Protein 2A9F (pdb70)

Structure (mmCIF, N/CA/C/O backbone):
data_2A9F
#
_entry.id   2A9F
#
_cell.length_a   68.258
_cell.length_b   79.253
_cell.length_c   145.594
_cell.angle_alpha   90.00
_cell.angle_beta   90.00
_cell.angle_gamma   90.00
#
_symmetry.space_group_name_H-M   'P 21 21 21'
#
loop_
_entity.id
_entity.type
_entity.pdbx_description
1 polymer 'putative malic enzyme ((S)-malate:NAD+ oxidoreductase (decarboxylating))'
2 non-polymer 'MAGNESIUM ION'
3 water water
#
loop_
_atom_site.group_PDB
_atom_site.id
_atom_site.type_symbol
_atom_site.label_atom_id
_atom_site.label_alt_id
_atom_site.label_comp_id
_atom_site.label_asym_id
_atom_site.label_entity_id
_atom_site.label_seq_id
_atom_site.pdbx_PDB_ins_code
_atom_site.Cartn_x
_atom_site.Cartn_y
_atom_site.Cartn_z
_atom_site.occupancy
_atom_site.B_iso_or_equiv
_atom_site.auth_seq_id
_atom_site.auth_comp_id
_atom_site.auth_asym_id
_atom_site.auth_atom_id
_atom_site.pdbx_PDB_model_num
ATOM 1 N N . LEU A 1 3 ? -1.539 25.779 52.569 1.00 69.02 3 LEU A N 1
ATOM 2 C CA . LEU A 1 3 ? -1.945 24.869 51.459 1.00 69.26 3 LEU A CA 1
ATOM 3 C C . LEU A 1 3 ? -0.748 24.481 50.594 1.00 69.61 3 LEU A C 1
ATOM 4 O O . LEU A 1 3 ? -0.499 23.293 50.360 1.00 70.82 3 LEU A O 1
ATOM 6 N N . LYS A 1 4 ? -0.018 25.496 50.135 1.00 68.20 4 LYS A N 1
ATOM 7 C CA . LYS A 1 4 ? 1.165 25.356 49.271 1.00 67.48 4 LYS A CA 1
ATOM 8 C C . LYS A 1 4 ? 1.382 26.750 48.681 1.00 66.91 4 LYS A C 1
ATOM 9 O O . LYS A 1 4 ? 1.248 26.964 47.467 1.00 64.98 4 LYS A O 1
ATOM 11 N N . ASN A 1 5 ? 1.716 27.690 49.562 1.00 65.91 5 ASN A N 1
ATOM 12 C CA . ASN A 1 5 ? 1.901 29.087 49.187 1.00 66.69 5 ASN A CA 1
ATOM 13 C C . ASN A 1 5 ? 3.276 29.483 48.666 1.00 66.75 5 ASN A C 1
ATOM 14 O O . ASN A 1 5 ? 4.273 28.809 48.909 1.00 68.90 5 ASN A O 1
ATOM 19 N N . GLN A 1 6 ? 3.310 30.593 47.940 1.00 66.43 6 GLN A N 1
ATOM 20 C CA . GLN A 1 6 ? 4.539 31.099 47.345 1.00 65.84 6 GLN A CA 1
ATOM 21 C C . GLN A 1 6 ? 4.651 32.620 47.437 1.00 64.49 6 GLN A C 1
ATOM 22 O O . GLN A 1 6 ? 5.520 33.164 48.121 1.00 65.18 6 GLN A O 1
ATOM 28 N N . LEU A 1 7 ? 3.767 33.298 46.731 1.00 62.68 7 LEU A N 1
ATOM 29 C CA . LEU A 1 7 ? 3.755 34.753 46.694 1.00 62.15 7 LEU A CA 1
ATOM 30 C C . LEU A 1 7 ? 2.900 35.136 45.493 1.00 60.53 7 LEU A C 1
ATOM 31 O O . LEU A 1 7 ? 1.985 35.965 45.609 1.00 61.08 7 LEU A O 1
ATOM 36 N N . GLY A 1 8 ? 3.181 34.491 44.359 1.00 58.38 8 GLY A N 1
ATOM 37 C CA . GLY A 1 8 ? 2.449 34.760 43.134 1.00 55.38 8 GLY A CA 1
ATOM 38 C C . GLY A 1 8 ? 3.071 36.003 42.538 1.00 54.58 8 GLY A C 1
ATOM 39 O O . GLY A 1 8 ? 3.565 36.006 41.407 1.00 53.63 8 GLY A O 1
ATOM 40 N N . GLN A 1 9 ? 3.059 37.067 43.328 1.00 53.37 9 GLN A N 1
ATOM 41 C CA . GLN A 1 9 ? 3.642 38.319 42.914 1.00 53.47 9 GLN A CA 1
ATOM 42 C C . GLN A 1 9 ? 5.163 38.142 42.743 1.00 54.75 9 GLN A C 1
ATOM 43 O O . GLN A 1 9 ? 5.933 39.051 43.029 1.00 53.84 9 GLN A O 1
ATOM 49 N N . LEU A 1 10 ? 5.578 36.946 42.301 1.00 55.20 10 LEU A N 1
ATOM 50 C CA . LEU A 1 10 ? 6.987 36.616 42.042 1.00 53.14 10 LEU A CA 1
ATOM 51 C C . LEU A 1 10 ? 7.305 37.043 40.594 1.00 52.96 10 LEU A C 1
ATOM 52 O O . LEU A 1 10 ? 8.196 36.516 39.936 1.00 49.00 10 LEU A O 1
ATOM 57 N N . ALA A 1 11 ? 6.522 37.999 40.100 1.00 53.95 11 ALA A N 1
ATOM 58 C CA . ALA A 1 11 ? 6.741 38.569 38.784 1.00 55.08 11 ALA A CA 1
ATOM 59 C C . ALA A 1 11 ? 7.998 39.429 38.961 1.00 56.48 11 ALA A C 1
ATOM 60 O O . ALA A 1 11 ? 7.958 40.658 39.006 1.00 57.05 11 ALA A O 1
ATOM 62 N N . LEU A 1 12 ? 9.105 38.720 39.151 1.00 56.49 12 LEU A N 1
ATOM 63 C CA . LEU A 1 12 ? 10.435 39.275 39.298 1.00 53.65 12 LEU A CA 1
ATOM 64 C C . LEU A 1 12 ? 10.899 39.085 37.858 1.00 54.75 12 LEU A C 1
ATOM 65 O O . LEU A 1 12 ? 11.884 39.676 37.395 1.00 53.62 12 LEU A O 1
ATOM 70 N N . GLU A 1 13 ? 10.158 38.234 37.146 1.00 54.85 13 GLU A N 1
ATOM 71 C CA . GLU A 1 13 ? 10.458 37.993 35.752 1.00 55.35 13 GLU A CA 1
ATOM 72 C C . GLU A 1 13 ? 10.065 39.254 34.975 1.00 53.82 13 GLU A C 1
ATOM 73 O O . GLU A 1 13 ? 10.543 39.480 33.870 1.00 53.16 13 GLU A O 1
ATOM 79 N N . GLN A 1 14 ? 9.225 40.092 35.581 1.00 52.84 14 GLN A N 1
ATOM 80 C CA . GLN A 1 14 ? 8.805 41.339 34.946 1.00 50.76 14 GLN A CA 1
ATOM 81 C C . GLN A 1 14 ? 9.959 42.332 34.933 1.00 50.61 14 GLN A C 1
ATOM 82 O O . GLN A 1 14 ? 9.945 43.284 34.164 1.00 50.31 14 GLN A O 1
ATOM 88 N N . ALA A 1 15 ? 10.952 42.132 35.791 1.00 48.91 15 ALA A N 1
ATOM 89 C CA . ALA A 1 15 ? 12.081 43.050 35.801 1.00 49.26 15 ALA A CA 1
ATOM 90 C C . ALA A 1 15 ? 13.099 42.567 34.780 1.00 48.95 15 ALA A C 1
ATOM 91 O O . ALA A 1 15 ? 13.595 43.342 33.954 1.00 47.93 15 ALA A O 1
ATOM 93 N N . LYS A 1 16 ? 13.377 41.269 34.852 1.00 48.07 16 LYS A N 1
ATOM 94 C CA . LYS A 1 16 ? 14.316 40.577 33.982 1.00 47.12 16 LYS A CA 1
ATOM 95 C C . LYS A 1 16 ? 13.992 40.803 32.507 1.00 45.79 16 LYS A C 1
ATOM 96 O O . LYS A 1 16 ? 14.867 41.123 31.710 1.00 46.08 16 LYS A O 1
ATOM 102 N N . THR A 1 17 ? 12.719 40.645 32.169 1.00 44.58 17 THR A N 1
ATOM 103 C CA . THR A 1 17 ? 12.228 40.779 30.803 1.00 44.52 17 THR A CA 1
ATOM 104 C C . THR A 1 17 ? 12.309 42.153 30.160 1.00 43.47 17 THR A C 1
ATOM 105 O O . THR A 1 17 ? 12.578 42.265 28.974 1.00 42.29 17 THR A O 1
ATOM 109 N N . PHE A 1 18 ? 12.055 43.197 30.931 1.00 43.82 18 PHE A N 1
ATOM 110 C CA . PHE A 1 18 ? 12.082 44.540 30.385 1.00 44.88 18 PHE A CA 1
ATOM 111 C C . PHE A 1 18 ? 13.272 45.367 30.849 1.00 44.13 18 PHE A C 1
ATOM 112 O O . PHE A 1 18 ? 13.408 46.518 30.437 1.00 41.60 18 PHE A O 1
ATOM 120 N N . GLY A 1 19 ? 14.119 44.794 31.703 1.00 42.46 19 GLY A N 1
ATOM 121 C CA . GLY A 1 19 ? 15.278 45.532 32.190 1.00 44.03 19 GLY A CA 1
ATOM 122 C C . GLY A 1 19 ? 14.844 46.840 32.832 1.00 45.27 19 GLY A C 1
ATOM 123 O O . GLY A 1 19 ? 15.173 47.929 32.348 1.00 47.62 19 GLY A O 1
ATOM 124 N N . GLY A 1 20 ? 14.115 46.723 33.939 1.00 44.50 20 GLY A N 1
ATOM 125 C CA . GLY A 1 20 ? 13.591 47.889 34.615 1.00 42.13 20 GLY A CA 1
ATOM 126 C C . GLY A 1 20 ? 12.157 48.092 34.135 1.00 42.38 20 GLY A C 1
ATOM 127 O O . GLY A 1 20 ? 11.644 47.305 33.321 1.00 41.23 20 GLY A O 1
ATOM 128 N N . LYS A 1 21 ? 11.513 49.154 34.610 1.00 39.98 21 LYS A N 1
ATOM 129 C CA . LYS A 1 21 ? 10.134 49.429 34.242 1.00 37.83 21 LYS A CA 1
ATOM 130 C C . LYS A 1 21 ? 9.901 50.776 33.559 1.00 39.22 21 LYS A C 1
ATOM 131 O O . LYS A 1 21 ? 8.788 51.058 33.111 1.00 37.87 21 LYS A O 1
ATOM 137 N N . LEU A 1 22 ? 10.929 51.615 33.492 1.00 39.42 22 LEU A N 1
ATOM 138 C CA . LEU A 1 22 ? 10.789 52.918 32.851 1.00 40.13 22 LEU A CA 1
ATOM 139 C C . LEU A 1 22 ? 11.526 52.980 31.526 1.00 39.98 22 LEU A C 1
ATOM 140 O O . LEU A 1 22 ? 12.405 52.177 31.261 1.00 39.10 22 LEU A O 1
ATOM 145 N N . GLU A 1 23 ? 11.160 53.958 30.706 1.00 41.84 23 GLU A N 1
ATOM 146 C CA . GLU A 1 23 ? 11.738 54.138 29.380 1.00 43.28 23 GLU A CA 1
ATOM 147 C C . GLU A 1 23 ? 11.657 55.633 29.043 1.00 41.96 23 GLU A C 1
ATOM 148 O O . GLU A 1 23 ? 10.793 56.344 29.559 1.00 42.12 23 GLU A O 1
ATOM 154 N N . VAL A 1 24 ? 12.566 56.118 28.205 1.00 41.47 24 VAL A N 1
ATOM 155 C CA . VAL A 1 24 ? 12.539 57.523 27.806 1.00 41.04 24 VAL A CA 1
ATOM 156 C C . VAL A 1 24 ? 12.144 57.637 26.336 1.00 41.04 24 VAL A C 1
ATOM 157 O O . VAL A 1 24 ? 12.828 57.118 25.456 1.00 41.87 24 VAL A O 1
ATOM 161 N N . GLN A 1 25 ? 11.032 58.313 26.077 1.00 41.40 25 GLN A N 1
ATOM 162 C CA . GLN A 1 25 ? 10.546 58.474 24.721 1.00 43.72 25 GLN A CA 1
ATOM 163 C C . GLN A 1 25 ? 10.558 59.923 24.292 1.00 44.23 25 GLN A C 1
ATOM 164 O O . GLN A 1 25 ? 10.167 60.812 25.039 1.00 41.38 25 GLN A O 1
ATOM 170 N N . PRO A 1 26 ? 11.048 60.189 23.082 1.00 47.55 26 PRO A N 1
ATOM 171 C CA . PRO A 1 26 ? 11.069 61.582 22.620 1.00 48.48 26 PRO A CA 1
ATOM 172 C C . PRO A 1 26 ? 9.638 61.878 22.216 1.00 49.32 26 PRO A C 1
ATOM 173 O O . PRO A 1 26 ? 8.946 60.988 21.741 1.00 50.34 26 PRO A O 1
ATOM 177 N N . LYS A 1 27 ? 9.168 63.097 22.436 1.00 51.69 27 LYS A N 1
ATOM 178 C CA . LYS A 1 27 ? 7.799 63.425 22.065 1.00 52.35 27 LYS A CA 1
ATOM 179 C C . LYS A 1 27 ? 7.806 64.364 20.881 1.00 52.42 27 LYS A C 1
ATOM 180 O O . LYS A 1 27 ? 6.789 64.957 20.525 1.00 52.22 27 LYS A O 1
ATOM 186 N N . VAL A 1 28 ? 8.981 64.447 20.269 1.00 51.74 28 VAL A N 1
ATOM 187 C CA . VAL A 1 28 ? 9.259 65.278 19.109 1.00 52.15 28 VAL A CA 1
ATOM 188 C C . VAL A 1 28 ? 9.767 64.395 17.956 1.00 53.18 28 VAL A C 1
ATOM 189 O O . VAL A 1 28 ? 10.235 63.281 18.174 1.00 52.91 28 VAL A O 1
ATOM 193 N N . ASP A 1 29 ? 9.670 64.886 16.718 1.00 54.80 29 ASP A N 1
ATOM 194 C CA . ASP A 1 29 ? 10.129 64.154 15.582 1.00 56.76 29 ASP A CA 1
ATOM 195 C C . ASP A 1 29 ? 11.641 64.062 15.550 1.00 56.79 29 ASP A C 1
ATOM 196 O O . ASP A 1 29 ? 12.307 65.064 15.805 1.00 57.46 29 ASP A O 1
ATOM 201 N N . ILE A 1 30 ? 12.215 62.895 15.263 1.00 57.30 30 ILE A N 1
ATOM 202 C CA . ILE A 1 30 ? 13.675 62.756 15.246 1.00 58.49 30 ILE A CA 1
ATOM 203 C C . ILE A 1 30 ? 14.252 61.694 14.317 1.00 59.65 30 ILE A C 1
ATOM 204 O O . ILE A 1 30 ? 15.363 61.227 14.550 1.00 60.69 30 ILE A O 1
ATOM 209 N N . LYS A 1 31 ? 13.530 61.316 13.269 1.00 60.94 31 LYS A N 1
ATOM 210 C CA . LYS A 1 31 ? 14.033 60.282 12.360 1.00 62.13 31 LYS A CA 1
ATOM 211 C C . LYS A 1 31 ? 14.871 60.799 11.176 1.00 60.19 31 LYS A C 1
ATOM 212 O O . LYS A 1 31 ? 15.499 60.001 10.478 1.00 59.79 31 LYS A O 1
ATOM 218 N N . THR A 1 32 ? 14.900 62.115 10.958 1.00 57.92 32 THR A N 1
ATOM 219 C CA . THR A 1 32 ? 15.627 62.666 9.815 1.00 54.60 32 THR A CA 1
ATOM 220 C C . THR A 1 32 ? 16.588 63.822 10.047 1.00 55.29 32 THR A C 1
ATOM 221 O O . THR A 1 32 ? 16.515 64.530 11.047 1.00 54.97 32 THR A O 1
ATOM 225 N N . LYS A 1 33 ? 17.470 64.019 9.072 1.00 55.62 33 LYS A N 1
ATOM 226 C CA . LYS A 1 33 ? 18.440 65.102 9.093 1.00 56.64 33 LYS A CA 1
ATOM 227 C C . LYS A 1 33 ? 17.683 66.427 9.309 1.00 56.28 33 LYS A C 1
ATOM 228 O O . LYS A 1 33 ? 18.194 67.359 9.940 1.00 54.02 33 LYS A O 1
ATOM 234 N N . HIS A 1 34 ? 16.466 66.515 8.774 1.00 55.39 34 HIS A N 1
ATOM 235 C CA . HIS A 1 34 ? 15.677 67.731 8.933 1.00 54.13 34 HIS A CA 1
ATOM 236 C C . HIS A 1 34 ? 15.169 67.775 10.367 1.00 52.92 34 HIS A C 1
ATOM 237 O O . HIS A 1 34 ? 15.113 68.833 10.988 1.00 51.09 34 HIS A O 1
ATOM 244 N N . ASP A 1 35 ? 14.805 66.615 10.894 1.00 51.03 35 ASP A N 1
ATOM 245 C CA . ASP A 1 35 ? 14.323 66.565 12.252 1.00 50.55 35 ASP A CA 1
ATOM 246 C C . ASP A 1 35 ? 15.443 66.903 13.245 1.00 50.78 35 ASP A C 1
ATOM 247 O O . ASP A 1 35 ? 15.221 67.635 14.208 1.00 53.60 35 ASP A O 1
ATOM 252 N N . LEU A 1 36 ? 16.651 66.412 13.004 1.00 49.02 36 LEU A N 1
ATOM 253 C CA . LEU A 1 36 ? 17.749 66.661 13.927 1.00 48.60 36 LEU A CA 1
ATOM 254 C C . LEU A 1 36 ? 18.251 68.092 13.890 1.00 50.77 36 LEU A C 1
ATOM 255 O O . LEU A 1 36 ? 18.925 68.544 14.825 1.00 50.12 36 LEU A O 1
ATOM 260 N N . SER A 1 37 ? 17.945 68.808 12.812 1.00 51.14 37 SER A N 1
ATOM 261 C CA . SER A 1 37 ? 18.397 70.190 12.702 1.00 52.45 37 SER A CA 1
ATOM 262 C C . SER A 1 37 ? 17.480 71.094 13.508 1.00 53.94 37 SER A C 1
ATOM 263 O O . SER A 1 37 ? 17.767 72.268 13.724 1.00 54.17 37 SER A O 1
ATOM 266 N N . ILE A 1 38 ? 16.378 70.518 13.959 1.00 55.28 38 ILE A N 1
ATOM 267 C CA . ILE A 1 38 ? 15.395 71.229 14.745 1.00 57.22 38 ILE A CA 1
ATOM 268 C C . ILE A 1 38 ? 15.512 70.803 16.214 1.00 58.17 38 ILE A C 1
ATOM 269 O O . ILE A 1 38 ? 15.561 71.648 17.116 1.00 60.03 38 ILE A O 1
ATOM 274 N N . ALA A 1 39 ? 15.578 69.494 16.450 1.00 57.49 39 ALA A N 1
ATOM 275 C CA . ALA A 1 39 ? 15.690 68.966 17.806 1.00 56.45 39 ALA A CA 1
ATOM 276 C C . ALA A 1 39 ? 17.104 69.048 18.359 1.00 56.46 39 ALA A C 1
ATOM 277 O O . ALA A 1 39 ? 17.288 68.992 19.569 1.00 57.05 39 ALA A O 1
ATOM 279 N N . TYR A 1 40 ? 18.104 69.187 17.492 1.00 57.61 40 TYR A N 1
ATOM 280 C CA . TYR A 1 40 ? 19.480 69.261 17.972 1.00 58.05 40 TYR A CA 1
ATOM 281 C C . TYR A 1 40 ? 20.396 70.261 17.261 1.00 59.43 40 TYR A C 1
ATOM 282 O O . TYR A 1 40 ? 19.951 71.284 16.744 1.00 59.65 40 TYR A O 1
ATOM 291 N N . THR A 1 41 ? 21.684 69.934 17.268 1.00 61.76 41 THR A N 1
ATOM 292 C CA . THR A 1 41 ? 22.785 70.713 16.699 1.00 62.96 41 THR A CA 1
ATOM 293 C C . THR A 1 41 ? 22.547 72.141 16.203 1.00 63.84 41 THR A C 1
ATOM 294 O O . THR A 1 41 ? 22.911 73.095 16.903 1.00 65.80 41 THR A O 1
ATOM 298 N N . PRO A 1 42 ? 21.951 72.330 15.003 1.00 62.50 42 PRO A N 1
ATOM 299 C CA . PRO A 1 42 ? 21.762 73.730 14.582 1.00 60.94 42 PRO A CA 1
ATOM 300 C C . PRO A 1 42 ? 20.696 74.550 15.335 1.00 58.90 42 PRO A C 1
ATOM 301 O O . PRO A 1 42 ? 21.034 75.382 16.181 1.00 57.97 42 PRO A O 1
ATOM 305 N N . GLY A 1 43 ? 19.420 74.313 15.042 1.00 56.79 43 GLY A N 1
ATOM 306 C CA . GLY A 1 43 ? 18.345 75.052 15.700 1.00 56.23 43 GLY A CA 1
ATOM 307 C C . GLY A 1 43 ? 18.334 75.139 17.224 1.00 54.81 43 GLY A C 1
ATOM 308 O O . GLY A 1 43 ? 18.149 76.219 17.796 1.00 55.60 43 GLY A O 1
ATOM 309 N N . VAL A 1 44 ? 18.522 74.003 17.888 1.00 52.61 44 VAL A N 1
ATOM 310 C CA . VAL A 1 44 ? 18.524 73.950 19.346 1.00 52.06 44 VAL A CA 1
ATOM 311 C C . VAL A 1 44 ? 19.339 75.061 20.008 1.00 52.81 44 VAL A C 1
ATOM 312 O O . VAL A 1 44 ? 19.073 75.434 21.149 1.00 51.28 44 VAL A O 1
ATOM 316 N N . ALA A 1 45 ? 20.332 75.587 19.303 1.00 52.84 45 ALA A N 1
ATOM 317 C CA . ALA A 1 45 ? 21.169 76.639 19.874 1.00 54.10 45 ALA A CA 1
ATOM 318 C C . ALA A 1 45 ? 20.371 77.881 20.278 1.00 55.09 45 ALA A C 1
ATOM 319 O O . ALA A 1 45 ? 20.778 78.620 21.184 1.00 52.57 45 ALA A O 1
ATOM 321 N N . SER A 1 46 ? 19.239 78.099 19.608 1.00 55.54 46 SER A N 1
ATOM 322 C CA . SER A 1 46 ? 18.401 79.265 19.881 1.00 58.08 46 SER A CA 1
ATOM 323 C C . SER A 1 46 ? 17.430 79.040 21.032 1.00 55.95 46 SER A C 1
ATOM 324 O O . SER A 1 46 ? 16.871 79.991 21.572 1.00 56.87 46 SER A O 1
ATOM 327 N N . VAL A 1 47 ? 17.217 77.780 21.396 1.00 55.72 47 VAL A N 1
ATOM 328 C CA . VAL A 1 47 ? 16.345 77.458 22.512 1.00 52.70 47 VAL A CA 1
ATOM 329 C C . VAL A 1 47 ? 17.180 77.739 23.748 1.00 52.43 47 VAL A C 1
ATOM 330 O O . VAL A 1 47 ? 16.687 78.253 24.758 1.00 52.31 47 VAL A O 1
ATOM 334 N N . SER A 1 48 ? 18.459 77.389 23.653 1.00 49.46 48 SER A N 1
ATOM 335 C CA . SER A 1 48 ? 19.387 77.631 24.737 1.00 47.51 48 SER A CA 1
ATOM 336 C C . SER A 1 48 ? 19.488 79.131 24.945 1.00 46.65 48 SER A C 1
ATOM 337 O O . SER A 1 48 ? 19.391 79.611 26.072 1.00 46.29 48 SER A O 1
ATOM 340 N N . SER A 1 49 ? 19.670 79.858 23.845 1.00 45.99 49 SER A N 1
ATOM 341 C CA . SER A 1 49 ? 19.812 81.307 23.875 1.00 46.41 49 SER A CA 1
ATOM 342 C C . SER A 1 49 ? 18.675 82.066 24.544 1.00 46.95 49 SER A C 1
ATOM 343 O O . SER A 1 49 ? 18.919 82.967 25.348 1.00 48.90 49 SER A O 1
ATOM 346 N N . ALA A 1 50 ? 17.436 81.724 24.215 1.00 45.88 50 ALA A N 1
ATOM 347 C CA . ALA A 1 50 ? 16.309 82.415 24.827 1.00 46.96 50 ALA A CA 1
ATOM 348 C C . ALA A 1 50 ? 16.375 82.252 26.337 1.00 47.51 50 ALA A C 1
ATOM 349 O O . ALA A 1 50 ? 16.166 83.220 27.073 1.00 48.06 50 ALA A O 1
ATOM 351 N N . ILE A 1 51 ? 16.693 81.038 26.787 1.00 48.65 51 ILE A N 1
ATOM 352 C CA . ILE A 1 51 ? 16.776 80.730 28.213 1.00 48.97 51 ILE A CA 1
ATOM 353 C C . ILE A 1 51 ? 17.952 81.431 28.890 1.00 50.02 51 ILE A C 1
ATOM 354 O O . ILE A 1 51 ? 17.872 81.813 30.053 1.00 50.41 51 ILE A O 1
ATOM 359 N N . ALA A 1 52 ? 19.046 81.610 28.165 1.00 52.37 52 ALA A N 1
ATOM 360 C CA . ALA A 1 52 ? 20.208 82.277 28.746 1.00 55.11 52 ALA A CA 1
ATOM 361 C C . ALA A 1 52 ? 19.891 83.741 29.100 1.00 57.17 52 ALA A C 1
ATOM 362 O O . ALA A 1 52 ? 20.514 84.314 30.004 1.00 57.57 52 ALA A O 1
ATOM 364 N N . LYS A 1 53 ? 18.931 84.335 28.385 1.00 57.94 53 LYS A N 1
ATOM 365 C CA . LYS A 1 53 ? 18.518 85.720 28.634 1.00 60.47 53 LYS A CA 1
ATOM 366 C C . LYS A 1 53 ? 17.400 85.796 29.673 1.00 61.26 53 LYS A C 1
ATOM 367 O O . LYS A 1 53 ? 17.324 86.759 30.440 1.00 62.85 53 LYS A O 1
ATOM 373 N N . ASP A 1 54 ? 16.535 84.783 29.676 1.00 60.43 54 ASP A N 1
ATOM 374 C CA . ASP A 1 54 ? 15.403 84.693 30.600 1.00 60.46 54 ASP A CA 1
ATOM 375 C C . ASP A 1 54 ? 15.315 83.253 31.118 1.00 60.46 54 ASP A C 1
ATOM 376 O O . ASP A 1 54 ? 14.730 82.377 30.469 1.00 58.82 54 ASP A O 1
ATOM 381 N N . LYS A 1 55 ? 15.899 83.020 32.291 1.00 60.10 55 LYS A N 1
ATOM 382 C CA . LYS A 1 55 ? 15.925 81.690 32.889 1.00 59.87 55 LYS A CA 1
ATOM 383 C C . LYS A 1 55 ? 14.564 81.142 33.291 1.00 58.36 55 LYS A C 1
ATOM 384 O O . LYS A 1 55 ? 14.447 79.965 33.626 1.00 58.03 55 LYS A O 1
ATOM 390 N N . THR A 1 56 ? 13.541 81.994 33.255 1.00 56.80 56 THR A N 1
ATOM 391 C CA . THR A 1 56 ? 12.186 81.580 33.602 1.00 55.40 56 THR A CA 1
ATOM 392 C C . THR A 1 56 ? 11.673 80.718 32.461 1.00 53.29 56 THR A C 1
ATOM 393 O O . THR A 1 56 ? 10.832 79.834 32.640 1.00 53.68 56 THR A O 1
ATOM 397 N N . LEU A 1 57 ? 12.182 81.000 31.273 1.00 51.58 57 LEU A N 1
ATOM 398 C CA . LEU A 1 57 ? 11.775 80.267 30.101 1.00 51.49 57 LEU A CA 1
ATOM 399 C C . LEU A 1 57 ? 12.057 78.770 30.255 1.00 51.65 57 LEU A C 1
ATOM 400 O O . LEU A 1 57 ? 11.511 77.951 29.508 1.00 53.08 57 LEU A O 1
ATOM 405 N N . ALA A 1 58 ? 12.891 78.410 31.231 1.00 49.69 58 ALA A N 1
ATOM 406 C CA . ALA A 1 58 ? 13.200 77.006 31.455 1.00 48.61 58 ALA A CA 1
ATOM 407 C C . ALA A 1 58 ? 11.922 76.200 31.632 1.00 48.29 58 ALA A C 1
ATOM 408 O O . ALA A 1 58 ? 11.865 75.048 31.217 1.00 49.08 58 ALA A O 1
ATOM 410 N N . TYR A 1 59 ? 10.894 76.810 32.225 1.00 47.98 59 TYR A N 1
ATOM 411 C CA . TYR A 1 59 ? 9.624 76.121 32.456 1.00 47.58 59 TYR A CA 1
ATOM 412 C C . TYR A 1 59 ? 8.770 75.934 31.218 1.00 48.93 59 TYR A C 1
ATOM 413 O O . TYR A 1 59 ? 7.877 75.102 31.206 1.00 50.37 59 TYR A O 1
ATOM 422 N N . ASP A 1 60 ? 9.035 76.701 30.171 1.00 50.89 60 ASP A N 1
ATOM 423 C CA . ASP A 1 60 ? 8.252 76.593 28.946 1.00 50.35 60 ASP A CA 1
ATOM 424 C C . ASP A 1 60 ? 8.945 75.781 27.863 1.00 48.92 60 ASP A C 1
ATOM 425 O O . ASP A 1 60 ? 8.291 75.094 27.086 1.00 48.63 60 ASP A O 1
ATOM 430 N N . LEU A 1 61 ? 10.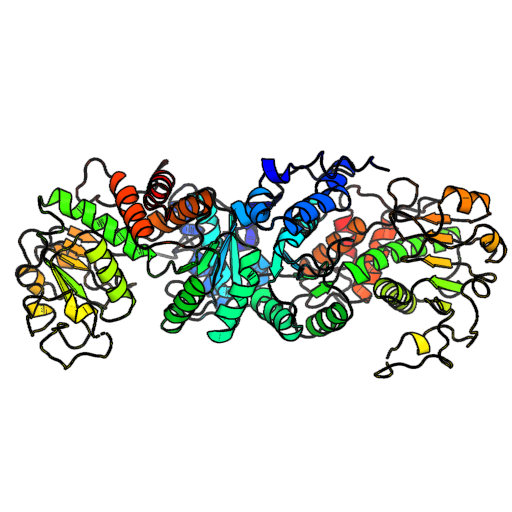269 75.861 27.828 1.00 48.86 61 LEU A N 1
ATOM 431 C CA . LEU A 1 61 ? 11.056 75.202 26.792 1.00 47.67 61 LEU A CA 1
ATOM 432 C C . LEU A 1 61 ? 11.836 73.930 27.147 1.00 47.79 61 LEU A C 1
ATOM 433 O O . LEU A 1 61 ? 12.476 73.346 26.283 1.00 50.15 61 LEU A O 1
ATOM 438 N N . THR A 1 62 ? 11.795 73.488 28.398 1.00 47.35 62 THR A N 1
ATOM 439 C CA . THR A 1 62 ? 12.530 72.275 28.772 1.00 43.99 62 THR A CA 1
ATOM 440 C C . THR A 1 62 ? 11.623 71.329 29.530 1.00 42.65 62 THR A C 1
ATOM 441 O O . THR A 1 62 ? 10.501 71.691 29.877 1.00 42.37 62 THR A O 1
ATOM 445 N N . THR A 1 63 ? 12.099 70.119 29.790 1.00 41.15 63 THR A N 1
ATOM 446 C CA . THR A 1 63 ? 11.275 69.166 30.509 1.00 39.74 63 THR A CA 1
ATOM 447 C C . THR A 1 63 ? 11.160 69.478 31.985 1.00 35.27 63 THR A C 1
ATOM 448 O O . THR A 1 63 ? 10.467 68.787 32.703 1.00 35.95 63 THR A O 1
ATOM 452 N N . LYS A 1 64 ? 11.826 70.526 32.435 1.00 34.20 64 LYS A N 1
ATOM 453 C CA . LYS A 1 64 ? 11.734 70.924 33.834 1.00 37.61 64 LYS A CA 1
ATOM 454 C C . LYS A 1 64 ? 10.254 71.192 34.161 1.00 39.84 64 LYS A C 1
ATOM 455 O O . LYS A 1 64 ? 9.819 71.110 35.314 1.00 40.49 64 LYS A O 1
ATOM 461 N N . LYS A 1 65 ? 9.500 71.512 33.114 1.00 39.48 65 LYS A N 1
ATOM 462 C CA . LYS A 1 65 ? 8.077 71.819 33.185 1.00 39.71 65 LYS A CA 1
ATOM 463 C C . LYS A 1 65 ? 7.187 70.724 33.789 1.00 39.24 65 LYS A C 1
ATOM 464 O O . LYS A 1 65 ? 6.248 71.012 34.548 1.00 38.04 65 LYS A O 1
ATOM 470 N N . ASN A 1 66 ? 7.490 69.472 33.457 1.00 38.64 66 ASN A N 1
ATOM 471 C CA . ASN A 1 66 ? 6.682 68.333 33.907 1.00 37.53 66 ASN A CA 1
ATOM 472 C C . ASN A 1 66 ? 7.477 67.161 34.518 1.00 38.37 66 ASN A C 1
ATOM 473 O O . ASN A 1 66 ? 6.918 66.085 34.775 1.00 35.58 66 ASN A O 1
ATOM 478 N N . THR A 1 67 ? 8.769 67.359 34.769 1.00 39.78 67 THR A N 1
ATOM 479 C CA . THR A 1 67 ? 9.550 66.264 35.332 1.00 40.51 67 THR A CA 1
ATOM 480 C C . THR A 1 67 ? 10.035 66.455 36.758 1.00 38.67 67 THR A C 1
ATOM 481 O O . THR A 1 67 ? 10.641 67.453 37.118 1.00 37.90 67 THR A O 1
ATOM 485 N N . VAL A 1 68 ? 9.757 65.451 37.562 1.00 39.39 68 VAL A N 1
ATOM 486 C CA . VAL A 1 68 ? 10.159 65.450 38.947 1.00 38.11 68 VAL A CA 1
ATOM 487 C C . VAL A 1 68 ? 11.162 64.326 39.149 1.00 37.96 68 VAL A C 1
ATOM 488 O O . VAL A 1 68 ? 11.169 63.329 38.423 1.00 36.90 68 VAL A O 1
ATOM 492 N N . ALA A 1 69 ? 12.036 64.504 40.121 1.00 38.13 69 ALA A N 1
ATOM 493 C CA . ALA A 1 69 ? 13.003 63.477 40.417 1.00 37.03 69 ALA A CA 1
ATOM 494 C C . ALA A 1 69 ? 12.558 62.737 41.681 1.00 37.26 69 ALA A C 1
ATOM 495 O O . ALA A 1 69 ? 12.034 63.335 42.621 1.00 35.39 69 ALA A O 1
ATOM 497 N N . VAL A 1 70 ? 12.731 61.425 41.677 1.00 37.81 70 VAL A N 1
ATOM 498 C CA . VAL A 1 70 ? 12.405 60.627 42.836 1.00 39.07 70 VAL A CA 1
ATOM 499 C C . VAL A 1 70 ? 13.787 60.233 43.349 1.00 41.89 70 VAL A C 1
ATOM 500 O O . VAL A 1 70 ? 14.499 59.458 42.708 1.00 41.26 70 VAL A O 1
ATOM 504 N N . ILE A 1 71 ? 14.171 60.785 44.496 1.00 43.40 71 ILE A N 1
ATOM 505 C CA . ILE A 1 71 ? 15.498 60.538 45.049 1.00 44.22 71 ILE A CA 1
ATOM 506 C C . ILE A 1 71 ? 15.539 59.820 46.393 1.00 45.68 71 ILE A C 1
ATOM 507 O O . ILE A 1 71 ? 14.738 60.091 47.291 1.00 45.96 71 ILE A O 1
ATOM 512 N N . SER A 1 72 ? 16.507 58.911 46.513 1.00 45.60 72 SER A N 1
ATOM 513 C CA . SER A 1 72 ? 16.731 58.112 47.717 1.00 44.10 72 SER A CA 1
ATOM 514 C C . SER A 1 72 ? 18.195 57.699 47.817 1.00 46.13 72 SER A C 1
ATOM 515 O O . SER A 1 72 ? 18.961 57.794 46.845 1.00 46.66 72 SER A O 1
ATOM 518 N N . ASP A 1 73 ? 18.579 57.235 49.001 1.00 46.71 73 ASP A N 1
ATOM 519 C CA . ASP A 1 73 ? 19.940 56.757 49.240 1.00 45.92 73 ASP A CA 1
ATOM 520 C C . ASP A 1 73 ? 19.857 55.275 49.596 1.00 44.90 73 ASP A C 1
ATOM 521 O O . ASP A 1 73 ? 20.844 54.672 50.016 1.00 45.02 73 ASP A O 1
ATOM 526 N N . GLY A 1 74 ? 18.667 54.703 49.434 1.00 44.16 74 GLY A N 1
ATOM 527 C CA . GLY A 1 74 ? 18.470 53.294 49.727 1.00 44.00 74 GLY A CA 1
ATOM 528 C C . GLY A 1 74 ? 18.644 52.899 51.186 1.00 44.32 74 GLY A C 1
ATOM 529 O O . GLY A 1 74 ? 18.813 51.716 51.498 1.00 42.24 74 GLY A O 1
ATOM 530 N N . THR A 1 75 ? 18.592 53.871 52.092 1.00 44.52 75 THR A N 1
ATOM 531 C CA . THR A 1 75 ? 18.752 53.567 53.516 1.00 45.58 75 THR A CA 1
ATOM 532 C C . THR A 1 75 ? 17.465 53.142 54.213 1.00 45.51 75 THR A C 1
ATOM 533 O O . THR A 1 75 ? 17.519 52.528 55.279 1.00 46.57 75 THR A O 1
ATOM 537 N N . ALA A 1 76 ? 16.319 53.464 53.612 1.00 44.10 76 ALA A N 1
ATOM 538 C CA . ALA A 1 76 ? 15.012 53.135 54.185 1.00 44.47 76 ALA A CA 1
ATOM 539 C C . ALA A 1 76 ? 13.990 52.652 53.152 1.00 45.10 76 ALA A C 1
ATOM 540 O O . ALA A 1 76 ? 12.815 53.039 53.175 1.00 43.84 76 ALA A O 1
ATOM 542 N N . VAL A 1 77 ? 14.438 51.790 52.253 1.00 44.89 77 VAL A N 1
ATOM 543 C CA . VAL A 1 77 ? 13.559 51.252 51.231 1.00 45.35 77 VAL A CA 1
ATOM 544 C C . VAL A 1 77 ? 12.442 50.371 51.808 1.00 46.04 77 VAL A C 1
ATOM 545 O O . VAL A 1 77 ? 12.706 49.347 52.435 1.00 43.78 77 VAL A O 1
ATOM 549 N N . LEU A 1 78 ? 11.199 50.788 51.581 1.00 47.71 78 LEU A N 1
ATOM 550 C CA . LEU A 1 78 ? 10.006 50.067 52.033 1.00 49.13 78 LEU A CA 1
ATOM 551 C C . LEU A 1 78 ? 10.036 49.527 53.478 1.00 49.49 78 LEU A C 1
ATOM 552 O O . LEU A 1 78 ? 10.204 50.281 54.436 1.00 50.74 78 LEU A O 1
ATOM 557 N N . GLY A 1 79 ? 9.841 48.218 53.613 1.00 50.17 79 GLY A N 1
ATOM 558 C CA . GLY A 1 79 ? 9.838 47.577 54.913 1.00 51.52 79 GLY A CA 1
ATOM 559 C C . GLY A 1 79 ? 11.084 46.736 55.076 1.00 52.75 79 GLY A C 1
ATOM 560 O O . GLY A 1 79 ? 11.171 45.884 55.957 1.00 52.08 79 GLY A O 1
ATOM 561 N N . LEU A 1 80 ? 12.048 46.970 54.196 1.00 53.72 80 LEU A N 1
ATOM 562 C CA . LEU A 1 80 ? 13.320 46.272 54.236 1.00 55.26 80 LEU A CA 1
ATOM 563 C C . LEU A 1 80 ? 14.228 47.185 55.060 1.00 57.69 80 LEU A C 1
ATOM 564 O O . LEU A 1 80 ? 13.803 47.686 56.104 1.00 60.06 80 LEU A O 1
ATOM 569 N N . GLY A 1 81 ? 15.457 47.423 54.616 1.00 57.68 81 GLY A N 1
ATOM 570 C CA . GLY A 1 81 ? 16.321 48.310 55.384 1.00 58.75 81 GLY A CA 1
ATOM 571 C C . GLY A 1 81 ? 17.348 49.011 54.521 1.00 59.45 81 GLY A C 1
ATOM 572 O O . GLY A 1 81 ? 17.187 49.077 53.309 1.00 60.35 81 GLY A O 1
ATOM 573 N N . ASP A 1 82 ? 18.398 49.553 55.124 1.00 58.86 82 ASP A N 1
ATOM 574 C CA . ASP A 1 82 ? 19.426 50.205 54.326 1.00 59.60 82 ASP A CA 1
ATOM 575 C C . ASP A 1 82 ? 20.040 49.112 53.459 1.00 59.25 82 ASP A C 1
ATOM 576 O O . ASP A 1 82 ? 20.947 48.396 53.893 1.00 59.96 82 ASP A O 1
ATOM 581 N N . ILE A 1 83 ? 19.521 48.988 52.235 1.00 57.72 83 ILE A N 1
ATOM 582 C CA . ILE A 1 83 ? 19.967 47.978 51.292 1.00 55.11 83 ILE A CA 1
ATOM 583 C C . ILE A 1 83 ? 20.815 48.536 50.160 1.00 54.50 83 ILE A C 1
ATOM 584 O O . ILE A 1 83 ? 21.251 47.792 49.279 1.00 55.93 83 ILE A O 1
ATOM 589 N N . GLY A 1 84 ? 21.050 49.842 50.175 1.00 52.19 84 GLY A N 1
ATOM 590 C CA . GLY A 1 84 ? 21.866 50.445 49.135 1.00 52.91 84 GLY A CA 1
ATOM 591 C C . GLY A 1 84 ? 21.064 51.055 48.001 1.00 52.87 84 GLY A C 1
ATOM 592 O O . GLY A 1 84 ? 19.896 50.723 47.813 1.00 51.31 84 GLY A O 1
ATOM 593 N N . PRO A 1 85 ? 21.672 51.961 47.224 1.00 53.11 85 PRO A N 1
ATOM 594 C CA . PRO A 1 85 ? 20.983 52.611 46.105 1.00 52.86 85 PRO A CA 1
ATOM 595 C C . PRO A 1 85 ? 20.495 51.688 44.968 1.00 52.58 85 PRO A C 1
ATOM 596 O O . PRO A 1 85 ? 19.344 51.801 44.542 1.00 52.18 85 PRO A O 1
ATOM 600 N N . GLU A 1 86 ? 21.343 50.784 44.480 1.00 50.93 86 GLU A N 1
ATOM 601 C CA . GLU A 1 86 ? 20.922 49.878 43.400 1.00 49.67 86 GLU A CA 1
ATOM 602 C C . GLU A 1 86 ? 19.677 49.065 43.758 1.00 48.63 86 GLU A C 1
ATOM 603 O O . GLU A 1 86 ? 18.722 49.010 42.979 1.00 47.95 86 GLU A O 1
ATOM 609 N N . ALA A 1 87 ? 19.692 48.439 44.936 1.00 48.26 87 ALA A N 1
ATOM 610 C CA . ALA A 1 87 ? 18.562 47.629 45.401 1.00 45.36 87 ALA A CA 1
ATOM 611 C C . ALA A 1 87 ? 17.290 48.463 45.560 1.00 43.09 87 ALA A C 1
ATOM 612 O O . ALA A 1 87 ? 16.181 47.932 45.513 1.00 40.96 87 ALA A O 1
ATOM 614 N N . ALA A 1 88 ? 17.456 49.768 45.736 1.00 41.21 88 ALA A N 1
ATOM 615 C CA . ALA A 1 88 ? 16.319 50.657 45.899 1.00 41.49 88 ALA A CA 1
ATOM 616 C C . ALA A 1 88 ? 15.647 51.004 44.554 1.00 42.05 88 ALA A C 1
ATOM 617 O O . ALA A 1 88 ? 14.424 51.168 44.485 1.00 41.48 88 ALA A O 1
ATOM 619 N N . MET A 1 89 ? 16.451 51.092 43.497 1.00 40.55 89 MET A N 1
ATOM 620 C CA . MET A 1 89 ? 15.974 51.470 42.175 1.00 40.37 89 MET A CA 1
ATOM 621 C C . MET A 1 89 ? 14.607 50.892 41.762 1.00 39.63 89 MET A C 1
ATOM 622 O O . MET A 1 89 ? 13.737 51.638 41.305 1.00 39.13 89 MET A O 1
ATOM 627 N N . PRO A 1 90 ? 14.389 49.569 41.940 1.00 38.44 90 PRO A N 1
ATOM 628 C CA . PRO A 1 90 ? 13.097 48.974 41.567 1.00 37.33 90 PRO A CA 1
ATOM 629 C C . PRO A 1 90 ? 11.932 49.741 42.188 1.00 37.81 90 PRO A C 1
ATOM 630 O O . PRO A 1 90 ? 10.902 49.941 41.548 1.00 39.99 90 PRO A O 1
ATOM 634 N N . VAL A 1 91 ? 12.105 50.172 43.434 1.00 37.73 91 VAL A N 1
ATOM 635 C CA . VAL A 1 91 ? 11.062 50.909 44.134 1.00 38.44 91 VAL A CA 1
ATOM 636 C C . VAL A 1 91 ? 10.932 52.362 43.652 1.00 40.34 91 VAL A C 1
ATOM 637 O O . VAL A 1 91 ? 9.825 52.879 43.507 1.00 42.84 91 VAL A O 1
ATOM 641 N N . MET A 1 92 ? 12.053 53.018 43.392 1.00 41.12 92 MET A N 1
ATOM 642 C CA . MET A 1 92 ? 12.009 54.399 42.932 1.00 42.14 92 MET A CA 1
ATOM 643 C C . MET A 1 92 ? 11.458 54.477 41.504 1.00 44.17 92 MET A C 1
ATOM 644 O O . MET A 1 92 ? 10.750 55.413 41.144 1.00 43.90 92 MET A O 1
ATOM 649 N N . GLU A 1 93 ? 11.752 53.495 40.674 1.00 46.22 93 GLU A N 1
ATOM 650 C CA . GLU A 1 93 ? 11.205 53.597 39.345 1.00 48.93 93 GLU A CA 1
ATOM 651 C C . GLU A 1 93 ? 9.750 53.129 39.354 1.00 48.84 93 GLU A C 1
ATOM 652 O O . GLU A 1 93 ? 8.958 53.513 38.493 1.00 46.10 93 GLU A O 1
ATOM 658 N N . GLY A 1 94 ? 9.391 52.330 40.353 1.00 49.57 94 GLY A N 1
ATOM 659 C CA . GLY A 1 94 ? 8.012 51.895 40.455 1.00 48.71 94 GLY A CA 1
ATOM 660 C C . GLY A 1 94 ? 7.226 53.128 40.861 1.00 47.50 94 GLY A C 1
ATOM 661 O O . GLY A 1 94 ? 6.151 53.436 40.339 1.00 46.63 94 GLY A O 1
ATOM 662 N N . LYS A 1 95 ? 7.806 53.856 41.802 1.00 46.39 95 LYS A N 1
ATOM 663 C CA . LYS A 1 95 ? 7.208 55.072 42.299 1.00 45.37 95 LYS A CA 1
ATOM 664 C C . LYS A 1 95 ? 7.033 56.061 41.147 1.00 43.39 95 LYS A C 1
ATOM 665 O O . LYS A 1 95 ? 6.013 56.746 41.066 1.00 40.12 95 LYS A O 1
ATOM 671 N N . ALA A 1 96 ? 8.030 56.133 40.267 1.00 40.99 96 ALA A N 1
ATOM 672 C CA . ALA A 1 96 ? 7.975 57.041 39.128 1.00 41.20 96 ALA A CA 1
ATOM 673 C C . ALA A 1 96 ? 6.944 56.601 38.096 1.00 40.65 96 ALA A C 1
ATOM 674 O O . ALA A 1 96 ? 6.372 57.434 37.381 1.00 40.96 96 ALA A O 1
ATOM 676 N N . ALA A 1 97 ? 6.690 55.306 38.004 1.00 39.66 97 ALA A N 1
ATOM 677 C CA . ALA A 1 97 ? 5.698 54.855 37.033 1.00 39.77 97 ALA A CA 1
ATOM 678 C C . ALA A 1 97 ? 4.297 55.279 37.507 1.00 40.94 97 ALA A C 1
ATOM 679 O O . ALA A 1 97 ? 3.378 55.460 36.684 1.00 38.70 97 ALA A O 1
ATOM 681 N N . LEU A 1 98 ? 4.138 55.450 38.822 1.00 37.93 98 LEU A N 1
ATOM 682 C CA . LEU A 1 98 ? 2.863 55.873 39.360 1.00 37.03 98 LEU A CA 1
ATOM 683 C C . LEU A 1 98 ? 2.664 57.337 39.045 1.00 37.75 98 LEU A C 1
ATOM 684 O O . LEU A 1 98 ? 1.569 57.755 38.647 1.00 38.54 98 LEU A O 1
ATOM 689 N N . PHE A 1 99 ? 3.734 58.112 39.211 1.00 38.18 99 PHE A N 1
ATOM 690 C CA . PHE A 1 99 ? 3.710 59.549 38.950 1.00 37.62 99 PHE A CA 1
ATOM 691 C C . PHE A 1 99 ? 3.156 59.814 37.553 1.00 37.93 99 PHE A C 1
ATOM 692 O O . PHE A 1 99 ? 2.423 60.775 37.325 1.00 37.66 99 PHE A O 1
ATOM 700 N N . LYS A 1 100 ? 3.518 58.951 36.615 1.00 37.23 100 LYS A N 1
ATOM 701 C CA . LYS A 1 100 ? 3.065 59.101 35.255 1.00 38.48 100 LYS A CA 1
ATOM 702 C C . LYS A 1 100 ? 1.682 58.508 35.035 1.00 40.21 100 LYS A C 1
ATOM 703 O O . LYS A 1 100 ? 0.859 59.114 34.356 1.00 43.05 100 LYS A O 1
ATOM 709 N N . ALA A 1 101 ? 1.419 57.330 35.593 1.00 40.66 101 ALA A N 1
ATOM 710 C CA . ALA A 1 101 ? 0.121 56.683 35.391 1.00 41.82 101 ALA A CA 1
ATOM 711 C C . ALA A 1 101 ? -1.090 57.388 36.048 1.00 43.60 101 ALA A C 1
ATOM 712 O O . ALA A 1 101 ? -2.139 57.543 35.429 1.00 43.45 101 ALA A O 1
ATOM 714 N N . PHE A 1 102 ? -0.944 57.828 37.291 1.00 44.20 102 PHE A N 1
ATOM 715 C CA . PHE A 1 102 ? -2.038 58.498 37.987 1.00 43.77 102 PHE A CA 1
ATOM 716 C C . PHE A 1 102 ? -2.179 59.987 37.678 1.00 42.52 102 PHE A C 1
ATOM 717 O O . PHE A 1 102 ? -3.273 60.532 37.672 1.00 40.84 102 PHE A O 1
ATOM 725 N N . ALA A 1 103 ? -1.067 60.651 37.422 1.00 43.14 103 ALA A N 1
ATOM 726 C CA . ALA A 1 103 ? -1.096 62.069 37.103 1.00 42.58 103 ALA A CA 1
ATOM 727 C C . ALA A 1 103 ? -0.267 62.108 35.844 1.00 41.87 103 ALA A C 1
ATOM 728 O O . ALA A 1 103 ? 0.247 61.078 35.443 1.00 46.11 103 ALA A O 1
ATOM 730 N N . GLY A 1 104 ? -0.115 63.242 35.191 1.00 41.30 104 GLY A N 1
ATOM 731 C CA . GLY A 1 104 ? 0.698 63.204 33.977 1.00 40.80 104 GLY A CA 1
ATOM 732 C C . GLY A 1 104 ? 2.143 63.599 34.229 1.00 41.29 104 GLY A C 1
ATOM 733 O O . GLY A 1 104 ? 2.799 64.190 33.369 1.00 41.02 104 GLY A O 1
ATOM 734 N N . VAL A 1 105 ? 2.647 63.252 35.409 1.00 40.20 105 VAL A N 1
ATOM 735 C CA . VAL A 1 105 ? 3.991 63.635 35.808 1.00 40.30 105 VAL A CA 1
ATOM 736 C C . VAL A 1 105 ? 5.122 62.742 35.330 1.00 40.11 105 VAL A C 1
ATOM 737 O O . VAL A 1 105 ? 5.076 61.528 35.484 1.00 37.52 105 VAL A O 1
ATOM 741 N N . ASP A 1 106 ? 6.137 63.370 34.749 1.00 40.80 106 ASP A N 1
ATOM 742 C CA . ASP A 1 106 ? 7.325 62.664 34.292 1.00 42.56 106 ASP A CA 1
ATOM 743 C C . ASP A 1 106 ? 8.266 62.626 35.502 1.00 43.18 106 ASP A C 1
ATOM 744 O O . ASP A 1 106 ? 8.714 63.664 35.996 1.00 43.19 106 ASP A O 1
ATOM 749 N N . ALA A 1 107 ? 8.536 61.425 35.998 1.00 42.69 107 ALA A N 1
ATOM 750 C CA . ALA A 1 107 ? 9.405 61.263 37.155 1.00 42.84 107 ALA A CA 1
ATOM 751 C C . ALA A 1 107 ? 10.596 60.371 36.803 1.00 41.42 107 ALA A C 1
ATOM 752 O O . ALA A 1 107 ? 10.430 59.301 36.223 1.00 42.11 107 ALA A O 1
ATOM 754 N N . ILE A 1 108 ? 11.788 60.835 37.165 1.00 40.54 108 ILE A N 1
ATOM 755 C CA . ILE A 1 108 ? 13.046 60.141 36.925 1.00 39.92 108 ILE A CA 1
ATOM 756 C C . ILE A 1 108 ? 13.513 59.524 38.247 1.00 39.09 108 ILE A C 1
ATOM 757 O O . ILE A 1 108 ? 13.716 60.232 39.220 1.00 40.79 108 ILE A O 1
ATOM 762 N N . PRO A 1 109 ? 13.686 58.199 38.309 1.00 40.21 109 PRO A N 1
ATOM 763 C CA . PRO A 1 109 ? 14.147 57.637 39.587 1.00 40.71 109 PRO A CA 1
ATOM 764 C C . PRO A 1 109 ? 15.667 57.829 39.715 1.00 41.05 109 PRO A C 1
ATOM 765 O O . PRO A 1 109 ? 16.403 57.595 38.757 1.00 41.52 109 PRO A O 1
ATOM 769 N N . ILE A 1 110 ? 16.132 58.276 40.880 1.00 41.48 110 ILE A N 1
ATOM 770 C CA . ILE A 1 110 ? 17.560 58.520 41.092 1.00 41.83 110 ILE A CA 1
ATOM 771 C C . ILE A 1 110 ? 18.056 58.109 42.473 1.00 41.12 110 ILE A C 1
ATOM 772 O O . ILE A 1 110 ? 17.584 58.620 43.500 1.00 39.41 110 ILE A O 1
ATOM 777 N N . VAL A 1 111 ? 19.023 57.195 42.491 1.00 39.77 111 VAL A N 1
ATOM 778 C CA . VAL A 1 111 ? 19.579 56.717 43.753 1.00 41.16 111 VAL A CA 1
ATOM 779 C C . VAL A 1 111 ? 21.053 57.064 43.870 1.00 41.19 111 VAL A C 1
ATOM 780 O O . VAL A 1 111 ? 21.832 56.773 42.981 1.00 42.46 111 VAL A O 1
ATOM 784 N N . LEU A 1 112 ? 21.439 57.700 44.965 1.00 43.02 112 LEU A N 1
ATOM 785 C CA . LEU A 1 112 ? 22.846 58.057 45.151 1.00 44.12 112 LEU A CA 1
ATOM 786 C C . LEU A 1 112 ? 23.466 57.273 46.300 1.00 45.42 112 LEU A C 1
ATOM 787 O O . LEU A 1 112 ? 22.802 57.038 47.315 1.00 44.51 112 LEU A O 1
ATOM 792 N N . ASP A 1 113 ? 24.717 56.839 46.150 1.00 47.10 113 ASP A N 1
ATOM 793 C CA . ASP A 1 113 ? 25.358 56.116 47.254 1.00 49.67 113 ASP A CA 1
ATOM 794 C C . ASP A 1 113 ? 26.203 57.075 48.087 1.00 48.72 113 ASP A C 1
ATOM 795 O O . ASP A 1 113 ? 27.379 57.293 47.818 1.00 46.47 113 ASP A O 1
ATOM 800 N N . THR A 1 114 ? 25.558 57.668 49.082 1.00 46.97 114 THR A N 1
ATOM 801 C CA . THR A 1 114 ? 26.191 58.587 50.005 1.00 49.02 114 THR A CA 1
ATOM 802 C C . THR A 1 114 ? 25.162 58.654 51.105 1.00 50.26 114 THR A C 1
ATOM 803 O O . THR A 1 114 ? 23.970 58.807 50.818 1.00 52.15 114 THR A O 1
ATOM 807 N N . LYS A 1 115 ? 25.599 58.518 52.350 1.00 49.06 115 LYS A N 1
ATOM 808 C CA . LYS A 1 115 ? 24.677 58.583 53.475 1.00 51.46 115 LYS A CA 1
ATOM 809 C C . LYS A 1 115 ? 24.992 59.847 54.263 1.00 54.36 115 LYS A C 1
ATOM 810 O O . LYS A 1 115 ? 24.402 60.119 55.317 1.00 55.19 115 LYS A O 1
ATOM 816 N N . ASP A 1 116 ? 25.946 60.608 53.741 1.00 56.47 116 ASP A N 1
ATOM 817 C CA . ASP A 1 116 ? 26.369 61.855 54.355 1.00 58.35 116 ASP A CA 1
ATOM 818 C C . ASP A 1 116 ? 25.291 62.914 54.081 1.00 57.83 116 ASP A C 1
ATOM 819 O O . ASP A 1 116 ? 25.125 63.353 52.946 1.00 58.98 116 ASP A O 1
ATOM 824 N N . THR A 1 117 ? 24.560 63.311 55.116 1.00 57.52 117 THR A N 1
ATOM 825 C CA . THR A 1 117 ? 23.505 64.313 54.985 1.00 58.42 117 THR A CA 1
ATOM 826 C C . THR A 1 117 ? 23.973 65.533 54.212 1.00 58.73 117 THR A C 1
ATOM 827 O O . THR A 1 117 ? 23.366 65.941 53.227 1.00 58.42 117 THR A O 1
ATOM 831 N N . GLU A 1 118 ? 25.068 66.111 54.677 1.00 61.15 118 GLU A N 1
ATOM 832 C CA . GLU A 1 118 ? 25.627 67.304 54.068 1.00 61.15 118 GLU A CA 1
ATOM 833 C C . GLU A 1 118 ? 25.756 67.221 52.552 1.00 60.44 118 GLU A C 1
ATOM 834 O O . GLU A 1 118 ? 25.302 68.115 51.844 1.00 61.41 118 GLU A O 1
ATOM 840 N N . GLU A 1 119 ? 26.367 66.158 52.044 1.00 60.33 119 GLU A N 1
ATOM 841 C CA . GLU A 1 119 ? 26.531 66.056 50.604 1.00 59.55 119 GLU A CA 1
ATOM 842 C C . GLU A 1 119 ? 25.294 65.562 49.846 1.00 57.61 119 GLU A C 1
ATOM 843 O O . GLU A 1 119 ? 25.272 65.595 48.614 1.00 57.79 119 GLU A O 1
ATOM 849 N N . ILE A 1 120 ? 24.272 65.098 50.561 1.00 54.04 120 ILE A N 1
ATOM 850 C CA . ILE A 1 120 ? 23.067 64.663 49.880 1.00 51.86 120 ILE A CA 1
ATOM 851 C C . ILE A 1 120 ? 22.299 65.926 49.518 1.00 52.30 120 ILE A C 1
ATOM 852 O O . ILE A 1 120 ? 21.879 66.093 48.369 1.00 51.21 120 ILE A O 1
ATOM 857 N N . ILE A 1 121 ? 22.136 66.824 50.495 1.00 52.42 121 ILE A N 1
ATOM 858 C CA . ILE A 1 121 ? 21.393 68.058 50.251 1.00 52.64 121 ILE A CA 1
ATOM 859 C C . ILE A 1 121 ? 22.147 68.878 49.229 1.00 51.30 121 ILE A C 1
ATOM 860 O O . ILE A 1 121 ? 21.555 69.596 48.440 1.00 51.67 121 ILE A O 1
ATOM 865 N N . SER A 1 122 ? 23.460 68.723 49.210 1.00 51.56 122 SER A N 1
ATOM 866 C CA . SER A 1 122 ? 24.289 69.459 48.273 1.00 51.06 122 SER A CA 1
ATOM 867 C C . SER A 1 122 ? 24.261 68.880 46.858 1.00 50.49 122 SER A C 1
ATOM 868 O O . SER A 1 122 ? 24.489 69.606 45.879 1.00 48.30 122 SER A O 1
ATOM 871 N N . ILE A 1 123 ? 23.980 67.578 46.760 1.00 50.00 123 ILE A N 1
ATOM 872 C CA . ILE A 1 123 ? 23.892 66.881 45.464 1.00 48.95 123 ILE A CA 1
ATOM 873 C C . ILE A 1 123 ? 22.603 67.293 44.763 1.00 49.34 123 ILE A C 1
ATOM 874 O O . ILE A 1 123 ? 22.603 67.670 43.589 1.00 49.79 123 ILE A O 1
ATOM 879 N N . VAL A 1 124 ? 21.506 67.204 45.505 1.00 47.61 124 VAL A N 1
ATOM 880 C CA . VAL A 1 124 ? 20.190 67.561 45.011 1.00 45.78 124 VAL A CA 1
ATOM 881 C C . VAL A 1 124 ? 20.120 69.037 44.653 1.00 46.84 124 VAL A C 1
ATOM 882 O O . VAL A 1 124 ? 19.571 69.398 43.615 1.00 45.10 124 VAL A O 1
ATOM 886 N N . LYS A 1 125 ? 20.681 69.894 45.500 1.00 46.89 125 LYS A N 1
ATOM 887 C CA . LYS A 1 125 ? 20.646 71.322 45.214 1.00 47.90 125 LYS A CA 1
ATOM 888 C C . LYS A 1 125 ? 21.297 71.553 43.842 1.00 46.12 125 LYS A C 1
ATOM 889 O O . LYS A 1 125 ? 20.871 72.404 43.063 1.00 44.98 125 LYS A O 1
ATOM 895 N N . ALA A 1 126 ? 22.325 70.774 43.542 1.00 45.04 126 ALA A N 1
ATOM 896 C CA . ALA A 1 126 ? 23.004 70.921 42.269 1.00 45.50 126 ALA A CA 1
ATOM 897 C C . ALA A 1 126 ? 22.165 70.358 41.109 1.00 46.38 126 ALA A C 1
ATOM 898 O O . ALA A 1 126 ? 22.338 70.759 39.953 1.00 47.40 126 ALA A O 1
ATOM 900 N N . LEU A 1 127 ? 21.265 69.429 41.424 1.00 45.38 127 LEU A N 1
ATOM 901 C CA . LEU A 1 127 ? 20.399 68.820 40.425 1.00 45.81 127 LEU A CA 1
ATOM 902 C C . LEU A 1 127 ? 19.200 69.704 40.166 1.00 46.15 127 LEU A C 1
ATOM 903 O O . LEU A 1 127 ? 18.691 69.766 39.047 1.00 47.54 127 LEU A O 1
ATOM 908 N N . ALA A 1 128 ? 18.763 70.398 41.210 1.00 44.89 128 ALA A N 1
ATOM 909 C CA . ALA A 1 128 ? 17.578 71.242 41.138 1.00 43.86 128 ALA A CA 1
ATOM 910 C C . ALA A 1 128 ? 17.291 71.902 39.780 1.00 42.84 128 ALA A C 1
ATOM 911 O O . ALA A 1 128 ? 16.168 71.862 39.305 1.00 39.47 128 ALA A O 1
ATOM 913 N N . PRO A 1 129 ? 18.307 72.504 39.139 1.00 44.08 129 PRO A N 1
ATOM 914 C CA . PRO A 1 129 ? 18.113 73.158 37.842 1.00 44.11 129 PRO A CA 1
ATOM 915 C C . PRO A 1 129 ? 17.379 72.289 36.833 1.00 45.29 129 PRO A C 1
ATOM 916 O O . PRO A 1 129 ? 16.517 72.766 36.097 1.00 44.67 129 PRO A O 1
ATOM 920 N N . THR A 1 130 ? 17.747 71.012 36.820 1.00 44.12 130 THR A N 1
ATOM 921 C CA . THR A 1 130 ? 17.201 70.017 35.914 1.00 43.01 130 THR A CA 1
ATOM 922 C C . THR A 1 130 ? 15.714 69.764 36.048 1.00 42.70 130 THR A C 1
ATOM 923 O O . THR A 1 130 ? 14.986 69.648 35.050 1.00 41.30 130 THR A O 1
ATOM 927 N N . PHE A 1 131 ? 15.272 69.672 37.292 1.00 41.25 131 PHE A N 1
ATOM 928 C CA . PHE A 1 131 ? 13.903 69.331 37.570 1.00 41.82 131 PHE A CA 1
ATOM 929 C C . PHE A 1 131 ? 12.943 70.424 37.971 1.00 45.00 131 PHE A C 1
ATOM 930 O O . PHE A 1 131 ? 13.343 71.550 38.278 1.00 44.85 131 PHE A O 1
ATOM 938 N N . GLY A 1 132 ? 11.659 70.073 37.936 1.00 44.89 132 GLY A N 1
ATOM 939 C CA . GLY A 1 132 ? 10.615 70.995 38.319 1.00 45.00 132 GLY A CA 1
ATOM 940 C C . GLY A 1 132 ? 10.107 70.613 39.693 1.00 45.06 132 GLY A C 1
ATOM 941 O O . GLY A 1 132 ? 9.303 71.332 40.288 1.00 45.91 132 GLY A O 1
ATOM 942 N N . GLY A 1 133 ? 10.585 69.475 40.198 1.00 45.99 133 GLY A N 1
ATOM 943 C CA . GLY A 1 133 ? 10.172 69.009 41.508 1.00 44.91 133 GLY A CA 1
ATOM 944 C C . GLY A 1 133 ? 10.997 67.852 42.050 1.00 45.24 133 GLY A C 1
ATOM 945 O O . GLY A 1 133 ? 11.436 66.982 41.297 1.00 44.72 133 GLY A O 1
ATOM 946 N N . ILE A 1 134 ? 11.202 67.836 43.368 1.00 45.05 134 ILE A N 1
ATOM 947 C CA . ILE A 1 134 ? 11.974 66.782 44.010 1.00 43.10 134 ILE A CA 1
ATOM 948 C C . ILE A 1 134 ? 11.145 65.989 45.004 1.00 43.96 134 ILE A C 1
ATOM 949 O O . ILE A 1 134 ? 10.541 66.568 45.899 1.00 43.57 134 ILE A O 1
ATOM 954 N N . ASN A 1 135 ? 11.116 64.669 44.846 1.00 42.43 135 ASN A N 1
ATOM 955 C CA . ASN A 1 135 ? 10.392 63.810 45.769 1.00 43.75 135 ASN A CA 1
ATOM 956 C C . ASN A 1 135 ? 11.377 62.899 46.499 1.00 44.83 135 ASN A C 1
ATOM 957 O O . ASN A 1 135 ? 11.827 61.896 45.939 1.00 45.08 135 ASN A O 1
ATOM 962 N N . LEU A 1 136 ? 11.732 63.264 47.735 1.00 44.81 136 LEU A N 1
ATOM 963 C CA . LEU A 1 136 ? 12.648 62.460 48.539 1.00 45.74 136 LEU A CA 1
ATOM 964 C C . LEU A 1 136 ? 11.904 61.198 48.964 1.00 47.15 136 LEU A C 1
ATOM 965 O O . LEU A 1 136 ? 10.765 61.272 49.421 1.00 49.33 136 LEU A O 1
ATOM 970 N N . GLU A 1 137 ? 12.544 60.042 48.808 1.00 47.38 137 GLU A N 1
ATOM 971 C CA . GLU A 1 137 ? 11.888 58.781 49.137 1.00 48.66 137 GLU A CA 1
ATOM 972 C C . GLU A 1 137 ? 12.741 57.773 49.887 1.00 47.89 137 GLU A C 1
ATOM 973 O O . GLU A 1 137 ? 13.930 57.609 49.628 1.00 48.15 137 GLU A O 1
ATOM 979 N N . ASP A 1 138 ? 12.099 57.093 50.817 1.00 46.63 138 ASP A N 1
ATOM 980 C CA . ASP A 1 138 ? 12.732 56.065 51.607 1.00 49.65 138 ASP A CA 1
ATOM 981 C C . ASP A 1 138 ? 14.102 56.364 52.214 1.00 50.06 138 ASP A C 1
ATOM 982 O O . ASP A 1 138 ? 14.959 55.489 52.248 1.00 49.56 138 ASP A O 1
ATOM 987 N N . ILE A 1 139 ? 14.333 57.586 52.680 1.00 51.48 139 ILE A N 1
ATOM 988 C CA . ILE A 1 139 ? 15.608 57.853 53.328 1.00 53.51 139 ILE A CA 1
ATOM 989 C C . ILE A 1 139 ? 15.329 57.814 54.842 1.00 52.39 139 ILE A C 1
ATOM 990 O O . ILE A 1 139 ? 14.368 58.410 55.327 1.00 51.73 139 ILE A O 1
ATOM 995 N N . SER A 1 140 ? 16.157 57.085 55.580 1.00 52.24 140 SER A N 1
ATOM 996 C CA . SER A 1 140 ? 15.964 56.932 57.020 1.00 54.22 140 SER A CA 1
ATOM 997 C C . SER A 1 140 ? 16.050 58.170 57.922 1.00 55.28 140 SER A C 1
ATOM 998 O O . SER A 1 140 ? 16.773 59.139 57.648 1.00 52.74 140 SER A O 1
ATOM 1001 N N . ALA A 1 141 ? 15.294 58.106 59.015 1.00 57.15 141 ALA A N 1
ATOM 1002 C CA . ALA A 1 141 ? 15.265 59.159 60.021 1.00 58.30 141 ALA A CA 1
ATOM 1003 C C . ALA A 1 141 ? 16.467 58.925 60.927 1.00 58.52 141 ALA A C 1
ATOM 1004 O O . ALA A 1 141 ? 16.918 57.792 61.071 1.00 57.98 141 ALA A O 1
ATOM 1006 N N . PRO A 1 142 ? 17.001 59.986 61.556 1.00 59.25 142 PRO A N 1
ATOM 1007 C CA . PRO A 1 142 ? 16.574 61.390 61.495 1.00 59.02 142 PRO A CA 1
ATOM 1008 C C . PRO A 1 142 ? 17.170 62.187 60.332 1.00 58.18 142 PRO A C 1
ATOM 1009 O O . PRO A 1 142 ? 16.820 63.352 60.138 1.00 58.03 142 PRO A O 1
ATOM 1013 N N . ARG A 1 143 ? 18.078 61.574 59.577 1.00 57.31 143 ARG A N 1
ATOM 1014 C CA . ARG A 1 143 ? 18.687 62.249 58.432 1.00 56.90 143 ARG A CA 1
ATOM 1015 C C . ARG A 1 143 ? 17.618 62.687 57.429 1.00 57.56 143 ARG A C 1
ATOM 1016 O O . ARG A 1 143 ? 17.821 63.623 56.658 1.00 58.71 143 ARG A O 1
ATOM 1024 N N . CYS A 1 144 ? 16.479 62.003 57.447 1.00 58.44 144 CYS A N 1
ATOM 1025 C CA . CYS A 1 144 ? 15.390 62.302 56.530 1.00 59.61 144 CYS A CA 1
ATOM 1026 C C . CYS A 1 144 ? 14.619 63.571 56.869 1.00 60.68 144 CYS A C 1
ATOM 1027 O O . CYS A 1 144 ? 13.801 64.037 56.071 1.00 61.00 144 CYS A O 1
ATOM 1030 N N . PHE A 1 145 ? 14.865 64.130 58.050 1.00 61.59 145 PHE A N 1
ATOM 1031 C CA . PHE A 1 145 ? 14.167 65.347 58.448 1.00 62.66 145 PHE A CA 1
ATOM 1032 C C . PHE A 1 145 ? 14.994 66.601 58.195 1.00 63.11 145 PHE A C 1
ATOM 1033 O O . PHE A 1 145 ? 14.454 67.643 57.822 1.00 63.36 145 PHE A O 1
ATOM 1041 N N . GLU A 1 146 ? 16.303 66.497 58.384 1.00 63.03 146 GLU A N 1
ATOM 1042 C CA . GLU A 1 146 ? 17.180 67.637 58.171 1.00 63.02 146 GLU A CA 1
ATOM 1043 C C . GLU A 1 146 ? 17.395 67.871 56.669 1.00 61.27 146 GLU A C 1
ATOM 1044 O O . GLU A 1 146 ? 17.414 69.011 56.202 1.00 60.39 146 GLU A O 1
ATOM 1050 N N . ILE A 1 147 ? 17.559 66.786 55.916 1.00 60.92 147 ILE A N 1
ATOM 1051 C CA . ILE A 1 147 ? 17.753 66.881 54.469 1.00 59.19 147 ILE A CA 1
ATOM 1052 C C . ILE A 1 147 ? 16.577 67.600 53.809 1.00 58.55 147 ILE A C 1
ATOM 1053 O O . ILE A 1 147 ? 16.767 68.442 52.933 1.00 58.24 147 ILE A O 1
ATOM 1058 N N . GLU A 1 148 ? 15.363 67.269 54.240 1.00 57.02 148 GLU A N 1
ATOM 1059 C CA . GLU A 1 148 ? 14.174 67.878 53.672 1.00 58.32 148 GLU A CA 1
ATOM 1060 C C . GLU A 1 148 ? 14.042 69.351 54.017 1.00 59.28 148 GLU A C 1
ATOM 1061 O O . GLU A 1 148 ? 13.698 70.165 53.158 1.00 59.92 148 GLU A O 1
ATOM 1067 N N . GLN A 1 149 ? 14.307 69.693 55.274 1.00 59.82 149 GLN A N 1
ATOM 1068 C CA . GLN A 1 149 ? 14.193 71.076 55.719 1.00 59.50 149 GLN A CA 1
ATOM 1069 C C . GLN A 1 149 ? 15.229 71.992 55.074 1.00 57.90 149 GLN A C 1
ATOM 1070 O O . GLN A 1 149 ? 14.919 73.116 54.677 1.00 57.17 149 GLN A O 1
ATOM 1076 N N . ARG A 1 150 ? 16.459 71.511 54.972 1.00 54.95 150 ARG A N 1
ATOM 1077 C CA . ARG A 1 150 ? 17.514 72.293 54.354 1.00 54.66 150 ARG A CA 1
ATOM 1078 C C . ARG A 1 150 ? 17.229 72.411 52.851 1.00 54.84 150 ARG A C 1
ATOM 1079 O O . ARG A 1 150 ? 17.598 73.402 52.216 1.00 54.66 150 ARG A O 1
ATOM 1087 N N . LEU A 1 151 ? 16.566 71.396 52.296 1.00 54.21 151 LEU A N 1
ATOM 1088 C CA . LEU A 1 151 ? 16.243 71.343 50.866 1.00 53.23 151 LEU A CA 1
ATOM 1089 C C . LEU A 1 151 ? 15.067 72.241 50.503 1.00 54.16 151 LEU A C 1
ATOM 1090 O O . LEU A 1 151 ? 15.055 72.888 49.451 1.00 52.94 151 LEU A O 1
ATOM 1095 N N . ILE A 1 152 ? 14.077 72.259 51.387 1.00 55.47 152 ILE A N 1
ATOM 1096 C CA . ILE A 1 152 ? 12.890 73.079 51.218 1.00 57.06 152 ILE A CA 1
ATOM 1097 C C . ILE A 1 152 ? 13.282 74.550 51.274 1.00 60.37 152 ILE A C 1
ATOM 1098 O O . ILE A 1 152 ? 12.810 75.366 50.483 1.00 61.89 152 ILE A O 1
ATOM 1103 N N . LYS A 1 153 ? 14.143 74.871 52.234 1.00 62.97 153 LYS A N 1
ATOM 1104 C CA . LYS A 1 153 ? 14.609 76.231 52.454 1.00 64.02 153 LYS A CA 1
ATOM 1105 C C . LYS A 1 153 ? 15.563 76.703 51.367 1.00 63.51 153 LYS A C 1
ATOM 1106 O O . LYS A 1 153 ? 15.363 77.765 50.783 1.00 64.33 153 LYS A O 1
ATOM 1112 N N . GLU A 1 154 ? 16.584 75.906 51.078 1.00 63.53 154 GLU A N 1
ATOM 1113 C CA . GLU A 1 154 ? 17.572 76.272 50.071 1.00 63.68 154 GLU A CA 1
ATOM 1114 C C . GLU A 1 154 ? 17.212 76.077 48.591 1.00 63.55 154 GLU A C 1
ATOM 1115 O O . GLU A 1 154 ? 17.901 76.612 47.726 1.00 63.57 154 GLU A O 1
ATOM 1121 N N . CYS A 1 155 ? 16.148 75.335 48.285 1.00 63.98 155 CYS A N 1
ATOM 1122 C CA . CYS A 1 155 ? 15.766 75.106 46.886 1.00 63.66 155 CYS A CA 1
ATOM 1123 C C . CYS A 1 155 ? 14.744 76.068 46.295 1.00 64.89 155 CYS A C 1
ATOM 1124 O O . CYS A 1 155 ? 13.889 76.613 47.002 1.00 63.53 155 CYS A O 1
ATOM 1127 N N . HIS A 1 156 ? 14.831 76.242 44.978 1.00 66.07 156 HIS A N 1
ATOM 1128 C CA . HIS A 1 156 ? 13.930 77.128 44.239 1.00 66.91 156 HIS A CA 1
ATOM 1129 C C . HIS A 1 156 ? 12.756 76.349 43.640 1.00 64.98 156 HIS A C 1
ATOM 1130 O O . HIS A 1 156 ? 11.892 76.914 42.963 1.00 65.10 156 HIS A O 1
ATOM 1137 N N . ILE A 1 157 ? 12.740 75.046 43.893 1.00 62.41 157 ILE A N 1
ATOM 1138 C CA . ILE A 1 157 ? 11.678 74.185 43.407 1.00 59.96 157 ILE A CA 1
ATOM 1139 C C . ILE A 1 157 ? 11.133 73.425 44.595 1.00 58.60 157 ILE A C 1
ATOM 1140 O O . ILE A 1 157 ? 11.819 73.252 45.590 1.00 60.06 157 ILE A O 1
ATOM 1145 N N . PRO A 1 158 ? 9.890 72.953 44.502 1.00 56.35 158 PRO A N 1
ATOM 1146 C CA . PRO A 1 158 ? 9.262 72.215 45.594 1.00 55.67 158 PRO A CA 1
ATOM 1147 C C . PRO A 1 158 ? 9.891 70.868 45.924 1.00 55.34 158 PRO A C 1
ATOM 1148 O O . PRO A 1 158 ? 10.125 70.048 45.041 1.00 56.10 158 PRO A O 1
ATOM 1152 N N . VAL A 1 159 ? 10.165 70.646 47.207 1.00 55.44 159 VAL A N 1
ATOM 1153 C CA . VAL A 1 159 ? 10.729 69.383 47.658 1.00 53.29 159 VAL A CA 1
ATOM 1154 C C . VAL A 1 159 ? 9.713 68.778 48.623 1.00 53.66 159 VAL A C 1
ATOM 1155 O O . VAL A 1 159 ? 9.216 69.451 49.511 1.00 53.16 159 VAL A O 1
ATOM 1159 N N . PHE A 1 160 ? 9.409 67.503 48.446 1.00 53.93 160 PHE A N 1
ATOM 1160 C CA . PHE A 1 160 ? 8.414 66.834 49.270 1.00 55.18 160 PHE A CA 1
ATOM 1161 C C . PHE A 1 160 ? 8.908 65.456 49.705 1.00 56.75 160 PHE A C 1
ATOM 1162 O O . PHE A 1 160 ? 9.167 64.597 48.859 1.00 55.29 160 PHE A O 1
ATOM 1170 N N . HIS A 1 161 ? 9.072 65.246 51.011 1.00 58.69 161 HIS A N 1
ATOM 1171 C CA . HIS A 1 161 ? 9.504 63.932 51.486 1.00 59.45 161 HIS A CA 1
ATOM 1172 C C . HIS A 1 161 ? 8.197 63.207 51.617 1.00 59.70 161 HIS A C 1
ATOM 1173 O O . HIS A 1 161 ? 7.405 63.502 52.516 1.00 59.20 161 HIS A O 1
ATOM 1180 N N . ASP A 1 162 ? 7.977 62.249 50.727 1.00 59.86 162 ASP A N 1
ATOM 1181 C CA . ASP A 1 162 ? 6.714 61.537 50.694 1.00 59.30 162 ASP A CA 1
ATOM 1182 C C . ASP A 1 162 ? 6.407 60.577 51.828 1.00 59.42 162 ASP A C 1
ATOM 1183 O O . ASP A 1 162 ? 5.286 60.558 52.325 1.00 59.18 162 ASP A O 1
ATOM 1188 N N . ASP A 1 163 ? 7.394 59.797 52.250 1.00 62.06 163 ASP A N 1
ATOM 1189 C CA . ASP A 1 163 ? 7.192 58.828 53.323 1.00 64.28 163 ASP A CA 1
ATOM 1190 C C . ASP A 1 163 ? 6.785 59.453 54.660 1.00 65.47 163 ASP A C 1
ATOM 1191 O O . ASP A 1 163 ? 6.661 58.752 55.660 1.00 67.94 163 ASP A O 1
ATOM 1196 N N . GLN A 1 164 ? 6.564 60.763 54.676 1.00 67.13 164 GLN A N 1
ATOM 1197 C CA . GLN A 1 164 ? 6.186 61.463 55.903 1.00 67.99 164 GLN A CA 1
ATOM 1198 C C . GLN A 1 164 ? 4.869 62.222 55.765 1.00 67.39 164 GLN A C 1
ATOM 1199 O O . GLN A 1 164 ? 3.844 61.820 56.312 1.00 66.64 164 GLN A O 1
ATOM 1205 N N . HIS A 1 165 ? 4.907 63.326 55.031 1.00 67.15 165 HIS A N 1
ATOM 1206 C CA . HIS A 1 165 ? 3.720 64.144 54.819 1.00 67.54 165 HIS A CA 1
ATOM 1207 C C . HIS A 1 165 ? 2.679 63.434 53.968 1.00 66.28 165 HIS A C 1
ATOM 1208 O O . HIS A 1 165 ? 1.516 63.826 53.960 1.00 66.07 165 HIS A O 1
ATOM 1215 N N . GLY A 1 166 ? 3.107 62.395 53.257 1.00 64.59 166 GLY A N 1
ATOM 1216 C CA . GLY A 1 166 ? 2.208 61.646 52.395 1.00 62.88 166 GLY A CA 1
ATOM 1217 C C . GLY A 1 166 ? 0.998 61.044 53.088 1.00 61.72 166 GLY A C 1
ATOM 1218 O O . GLY A 1 166 ? -0.135 61.442 52.825 1.00 62.12 166 GLY A O 1
ATOM 1219 N N . THR A 1 167 ? 1.227 60.074 53.965 1.00 60.15 167 THR A N 1
ATOM 1220 C CA . THR A 1 167 ? 0.124 59.444 54.666 1.00 59.29 167 THR A CA 1
ATOM 1221 C C . THR A 1 167 ? -0.561 60.462 55.554 1.00 58.16 167 THR A C 1
ATOM 1222 O O . THR A 1 167 ? -1.751 60.354 55.827 1.00 56.81 167 THR A O 1
ATOM 1226 N N . ALA A 1 168 ? 0.205 61.451 56.002 1.00 58.58 168 ALA A N 1
ATOM 1227 C CA . ALA A 1 168 ? -0.320 62.505 56.854 1.00 58.62 168 ALA A CA 1
ATOM 1228 C C . ALA A 1 168 ? -1.487 63.171 56.144 1.00 57.99 168 ALA A C 1
ATOM 1229 O O . ALA A 1 168 ? -2.561 63.353 56.724 1.00 58.74 168 ALA A O 1
ATOM 1231 N N . ILE A 1 169 ? -1.266 63.520 54.882 1.00 56.50 169 ILE A N 1
ATOM 1232 C CA . ILE A 1 169 ? -2.283 64.173 54.061 1.00 54.85 169 ILE A CA 1
ATOM 1233 C C . ILE A 1 169 ? -3.475 63.263 53.814 1.00 54.33 169 ILE A C 1
ATOM 1234 O O . ILE A 1 169 ? -4.590 63.737 53.615 1.00 54.80 169 ILE A O 1
ATOM 1239 N N . VAL A 1 170 ? -3.244 61.957 53.810 1.00 52.26 170 VAL A N 1
ATOM 1240 C CA . VAL A 1 170 ? -4.338 61.035 53.579 1.00 52.83 170 VAL A CA 1
ATOM 1241 C C . VAL A 1 170 ? -5.068 60.782 54.884 1.00 52.43 170 VAL A C 1
ATOM 1242 O O . VAL A 1 170 ? -6.263 60.479 54.898 1.00 52.05 170 VAL A O 1
ATOM 1246 N N . VAL A 1 171 ? -4.344 60.911 55.990 1.00 51.83 171 VAL A N 1
ATOM 1247 C CA . VAL A 1 171 ? -4.952 60.723 57.294 1.00 49.37 171 VAL A CA 1
ATOM 1248 C C . VAL A 1 171 ? -5.825 61.941 57.559 1.00 47.98 171 VAL A C 1
ATOM 1249 O O . VAL A 1 171 ? -6.922 61.831 58.106 1.00 46.32 171 VAL A O 1
ATOM 1253 N N . LEU A 1 172 ? -5.339 63.096 57.126 1.00 46.37 172 LEU A N 1
ATOM 1254 C CA . LEU A 1 172 ? -6.068 64.327 57.303 1.00 46.15 172 LEU A CA 1
ATOM 1255 C C . LEU A 1 172 ? -7.344 64.285 56.480 1.00 47.58 172 LEU A C 1
ATOM 1256 O O . LEU A 1 172 ? -8.377 64.832 56.885 1.00 48.71 172 LEU A O 1
ATOM 1261 N N . ALA A 1 173 ? -7.287 63.628 55.328 1.00 47.66 173 ALA A N 1
ATOM 1262 C CA . ALA A 1 173 ? -8.464 63.552 54.474 1.00 47.92 173 ALA A CA 1
ATOM 1263 C C . ALA A 1 173 ? -9.411 62.529 55.062 1.00 48.11 173 ALA A C 1
ATOM 1264 O O . ALA A 1 173 ? -10.640 62.680 54.980 1.00 46.79 173 ALA A O 1
ATOM 1266 N N . ALA A 1 174 ? -8.824 61.496 55.665 1.00 46.29 174 ALA A N 1
ATOM 1267 C CA . ALA A 1 174 ? -9.597 60.425 56.269 1.00 45.71 174 ALA A CA 1
ATOM 1268 C C . ALA A 1 174 ? -10.400 60.904 57.478 1.00 46.13 174 ALA A C 1
ATOM 1269 O O . ALA A 1 174 ? -11.376 60.269 57.869 1.00 44.59 174 ALA A O 1
ATOM 1271 N N . ILE A 1 175 ? -10.001 62.012 58.092 1.00 46.39 175 ILE A N 1
ATOM 1272 C CA . ILE A 1 175 ? -10.780 62.471 59.227 1.00 46.00 175 ILE A CA 1
ATOM 1273 C C . ILE A 1 175 ? -11.859 63.424 58.716 1.00 46.84 175 ILE A C 1
ATOM 1274 O O . ILE A 1 175 ? -12.983 63.378 59.192 1.00 48.17 175 ILE A O 1
ATOM 1279 N N . PHE A 1 176 ? -11.530 64.275 57.750 1.00 46.43 176 PHE A N 1
ATOM 1280 C CA . PHE A 1 176 ? -12.534 65.185 57.205 1.00 47.76 176 PHE A CA 1
ATOM 1281 C C . PHE A 1 176 ? -13.785 64.346 56.922 1.00 48.34 176 PHE A C 1
ATOM 1282 O O . PHE A 1 176 ? -14.921 64.745 57.224 1.00 46.67 176 PHE A O 1
ATOM 1290 N N . ASN A 1 177 ? -13.560 63.170 56.351 1.00 49.26 177 ASN A N 1
ATOM 1291 C CA . ASN A 1 177 ? -14.657 62.278 56.048 1.00 51.36 177 ASN A CA 1
ATOM 1292 C C . ASN A 1 177 ? -15.161 61.600 57.305 1.00 51.60 177 ASN A C 1
ATOM 1293 O O . ASN A 1 177 ? -16.319 61.203 57.386 1.00 50.09 177 ASN A O 1
ATOM 1298 N N . SER A 1 178 ? -14.287 61.461 58.291 1.00 53.06 178 SER A N 1
ATOM 1299 C CA . SER A 1 178 ? -14.698 60.855 59.541 1.00 55.37 178 SER A CA 1
ATOM 1300 C C . SER A 1 178 ? -15.571 61.824 60.324 1.00 56.93 178 SER A C 1
ATOM 1301 O O . SER A 1 178 ? -16.520 61.410 60.974 1.00 57.50 178 SER A O 1
ATOM 1304 N N . LEU A 1 179 ? -15.251 63.111 60.248 1.00 59.65 179 LEU A N 1
ATOM 1305 C CA . LEU A 1 179 ? -16.018 64.145 60.928 1.00 63.01 179 LEU A CA 1
ATOM 1306 C C . LEU A 1 179 ? -17.471 64.013 60.489 1.00 65.90 179 LEU A C 1
ATOM 1307 O O . LEU A 1 179 ? -18.379 63.854 61.312 1.00 64.80 179 LEU A O 1
ATOM 1312 N N . LYS A 1 180 ? -17.668 64.064 59.172 1.00 68.72 180 LYS A N 1
ATOM 1313 C CA . LYS A 1 180 ? -18.984 63.959 58.547 1.00 70.09 180 LYS A CA 1
ATOM 1314 C C . LYS A 1 180 ? -19.932 62.907 59.124 1.00 71.16 180 LYS A C 1
ATOM 1315 O O . LYS A 1 180 ? -21.037 63.247 59.564 1.00 71.05 180 LYS A O 1
ATOM 1321 N N . LEU A 1 181 ? -19.515 61.640 59.115 1.00 70.59 181 LEU A N 1
ATOM 1322 C CA . LEU A 1 181 ? -20.376 60.569 59.609 1.00 71.63 181 LEU A CA 1
ATOM 1323 C C . LEU A 1 181 ? -20.424 60.420 61.118 1.00 73.30 181 LEU A C 1
ATOM 1324 O O . LEU A 1 181 ? -20.732 59.347 61.636 1.00 74.16 181 LEU A O 1
ATOM 1329 N N . LEU A 1 182 ? -20.123 61.504 61.822 1.00 73.54 182 LEU A N 1
ATOM 1330 C CA . LEU A 1 182 ? -20.169 61.511 63.277 1.00 74.17 182 LEU A CA 1
ATOM 1331 C C . LEU A 1 182 ? -21.049 62.681 63.708 1.00 74.78 182 LEU A C 1
ATOM 1332 O O . LEU A 1 182 ? -21.627 62.679 64.797 1.00 74.35 182 LEU A O 1
ATOM 1337 N N . LYS A 1 183 ? -21.152 63.666 62.818 1.00 75.08 183 LYS A N 1
ATOM 1338 C CA . LYS A 1 183 ? -21.939 64.871 63.039 1.00 76.02 183 LYS A CA 1
ATOM 1339 C C . LYS A 1 183 ? -21.231 65.823 63.979 1.00 75.25 183 LYS A C 1
ATOM 1340 O O . LYS A 1 183 ? -21.873 66.536 64.746 1.00 75.89 183 LYS A O 1
ATOM 1346 N N . LYS A 1 184 ? -19.907 65.837 63.915 1.00 74.21 184 LYS A N 1
ATOM 1347 C CA . LYS A 1 184 ? -19.118 66.715 64.768 1.00 72.53 184 LYS A CA 1
ATOM 1348 C C . LYS A 1 184 ? -18.257 67.620 63.891 1.00 71.34 184 LYS A C 1
ATOM 1349 O O . LYS A 1 184 ? -18.105 67.365 62.707 1.00 71.18 184 LYS A O 1
ATOM 1355 N N . SER A 1 185 ? -17.709 68.685 64.461 1.00 71.45 185 SER A N 1
ATOM 1356 C CA . SER A 1 185 ? -16.844 69.572 63.691 1.00 70.94 185 SER A CA 1
ATOM 1357 C C . SER A 1 185 ? -15.393 69.291 64.075 1.00 71.65 185 SER A C 1
ATOM 1358 O O . SER A 1 185 ? -15.117 68.480 64.965 1.00 70.89 185 SER A O 1
ATOM 1361 N N . LEU A 1 186 ? -14.469 69.963 63.400 1.00 71.31 186 LEU A N 1
ATOM 1362 C CA . LEU A 1 186 ? -13.053 69.779 63.676 1.00 70.29 186 LEU A CA 1
ATOM 1363 C C . LEU A 1 18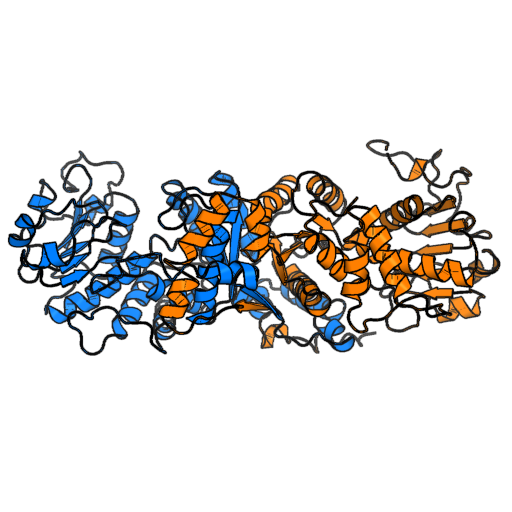6 ? -12.638 70.683 64.843 1.00 70.88 186 LEU A C 1
ATOM 1364 O O . LEU A 1 186 ? -11.519 70.587 65.352 1.00 70.27 186 LEU A O 1
ATOM 1369 N N . ASP A 1 187 ? -13.556 71.553 65.264 1.00 71.64 187 ASP A N 1
ATOM 1370 C CA . ASP A 1 187 ? -13.301 72.478 66.365 1.00 71.53 187 ASP A CA 1
ATOM 1371 C C . ASP A 1 187 ? -14.035 72.004 67.600 1.00 70.05 187 ASP A C 1
ATOM 1372 O O . ASP A 1 187 ? -14.044 72.688 68.615 1.00 70.93 187 ASP A O 1
ATOM 1377 N N . GLU A 1 188 ? -14.670 70.844 67.500 1.00 68.30 188 GLU A N 1
ATOM 1378 C CA . GLU A 1 188 ? -15.407 70.278 68.617 1.00 67.42 188 GLU A CA 1
ATOM 1379 C C . GLU A 1 188 ? -14.743 68.955 68.960 1.00 66.74 188 GLU A C 1
ATOM 1380 O O . GLU A 1 188 ? -15.086 68.303 69.947 1.00 66.83 188 GLU A O 1
ATOM 1386 N N . VAL A 1 189 ? -13.787 68.549 68.137 1.00 64.56 189 VAL A N 1
ATOM 1387 C CA . VAL A 1 189 ? -13.121 67.282 68.370 1.00 61.85 189 VAL A CA 1
ATOM 1388 C C . VAL A 1 189 ? -11.906 67.326 69.285 1.00 60.02 189 VAL A C 1
ATOM 1389 O O . VAL A 1 189 ? -11.106 68.261 69.247 1.00 59.23 189 VAL A O 1
ATOM 1393 N N . SER A 1 190 ? -11.800 66.299 70.121 1.00 58.08 190 SER A N 1
ATOM 1394 C CA . SER A 1 190 ? -10.683 66.139 71.036 1.00 57.49 190 SER A CA 1
ATOM 1395 C C . SER A 1 190 ? -9.798 65.107 70.342 1.00 56.38 190 SER A C 1
ATOM 1396 O O . SER A 1 190 ? -10.120 63.916 70.302 1.00 56.82 190 SER A O 1
ATOM 1399 N N . ILE A 1 191 ? -8.686 65.588 69.795 1.00 54.09 191 ILE A N 1
ATOM 1400 C CA . ILE A 1 191 ? -7.742 64.776 69.036 1.00 50.52 191 ILE A CA 1
ATOM 1401 C C . ILE A 1 191 ? -6.437 64.473 69.783 1.00 51.35 191 ILE A C 1
ATOM 1402 O O . ILE A 1 191 ? -5.698 65.391 70.159 1.00 50.01 191 ILE A O 1
ATOM 1407 N N . VAL A 1 192 ? -6.160 63.182 69.978 1.00 49.99 192 VAL A N 1
ATOM 1408 C CA . VAL A 1 192 ? -4.940 62.731 70.656 1.00 49.45 192 VAL A CA 1
ATOM 1409 C C . VAL A 1 192 ? -3.917 62.174 69.658 1.00 49.34 192 VAL A C 1
ATOM 1410 O O . VAL A 1 192 ? -4.198 61.192 68.982 1.00 50.34 192 VAL A O 1
ATOM 1414 N N . VAL A 1 193 ? -2.737 62.784 69.578 1.00 48.34 193 VAL A N 1
ATOM 1415 C CA . VAL A 1 193 ? -1.688 62.315 68.666 1.00 48.30 193 VAL A CA 1
ATOM 1416 C C . VAL A 1 193 ? -0.516 61.646 69.404 1.00 48.71 193 VAL A C 1
ATOM 1417 O O . VAL A 1 193 ? 0.161 62.269 70.215 1.00 48.68 193 VAL A O 1
ATOM 1421 N N . ASN A 1 194 ? -0.270 60.375 69.117 1.00 49.64 194 ASN A N 1
ATOM 1422 C CA . ASN A 1 194 ? 0.830 59.672 69.766 1.00 48.59 194 ASN A CA 1
ATOM 1423 C C . ASN A 1 194 ? 2.087 59.753 68.910 1.00 47.38 194 ASN A C 1
ATOM 1424 O O . ASN A 1 194 ? 2.195 59.090 67.890 1.00 45.34 194 ASN A O 1
ATOM 1429 N N . GLY A 1 195 ? 3.028 60.588 69.330 1.00 49.17 195 GLY A N 1
ATOM 1430 C CA . GLY A 1 195 ? 4.270 60.733 68.594 1.00 51.11 195 GLY A CA 1
ATOM 1431 C C . GLY A 1 195 ? 4.909 62.089 68.821 1.00 51.75 195 GLY A C 1
ATOM 1432 O O . GLY A 1 195 ? 4.440 63.101 68.301 1.00 50.44 195 GLY A O 1
ATOM 1433 N N . GLY A 1 196 ? 5.985 62.114 69.600 1.00 53.66 196 GLY A N 1
ATOM 1434 C CA . GLY A 1 196 ? 6.662 63.371 69.884 1.00 52.21 196 GLY A CA 1
ATOM 1435 C C . GLY A 1 196 ? 7.614 63.738 68.771 1.00 52.58 196 GLY A C 1
ATOM 1436 O O . GLY A 1 196 ? 7.996 64.896 68.631 1.00 53.59 196 GLY A O 1
ATOM 1437 N N . GLY A 1 197 ? 7.991 62.738 67.976 1.00 53.66 197 GLY A N 1
ATOM 1438 C CA . GLY A 1 197 ? 8.895 62.958 66.867 1.00 53.80 197 GLY A CA 1
ATOM 1439 C C . GLY A 1 197 ? 8.409 64.072 65.956 1.00 55.87 197 GLY A C 1
ATOM 1440 O O . GLY A 1 197 ? 7.327 64.635 66.167 1.00 55.73 197 GLY A O 1
ATOM 1441 N N . SER A 1 198 ? 9.209 64.392 64.940 1.00 55.22 198 SER A N 1
ATOM 1442 C CA . SER A 1 198 ? 8.863 65.447 63.999 1.00 56.21 198 SER A CA 1
ATOM 1443 C C . SER A 1 198 ? 7.612 65.117 63.185 1.00 55.39 198 SER A C 1
ATOM 1444 O O . SER A 1 198 ? 6.851 66.013 62.823 1.00 55.37 198 SER A O 1
ATOM 1447 N N . ALA A 1 199 ? 7.414 63.833 62.900 1.00 53.72 199 ALA A N 1
ATOM 1448 C CA . ALA A 1 199 ? 6.258 63.367 62.143 1.00 51.65 199 ALA A CA 1
ATOM 1449 C C . ALA A 1 199 ? 4.981 63.678 62.911 1.00 50.55 199 ALA A C 1
ATOM 1450 O O . ALA A 1 199 ? 4.082 64.334 62.400 1.00 50.25 199 ALA A O 1
ATOM 1452 N N . GLY A 1 200 ? 4.901 63.187 64.140 1.00 50.89 200 GLY A N 1
ATOM 1453 C CA . GLY A 1 200 ? 3.727 63.447 64.951 1.00 51.77 200 GLY A CA 1
ATOM 1454 C C . GLY A 1 200 ? 3.518 64.944 65.085 1.00 51.74 200 GLY A C 1
ATOM 1455 O O . GLY A 1 200 ? 2.389 65.422 65.090 1.00 52.33 200 GLY A O 1
ATOM 1456 N N . LEU A 1 201 ? 4.609 65.690 65.195 1.00 52.05 201 LEU A N 1
ATOM 1457 C CA . LEU A 1 201 ? 4.513 67.129 65.320 1.00 53.92 201 LEU A CA 1
ATOM 1458 C C . LEU A 1 201 ? 3.948 67.762 64.053 1.00 56.16 201 LEU A C 1
ATOM 1459 O O . LEU A 1 201 ? 3.103 68.663 64.126 1.00 57.73 201 LEU A O 1
ATOM 1464 N N . SER A 1 202 ? 4.401 67.299 62.889 1.00 56.54 202 SER A N 1
ATOM 1465 C CA . SER A 1 202 ? 3.905 67.857 61.639 1.00 56.63 202 SER A CA 1
ATOM 1466 C C . SER A 1 202 ? 2.401 67.656 61.577 1.00 55.97 202 SER A C 1
ATOM 1467 O O . SER A 1 202 ? 1.656 68.632 61.473 1.00 55.41 202 SER A O 1
ATOM 1470 N N . ILE A 1 203 ? 1.954 66.402 61.663 1.00 54.33 203 ILE A N 1
ATOM 1471 C CA . ILE A 1 203 ? 0.521 66.116 61.628 1.00 54.87 203 ILE A CA 1
ATOM 1472 C C . ILE A 1 203 ? -0.215 67.108 62.530 1.00 53.18 203 ILE A C 1
ATOM 1473 O O . ILE A 1 203 ? -1.248 67.671 62.153 1.00 52.33 203 ILE A O 1
ATOM 1478 N N . THR A 1 204 ? 0.339 67.321 63.718 1.00 51.27 204 THR A N 1
ATOM 1479 C CA . THR A 1 204 ? -0.254 68.226 64.686 1.00 51.55 204 THR A CA 1
ATOM 1480 C C . THR A 1 204 ? -0.339 69.646 64.126 1.00 50.45 204 THR A C 1
ATOM 1481 O O . THR A 1 204 ? -1.396 70.280 64.218 1.00 48.15 204 THR A O 1
ATOM 1485 N N . ARG A 1 205 ? 0.749 70.148 63.544 1.00 49.88 205 ARG A N 1
ATOM 1486 C CA . ARG A 1 205 ? 0.703 71.495 62.973 1.00 50.82 205 ARG A CA 1
ATOM 1487 C C . ARG A 1 205 ? -0.380 71.528 61.907 1.00 50.76 205 ARG A C 1
ATOM 1488 O O . ARG A 1 205 ? -1.188 72.460 61.847 1.00 49.95 205 ARG A O 1
ATOM 1496 N N . LYS A 1 206 ? -0.395 70.500 61.067 1.00 50.52 206 LYS A N 1
ATOM 1497 C CA . LYS A 1 206 ? -1.390 70.412 60.013 1.00 51.05 206 LYS A CA 1
ATOM 1498 C C . LYS A 1 206 ? -2.791 70.453 60.597 1.00 49.00 206 LYS A C 1
ATOM 1499 O O . LYS A 1 206 ? -3.624 71.239 60.144 1.00 48.45 206 LYS A O 1
ATOM 1505 N N . LEU A 1 207 ? -3.055 69.619 61.599 1.00 46.83 207 LEU A N 1
ATOM 1506 C CA . LEU A 1 207 ? -4.373 69.611 62.237 1.00 46.34 207 LEU A CA 1
ATOM 1507 C C . LEU A 1 207 ? -4.817 70.999 62.726 1.00 46.39 207 LEU A C 1
ATOM 1508 O O . LEU A 1 207 ? -5.937 71.431 62.478 1.00 45.13 207 LEU A O 1
ATOM 1513 N N . LEU A 1 208 ? -3.940 71.703 63.421 1.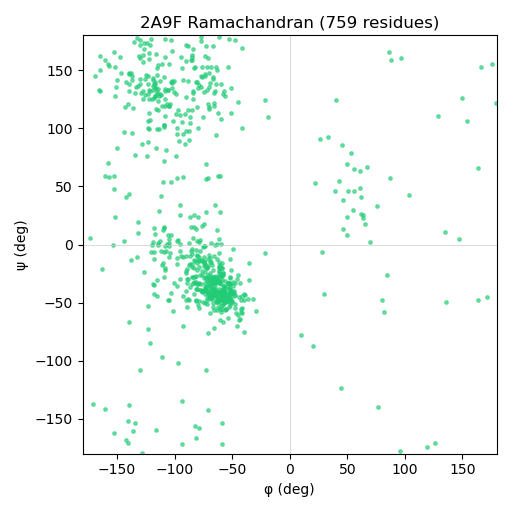00 47.23 208 LEU A N 1
ATOM 1514 C CA . LEU A 1 208 ? -4.311 73.016 63.922 1.00 48.90 208 LEU A CA 1
ATOM 1515 C C . LEU A 1 208 ? -4.611 73.944 62.757 1.00 50.01 208 LEU A C 1
ATOM 1516 O O . LEU A 1 208 ? -5.580 74.706 62.796 1.00 52.07 208 LEU A O 1
ATOM 1521 N N . ALA A 1 209 ? -3.789 73.850 61.714 1.00 51.83 209 ALA A N 1
ATOM 1522 C CA . ALA A 1 209 ? -3.948 74.656 60.508 1.00 52.65 209 ALA A CA 1
ATOM 1523 C C . ALA A 1 209 ? -5.227 74.267 59.770 1.00 53.04 209 ALA A C 1
ATOM 1524 O O . ALA A 1 209 ? -5.829 75.080 59.074 1.00 53.84 209 ALA A O 1
ATOM 1526 N N . ALA A 1 210 ? -5.642 73.017 59.937 1.00 52.93 210 ALA A N 1
ATOM 1527 C CA . ALA A 1 210 ? -6.835 72.518 59.276 1.00 53.67 210 ALA A CA 1
ATOM 1528 C C . ALA A 1 210 ? -8.100 72.935 59.992 1.00 54.67 210 ALA A C 1
ATOM 1529 O O . ALA A 1 210 ? -9.191 72.809 59.445 1.00 54.54 210 ALA A O 1
ATOM 1531 N N . GLY A 1 211 ? -7.956 73.433 61.213 1.00 57.09 211 GLY A N 1
ATOM 1532 C CA . GLY A 1 211 ? -9.119 73.845 61.983 1.00 58.84 211 GLY A CA 1
ATOM 1533 C C . GLY A 1 211 ? -9.067 73.383 63.432 1.00 59.83 211 GLY A C 1
ATOM 1534 O O . GLY A 1 211 ? -9.268 74.185 64.346 1.00 59.25 211 GLY A O 1
ATOM 1535 N N . ALA A 1 212 ? -8.787 72.092 63.631 1.00 60.93 212 ALA A N 1
ATOM 1536 C CA . ALA A 1 212 ? -8.697 71.474 64.955 1.00 59.89 212 ALA A CA 1
ATOM 1537 C C . ALA A 1 212 ? -8.426 72.454 66.097 1.00 59.73 212 ALA A C 1
ATOM 1538 O O . ALA A 1 212 ? -7.437 73.186 66.086 1.00 58.42 212 ALA A O 1
ATOM 1540 N N . THR A 1 213 ? -9.315 72.436 67.087 1.00 60.63 213 THR A N 1
ATOM 1541 C CA . THR A 1 213 ? -9.233 73.303 68.261 1.00 61.57 213 THR A CA 1
ATOM 1542 C C . THR A 1 213 ? -8.443 72.686 69.419 1.00 61.43 213 THR A C 1
ATOM 1543 O O . THR A 1 213 ? -7.578 73.336 70.009 1.00 61.54 213 THR A O 1
ATOM 1547 N N . LYS A 1 214 ? -8.747 71.435 69.746 1.00 59.16 214 LYS A N 1
ATOM 1548 C CA . LYS A 1 214 ? -8.070 70.778 70.845 1.00 56.93 214 LYS A CA 1
ATOM 1549 C C . LYS A 1 214 ? -7.311 69.494 70.511 1.00 54.72 214 LYS A C 1
ATOM 1550 O O . LYS A 1 214 ? -7.907 68.443 70.282 1.00 54.73 214 LYS A O 1
ATOM 1556 N N . VAL A 1 215 ? -5.984 69.596 70.502 1.00 51.46 215 VAL A N 1
ATOM 1557 C CA . VAL A 1 215 ? -5.102 68.467 70.207 1.00 48.47 215 VAL A CA 1
ATOM 1558 C C . VAL A 1 215 ? -4.128 68.255 71.375 1.00 48.96 215 VAL A C 1
ATOM 1559 O O . VAL A 1 215 ? -3.492 69.199 71.833 1.00 46.29 215 VAL A O 1
ATOM 1563 N N . THR A 1 216 ? -4.024 67.021 71.864 1.00 48.20 216 THR A N 1
ATOM 1564 C CA . THR A 1 216 ? -3.090 66.706 72.932 1.00 49.81 216 THR A CA 1
ATOM 1565 C C . THR A 1 216 ? -2.056 65.756 72.360 1.00 49.13 216 THR A C 1
ATOM 1566 O O . THR A 1 216 ? -2.396 64.695 71.851 1.00 47.33 216 THR A O 1
ATOM 1570 N N . VAL A 1 217 ? -0.791 66.152 72.453 1.00 48.75 217 VAL A N 1
ATOM 1571 C CA . VAL A 1 217 ? 0.315 65.358 71.930 1.00 47.62 217 VAL A CA 1
ATOM 1572 C C . VAL A 1 217 ? 0.911 64.442 72.993 1.00 48.03 217 VAL A C 1
ATOM 1573 O O . VAL A 1 217 ? 1.043 64.818 74.154 1.00 48.71 217 VAL A O 1
ATOM 1577 N N . VAL A 1 218 ? 1.282 63.235 72.605 1.00 47.97 218 VAL A N 1
ATOM 1578 C CA . VAL A 1 218 ? 1.836 62.313 73.574 1.00 48.83 218 VAL A CA 1
ATOM 1579 C C . VAL A 1 218 ? 3.103 61.684 73.079 1.00 50.54 218 VAL A C 1
ATOM 1580 O O . VAL A 1 218 ? 3.179 61.285 71.925 1.00 51.95 218 VAL A O 1
ATOM 1584 N N . ASP A 1 219 ? 4.112 61.595 73.934 1.00 51.68 219 ASP A N 1
ATOM 1585 C CA . ASP A 1 219 ? 5.318 60.925 73.501 1.00 54.64 219 ASP A CA 1
ATOM 1586 C C . ASP A 1 219 ? 5.546 59.686 74.350 1.00 55.48 219 ASP A C 1
ATOM 1587 O O . ASP A 1 219 ? 4.608 59.165 74.965 1.00 54.66 219 ASP A O 1
ATOM 1592 N N . LYS A 1 220 ? 6.786 59.210 74.367 1.00 56.51 220 LYS A N 1
ATOM 1593 C CA . LYS A 1 220 ? 7.148 58.009 75.112 1.00 59.44 220 LYS A CA 1
ATOM 1594 C C . LYS A 1 220 ? 7.084 58.135 76.640 1.00 59.41 220 LYS A C 1
ATOM 1595 O O . LYS A 1 220 ? 7.081 57.125 77.338 1.00 58.54 220 LYS A O 1
ATOM 1601 N N . PHE A 1 221 ? 7.006 59.361 77.153 1.00 58.97 221 PHE A N 1
ATOM 1602 C CA . PHE A 1 221 ? 6.980 59.579 78.599 1.00 57.83 221 PHE A CA 1
ATOM 1603 C C . PHE A 1 221 ? 5.724 60.244 79.143 1.00 55.79 221 PHE A C 1
ATOM 1604 O O . PHE A 1 221 ? 5.722 60.714 80.282 1.00 54.03 221 PHE A O 1
ATOM 1612 N N . GLY A 1 222 ? 4.670 60.296 78.331 1.00 53.55 222 GLY A N 1
ATOM 1613 C CA . GLY A 1 222 ? 3.431 60.906 78.770 1.00 50.65 222 GLY A CA 1
ATOM 1614 C C . GLY A 1 222 ? 2.966 62.108 77.968 1.00 49.32 222 GLY A C 1
ATOM 1615 O O . GLY A 1 222 ? 3.555 62.473 76.950 1.00 48.91 222 GLY A O 1
ATOM 1616 N N . ILE A 1 223 ? 1.895 62.731 78.445 1.00 47.27 223 ILE A N 1
ATOM 1617 C CA . ILE A 1 223 ? 1.309 63.889 77.790 1.00 46.67 223 ILE A CA 1
ATOM 1618 C C . ILE A 1 223 ? 2.219 65.116 77.751 1.00 45.47 223 ILE A C 1
ATOM 1619 O O . ILE A 1 223 ? 2.896 65.428 78.731 1.00 44.13 223 ILE A O 1
ATOM 1624 N N . ILE A 1 224 ? 2.238 65.804 76.614 1.00 44.62 224 ILE A N 1
ATOM 1625 C CA . ILE A 1 224 ? 3.034 67.015 76.491 1.00 45.71 224 ILE A CA 1
ATOM 1626 C C . ILE A 1 224 ? 2.218 68.108 77.168 1.00 46.53 224 ILE A C 1
ATOM 1627 O O . ILE A 1 224 ? 1.260 68.618 76.599 1.00 46.90 224 ILE A O 1
ATOM 1632 N N . ASN A 1 225 ? 2.560 68.441 78.404 1.00 48.65 225 ASN A N 1
ATOM 1633 C CA . ASN A 1 225 ? 1.812 69.475 79.103 1.00 52.09 225 ASN A CA 1
ATOM 1634 C C . ASN A 1 225 ? 2.661 70.719 79.210 1.00 52.30 225 ASN A C 1
ATOM 1635 O O . ASN A 1 225 ? 3.832 70.653 79.563 1.00 53.90 225 ASN A O 1
ATOM 1640 N N . GLU A 1 226 ? 2.068 71.860 78.910 1.00 53.65 226 GLU A N 1
ATOM 1641 C CA . GLU A 1 226 ? 2.813 73.106 78.943 1.00 55.57 226 GLU A CA 1
ATOM 1642 C C . GLU A 1 226 ? 3.262 73.505 80.342 1.00 56.52 226 GLU A C 1
ATOM 1643 O O . GLU A 1 226 ? 4.369 74.014 80.519 1.00 55.52 226 GLU A O 1
ATOM 1649 N N . GLN A 1 227 ? 2.404 73.268 81.331 1.00 58.42 227 GLN A N 1
ATOM 1650 C CA . GLN A 1 227 ? 2.719 73.629 82.704 1.00 60.74 227 GLN A CA 1
ATOM 1651 C C . GLN A 1 227 ? 3.568 72.593 83.428 1.00 63.10 227 GLN A C 1
ATOM 1652 O O . GLN A 1 227 ? 3.532 72.495 84.652 1.00 63.62 227 GLN A O 1
ATOM 1658 N N . GLU A 1 228 ? 4.325 71.817 82.663 1.00 65.46 228 GLU A N 1
ATOM 1659 C CA . GLU A 1 228 ? 5.219 70.815 83.229 1.00 66.34 228 GLU A CA 1
ATOM 1660 C C . GLU A 1 228 ? 6.550 70.954 82.510 1.00 67.10 228 GLU A C 1
ATOM 1661 O O . GLU A 1 228 ? 6.855 70.160 81.619 1.00 67.80 228 GLU A O 1
ATOM 1667 N N . ALA A 1 229 ? 7.326 71.977 82.872 1.00 68.66 229 ALA A N 1
ATOM 1668 C CA . ALA A 1 229 ? 8.635 72.204 82.257 1.00 69.74 229 ALA A CA 1
ATOM 1669 C C . ALA A 1 229 ? 9.520 70.981 82.513 1.00 70.90 229 ALA A C 1
ATOM 1670 O O . ALA A 1 229 ? 10.589 71.072 83.120 1.00 70.72 229 ALA A O 1
ATOM 1672 N N . ALA A 1 230 ? 9.033 69.836 82.047 1.00 71.65 230 ALA A N 1
ATOM 1673 C CA . ALA A 1 230 ? 9.696 68.552 82.177 1.00 72.66 230 ALA A CA 1
ATOM 1674 C C . ALA A 1 230 ? 9.666 67.900 80.799 1.00 73.52 230 ALA A C 1
ATOM 1675 O O . ALA A 1 230 ? 9.819 66.685 80.673 1.00 73.88 230 ALA A O 1
ATOM 1677 N N . GLN A 1 231 ? 9.452 68.714 79.769 1.00 73.70 231 GLN A N 1
ATOM 1678 C CA . GLN A 1 231 ? 9.395 68.210 78.404 1.00 73.91 231 GLN A CA 1
ATOM 1679 C C . GLN A 1 231 ? 10.489 68.843 77.546 1.00 74.07 231 GLN A C 1
ATOM 1680 O O . GLN A 1 231 ? 10.815 70.023 77.709 1.00 72.89 231 GLN A O 1
ATOM 1682 N N . LEU A 1 232 ? 11.039 68.035 76.637 1.00 73.67 232 LEU A N 1
ATOM 1683 C CA . LEU A 1 232 ? 12.118 68.426 75.731 1.00 73.58 232 LEU A CA 1
ATOM 1684 C C . LEU A 1 232 ? 12.013 69.814 75.108 1.00 73.58 232 LEU A C 1
ATOM 1685 O O . LEU A 1 232 ? 10.977 70.474 75.185 1.00 74.09 232 LEU A O 1
ATOM 1687 N N . ALA A 1 233 ? 13.108 70.238 74.478 1.00 72.74 233 ALA A N 1
ATOM 1688 C CA . ALA A 1 233 ? 13.188 71.541 73.829 1.00 73.37 233 ALA A CA 1
ATOM 1689 C C . ALA A 1 233 ? 12.362 71.587 72.540 1.00 73.60 233 ALA A C 1
ATOM 1690 O O . ALA A 1 233 ? 12.667 72.352 71.624 1.00 72.98 233 ALA A O 1
ATOM 1692 N N . PRO A 1 234 ? 11.314 70.769 72.485 1.00 73.92 234 PRO A N 1
ATOM 1693 C CA . PRO A 1 234 ? 10.425 70.709 71.327 1.00 73.22 234 PRO A CA 1
ATOM 1694 C C . PRO A 1 234 ? 9.057 70.135 71.719 1.00 72.95 234 PRO A C 1
ATOM 1695 O O . PRO A 1 234 ? 8.608 70.276 72.861 1.00 71.63 234 PRO A O 1
ATOM 1697 N N . ASP A 1 238 ? 8.677 72.846 73.244 1.00 66.45 238 ASP A N 1
ATOM 1698 C CA . ASP A 1 238 ? 8.419 74.189 73.759 1.00 66.86 238 ASP A CA 1
ATOM 1699 C C . ASP A 1 238 ? 7.243 74.847 73.047 1.00 66.90 238 ASP A C 1
ATOM 1700 O O . ASP A 1 238 ? 6.394 75.483 73.680 1.00 67.12 238 ASP A O 1
ATOM 1705 N N . ILE A 1 239 ? 7.195 74.686 71.729 1.00 65.86 239 ILE A N 1
ATOM 1706 C CA . ILE A 1 239 ? 6.158 75.314 70.924 1.00 65.27 239 ILE A CA 1
ATOM 1707 C C . ILE A 1 239 ? 4.813 74.597 70.882 1.00 64.36 239 ILE A C 1
ATOM 1708 O O . ILE A 1 239 ? 3.770 75.231 71.055 1.00 63.98 239 ILE A O 1
ATOM 1713 N N . ALA A 1 240 ? 4.830 73.289 70.632 1.00 62.46 240 ALA A N 1
ATOM 1714 C CA . ALA A 1 240 ? 3.594 72.519 70.578 1.00 60.27 240 ALA A CA 1
ATOM 1715 C C . ALA A 1 240 ? 2.888 72.631 71.931 1.00 58.65 240 ALA A C 1
ATOM 1716 O O . ALA A 1 240 ? 1.659 72.669 71.987 1.00 58.00 240 ALA A O 1
ATOM 1718 N N . LYS A 1 241 ? 3.667 72.712 73.012 1.00 58.03 241 LYS A N 1
ATOM 1719 C CA . LYS A 1 241 ? 3.119 72.840 74.375 1.00 56.99 241 LYS A CA 1
ATOM 1720 C C . LYS A 1 241 ? 2.128 74.002 74.417 1.00 56.00 241 LYS A C 1
ATOM 1721 O O . LYS A 1 241 ? 1.031 73.899 74.972 1.00 53.27 241 LYS A O 1
ATOM 1727 N N . VAL A 1 242 ? 2.561 75.110 73.823 1.00 55.40 242 VAL A N 1
ATOM 1728 C CA . VAL A 1 242 ? 1.811 76.355 73.747 1.00 56.89 242 VAL A CA 1
ATOM 1729 C C . VAL A 1 242 ? 0.462 76.298 73.018 1.00 57.16 242 VAL A C 1
ATOM 1730 O O . VAL A 1 242 ? -0.460 77.033 73.376 1.00 57.52 242 VAL A O 1
ATOM 1734 N N . THR A 1 243 ? 0.333 75.439 72.009 1.00 55.53 243 THR A N 1
ATOM 1735 C CA . THR A 1 243 ? -0.912 75.383 71.248 1.00 52.97 243 THR A CA 1
ATOM 1736 C C . THR A 1 243 ? -1.731 74.101 71.331 1.00 51.69 243 THR A C 1
ATOM 1737 O O . THR A 1 243 ? -2.775 73.994 70.699 1.00 49.93 243 THR A O 1
ATOM 1741 N N . ASN A 1 244 ? -1.266 73.132 72.107 1.00 52.07 244 ASN A N 1
ATOM 1742 C CA . ASN A 1 244 ? -2.004 71.892 72.267 1.00 52.16 244 ASN A CA 1
ATOM 1743 C C . ASN A 1 244 ? -2.192 71.673 73.762 1.00 52.54 244 ASN A C 1
ATOM 1744 O O . ASN A 1 244 ? -1.650 72.427 74.561 1.00 51.72 244 ASN A O 1
ATOM 1749 N N . ARG A 1 245 ? -2.961 70.653 74.138 1.00 54.07 245 ARG A N 1
ATOM 1750 C CA . ARG A 1 245 ? -3.174 70.333 75.548 1.00 55.88 245 ARG A CA 1
ATOM 1751 C C . ARG A 1 245 ? -3.403 71.595 76.380 1.00 56.46 245 ARG A C 1
ATOM 1752 O O . ARG A 1 245 ? -2.704 71.822 77.368 1.00 56.13 245 ARG A O 1
ATOM 1760 N N . GLU A 1 246 ? -4.378 72.413 75.998 1.00 56.42 246 GLU A N 1
ATOM 1761 C CA . GLU A 1 246 ? -4.614 73.646 76.732 1.00 57.89 246 GLU A CA 1
ATOM 1762 C C . GLU A 1 246 ? -5.481 73.534 78.000 1.00 58.11 246 GLU A C 1
ATOM 1763 O O . GLU A 1 246 ? -5.957 74.533 78.538 1.00 58.39 246 GLU A O 1
ATOM 1769 N N . PHE A 1 247 ? -5.662 72.307 78.477 1.00 59.25 247 PHE A N 1
ATOM 1770 C CA . PHE A 1 247 ? -6.394 72.037 79.709 1.00 60.19 247 PHE A CA 1
ATOM 1771 C C . PHE A 1 247 ? -5.313 71.565 80.660 1.00 60.41 247 PHE A C 1
ATOM 1772 O O . PHE A 1 247 ? -5.478 71.534 81.882 1.00 58.12 247 PHE A O 1
ATOM 1780 N N . LYS A 1 248 ? -4.194 71.189 80.059 1.00 62.02 248 LYS A N 1
ATOM 1781 C CA . LYS A 1 248 ? -3.038 70.724 80.791 1.00 62.95 248 LYS A CA 1
ATOM 1782 C C . LYS A 1 248 ? -3.296 69.476 81.613 1.00 63.87 248 LYS A C 1
ATOM 1783 O O . LYS A 1 248 ? -3.207 69.498 82.834 1.00 64.32 248 LYS A O 1
ATOM 1789 N N . SER A 1 249 ? -3.627 68.388 80.927 1.00 64.82 249 SER A N 1
ATOM 1790 C CA . SER A 1 249 ? -3.851 67.114 81.591 1.00 66.87 249 SER A CA 1
ATOM 1791 C C . SER A 1 249 ? -2.471 66.483 81.741 1.00 68.15 249 SER A C 1
ATOM 1792 O O . SER A 1 249 ? -1.817 66.180 80.751 1.00 68.12 249 SER A O 1
ATOM 1795 N N . GLY A 1 250 ? -2.027 66.303 82.979 1.00 69.77 250 GLY A N 1
ATOM 1796 C CA . GLY A 1 250 ? -0.722 65.723 83.216 1.00 70.71 250 GLY A CA 1
ATOM 1797 C C . GLY A 1 250 ? -0.802 64.249 83.539 1.00 72.80 250 GLY A C 1
ATOM 1798 O O . GLY A 1 250 ? -0.661 63.851 84.698 1.00 73.74 250 GLY A O 1
ATOM 1799 N N . THR A 1 251 ? -1.018 63.427 82.520 1.00 73.11 251 THR A N 1
ATOM 1800 C CA . THR A 1 251 ? -1.109 61.993 82.742 1.00 73.81 251 THR A CA 1
ATOM 1801 C C . THR A 1 251 ? -0.412 61.135 81.676 1.00 73.79 251 THR A C 1
ATOM 1802 O O . THR A 1 251 ? 0.694 61.452 81.229 1.00 73.36 251 THR A O 1
ATOM 1804 N N . LEU A 1 252 ? -1.064 60.046 81.276 1.00 73.45 252 LEU A N 1
ATOM 1805 C CA . LEU A 1 252 ? -0.499 59.135 80.290 1.00 73.10 252 LEU A CA 1
ATOM 1806 C C . LEU A 1 252 ? -1.431 58.867 79.110 1.00 72.32 252 LEU A C 1
ATOM 1807 O O . LEU A 1 252 ? -2.609 59.220 79.143 1.00 72.79 252 LEU A O 1
ATOM 1812 N N . GLU A 1 253 ? -0.890 58.237 78.070 1.00 71.13 253 GLU A N 1
ATOM 1813 C CA . GLU A 1 253 ? -1.662 57.891 76.881 1.00 70.24 253 GLU A CA 1
ATOM 1814 C C . GLU A 1 253 ? -3.042 57.375 77.303 1.00 70.58 253 GLU A C 1
ATOM 1815 O O . GLU A 1 253 ? -4.073 57.886 76.864 1.00 69.52 253 GLU A O 1
ATOM 1821 N N . ASP A 1 254 ? -3.046 56.364 78.165 1.00 70.65 254 ASP A N 1
ATOM 1822 C CA . ASP A 1 254 ? -4.286 55.784 78.671 1.00 70.68 254 ASP A CA 1
ATOM 1823 C C . ASP A 1 254 ? -5.182 56.913 79.171 1.00 69.82 254 ASP A C 1
ATOM 1824 O O . ASP A 1 254 ? -6.364 56.990 78.837 1.00 69.26 254 ASP A O 1
ATOM 1829 N N . ALA A 1 255 ? -4.599 57.795 79.972 1.00 68.93 255 ALA A N 1
ATOM 1830 C CA . ALA A 1 255 ? -5.343 58.902 80.538 1.00 67.85 255 ALA A CA 1
ATOM 1831 C C . ALA A 1 255 ? -5.631 59.988 79.499 1.00 67.70 255 ALA A C 1
ATOM 1832 O O . ALA A 1 255 ? -5.957 61.124 79.842 1.00 68.83 255 ALA A O 1
ATOM 1834 N N . LEU A 1 256 ? -5.517 59.643 78.221 1.00 67.88 256 LEU A N 1
ATOM 1835 C CA . LEU A 1 256 ? -5.792 60.621 77.171 1.00 66.29 256 LEU A CA 1
ATOM 1836 C C . LEU A 1 256 ? -6.988 60.262 76.312 1.00 65.59 256 LEU A C 1
ATOM 1837 O O . LEU A 1 256 ? -7.671 61.145 75.794 1.00 63.19 256 LEU A O 1
ATOM 1842 N N . GLU A 1 257 ? -7.229 58.966 76.161 1.00 65.26 257 GLU A N 1
ATOM 1843 C CA . GLU A 1 257 ? -8.365 58.491 75.390 1.00 66.52 257 GLU A CA 1
ATOM 1844 C C . GLU A 1 257 ? -9.632 59.014 76.052 1.00 65.91 257 GLU A C 1
ATOM 1845 O O . GLU A 1 257 ? -10.665 59.146 75.397 1.00 66.26 257 GLU A O 1
ATOM 1851 N N . GLY A 1 258 ? -9.536 59.289 77.356 1.00 64.86 258 GLY A N 1
ATOM 1852 C CA . GLY A 1 258 ? -10.661 59.788 78.128 1.00 61.77 258 GLY A CA 1
ATOM 1853 C C . GLY A 1 258 ? -11.456 60.819 77.366 1.00 60.90 258 GLY A C 1
ATOM 1854 O O . GLY A 1 258 ? -11.065 61.980 77.293 1.00 58.71 258 GLY A O 1
ATOM 1855 N N . ALA A 1 259 ? -12.573 60.374 76.797 1.00 61.30 259 ALA A N 1
ATOM 1856 C CA . ALA A 1 259 ? -13.473 61.210 75.997 1.00 62.09 259 ALA A CA 1
ATOM 1857 C C . ALA A 1 259 ? -12.786 61.904 74.813 1.00 62.57 259 ALA A C 1
ATOM 1858 O O . ALA A 1 259 ? -12.978 63.098 74.573 1.00 62.50 259 ALA A O 1
ATOM 1860 N N . ASP A 1 260 ? -11.987 61.144 74.073 1.00 62.21 260 ASP A N 1
ATOM 1861 C CA . ASP A 1 260 ? -11.295 61.669 72.903 1.00 60.70 260 ASP A CA 1
ATOM 1862 C C . ASP A 1 260 ? -12.081 61.160 71.710 1.00 59.48 260 ASP A C 1
ATOM 1863 O O . ASP A 1 260 ? -12.499 60.004 71.693 1.00 55.97 260 ASP A O 1
ATOM 1865 N N . ILE A 1 261 ? -12.277 62.016 70.713 1.00 59.73 261 ILE A N 1
ATOM 1866 C CA . ILE A 1 261 ? -13.042 61.629 69.530 1.00 61.60 261 ILE A CA 1
ATOM 1867 C C . ILE A 1 261 ? -12.251 60.774 68.521 1.00 61.79 261 ILE A C 1
ATOM 1868 O O . ILE A 1 261 ? -12.831 60.225 67.591 1.00 61.12 261 ILE A O 1
ATOM 1873 N N . PHE A 1 262 ? -10.935 60.667 68.722 1.00 62.99 262 PHE A N 1
ATOM 1874 C CA . PHE A 1 262 ? -10.051 59.836 67.895 1.00 63.41 262 PHE A CA 1
ATOM 1875 C C . PHE A 1 262 ? -8.559 60.083 68.061 1.00 62.54 262 PHE A C 1
ATOM 1876 O O . PHE A 1 262 ? -8.124 61.181 68.409 1.00 62.15 262 PHE A O 1
ATOM 1884 N N . ILE A 1 263 ? -7.792 59.027 67.795 1.00 61.96 263 ILE A N 1
ATOM 1885 C CA . ILE A 1 263 ? -6.340 59.019 67.920 1.00 60.34 263 ILE A CA 1
ATOM 1886 C C . ILE A 1 263 ? -5.603 58.742 66.607 1.00 60.92 263 ILE A C 1
ATOM 1887 O O . ILE A 1 263 ? -5.996 57.865 65.834 1.00 59.98 263 ILE A O 1
ATOM 1892 N N . GLY A 1 264 ? -4.541 59.513 66.374 1.00 62.20 264 GLY A N 1
ATOM 1893 C CA . GLY A 1 264 ? -3.682 59.351 65.214 1.00 62.16 264 GLY A CA 1
ATOM 1894 C C . GLY A 1 264 ? -2.385 58.879 65.852 1.00 63.85 264 GLY A C 1
ATOM 1895 O O . GLY A 1 264 ? -1.895 59.515 66.784 1.00 61.65 264 GLY A O 1
ATOM 1896 N N . VAL A 1 265 ? -1.803 57.787 65.371 1.00 66.70 265 VAL A N 1
ATOM 1897 C CA . VAL A 1 265 ? -0.586 57.268 66.007 1.00 70.17 265 VAL A CA 1
ATOM 1898 C C . VAL A 1 265 ? 0.692 56.957 65.200 1.00 72.13 265 VAL A C 1
ATOM 1899 O O . VAL A 1 265 ? 0.748 57.142 63.981 1.00 71.91 265 VAL A O 1
ATOM 1903 N N . SER A 1 266 ? 1.718 56.476 65.912 1.00 74.40 266 SER A N 1
ATOM 1904 C CA . SER A 1 266 ? 3.013 56.133 65.311 1.00 75.08 266 SER A CA 1
ATOM 1905 C C . SER A 1 266 ? 3.843 55.049 66.041 1.00 76.15 266 SER A C 1
ATOM 1906 O O . SER A 1 266 ? 4.935 54.706 65.582 1.00 76.51 266 SER A O 1
ATOM 1909 N N . ALA A 1 267 ? 3.342 54.505 67.155 1.00 76.92 267 ALA A N 1
ATOM 1910 C CA . ALA A 1 267 ? 4.088 53.474 67.905 1.00 77.26 267 ALA A CA 1
ATOM 1911 C C . ALA A 1 267 ? 3.386 52.102 67.985 1.00 77.33 267 ALA A C 1
ATOM 1912 O O . ALA A 1 267 ? 2.181 52.014 68.218 1.00 77.08 267 ALA A O 1
ATOM 1914 N N . PRO A 1 268 ? 4.154 51.010 67.816 1.00 77.58 268 PRO A N 1
ATOM 1915 C CA . PRO A 1 268 ? 3.728 49.601 67.836 1.00 77.27 268 PRO A CA 1
ATOM 1916 C C . PRO A 1 268 ? 2.896 49.087 69.013 1.00 76.76 268 PRO A C 1
ATOM 1917 O O . PRO A 1 268 ? 3.386 48.999 70.135 1.00 76.76 268 PRO A O 1
ATOM 1921 N N . GLY A 1 269 ? 1.643 48.728 68.729 1.00 75.81 269 GLY A N 1
ATOM 1922 C CA . GLY A 1 269 ? 0.736 48.183 69.735 1.00 74.01 269 GLY A CA 1
ATOM 1923 C C . GLY A 1 269 ? 0.581 48.926 71.053 1.00 72.79 269 GLY A C 1
ATOM 1924 O O . GLY A 1 269 ? 0.192 48.332 72.061 1.00 72.11 269 GLY A O 1
ATOM 1925 N N . VAL A 1 270 ? 0.864 50.225 71.040 1.00 71.11 270 VAL A N 1
ATOM 1926 C CA . VAL A 1 270 ? 0.776 51.063 72.225 1.00 69.18 270 VAL A CA 1
ATOM 1927 C C . VAL A 1 270 ? -0.650 51.295 72.722 1.00 69.37 270 VAL A C 1
ATOM 1928 O O . VAL A 1 270 ? -0.847 51.783 73.837 1.00 69.13 270 VAL A O 1
ATOM 1932 N N . LEU A 1 271 ? -1.643 50.929 71.914 1.00 68.82 271 LEU A N 1
ATOM 1933 C CA . LEU A 1 271 ? -3.040 51.135 72.291 1.00 68.94 271 LEU A CA 1
ATOM 1934 C C . LEU A 1 271 ? -3.771 49.837 72.608 1.00 69.70 271 LEU A C 1
ATOM 1935 O O . LEU A 1 271 ? -4.194 49.113 71.709 1.00 68.27 271 LEU A O 1
ATOM 1940 N N . LYS A 1 272 ? -3.928 49.560 73.899 1.00 71.88 272 LYS A N 1
ATOM 1941 C CA . LYS A 1 272 ? -4.604 48.350 74.361 1.00 73.66 272 LYS A CA 1
ATOM 1942 C C . LYS A 1 272 ? -6.128 48.535 74.387 1.00 73.69 272 LYS A C 1
ATOM 1943 O O . LYS A 1 272 ? -6.651 49.459 75.016 1.00 73.30 272 LYS A O 1
ATOM 1949 N N . ALA A 1 273 ? -6.823 47.636 73.695 1.00 73.31 273 ALA A N 1
ATOM 1950 C CA . ALA A 1 273 ? -8.280 47.651 73.574 1.00 72.89 273 ALA A CA 1
ATOM 1951 C C . ALA A 1 273 ? -9.086 48.256 74.728 1.00 72.37 273 ALA A C 1
ATOM 1952 O O . ALA A 1 273 ? -9.866 49.178 74.515 1.00 70.39 273 ALA A O 1
ATOM 1954 N N . GLU A 1 274 ? -8.902 47.736 75.941 1.00 72.98 274 GLU A N 1
ATOM 1955 C CA . GLU A 1 274 ? -9.644 48.211 77.116 1.00 73.24 274 GLU A CA 1
ATOM 1956 C C . GLU A 1 274 ? -9.899 49.713 77.114 1.00 72.46 274 GLU A C 1
ATOM 1957 O O . GLU A 1 274 ? -11.014 50.165 77.373 1.00 72.55 274 GLU A O 1
ATOM 1963 N N . TRP A 1 275 ? -8.856 50.482 76.824 1.00 71.10 275 TRP A N 1
ATOM 1964 C CA . TRP A 1 275 ? -8.948 51.933 76.815 1.00 70.17 275 TRP A CA 1
ATOM 1965 C C . TRP A 1 275 ? -10.040 52.451 75.892 1.00 69.24 275 TRP A C 1
ATOM 1966 O O . TRP A 1 275 ? -10.837 53.296 76.288 1.00 68.45 275 TRP A O 1
ATOM 1977 N N . ILE A 1 276 ? -10.077 51.934 74.666 1.00 69.01 276 ILE A N 1
ATOM 1978 C CA . ILE A 1 276 ? -11.067 52.357 73.677 1.00 68.23 276 ILE A CA 1
ATOM 1979 C C . ILE A 1 276 ? -12.413 52.591 74.340 1.00 68.72 276 ILE A C 1
ATOM 1980 O O . ILE A 1 276 ? -13.098 53.580 74.069 1.00 68.37 276 ILE A O 1
ATOM 1985 N N . SER A 1 277 ? -12.770 51.675 75.230 1.00 68.59 277 SER A N 1
ATOM 1986 C CA . SER A 1 277 ? -14.022 51.751 75.961 1.00 68.52 277 SER A CA 1
ATOM 1987 C C . SER A 1 277 ? -14.209 53.145 76.556 1.00 66.71 277 SER A C 1
ATOM 1988 O O . SER A 1 277 ? -15.288 53.720 76.462 1.00 67.56 277 SER A O 1
ATOM 1991 N N . LYS A 1 278 ? -13.150 53.686 77.153 1.00 65.13 278 LYS A N 1
ATOM 1992 C CA . LYS A 1 278 ? -13.197 55.009 77.783 1.00 63.34 278 LYS A CA 1
ATOM 1993 C C . LYS A 1 278 ? -13.058 56.219 76.855 1.00 60.70 278 LYS A C 1
ATOM 1994 O O . LYS A 1 278 ? -13.017 57.355 77.327 1.00 56.75 278 LYS A O 1
ATOM 2000 N N . MET A 1 279 ? -12.966 55.986 75.546 1.00 58.95 279 MET A N 1
ATOM 2001 C CA . MET A 1 279 ? -12.858 57.094 74.589 1.00 56.76 279 MET A CA 1
ATOM 2002 C C . MET A 1 279 ? -14.234 57.731 74.406 1.00 56.42 279 MET A C 1
ATOM 2003 O O . MET A 1 279 ? -15.209 57.281 74.999 1.00 56.26 279 MET A O 1
ATOM 2008 N N . ALA A 1 280 ? -14.315 58.775 73.587 1.00 57.01 280 ALA A N 1
ATOM 2009 C CA . ALA A 1 280 ? -15.588 59.439 73.344 1.00 55.97 280 ALA A CA 1
ATOM 2010 C C . ALA A 1 280 ? -16.612 58.451 72.763 1.00 56.35 280 ALA A C 1
ATOM 2011 O O . ALA A 1 280 ? -16.354 57.242 72.709 1.00 55.73 280 ALA A O 1
ATOM 2013 N N . ALA A 1 281 ? -17.763 58.969 72.328 1.00 57.33 281 ALA A N 1
ATOM 2014 C CA . ALA A 1 281 ? -18.860 58.148 71.804 1.00 57.83 281 ALA A CA 1
ATOM 2015 C C . ALA A 1 281 ? -18.544 57.302 70.579 1.00 59.13 281 ALA A C 1
ATOM 2016 O O . ALA A 1 281 ? -18.607 56.071 70.647 1.00 58.79 281 ALA A O 1
ATOM 2018 N N . ARG A 1 282 ? -18.242 57.959 69.456 1.00 60.02 282 ARG A N 1
ATOM 2019 C CA . ARG A 1 282 ? -17.895 57.266 68.202 1.00 61.57 282 ARG A CA 1
ATOM 2020 C C . ARG A 1 282 ? -16.385 57.455 68.006 1.00 60.08 282 ARG A C 1
ATOM 2021 O O . ARG A 1 282 ? -15.932 58.337 67.267 1.00 58.57 282 ARG A O 1
ATOM 2029 N N . PRO A 1 283 ? -15.586 56.624 68.681 1.00 60.14 283 PRO A N 1
ATOM 2030 C CA . PRO A 1 283 ? -14.128 56.695 68.603 1.00 61.14 283 PRO A CA 1
ATOM 2031 C C . PRO A 1 283 ? -13.486 56.260 67.286 1.00 61.71 283 PRO A C 1
ATOM 2032 O O . PRO A 1 283 ? -13.587 55.103 66.881 1.00 62.15 283 PRO A O 1
ATOM 2036 N N . VAL A 1 284 ? -12.831 57.203 66.621 1.00 61.80 284 VAL A N 1
ATOM 2037 C CA . VAL A 1 284 ? -12.130 56.914 65.379 1.00 62.34 284 VAL A CA 1
ATOM 2038 C C . VAL A 1 284 ? -10.721 56.528 65.829 1.00 61.19 284 VAL A C 1
ATOM 2039 O O . VAL A 1 284 ? -10.311 56.885 66.932 1.00 61.35 284 VAL A O 1
ATOM 2043 N N . ILE A 1 285 ? -9.993 55.801 64.987 1.00 59.22 285 ILE A N 1
ATOM 2044 C CA . ILE A 1 285 ? -8.644 55.353 65.315 1.00 57.00 285 ILE A CA 1
ATOM 2045 C C . ILE A 1 285 ? -7.782 55.172 64.068 1.00 56.62 285 ILE A C 1
ATOM 2046 O O . ILE A 1 285 ? -8.171 54.476 63.133 1.00 55.48 285 ILE A O 1
ATOM 2051 N N . PHE A 1 286 ? -6.608 55.791 64.056 1.00 56.73 286 PHE A N 1
ATOM 2052 C CA . PHE A 1 286 ? -5.707 55.663 62.913 1.00 57.15 286 PHE A CA 1
ATOM 2053 C C . PHE A 1 286 ? -4.357 55.127 63.341 1.00 57.19 286 PHE A C 1
ATOM 2054 O O . PHE A 1 286 ? -3.454 55.881 63.663 1.00 56.95 286 PHE A O 1
ATOM 2062 N N . ALA A 1 287 ? -4.236 53.808 63.361 1.00 57.71 287 ALA A N 1
ATOM 2063 C CA . ALA A 1 287 ? -2.993 53.175 63.757 1.00 57.61 287 ALA A CA 1
ATOM 2064 C C . ALA A 1 287 ? -2.123 53.058 62.520 1.00 57.76 287 ALA A C 1
ATOM 2065 O O . ALA A 1 287 ? -2.179 52.058 61.805 1.00 59.76 287 ALA A O 1
ATOM 2067 N N . MET A 1 288 ? -1.324 54.095 62.275 1.00 56.98 288 MET A N 1
ATOM 2068 C CA . MET A 1 288 ? -0.449 54.164 61.113 1.00 56.13 288 MET A CA 1
ATOM 2069 C C . MET A 1 288 ? 0.869 53.427 61.232 1.00 56.45 288 MET A C 1
ATOM 2070 O O . MET A 1 288 ? 1.634 53.375 60.272 1.00 56.10 288 MET A O 1
ATOM 2075 N N . ALA A 1 289 ? 1.149 52.870 62.404 1.00 57.90 289 ALA A N 1
ATOM 2076 C CA . ALA A 1 289 ? 2.400 52.155 62.586 1.00 61.11 289 ALA A CA 1
ATOM 2077 C C . ALA A 1 289 ? 2.543 51.039 61.549 1.00 62.72 289 ALA A C 1
ATOM 2078 O O . ALA A 1 289 ? 1.645 50.206 61.369 1.00 60.74 289 ALA A O 1
ATOM 2080 N N . ASN A 1 290 ? 3.686 51.073 60.868 1.00 66.18 290 ASN A N 1
ATOM 2081 C CA . ASN A 1 290 ? 4.095 50.131 59.823 1.00 69.60 290 ASN A CA 1
ATOM 2082 C C . ASN A 1 290 ? 3.865 48.687 60.292 1.00 70.85 290 ASN A C 1
ATOM 2083 O O . ASN A 1 290 ? 3.535 48.469 61.457 1.00 72.48 290 ASN A O 1
ATOM 2088 N N . PRO A 1 291 ? 4.119 47.685 59.422 1.00 71.34 291 PRO A N 1
ATOM 2089 C CA . PRO A 1 291 ? 3.905 46.292 59.813 1.00 71.01 291 PRO A CA 1
ATOM 2090 C C . PRO A 1 291 ? 2.969 46.091 60.999 1.00 69.94 291 PRO A C 1
ATOM 2091 O O . PRO A 1 291 ? 1.766 45.907 60.810 1.00 69.31 291 PRO A O 1
ATOM 2095 N N . ILE A 1 292 ? 3.523 46.127 62.213 1.00 69.43 292 ILE A N 1
ATOM 2096 C CA . ILE A 1 292 ? 2.731 45.954 63.422 1.00 69.50 292 ILE A CA 1
ATOM 2097 C C . ILE A 1 292 ? 2.166 47.307 63.880 1.00 68.38 292 ILE A C 1
ATOM 2098 O O . ILE A 1 292 ? 2.849 48.087 64.547 1.00 65.83 292 ILE A O 1
ATOM 2103 N N . PRO A 1 293 ? 0.896 47.591 63.525 1.00 68.38 293 PRO A N 1
ATOM 2104 C CA . PRO A 1 293 ? 0.181 48.823 63.874 1.00 68.17 293 PRO A CA 1
ATOM 2105 C C . PRO A 1 293 ? 0.035 49.012 65.385 1.00 68.01 293 PRO A C 1
ATOM 2106 O O . PRO A 1 293 ? 0.454 48.172 66.188 1.00 66.98 293 PRO A O 1
ATOM 2110 N N . GLU A 1 294 ? -0.584 50.124 65.757 1.00 67.32 294 GLU A N 1
ATOM 2111 C CA . GLU A 1 294 ? -0.796 50.446 67.152 1.00 66.72 294 GLU A CA 1
ATOM 2112 C C . GLU A 1 294 ? -1.886 49.546 67.726 1.00 65.71 294 GLU A C 1
ATOM 2113 O O . GLU A 1 294 ? -1.971 49.360 68.940 1.00 65.80 294 GLU A O 1
ATOM 2119 N N . ILE A 1 295 ? -2.702 48.976 66.841 1.00 63.62 295 ILE A N 1
ATOM 2120 C CA . ILE A 1 295 ? -3.759 48.045 67.229 1.00 62.83 295 ILE A CA 1
ATOM 2121 C C . ILE A 1 295 ? -4.526 47.583 65.997 1.00 64.45 295 ILE A C 1
ATOM 2122 O O . ILE A 1 295 ? -5.073 48.399 65.256 1.00 64.23 295 ILE A O 1
ATOM 2127 N N . TYR A 1 296 ? -4.556 46.272 65.772 1.00 65.76 296 TYR A N 1
ATOM 2128 C CA . TYR A 1 296 ? -5.255 45.730 64.614 1.00 68.66 296 TYR A CA 1
ATOM 2129 C C . TYR A 1 296 ? -6.722 46.152 64.611 1.00 70.89 296 TYR A C 1
ATOM 2130 O O . TYR A 1 296 ? -7.409 46.052 65.625 1.00 71.20 296 TYR A O 1
ATOM 2139 N N . PRO A 1 297 ? -7.216 46.635 63.458 1.00 72.67 297 PRO A N 1
ATOM 2140 C CA . PRO A 1 297 ? -8.586 47.107 63.218 1.00 73.36 297 PRO A CA 1
ATOM 2141 C C . PRO A 1 297 ? -9.720 46.279 63.815 1.00 74.48 297 PRO A C 1
ATOM 2142 O O . PRO A 1 297 ? -10.640 46.829 64.427 1.00 74.70 297 PRO A O 1
ATOM 2146 N N . ASP A 1 298 ? -9.665 44.965 63.621 1.00 75.60 298 ASP A N 1
ATOM 2147 C CA . ASP A 1 298 ? -10.690 44.071 64.146 1.00 76.08 298 ASP A CA 1
ATOM 2148 C C . ASP A 1 298 ? -10.570 44.046 65.666 1.00 75.78 298 ASP A C 1
ATOM 2149 O O . ASP A 1 298 ? -11.563 44.148 66.387 1.00 74.41 298 ASP A O 1
ATOM 2154 N N . GLU A 1 299 ? -9.334 43.926 66.137 1.00 76.05 299 GLU A N 1
ATOM 2155 C CA . GLU A 1 299 ? -9.040 43.891 67.561 1.00 76.72 299 GLU A CA 1
ATOM 2156 C C . GLU A 1 299 ? -9.466 45.177 68.272 1.00 75.70 299 GLU A C 1
ATOM 2157 O O . GLU A 1 299 ? -9.566 45.214 69.495 1.00 75.70 299 GLU A O 1
ATOM 2163 N N . ALA A 1 300 ? -9.729 46.228 67.503 1.00 74.92 300 ALA A N 1
ATOM 2164 C CA . ALA A 1 300 ? -10.128 47.509 68.077 1.00 74.16 300 ALA A CA 1
ATOM 2165 C C . ALA A 1 300 ? -11.593 47.843 67.809 1.00 73.96 300 ALA A C 1
ATOM 2166 O O . ALA A 1 300 ? -12.119 48.839 68.313 1.00 73.13 300 ALA A O 1
ATOM 2168 N N . LEU A 1 301 ? -12.254 47.016 67.009 1.00 74.08 301 LEU A N 1
ATOM 2169 C CA . LEU A 1 301 ? -13.664 47.240 66.713 1.00 74.88 301 LEU A CA 1
ATOM 2170 C C . LEU A 1 301 ? -14.539 46.598 67.786 1.00 75.49 301 LEU A C 1
ATOM 2171 O O . LEU A 1 301 ? -15.587 47.144 68.157 1.00 76.39 301 LEU A O 1
ATOM 2176 N N . GLU A 1 302 ? -14.099 45.440 68.277 1.00 75.06 302 GLU A N 1
ATOM 2177 C CA . GLU A 1 302 ? -14.825 44.720 69.310 1.00 75.91 302 GLU A CA 1
ATOM 2178 C C . GLU A 1 302 ? -14.717 45.456 70.633 1.00 76.01 302 GLU A C 1
ATOM 2179 O O . GLU A 1 302 ? -15.439 45.147 71.584 1.00 77.59 302 GLU A O 1
ATOM 2185 N N . ALA A 1 303 ? -13.809 46.425 70.689 1.00 75.58 303 ALA A N 1
ATOM 2186 C CA . ALA A 1 303 ? -13.603 47.222 71.893 1.00 74.05 303 ALA A CA 1
ATOM 2187 C C . ALA A 1 303 ? -14.650 48.326 71.954 1.00 73.35 303 ALA A C 1
ATOM 2188 O O . ALA A 1 303 ? -15.082 48.725 73.032 1.00 73.78 303 ALA A O 1
ATOM 2190 N N . GLY A 1 304 ? -15.064 48.818 70.793 1.00 72.37 304 GLY A N 1
ATOM 2191 C CA . GLY A 1 304 ? -16.070 49.863 70.775 1.00 72.19 304 GLY A CA 1
ATOM 2192 C C . GLY A 1 304 ? -15.780 51.011 69.829 1.00 71.82 304 GLY A C 1
ATOM 2193 O O . GLY A 1 304 ? -16.457 52.040 69.872 1.00 71.19 304 GLY A O 1
ATOM 2194 N N . ALA A 1 305 ? -14.783 50.838 68.968 1.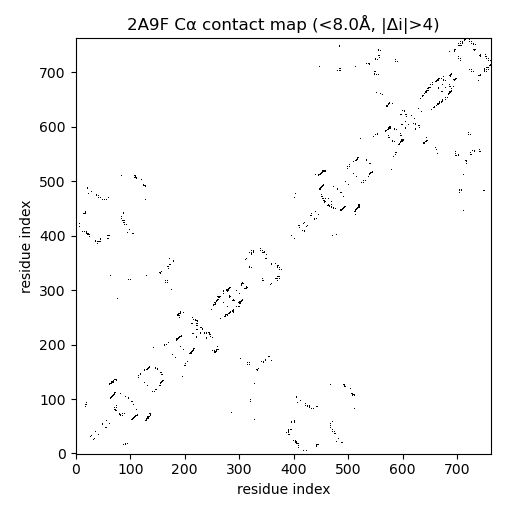00 71.86 305 ALA A N 1
ATOM 2195 C CA . ALA A 1 305 ? -14.417 51.878 68.014 1.00 70.76 305 ALA A CA 1
ATOM 2196 C C . ALA A 1 305 ? -15.451 51.976 66.903 1.00 70.35 305 ALA A C 1
ATOM 2197 O O . ALA A 1 305 ? -16.048 50.972 66.517 1.00 70.46 305 ALA A O 1
ATOM 2199 N N . TYR A 1 306 ? -15.661 53.187 66.395 1.00 70.18 306 TYR A N 1
ATOM 2200 C CA . TYR A 1 306 ? -16.620 53.406 65.317 1.00 69.85 306 TYR A CA 1
ATOM 2201 C C . TYR A 1 306 ? -15.936 53.393 63.947 1.00 68.44 306 TYR A C 1
ATOM 2202 O O . TYR A 1 306 ? -16.544 53.036 62.932 1.00 67.36 306 TYR A O 1
ATOM 2211 N N . ILE A 1 307 ? -14.671 53.802 63.927 1.00 67.88 307 ILE A N 1
ATOM 2212 C CA . ILE A 1 307 ? -13.894 53.835 62.695 1.00 66.25 307 ILE A CA 1
ATOM 2213 C C . ILE A 1 307 ? -12.458 53.415 62.972 1.00 64.64 307 ILE A C 1
ATOM 2214 O O . ILE A 1 307 ? -11.879 53.773 63.998 1.00 63.32 307 ILE A O 1
ATOM 2219 N N . VAL A 1 308 ? -11.898 52.633 62.056 1.00 64.72 308 VAL A N 1
ATOM 2220 C CA . VAL A 1 308 ? -10.526 52.168 62.183 1.00 64.35 308 VAL A CA 1
ATOM 2221 C C . VAL A 1 308 ? -9.816 52.202 60.842 1.00 63.55 308 VAL A C 1
ATOM 2222 O O . VAL A 1 308 ? -10.332 51.729 59.835 1.00 63.19 308 VAL A O 1
ATOM 2226 N N . GLY A 1 309 ? -8.621 52.769 60.842 1.00 62.82 309 GLY A N 1
ATOM 2227 C CA . GLY A 1 309 ? -7.854 52.850 59.623 1.00 62.42 309 GLY A CA 1
ATOM 2228 C C . GLY A 1 309 ? -6.418 52.526 59.928 1.00 61.81 309 GLY A C 1
ATOM 2229 O O . GLY A 1 309 ? -5.935 52.808 61.016 1.00 62.51 309 GLY A O 1
ATOM 2230 N N . THR A 1 310 ? -5.739 51.916 58.970 1.00 61.48 310 THR A N 1
ATOM 2231 C CA . THR A 1 310 ? -4.343 51.570 59.130 1.00 62.01 310 THR A CA 1
ATOM 2232 C C . THR A 1 310 ? -3.649 51.796 57.806 1.00 62.36 310 THR A C 1
ATOM 2233 O O . THR A 1 310 ? -4.206 52.412 56.902 1.00 61.97 310 THR A O 1
ATOM 2237 N N . GLY A 1 311 ? -2.425 51.300 57.706 1.00 63.21 311 GLY A N 1
ATOM 2238 C CA . GLY A 1 311 ? -1.677 51.417 56.472 1.00 65.70 311 GLY A CA 1
ATOM 2239 C C . GLY A 1 311 ? -1.495 50.013 55.925 1.00 67.23 311 GLY A C 1
ATOM 2240 O O . GLY A 1 311 ? -0.513 49.714 55.249 1.00 67.58 311 GLY A O 1
ATOM 2241 N N . ARG A 1 312 ? -2.450 49.141 56.231 1.00 67.71 312 ARG A N 1
ATOM 2242 C CA . ARG A 1 312 ? -2.386 47.758 55.778 1.00 68.47 312 ARG A CA 1
ATOM 2243 C C . ARG A 1 312 ? -3.508 47.413 54.801 1.00 68.18 312 ARG A C 1
ATOM 2244 O O . ARG A 1 312 ? -4.669 47.738 55.028 1.00 69.08 312 ARG A O 1
ATOM 2252 N N . SER A 1 313 ? -3.138 46.753 53.711 1.00 68.32 313 SER A N 1
ATOM 2253 C CA . SER A 1 313 ? -4.072 46.375 52.657 1.00 68.17 313 SER A CA 1
ATOM 2254 C C . SER A 1 313 ? -5.144 45.356 53.023 1.00 68.01 313 SER A C 1
ATOM 2255 O O . SER A 1 313 ? -6.221 45.349 52.431 1.00 68.54 313 SER A O 1
ATOM 2258 N N . ASP A 1 314 ? -4.859 44.490 53.985 1.00 67.86 314 ASP A N 1
ATOM 2259 C CA . ASP A 1 314 ? -5.835 43.476 54.374 1.00 69.08 314 ASP A CA 1
ATOM 2260 C C . ASP A 1 314 ? -7.068 44.008 55.115 1.00 68.86 314 ASP A C 1
ATOM 2261 O O . ASP A 1 314 ? -8.155 43.461 54.971 1.00 68.81 314 ASP A O 1
ATOM 2266 N N . PHE A 1 315 ? -6.908 45.065 55.905 1.00 68.07 315 PHE A N 1
ATOM 2267 C CA . PHE A 1 315 ? -8.042 45.623 56.642 1.00 66.57 315 PHE A CA 1
ATOM 2268 C C . PHE A 1 315 ? -8.669 46.768 55.861 1.00 64.18 315 PHE A C 1
ATOM 2269 O O . PHE A 1 315 ? -8.057 47.322 54.954 1.00 63.38 315 PHE A O 1
ATOM 2277 N N . PRO A 1 316 ? -9.914 47.124 56.197 1.00 63.33 316 PRO A N 1
ATOM 2278 C CA . PRO A 1 316 ? -10.643 48.208 55.533 1.00 61.89 316 PRO A CA 1
ATOM 2279 C C . PRO A 1 316 ? -10.088 49.573 55.905 1.00 60.16 316 PRO A C 1
ATOM 2280 O O . PRO A 1 316 ? -9.540 49.749 56.992 1.00 59.94 316 PRO A O 1
ATOM 2284 N N . ASN A 1 317 ? -10.243 50.536 55.006 1.00 57.80 317 ASN A N 1
ATOM 2285 C CA . ASN A 1 317 ? -9.767 51.886 55.251 1.00 57.74 317 ASN A CA 1
ATOM 2286 C C . ASN A 1 317 ? -8.251 51.970 55.306 1.00 59.23 317 ASN A C 1
ATOM 2287 O O . ASN A 1 317 ? -7.672 52.239 56.362 1.00 59.22 317 ASN A O 1
ATOM 2292 N N . GLN A 1 318 ? -7.606 51.728 54.172 1.00 60.34 318 GLN A N 1
ATOM 2293 C CA . GLN A 1 318 ? -6.160 51.818 54.106 1.00 60.96 318 GLN A CA 1
ATOM 2294 C C . GLN A 1 318 ? -5.783 53.246 53.733 1.00 61.12 318 GLN A C 1
ATOM 2295 O O . GLN A 1 318 ? -6.280 53.805 52.745 1.00 62.60 318 GLN A O 1
ATOM 2301 N N . ILE A 1 319 ? -4.920 53.833 54.555 1.00 59.31 319 ILE A N 1
ATOM 2302 C CA . ILE A 1 319 ? -4.439 55.188 54.351 1.00 57.66 319 ILE A CA 1
ATOM 2303 C C . ILE A 1 319 ? -3.165 55.044 53.549 1.00 56.81 319 ILE A C 1
ATOM 2304 O O . ILE A 1 319 ? -2.096 54.818 54.115 1.00 56.27 319 ILE A O 1
ATOM 2309 N N . ASN A 1 320 ? -3.265 55.160 52.232 1.00 57.58 320 ASN A N 1
ATOM 2310 C CA . ASN A 1 320 ? -2.064 55.008 51.417 1.00 57.00 320 ASN A CA 1
ATOM 2311 C C . ASN A 1 320 ? -1.643 56.231 50.624 1.00 54.35 320 ASN A C 1
ATOM 2312 O O . ASN A 1 320 ? -2.465 56.949 50.043 1.00 53.15 320 ASN A O 1
ATOM 2317 N N . ASN A 1 321 ? -0.328 56.433 50.639 1.00 53.01 321 ASN A N 1
ATOM 2318 C CA . ASN A 1 321 ? 0.384 57.517 49.975 1.00 50.18 321 ASN A CA 1
ATOM 2319 C C . ASN A 1 321 ? -0.138 57.858 48.592 1.00 46.42 321 ASN A C 1
ATOM 2320 O O . ASN A 1 321 ? -0.263 59.026 48.226 1.00 45.81 321 ASN A O 1
ATOM 2325 N N . VAL A 1 322 ? -0.426 56.819 47.833 1.00 41.96 322 VAL A N 1
ATOM 2326 C CA . VAL A 1 322 ? -0.873 56.952 46.464 1.00 42.96 322 VAL A CA 1
ATOM 2327 C C . VAL A 1 322 ? -1.883 58.058 46.150 1.00 42.53 322 VAL A C 1
ATOM 2328 O O . VAL A 1 322 ? -1.722 58.775 45.170 1.00 43.08 322 VAL A O 1
ATOM 2332 N N . LEU A 1 323 ? -2.905 58.213 46.983 1.00 43.01 323 LEU A N 1
ATOM 2333 C CA . LEU A 1 323 ? -3.923 59.250 46.774 1.00 41.10 323 LEU A CA 1
ATOM 2334 C C . LEU A 1 323 ? -3.406 60.672 46.968 1.00 41.20 323 LEU A C 1
ATOM 2335 O O . LEU A 1 323 ? -4.177 61.620 46.859 1.00 40.04 323 LEU A O 1
ATOM 2340 N N . ALA A 1 324 ? -2.118 60.833 47.264 1.00 39.99 324 ALA A N 1
ATOM 2341 C CA . ALA A 1 324 ? -1.600 62.169 47.498 1.00 39.38 324 ALA A CA 1
ATOM 2342 C C . ALA A 1 324 ? -0.438 62.664 46.651 1.00 39.47 324 ALA A C 1
ATOM 2343 O O . ALA A 1 324 ? -0.527 63.740 46.068 1.00 39.69 324 ALA A O 1
ATOM 2345 N N . PHE A 1 325 ? 0.654 61.911 46.570 1.00 39.60 325 PHE A N 1
ATOM 2346 C CA . PHE A 1 325 ? 1.794 62.423 45.811 1.00 38.80 325 PHE A CA 1
ATOM 2347 C C . PHE A 1 325 ? 1.578 62.726 44.338 1.00 36.46 325 PHE A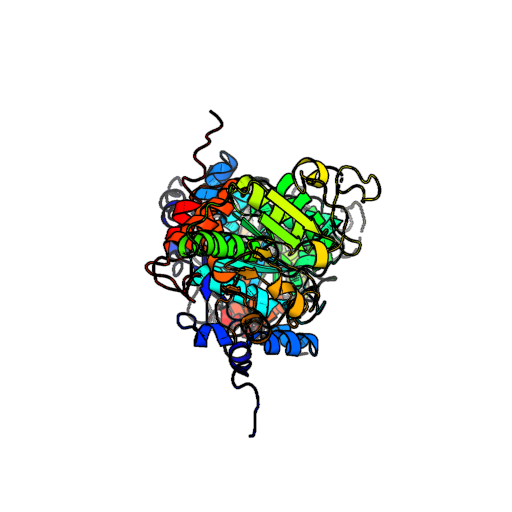 C 1
ATOM 2348 O O . PHE A 1 325 ? 2.255 63.582 43.776 1.00 38.01 325 PHE A O 1
ATOM 2356 N N . PRO A 1 326 ? 0.637 62.040 43.687 1.00 36.84 326 PRO A N 1
ATOM 2357 C CA . PRO A 1 326 ? 0.463 62.377 42.277 1.00 37.96 326 PRO A CA 1
ATOM 2358 C C . PRO A 1 326 ? -0.148 63.768 42.110 1.00 38.69 326 PRO A C 1
ATOM 2359 O O . PRO A 1 326 ? 0.452 64.655 41.503 1.00 38.64 326 PRO A O 1
ATOM 2363 N N . GLY A 1 327 ? -1.335 63.952 42.671 1.00 39.40 327 GLY A N 1
ATOM 2364 C CA . GLY A 1 327 ? -2.030 65.229 42.560 1.00 40.46 327 GLY A CA 1
ATOM 2365 C C . GLY A 1 327 ? -1.292 66.460 43.053 1.00 41.24 327 GLY A C 1
ATOM 2366 O O . GLY A 1 327 ? -1.353 67.521 42.416 1.00 39.12 327 GLY A O 1
ATOM 2367 N N . ILE A 1 328 ? -0.586 66.319 44.175 1.00 41.97 328 ILE A N 1
ATOM 2368 C CA . ILE A 1 328 ? 0.149 67.426 44.768 1.00 44.29 328 ILE A CA 1
ATOM 2369 C C . ILE A 1 328 ? 1.236 67.991 43.868 1.00 45.06 328 ILE A C 1
ATOM 2370 O O . ILE A 1 328 ? 1.409 69.212 43.792 1.00 45.27 328 ILE A O 1
ATOM 2375 N N . PHE A 1 329 ? 1.987 67.120 43.198 1.00 45.51 329 PHE A N 1
ATOM 2376 C CA . PHE A 1 329 ? 3.024 67.617 42.301 1.00 46.23 329 PHE A CA 1
ATOM 2377 C C . PHE A 1 329 ? 2.408 68.077 40.992 1.00 44.94 329 PHE A C 1
ATOM 2378 O O . PHE A 1 329 ? 2.903 69.023 40.372 1.00 43.61 329 PHE A O 1
ATOM 2386 N N . ARG A 1 330 ? 1.338 67.411 40.561 1.00 44.89 330 ARG A N 1
ATOM 2387 C CA . ARG A 1 330 ? 0.698 67.813 39.312 1.00 46.00 330 ARG A CA 1
ATOM 2388 C C . ARG A 1 330 ? 0.191 69.238 39.526 1.00 47.72 330 ARG A C 1
ATOM 2389 O O . ARG A 1 330 ? 0.398 70.107 38.676 1.00 49.50 330 ARG A O 1
ATOM 2397 N N . GLY A 1 331 ? -0.440 69.470 40.681 1.00 47.50 331 GLY A N 1
ATOM 2398 C CA . GLY A 1 331 ? -0.946 70.791 41.011 1.00 46.34 331 GLY A CA 1
ATOM 2399 C C . GLY A 1 331 ? 0.173 71.802 41.184 1.00 46.15 331 GLY A C 1
ATOM 2400 O O . GLY A 1 331 ? 0.075 72.940 40.726 1.00 46.56 331 GLY A O 1
ATOM 2401 N N . ALA A 1 332 ? 1.247 71.383 41.844 1.00 44.76 332 ALA A N 1
ATOM 2402 C CA . ALA A 1 332 ? 2.402 72.239 42.092 1.00 43.46 332 ALA A CA 1
ATOM 2403 C C . ALA A 1 332 ? 3.132 72.595 40.792 1.00 44.04 332 ALA A C 1
ATOM 2404 O O . ALA A 1 332 ? 3.550 73.742 40.601 1.00 43.27 332 ALA A O 1
ATOM 2406 N N . LEU A 1 333 ? 3.305 71.595 39.922 1.00 42.70 333 LEU A N 1
ATOM 2407 C CA . LEU A 1 333 ? 3.961 71.765 38.626 1.00 42.23 333 LEU A CA 1
ATOM 2408 C C . LEU A 1 333 ? 3.155 72.741 37.774 1.00 43.89 333 LEU A C 1
ATOM 2409 O O . LEU A 1 333 ? 3.703 73.679 37.197 1.00 42.04 333 LEU A O 1
ATOM 2414 N N . ASP A 1 334 ? 1.848 72.495 37.699 1.00 44.78 334 ASP A N 1
ATOM 2415 C CA . ASP A 1 334 ? 0.929 73.336 36.940 1.00 48.01 334 ASP A CA 1
ATOM 2416 C C . ASP A 1 334 ? 1.029 74.792 37.360 1.00 48.95 334 ASP A C 1
ATOM 2417 O O . ASP A 1 334 ? 0.893 75.676 36.526 1.00 49.53 334 ASP A O 1
ATOM 2422 N N . ALA A 1 335 ? 1.260 75.040 38.650 1.00 49.72 335 ALA A N 1
ATOM 2423 C CA . ALA A 1 335 ? 1.346 76.413 39.147 1.00 50.06 335 ALA A CA 1
ATOM 2424 C C . ALA A 1 335 ? 2.762 76.960 39.165 1.00 50.56 335 ALA A C 1
ATOM 2425 O O . ALA A 1 335 ? 2.963 78.160 39.358 1.00 50.07 335 ALA A O 1
ATOM 2427 N N . ARG A 1 336 ? 3.743 76.092 38.948 1.00 51.79 336 ARG A N 1
ATOM 2428 C CA . ARG A 1 336 ? 5.136 76.520 38.972 1.00 53.12 336 ARG A CA 1
ATOM 2429 C C . ARG A 1 336 ? 5.393 77.051 40.375 1.00 54.67 336 ARG A C 1
ATOM 2430 O O . ARG A 1 336 ? 5.922 78.147 40.556 1.00 54.46 336 ARG A O 1
ATOM 2438 N N . ALA A 1 337 ? 4.992 76.268 41.371 1.00 56.50 337 ALA A N 1
ATOM 2439 C CA . ALA A 1 337 ? 5.176 76.667 42.754 1.00 59.59 337 ALA A CA 1
ATOM 2440 C C . ALA A 1 337 ? 6.635 76.506 43.134 1.00 60.82 337 ALA A C 1
ATOM 2441 O O . ALA A 1 337 ? 7.236 75.465 42.860 1.00 59.31 337 ALA A O 1
ATOM 2443 N N . LYS A 1 338 ? 7.204 77.543 43.747 1.00 62.17 338 LYS A N 1
ATOM 2444 C CA . LYS A 1 338 ? 8.599 77.503 44.170 1.00 63.73 338 LYS A CA 1
ATOM 2445 C C . LYS A 1 338 ? 8.748 76.690 45.459 1.00 63.75 338 LYS A C 1
ATOM 2446 O O . LYS A 1 338 ? 9.843 76.589 46.024 1.00 65.52 338 LYS A O 1
ATOM 2452 N N . THR A 1 339 ? 7.639 76.108 45.907 1.00 62.56 339 THR A N 1
ATOM 2453 C CA . THR A 1 339 ? 7.617 75.299 47.122 1.00 61.66 339 THR A CA 1
ATOM 2454 C C . THR A 1 339 ? 6.193 74.837 47.453 1.00 62.12 339 THR A C 1
ATOM 2455 O O . THR A 1 339 ? 5.213 75.469 47.055 1.00 62.86 339 THR A O 1
ATOM 2459 N N . ILE A 1 340 ? 6.084 73.733 48.184 1.00 60.91 340 ILE A N 1
ATOM 2460 C CA . ILE A 1 340 ? 4.780 73.226 48.577 1.00 60.90 340 ILE A CA 1
ATOM 2461 C C . ILE A 1 340 ? 4.449 73.706 49.991 1.00 61.50 340 ILE A C 1
ATOM 2462 O O . ILE A 1 340 ? 5.116 73.348 50.958 1.00 62.18 340 ILE A O 1
ATOM 2467 N N . THR A 1 341 ? 3.407 74.522 50.091 1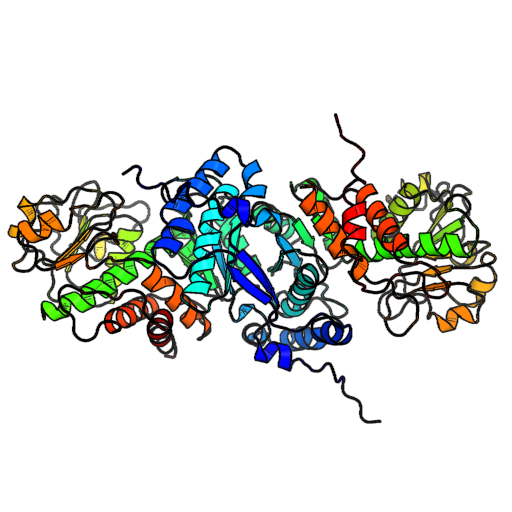.00 61.34 341 THR A N 1
ATOM 2468 C CA . THR A 1 341 ? 2.966 75.088 51.360 1.00 59.39 341 THR A CA 1
ATOM 2469 C C . THR A 1 341 ? 2.194 74.080 52.191 1.00 59.79 341 THR A C 1
ATOM 2470 O O . THR A 1 341 ? 1.900 72.971 51.741 1.00 59.03 341 THR A O 1
ATOM 2474 N N . VAL A 1 342 ? 1.851 74.501 53.404 1.00 59.75 342 VAL A N 1
ATOM 2475 C CA . VAL A 1 342 ? 1.095 73.681 54.335 1.00 59.44 342 VAL A CA 1
ATOM 2476 C C . VAL A 1 342 ? -0.377 73.761 53.961 1.00 59.23 342 VAL A C 1
ATOM 2477 O O . VAL A 1 342 ? -1.119 72.789 54.119 1.00 57.40 342 VAL A O 1
ATOM 2481 N N . GLU A 1 343 ? -0.808 74.924 53.476 1.00 60.33 343 GLU A N 1
ATOM 2482 C CA . GLU A 1 343 ? -2.203 75.074 53.063 1.00 61.86 343 GLU A CA 1
ATOM 2483 C C . GLU A 1 343 ? -2.443 74.223 51.815 1.00 60.32 343 GLU A C 1
ATOM 2484 O O . GLU A 1 343 ? -3.526 73.657 51.638 1.00 59.14 343 GLU A O 1
ATOM 2490 N N . MET A 1 344 ? -1.419 74.134 50.962 1.00 58.27 344 MET A N 1
ATOM 2491 C CA . MET A 1 344 ? -1.475 73.326 49.740 1.00 56.74 344 MET A CA 1
ATOM 2492 C C . MET A 1 344 ? -1.701 71.854 50.094 1.00 56.57 344 MET A C 1
ATOM 2493 O O . MET A 1 344 ? -2.434 71.142 49.401 1.00 57.62 344 MET A O 1
ATOM 2498 N N . GLN A 1 345 ? -1.072 71.398 51.175 1.00 55.54 345 GLN A N 1
ATOM 2499 C CA . GLN A 1 345 ? -1.221 70.016 51.614 1.00 54.64 345 GLN A CA 1
ATOM 2500 C C . GLN A 1 345 ? -2.617 69.733 52.160 1.00 55.65 345 GLN A C 1
ATOM 2501 O O . GLN A 1 345 ? -3.144 68.629 51.962 1.00 55.94 345 GLN A O 1
ATOM 2507 N N . ILE A 1 346 ? -3.224 70.712 52.840 1.00 55.03 346 ILE A N 1
ATOM 2508 C CA . ILE A 1 346 ? -4.575 70.522 53.379 1.00 54.80 346 ILE A CA 1
ATOM 2509 C C . ILE A 1 346 ? -5.518 70.551 52.185 1.00 54.73 346 ILE A C 1
ATOM 2510 O O . ILE A 1 346 ? -6.517 69.815 52.129 1.00 54.28 346 ILE A O 1
ATOM 2515 N N . ALA A 1 347 ? -5.176 71.402 51.222 1.00 54.44 347 ALA A N 1
ATOM 2516 C CA . ALA A 1 347 ? -5.955 71.529 49.997 1.00 53.96 347 ALA A CA 1
ATOM 2517 C C . ALA A 1 347 ? -6.075 70.126 49.418 1.00 53.76 347 ALA A C 1
ATOM 2518 O O . ALA A 1 347 ? -7.171 69.670 49.083 1.00 54.59 347 ALA A O 1
ATOM 2520 N N . ALA A 1 348 ? -4.942 69.435 49.335 1.00 52.91 348 ALA A N 1
ATOM 2521 C CA . ALA A 1 348 ? -4.912 68.076 48.812 1.00 52.40 348 ALA A CA 1
ATOM 2522 C C . ALA A 1 348 ? -5.833 67.167 49.613 1.00 52.62 348 ALA A C 1
ATOM 2523 O O . ALA A 1 348 ? -6.523 66.320 49.050 1.00 52.90 348 ALA A O 1
ATOM 2525 N N . ALA A 1 349 ? -5.852 67.352 50.928 1.00 52.83 349 ALA A N 1
ATOM 2526 C CA . ALA A 1 349 ? -6.687 66.530 51.798 1.00 52.36 349 ALA A CA 1
ATOM 2527 C C . ALA A 1 349 ? -8.175 66.703 51.541 1.00 52.10 349 ALA A C 1
ATOM 2528 O O . ALA A 1 349 ? -8.931 65.735 51.591 1.00 51.87 349 ALA A O 1
ATOM 2530 N N . LYS A 1 350 ? -8.606 67.930 51.282 1.00 52.38 350 LYS A N 1
ATOM 2531 C CA . LYS A 1 350 ? -10.024 68.161 51.010 1.00 53.90 350 LYS A CA 1
ATOM 2532 C C . LYS A 1 350 ? -10.388 67.535 49.671 1.00 53.28 350 LYS A C 1
ATOM 2533 O O . LYS A 1 350 ? -11.400 66.843 49.560 1.00 52.33 350 LYS A O 1
ATOM 2539 N N . GLY A 1 351 ? -9.542 67.776 48.668 1.00 52.84 351 GLY A N 1
ATOM 2540 C CA . GLY A 1 351 ? -9.754 67.219 47.341 1.00 51.19 351 GLY A CA 1
ATOM 2541 C C . GLY A 1 351 ? -9.940 65.725 47.471 1.00 51.00 351 GLY A C 1
ATOM 2542 O O . GLY A 1 351 ? -10.936 65.159 47.011 1.00 53.52 351 GLY A O 1
ATOM 2543 N N . ILE A 1 352 ? -8.984 65.076 48.118 1.00 48.89 352 ILE A N 1
ATOM 2544 C CA . ILE A 1 352 ? -9.082 63.644 48.327 1.00 46.12 352 ILE A CA 1
ATOM 2545 C C . ILE A 1 352 ? -10.431 63.355 48.989 1.00 46.45 352 ILE A C 1
ATOM 2546 O O . ILE A 1 352 ? -11.140 62.419 48.605 1.00 45.14 352 ILE A O 1
ATOM 2551 N N . ALA A 1 353 ? -10.781 64.167 49.982 1.00 46.36 353 ALA A N 1
ATOM 2552 C CA . ALA A 1 353 ? -12.043 63.993 50.701 1.00 49.06 353 ALA A CA 1
ATOM 2553 C C . ALA A 1 353 ? -13.251 64.056 49.773 1.00 48.12 353 ALA A C 1
ATOM 2554 O O . ALA A 1 353 ? -14.146 63.235 49.876 1.00 44.42 353 ALA A O 1
ATOM 2556 N N . SER A 1 354 ? -13.258 65.036 48.875 1.00 50.77 354 SER A N 1
ATOM 2557 C CA . SER A 1 354 ? -14.338 65.218 47.904 1.00 54.32 354 SER A CA 1
ATOM 2558 C C . SER A 1 354 ? -14.711 63.971 47.088 1.00 57.67 354 SER A C 1
ATOM 2559 O O . SER A 1 354 ? -15.806 63.896 46.555 1.00 59.54 354 SER A O 1
ATOM 2562 N N . LEU A 1 355 ? -13.806 63.003 46.982 1.00 61.04 355 LEU A N 1
ATOM 2563 C CA . LEU A 1 355 ? -14.071 61.808 46.187 1.00 64.31 355 LEU A CA 1
ATOM 2564 C C . LEU A 1 355 ? -14.895 60.707 46.839 1.00 66.35 355 LEU A C 1
ATOM 2565 O O . LEU A 1 355 ? -14.949 59.582 46.336 1.00 66.26 355 LEU A O 1
ATOM 2570 N N . VAL A 1 356 ? -15.540 61.012 47.952 1.00 68.06 356 VAL A N 1
ATOM 2571 C CA . VAL A 1 356 ? -16.353 60.003 48.602 1.00 70.07 356 VAL A CA 1
ATOM 2572 C C . VAL A 1 356 ? -17.766 60.541 48.737 1.00 72.32 356 VAL A C 1
ATOM 2573 O O . VAL A 1 356 ? -18.035 61.425 49.550 1.00 72.59 356 VAL A O 1
ATOM 2577 N N . PRO A 1 357 ? -18.686 60.014 47.916 1.00 74.23 357 PRO A N 1
ATOM 2578 C CA . PRO A 1 357 ? -20.106 60.375 47.860 1.00 74.96 357 PRO A CA 1
ATOM 2579 C C . PRO A 1 357 ? -20.869 59.999 49.122 1.00 75.30 357 PRO A C 1
ATOM 2580 O O . PRO A 1 357 ? -21.269 60.863 49.901 1.00 75.02 357 PRO A O 1
ATOM 2584 N N . ASP A 1 358 ? -21.081 58.701 49.300 1.00 75.45 358 ASP A N 1
ATOM 2585 C CA . ASP A 1 358 ? -21.775 58.197 50.469 1.00 76.33 358 ASP A CA 1
ATOM 2586 C C . ASP A 1 358 ? -20.888 57.216 51.223 1.00 76.78 358 ASP A C 1
ATOM 2587 O O . ASP A 1 358 ? -20.847 56.013 50.933 1.00 75.00 358 ASP A O 1
ATOM 2592 N N . ASP A 1 359 ? -20.329 57.774 52.229 1.00 77.12 359 ASP A N 1
ATOM 2593 C CA . ASP A 1 359 ? -19.460 57.036 53.066 1.00 77.79 359 ASP A CA 1
ATOM 2594 C C . ASP A 1 359 ? -20.149 56.238 54.156 1.00 77.40 359 ASP A C 1
ATOM 2595 O O . ASP A 1 359 ? -21.323 56.384 54.464 1.00 76.30 359 ASP A O 1
ATOM 2600 N N . ALA A 1 360 ? -19.273 55.413 54.679 1.00 76.97 360 ALA A N 1
ATOM 2601 C CA . ALA A 1 360 ? -19.350 54.413 55.695 1.00 76.25 360 ALA A CA 1
ATOM 2602 C C . ALA A 1 360 ? -18.305 53.310 55.332 1.00 75.39 360 ALA A C 1
ATOM 2603 O O . ALA A 1 360 ? -18.285 52.799 54.213 1.00 75.43 360 ALA A O 1
ATOM 2605 N N . LEU A 1 361 ? -17.414 52.998 56.304 1.00 72.08 361 LEU A N 1
ATOM 2606 C CA . LEU A 1 361 ? -16.466 51.952 56.090 1.00 69.79 361 LEU A CA 1
ATOM 2607 C C . LEU A 1 361 ? -15.761 52.148 54.759 1.00 69.43 361 LEU A C 1
ATOM 2608 O O . LEU A 1 361 ? -14.997 51.319 54.283 1.00 68.45 361 LEU A O 1
ATOM 2613 N N . SER A 1 362 ? -16.050 53.302 54.207 1.00 67.54 362 SER A N 1
ATOM 2614 C CA . SER A 1 362 ? -15.507 53.705 52.929 1.00 66.68 362 SER A CA 1
ATOM 2615 C C . SER A 1 362 ? -15.429 55.225 53.050 1.00 66.46 362 SER A C 1
ATOM 2616 O O . SER A 1 362 ? -16.335 55.935 52.620 1.00 68.07 362 SER A O 1
ATOM 2619 N N . THR A 1 363 ? -14.357 55.712 53.668 1.00 64.88 363 THR A N 1
ATOM 2620 C CA . THR A 1 363 ? -14.162 57.145 53.860 1.00 63.99 363 THR A CA 1
ATOM 2621 C C . THR A 1 363 ? -13.024 57.677 53.005 1.00 63.69 363 THR A C 1
ATOM 2622 O O . THR A 1 363 ? -12.884 58.879 52.824 1.00 62.50 363 THR A O 1
ATOM 2626 N N . THR A 1 364 ? -12.197 56.775 52.493 1.00 64.36 364 THR A N 1
ATOM 2627 C CA . THR A 1 364 ? -11.091 57.172 51.634 1.00 64.13 364 THR A CA 1
ATOM 2628 C C . THR A 1 364 ? -11.366 56.629 50.232 1.00 63.72 364 THR A C 1
ATOM 2629 O O . THR A 1 364 ? -11.642 55.443 50.047 1.00 62.82 364 THR A O 1
ATOM 2633 N N . ASN A 1 365 ? -11.304 57.511 49.247 1.00 63.43 365 ASN A N 1
ATOM 2634 C CA . ASN A 1 365 ? -11.562 57.132 47.870 1.00 64.20 365 ASN A CA 1
ATOM 2635 C C . ASN A 1 365 ? -10.570 56.136 47.291 1.00 64.14 365 ASN A C 1
ATOM 2636 O O . ASN A 1 365 ? -9.404 56.083 47.692 1.00 63.14 365 ASN A O 1
ATOM 2641 N N . ILE A 1 366 ? -11.061 55.364 46.325 1.00 64.64 366 ILE A N 1
ATOM 2642 C CA . ILE A 1 366 ? -10.299 54.338 45.624 1.00 65.36 366 ILE A CA 1
ATOM 2643 C C . ILE A 1 366 ? -9.478 55.020 44.522 1.00 64.97 366 ILE A C 1
ATOM 2644 O O . ILE A 1 366 ? -9.181 56.203 44.623 1.00 63.18 366 ILE A O 1
ATOM 2649 N N . ILE A 1 367 ? -9.104 54.293 43.474 1.00 66.94 367 ILE A N 1
ATOM 2650 C CA . ILE A 1 367 ? -8.329 54.904 42.392 1.00 68.61 367 ILE A CA 1
ATOM 2651 C C . ILE A 1 367 ? -9.142 55.058 41.101 1.00 70.13 367 ILE A C 1
ATOM 2652 O O . ILE A 1 367 ? -8.913 54.356 40.114 1.00 69.27 367 ILE A O 1
ATOM 2657 N N . PRO A 1 368 ? -10.102 56.000 41.099 1.00 71.66 368 PRO A N 1
ATOM 2658 C CA . PRO A 1 368 ? -10.963 56.267 39.948 1.00 72.09 368 PRO A CA 1
ATOM 2659 C C . PRO A 1 368 ? -10.286 57.106 38.873 1.00 72.41 368 PRO A C 1
ATOM 2660 O O . PRO A 1 368 ? -9.052 57.179 38.797 1.00 72.11 368 PRO A O 1
ATOM 2664 N N . ASP A 1 369 ? -11.112 57.754 38.056 1.00 71.96 369 ASP A N 1
ATOM 2665 C CA . ASP A 1 369 ? -10.620 58.571 36.960 1.00 72.02 369 ASP A CA 1
ATOM 2666 C C . ASP A 1 369 ? -10.152 59.949 37.412 1.00 71.58 369 ASP A C 1
ATOM 2667 O O . ASP A 1 369 ? -9.024 60.359 37.133 1.00 71.63 369 ASP A O 1
ATOM 2672 N N . ALA A 1 370 ? -10.997 60.635 38.135 1.00 71.46 370 ALA A N 1
ATOM 2673 C CA . ALA A 1 370 ? -10.694 61.996 38.567 1.00 70.33 370 ALA A CA 1
ATOM 2674 C C . ALA A 1 370 ? -9.475 62.180 39.553 1.00 68.67 370 ALA A C 1
ATOM 2675 O O . ALA A 1 370 ? -8.606 63.049 39.371 1.00 69.71 370 ALA A O 1
ATOM 2677 N N . PHE A 1 371 ? -9.528 61.347 40.599 1.00 65.10 371 PHE A N 1
ATOM 2678 C CA . PHE A 1 371 ? -8.726 61.241 41.792 1.00 62.25 371 PHE A CA 1
ATOM 2679 C C . PHE A 1 371 ? -7.294 61.825 41.860 1.00 59.74 371 PHE A C 1
ATOM 2680 O O . PHE A 1 371 ? -6.715 61.820 42.946 1.00 59.76 371 PHE A O 1
ATOM 2682 N N . LYS A 1 372 ? -6.733 62.313 40.771 1.00 57.96 372 LYS A N 1
ATOM 2683 C CA . LYS A 1 372 ? -5.439 63.005 40.839 1.00 56.80 372 LYS A CA 1
ATOM 2684 C C . LYS A 1 372 ? -5.770 64.408 40.359 1.00 57.19 372 LYS A C 1
ATOM 2685 O O . LYS A 1 372 ? -5.201 65.380 40.840 1.00 55.94 372 LYS A O 1
ATOM 2687 N N . GLU A 1 373 ? -6.705 64.478 39.414 1.00 59.30 373 GLU A N 1
ATOM 2688 C CA . GLU A 1 373 ? -7.153 65.765 38.885 1.00 60.72 373 GLU A CA 1
ATOM 2689 C C . GLU A 1 373 ? -7.787 66.597 39.993 1.00 58.76 373 GLU A C 1
ATOM 2690 O O . GLU A 1 373 ? -7.456 67.772 40.145 1.00 57.97 373 GLU A O 1
ATOM 2696 N N . GLY A 1 374 ? -8.696 65.981 40.755 1.00 56.44 374 GLY A N 1
ATOM 2697 C CA . GLY A 1 374 ? -9.362 66.670 41.848 1.00 53.42 374 GLY A CA 1
ATOM 2698 C C . GLY A 1 374 ? -8.305 67.225 42.777 1.00 52.91 374 GLY A C 1
ATOM 2699 O O . GLY A 1 374 ? -8.257 68.435 43.043 1.00 52.69 374 GLY A O 1
ATOM 2700 N N . VAL A 1 375 ? -7.432 66.334 43.248 1.00 51.27 375 VAL A N 1
ATOM 2701 C CA . VAL A 1 375 ? -6.353 66.704 44.147 1.00 49.53 375 VAL A CA 1
ATOM 2702 C C . VAL A 1 375 ? -5.539 67.855 43.598 1.00 50.52 375 VAL A C 1
ATOM 2703 O O . VAL A 1 375 ? -5.314 68.832 44.294 1.00 50.59 375 VAL A O 1
ATOM 2707 N N . ALA A 1 376 ? -5.100 67.743 42.349 1.00 52.03 376 ALA A N 1
ATOM 2708 C CA . ALA A 1 376 ? -4.319 68.812 41.726 1.00 52.36 376 ALA A CA 1
ATOM 2709 C C . ALA A 1 376 ? -5.154 70.087 41.589 1.00 53.30 376 ALA A C 1
ATOM 2710 O O . ALA A 1 376 ? -4.620 71.203 41.624 1.00 51.30 376 ALA A O 1
ATOM 2712 N N . GLU A 1 377 ? -6.465 69.915 41.422 1.00 54.89 377 GLU A N 1
ATOM 2713 C CA . GLU A 1 377 ? -7.358 71.059 41.284 1.00 56.65 377 GLU A CA 1
ATOM 2714 C C . GLU A 1 377 ? -7.303 71.860 42.570 1.00 56.66 377 GLU A C 1
ATOM 2715 O O . GLU A 1 377 ? -7.115 73.071 42.547 1.00 55.04 377 GLU A O 1
ATOM 2721 N N . ILE A 1 378 ? -7.449 71.168 43.695 1.00 56.89 378 ILE A N 1
ATOM 2722 C CA . ILE A 1 378 ? -7.429 71.829 44.991 1.00 56.78 378 ILE A CA 1
ATOM 2723 C C . ILE A 1 378 ? -6.074 72.435 45.306 1.00 56.02 378 ILE A C 1
ATOM 2724 O O . ILE A 1 378 ? -6.010 73.550 45.802 1.00 55.88 378 ILE A O 1
ATOM 2729 N N . VAL A 1 379 ? -4.994 71.709 45.028 1.00 56.74 379 VAL A N 1
ATOM 2730 C CA . VAL A 1 379 ? -3.652 72.225 45.312 1.00 57.95 379 VAL A CA 1
ATOM 2731 C C . VAL A 1 379 ? -3.477 73.572 44.626 1.00 58.57 379 VAL A C 1
ATOM 2732 O O . VAL A 1 379 ? -2.941 74.517 45.202 1.00 58.01 379 VAL A O 1
ATOM 2736 N N . ALA A 1 380 ? -3.922 73.654 43.383 1.00 62.10 380 ALA A N 1
ATOM 2737 C CA . ALA A 1 380 ? -3.868 74.914 42.659 1.00 65.10 380 ALA A CA 1
ATOM 2738 C C . ALA A 1 380 ? -5.143 75.579 43.182 1.00 67.31 380 ALA A C 1
ATOM 2739 O O . ALA A 1 380 ? -6.081 74.880 43.559 1.00 68.43 380 ALA A O 1
ATOM 2741 N N . LYS A 1 381 ? -5.186 76.903 43.232 1.00 69.35 381 LYS A N 1
ATOM 2742 C CA . LYS A 1 381 ? -6.369 77.601 43.747 1.00 71.78 381 LYS A CA 1
ATOM 2743 C C . LYS A 1 381 ? -6.323 77.706 45.269 1.00 73.14 381 LYS A C 1
ATOM 2744 O O . LYS A 1 381 ? -6.906 78.617 45.856 1.00 73.26 381 LYS A O 1
ATOM 2750 N N . SER A 1 382 ? -5.633 76.771 45.910 1.00 75.44 382 SER A N 1
ATOM 2751 C CA . SER A 1 382 ? -5.479 76.826 47.358 1.00 78.44 382 SER A CA 1
ATOM 2752 C C . SER A 1 382 ? -4.427 77.905 47.592 1.00 80.54 382 SER A C 1
ATOM 2753 O O . SER A 1 382 ? -4.231 78.382 48.714 1.00 80.54 382 SER A O 1
ATOM 2756 N N . VAL A 1 383 ? -3.751 78.268 46.503 1.00 82.51 383 VAL A N 1
ATOM 2757 C CA . VAL A 1 383 ? -2.717 79.298 46.499 1.00 84.55 383 VAL A CA 1
ATOM 2758 C C . VAL A 1 383 ? -3.406 80.667 46.555 1.00 86.96 383 VAL A C 1
ATOM 2759 O O . VAL A 1 383 ? -2.793 81.696 46.258 1.00 86.86 383 VAL A O 1
ATOM 2763 N N . ARG A 1 384 ? -4.690 80.660 46.924 1.00 88.99 384 ARG A N 1
ATOM 2764 C CA . ARG A 1 384 ? -5.493 81.878 47.035 1.00 90.01 384 ARG A CA 1
ATOM 2765 C C . ARG A 1 384 ? -4.917 82.802 48.111 1.00 91.43 384 ARG A C 1
ATOM 2766 O O . ARG A 1 384 ? -5.599 83.142 49.082 1.00 91.55 384 ARG A O 1
ATOM 2768 N N . SER A 1 385 ? -3.656 83.195 47.924 1.00 93.23 385 SER A N 1
ATOM 2769 C CA . SER A 1 385 ? -2.940 84.072 48.855 1.00 94.07 385 SER A CA 1
ATOM 2770 C C . SER A 1 385 ? -1.778 84.791 48.149 1.00 94.55 385 SER A C 1
ATOM 2771 O O . SER A 1 385 ? -0.626 84.662 48.569 1.00 94.17 385 SER A O 1
ATOM 2774 N N . VAL A 1 386 ? -2.083 85.541 47.087 1.00 95.03 386 VAL A N 1
ATOM 2775 C CA . VAL A 1 386 ? -1.063 86.274 46.324 1.00 94.54 386 VAL A CA 1
ATOM 2776 C C . VAL A 1 386 ? -0.405 87.390 47.147 1.00 94.27 386 VAL A C 1
ATOM 2777 O O . VAL A 1 386 ? -1.078 88.302 47.633 1.00 93.91 386 VAL A O 1
ATOM 2779 N N . VAL A 1 387 ? 0.917 87.311 47.278 1.00 94.02 387 VAL A N 1
ATOM 2780 C CA . VAL A 1 387 ? 1.703 88.272 48.054 1.00 94.24 387 VAL A CA 1
ATOM 2781 C C . VAL A 1 387 ? 1.594 89.716 47.560 1.00 94.68 387 VAL A C 1
ATOM 2782 O O . VAL A 1 387 ? 2.209 90.624 48.129 1.00 94.93 387 VAL A O 1
ATOM 2786 N N . LEU A 1 388 ? 0.809 89.936 46.510 1.00 94.44 388 LEU A N 1
ATOM 2787 C CA . LEU A 1 388 ? 0.647 91.281 45.967 1.00 94.48 388 LEU A CA 1
ATOM 2788 C C . LEU A 1 388 ? -0.598 91.985 46.517 1.00 94.65 388 LEU A C 1
ATOM 2789 O O . LEU A 1 388 ? -0.424 92.955 47.291 1.00 93.78 388 LEU A O 1
ATOM 2794 N N . LEU B 1 3 ? 24.321 82.579 6.662 1.00 79.45 3 LEU B N 1
ATOM 2795 C CA . LEU B 1 3 ? 23.010 82.048 6.187 1.00 80.27 3 LEU B CA 1
ATOM 2796 C C . LEU B 1 3 ? 21.929 82.143 7.267 1.00 80.70 3 LEU B C 1
ATOM 2797 O O . LEU B 1 3 ? 21.860 81.299 8.170 1.00 81.98 3 LEU B O 1
ATOM 2799 N N . LYS B 1 4 ? 21.084 83.168 7.177 1.00 80.67 4 LYS B N 1
ATOM 2800 C CA . LYS B 1 4 ? 20.004 83.339 8.143 1.00 80.25 4 LYS B CA 1
ATOM 2801 C C . LYS B 1 4 ? 19.038 82.163 8.006 1.00 79.95 4 LYS B C 1
ATOM 2802 O O . LYS B 1 4 ? 18.043 82.071 8.728 1.00 81.43 4 LYS B O 1
ATOM 2804 N N . ASN B 1 5 ? 19.350 81.266 7.072 1.00 79.69 5 ASN B N 1
ATOM 2805 C CA . ASN B 1 5 ? 18.542 80.083 6.796 1.00 78.07 5 ASN B CA 1
ATOM 2806 C C . ASN B 1 5 ? 18.274 79.321 8.082 1.00 77.45 5 ASN B C 1
ATOM 2807 O O . ASN B 1 5 ? 17.449 78.403 8.105 1.00 78.26 5 ASN B O 1
ATOM 2812 N N . GLN B 1 6 ? 18.994 79.676 9.144 1.00 74.08 6 GLN B N 1
ATOM 2813 C CA . GLN B 1 6 ? 18.795 79.013 10.424 1.00 71.85 6 GLN B CA 1
ATOM 2814 C C . GLN B 1 6 ? 17.449 79.455 11.002 1.00 72.12 6 GLN B C 1
ATOM 2815 O O . GLN B 1 6 ? 17.361 80.063 12.077 1.00 73.70 6 GLN B O 1
ATOM 2821 N N . LEU B 1 7 ? 16.440 79.200 10.200 1.00 71.13 7 LEU B N 1
ATOM 2822 C CA . LEU B 1 7 ? 15.062 79.429 10.641 1.00 72.29 7 LEU B CA 1
ATOM 2823 C C . LEU B 1 7 ? 14.566 78.273 11.507 1.00 70.76 7 LEU B C 1
ATOM 2824 O O . LEU B 1 7 ? 13.650 78.350 12.202 1.00 72.08 7 LEU B O 1
ATOM 2829 N N . GLY B 1 8 ? 15.368 77.183 11.368 1.00 72.06 8 GLY B N 1
ATOM 2830 C CA . GLY B 1 8 ? 15.040 76.011 12.155 1.00 72.87 8 GLY B CA 1
ATOM 2831 C C . GLY B 1 8 ? 15.029 76.424 13.611 1.00 73.54 8 GLY B C 1
ATOM 2832 O O . GLY B 1 8 ? 14.092 76.122 14.356 1.00 72.94 8 GLY B O 1
ATOM 2833 N N . GLN B 1 9 ? 16.076 77.147 13.999 1.00 73.28 9 GLN B N 1
ATOM 2834 C CA . GLN B 1 9 ? 16.235 77.635 15.360 1.00 72.91 9 GLN B CA 1
ATOM 2835 C C . GLN B 1 9 ? 14.936 78.243 15.883 1.00 71.49 9 GLN B C 1
ATOM 2836 O O . GLN B 1 9 ? 14.656 78.214 17.082 1.00 70.52 9 GLN B O 1
ATOM 2842 N N . LEU B 1 10 ? 14.137 78.785 14.975 1.00 69.87 10 LEU B N 1
ATOM 2843 C CA . LEU B 1 10 ? 12.854 79.355 15.344 1.00 67.38 10 LEU B CA 1
ATOM 2844 C C . LEU B 1 10 ? 11.799 78.380 14.862 1.00 67.80 10 LEU B C 1
ATOM 2845 O O . LEU B 1 10 ? 10.889 78.017 15.603 1.00 67.21 10 LEU B O 1
ATOM 2850 N N . ALA B 1 11 ? 11.944 77.957 13.607 1.00 68.44 11 ALA B N 1
ATOM 2851 C CA . ALA B 1 11 ? 11.021 77.028 12.960 1.00 69.38 11 ALA B CA 1
ATOM 2852 C C . ALA B 1 11 ? 10.995 75.719 13.712 1.00 69.25 11 ALA B C 1
ATOM 2853 O O . ALA B 1 11 ? 10.759 74.656 13.129 1.00 71.06 11 ALA B O 1
ATOM 2855 N N . LEU B 1 12 ? 11.267 75.808 15.011 1.00 66.72 12 LEU B N 1
ATOM 2856 C CA . LEU B 1 12 ? 11.237 74.656 15.880 1.00 63.84 12 LEU B CA 1
ATOM 2857 C C . LEU B 1 12 ? 10.231 74.931 16.977 1.00 64.39 12 LEU B C 1
ATOM 2858 O O . LEU B 1 12 ? 9.050 74.587 16.839 1.00 65.31 12 LEU B O 1
ATOM 2863 N N . GLU B 1 13 ? 10.687 75.613 18.028 1.00 63.61 13 GLU B N 1
ATOM 2864 C CA . GLU B 1 13 ? 9.865 75.902 19.194 1.00 60.75 13 GLU B CA 1
ATOM 2865 C C . GLU B 1 13 ? 8.711 74.943 19.321 1.00 59.71 13 GLU B C 1
ATOM 2866 O O . GLU B 1 13 ? 7.534 75.307 19.404 1.00 58.76 13 GLU B O 1
ATOM 2872 N N . GLN B 1 14 ? 9.123 73.682 19.288 1.00 56.36 14 GLN B N 1
ATOM 2873 C CA . GLN B 1 14 ? 8.275 72.531 19.474 1.00 54.17 14 GLN B CA 1
ATOM 2874 C C . GLN B 1 14 ? 8.450 72.449 20.988 1.00 51.90 14 GLN B C 1
ATOM 2875 O O . GLN B 1 14 ? 7.613 71.931 21.713 1.00 52.34 14 GLN B O 1
ATOM 2881 N N . ALA B 1 15 ? 9.573 73.002 21.435 1.00 48.04 15 ALA B N 1
ATOM 2882 C CA . ALA B 1 15 ? 9.930 73.046 22.834 1.00 46.13 15 ALA B CA 1
ATOM 2883 C C . ALA B 1 15 ? 8.784 73.645 23.647 1.00 45.49 15 ALA B C 1
ATOM 2884 O O . ALA B 1 15 ? 8.504 73.213 24.755 1.00 41.09 15 ALA B O 1
ATOM 2886 N N . LYS B 1 16 ? 8.120 74.639 23.070 1.00 46.69 16 LYS B N 1
ATOM 2887 C CA . LYS B 1 16 ? 7.009 75.317 23.732 1.00 48.41 16 LYS B CA 1
ATOM 2888 C C . LYS B 1 16 ? 5.743 74.488 23.585 1.00 47.57 16 LYS B C 1
ATOM 2889 O O . LYS B 1 16 ? 4.934 74.391 24.503 1.00 49.49 16 LYS B O 1
ATOM 2895 N N . THR B 1 17 ? 5.586 73.883 22.420 1.00 44.63 17 THR B N 1
ATOM 2896 C CA . THR B 1 17 ? 4.425 73.058 22.135 1.00 43.52 17 THR B CA 1
ATOM 2897 C C . THR B 1 17 ? 4.479 71.798 22.987 1.00 43.38 17 THR B C 1
ATOM 2898 O O . THR B 1 17 ? 3.507 71.420 23.644 1.00 44.44 17 THR B O 1
ATOM 2902 N N . PHE B 1 18 ? 5.649 71.176 22.994 1.00 42.37 18 PHE B N 1
ATOM 2903 C CA . PHE B 1 18 ? 5.867 69.946 23.732 1.00 41.49 18 PHE B CA 1
ATOM 2904 C C . PHE B 1 18 ? 6.450 70.138 25.129 1.00 39.04 18 PHE B C 1
ATOM 2905 O O . PHE B 1 18 ? 6.471 69.187 25.921 1.00 34.24 18 PHE B O 1
ATOM 2913 N N . GLY B 1 19 ? 6.883 71.360 25.443 1.00 37.13 19 GLY B N 1
ATOM 2914 C CA . GLY B 1 19 ? 7.479 71.591 26.745 1.00 38.12 19 GLY B CA 1
ATOM 2915 C C . GLY B 1 19 ? 8.593 70.565 26.902 1.00 38.81 19 GLY B C 1
ATOM 2916 O O . GLY B 1 19 ? 8.421 69.536 27.562 1.00 38.92 19 GLY B O 1
ATOM 2917 N N . GLY B 1 20 ? 9.735 70.827 26.278 1.00 40.42 20 GLY B N 1
ATOM 2918 C CA . GLY B 1 20 ? 10.830 69.882 26.362 1.00 44.20 20 GLY B CA 1
ATOM 2919 C C . GLY B 1 20 ? 10.641 68.850 25.271 1.00 43.73 20 GLY B C 1
ATOM 2920 O O . GLY B 1 20 ? 9.553 68.747 24.715 1.00 43.17 20 GLY B O 1
ATOM 2921 N N . LYS B 1 21 ? 11.677 68.068 24.983 1.00 44.25 21 LYS B N 1
ATOM 2922 C CA . LYS B 1 21 ? 11.604 67.079 23.908 1.00 45.02 21 LYS B CA 1
ATOM 2923 C C . LYS B 1 21 ? 11.460 65.635 24.386 1.00 45.93 21 LYS B C 1
ATOM 2924 O O . LYS B 1 21 ? 11.169 64.742 23.590 1.00 44.80 21 LYS B O 1
ATOM 2930 N N . LEU B 1 22 ? 11.633 65.415 25.687 1.00 45.84 22 LEU B N 1
ATOM 2931 C CA . LEU B 1 22 ? 11.552 64.064 26.257 1.00 46.91 22 LEU B CA 1
ATOM 2932 C C . LEU B 1 22 ? 10.418 63.855 27.244 1.00 46.61 22 LEU B C 1
ATOM 2933 O O . LEU B 1 22 ? 9.853 64.801 27.777 1.00 45.69 22 LEU B O 1
ATOM 2938 N N . GLU B 1 23 ? 10.127 62.587 27.498 1.00 45.49 23 GLU B N 1
ATOM 2939 C CA . GLU B 1 23 ? 9.104 62.197 28.447 1.00 46.61 23 GLU B CA 1
ATOM 2940 C C . GLU B 1 23 ? 9.417 60.777 28.926 1.00 46.75 23 GLU B C 1
ATOM 2941 O O . GLU B 1 23 ? 10.080 60.012 28.225 1.00 47.39 23 GLU B O 1
ATOM 2947 N N . VAL B 1 24 ? 8.960 60.444 30.131 1.00 46.35 24 VAL B N 1
ATOM 2948 C CA . VAL B 1 24 ? 9.180 59.127 30.732 1.00 43.09 24 VAL B CA 1
ATOM 2949 C C . VAL B 1 24 ? 7.951 58.237 30.537 1.00 43.21 24 VAL B C 1
ATOM 2950 O O . VAL B 1 24 ? 6.837 58.646 30.837 1.00 44.11 24 VAL B O 1
ATOM 2954 N N . GLN B 1 25 ? 8.161 57.024 30.038 1.00 42.05 25 GLN B N 1
ATOM 2955 C CA . GLN B 1 25 ? 7.061 56.097 29.800 1.00 45.11 25 GLN B CA 1
ATOM 2956 C C . GLN B 1 25 ? 7.340 54.732 30.400 1.00 46.09 25 GLN B C 1
ATOM 2957 O O . GLN B 1 25 ? 8.445 54.214 30.304 1.00 48.66 25 GLN B O 1
ATOM 2963 N N . PRO B 1 26 ? 6.334 54.127 31.031 1.00 45.97 26 PRO B N 1
ATOM 2964 C CA . PRO B 1 26 ? 6.532 52.811 31.635 1.00 46.37 26 PRO B CA 1
ATOM 2965 C C . PRO B 1 26 ? 6.550 51.699 30.595 1.00 46.00 26 PRO B C 1
ATOM 2966 O O . PRO B 1 26 ? 5.829 51.757 29.609 1.00 46.72 26 PRO B O 1
ATOM 2970 N N . LYS B 1 27 ? 7.386 50.690 30.820 1.00 46.26 27 LYS B N 1
ATOM 2971 C CA . LYS B 1 27 ? 7.516 49.561 29.899 1.00 47.21 27 LYS B CA 1
ATOM 2972 C C . LYS B 1 27 ? 6.660 48.398 30.373 1.00 48.71 27 LYS B C 1
ATOM 2973 O O . LYS B 1 27 ? 6.704 47.323 29.780 1.00 50.25 27 LYS B O 1
ATOM 2979 N N . VAL B 1 28 ? 5.906 48.608 31.449 1.00 48.96 28 VAL B N 1
ATOM 2980 C CA . VAL B 1 28 ? 5.047 47.566 32.012 1.00 51.29 28 VAL B CA 1
ATOM 2981 C C . VAL B 1 28 ? 3.651 48.052 32.379 1.00 53.62 28 VAL B C 1
ATOM 2982 O O . VAL B 1 28 ? 3.361 49.250 32.380 1.00 53.27 28 VAL B O 1
ATOM 2986 N N . ASP B 1 29 ? 2.775 47.126 32.782 1.00 55.36 29 ASP B N 1
ATOM 2987 C CA . ASP B 1 29 ? 1.386 47.334 33.039 1.00 58.21 29 ASP B CA 1
ATOM 2988 C C . ASP B 1 29 ? 1.165 48.097 34.328 1.00 59.51 29 ASP B C 1
ATOM 2989 O O . ASP B 1 29 ? 1.726 47.900 35.397 1.00 60.72 29 ASP B O 1
ATOM 2994 N N . ILE B 1 30 ? 0.097 48.946 34.255 1.00 61.45 30 ILE B N 1
ATOM 2995 C CA . ILE B 1 30 ? -0.357 49.648 35.427 1.00 61.03 30 ILE B CA 1
ATOM 2996 C C . ILE B 1 30 ? -1.850 49.430 35.520 1.00 61.72 30 ILE B C 1
ATOM 2997 O O . ILE B 1 30 ? -2.319 48.346 35.840 1.00 63.06 30 ILE B O 1
ATOM 3002 N N . LYS B 1 31 ? -2.608 50.492 35.235 1.00 61.00 31 LYS B N 1
ATOM 3003 C CA . LYS B 1 31 ? -4.072 50.535 35.129 1.00 59.95 31 LYS B CA 1
ATOM 3004 C C . LYS B 1 31 ? -4.991 49.576 35.912 1.00 57.44 31 LYS B C 1
ATOM 3005 O O . LYS B 1 31 ? -6.214 49.728 35.847 1.00 57.77 31 LYS B O 1
ATOM 3007 N N . THR B 1 32 ? -4.495 48.579 36.630 1.00 55.73 32 THR B N 1
ATOM 3008 C CA . THR B 1 32 ? -5.413 47.798 37.503 1.00 54.25 32 THR B CA 1
ATOM 3009 C C . THR B 1 32 ? -4.646 47.550 38.803 1.00 52.38 32 THR B C 1
ATOM 3010 O O . THR B 1 32 ? -3.423 47.412 38.815 1.00 51.29 32 THR B O 1
ATOM 3014 N N . LYS B 1 33 ? -5.382 47.491 39.907 1.00 52.57 33 LYS B N 1
ATOM 3015 C CA . LYS B 1 33 ? -4.774 47.271 41.220 1.00 52.52 33 LYS B CA 1
ATOM 3016 C C . LYS B 1 33 ? -3.794 46.110 41.194 1.00 52.06 33 LYS B C 1
ATOM 3017 O O . LYS B 1 33 ? -2.730 46.161 41.812 1.00 51.95 33 LYS B O 1
ATOM 3023 N N . HIS B 1 34 ? -4.165 45.054 40.485 1.00 51.36 34 HIS B N 1
ATOM 3024 C CA . HIS B 1 34 ? -3.308 43.889 40.403 1.00 50.73 34 HIS B CA 1
ATOM 3025 C C . HIS B 1 34 ? -2.006 44.225 39.684 1.00 50.75 34 HIS B C 1
ATOM 3026 O O . HIS B 1 34 ? -0.936 43.770 40.089 1.00 52.89 34 HIS B O 1
ATOM 3033 N N . ASP B 1 35 ? -2.090 45.017 38.620 1.00 48.44 35 ASP B N 1
ATOM 3034 C CA . ASP B 1 35 ? -0.892 45.399 37.890 1.00 49.91 35 ASP B CA 1
ATOM 3035 C C . ASP B 1 35 ? 0.048 46.178 38.824 1.00 51.48 35 ASP B C 1
ATOM 3036 O O . ASP B 1 35 ? 1.269 45.989 38.811 1.00 51.59 35 ASP B O 1
ATOM 3041 N N . LEU B 1 36 ? -0.549 47.046 39.633 1.00 52.25 36 LEU B N 1
ATOM 3042 C CA . LEU B 1 36 ? 0.167 47.895 40.576 1.00 50.50 36 LEU B CA 1
ATOM 3043 C C . LEU B 1 36 ? 0.794 47.051 41.673 1.00 49.05 36 LEU B C 1
ATOM 3044 O O . LEU B 1 36 ? 1.853 47.390 42.220 1.00 47.60 36 LEU B O 1
ATOM 3049 N N . SER B 1 37 ? 0.115 45.946 41.972 1.00 46.10 37 SER B N 1
ATOM 3050 C CA . SER B 1 37 ? 0.523 44.997 42.991 1.00 45.57 37 SER B CA 1
ATOM 3051 C C . SER B 1 37 ? 1.880 44.371 42.641 1.00 45.28 37 SER B C 1
ATOM 3052 O O . SER B 1 37 ? 2.658 43.998 43.532 1.00 43.11 37 SER B O 1
ATOM 3055 N N . ILE B 1 38 ? 2.153 44.251 41.342 1.00 45.20 38 ILE B N 1
ATOM 3056 C CA . ILE B 1 38 ? 3.407 43.662 40.870 1.00 44.70 38 ILE B CA 1
ATOM 3057 C C . ILE B 1 38 ? 4.507 44.688 40.609 1.00 44.47 38 ILE B C 1
ATOM 3058 O O . ILE B 1 38 ? 5.658 44.475 40.993 1.00 45.25 38 ILE B O 1
ATOM 3063 N N . ALA B 1 39 ? 4.155 45.790 39.954 1.00 43.29 39 ALA B N 1
ATOM 3064 C CA . ALA B 1 39 ? 5.123 46.829 39.636 1.00 43.07 39 ALA B CA 1
ATOM 3065 C C . ALA B 1 39 ? 5.488 47.640 40.877 1.00 44.05 39 ALA B C 1
ATOM 3066 O O . ALA B 1 39 ? 6.477 48.364 40.894 1.00 41.69 39 ALA B O 1
ATOM 3068 N N . TYR B 1 40 ? 4.675 47.522 41.915 1.00 45.85 40 TYR B N 1
ATOM 3069 C CA . TYR B 1 40 ? 4.943 48.229 43.150 1.00 46.54 40 TYR B CA 1
ATOM 3070 C C . TYR B 1 40 ? 4.748 47.283 44.327 1.00 46.67 40 TYR B C 1
ATOM 3071 O O . TYR B 1 40 ? 4.920 46.066 44.197 1.00 47.30 40 TYR B O 1
ATOM 3080 N N . THR B 1 41 ? 4.416 47.848 45.477 1.00 44.89 41 THR B N 1
ATOM 3081 C CA . THR B 1 41 ? 4.193 47.076 46.699 1.00 44.53 41 THR B CA 1
ATOM 3082 C C . THR B 1 41 ? 3.065 46.070 46.545 1.00 42.29 41 THR B C 1
ATOM 3083 O O . THR B 1 41 ? 2.015 46.386 45.985 1.00 43.79 41 THR B O 1
ATOM 3087 N N . PRO B 1 42 ? 3.252 44.850 47.066 1.00 40.82 42 PRO B N 1
ATOM 3088 C CA . PRO B 1 42 ? 4.421 44.344 47.786 1.00 40.25 42 PRO B CA 1
ATOM 3089 C C . PRO B 1 42 ? 5.292 43.436 46.913 1.00 38.83 42 PRO B C 1
ATOM 3090 O O . PRO B 1 42 ? 6.217 42.788 47.404 1.00 36.95 42 PRO B O 1
ATOM 3094 N N . GLY B 1 43 ? 4.982 43.380 45.626 1.00 38.46 43 GLY B N 1
ATOM 3095 C CA . GLY B 1 43 ? 5.733 42.529 44.722 1.00 39.74 43 GLY B CA 1
ATOM 3096 C C . GLY B 1 43 ? 7.117 43.059 44.432 1.00 39.91 43 GLY B C 1
ATOM 3097 O O . GLY B 1 43 ? 8.078 42.287 44.353 1.00 38.98 43 GLY B O 1
ATOM 3098 N N . VAL B 1 44 ? 7.220 44.377 44.265 1.00 39.30 44 VAL B N 1
ATOM 3099 C CA . VAL B 1 44 ? 8.501 44.986 43.981 1.00 37.27 44 VAL B CA 1
ATOM 3100 C C . VAL B 1 44 ? 9.499 44.709 45.122 1.00 37.96 44 VAL B C 1
ATOM 3101 O O . VAL B 1 44 ? 10.715 44.781 44.923 1.00 39.13 44 VAL B O 1
ATOM 3105 N N . ALA B 1 45 ? 8.995 44.369 46.307 1.00 37.43 45 ALA B N 1
ATOM 3106 C CA . ALA B 1 45 ? 9.874 44.087 47.439 1.00 37.30 45 ALA B CA 1
ATOM 3107 C C . ALA B 1 45 ? 10.791 42.885 47.175 1.00 37.68 45 ALA B C 1
ATOM 3108 O O . ALA B 1 45 ? 11.895 42.810 47.731 1.00 35.05 45 ALA B O 1
ATOM 3110 N N . SER B 1 46 ? 10.345 41.948 46.337 1.00 37.31 46 SER B N 1
ATOM 3111 C CA . SER B 1 46 ? 11.177 40.792 46.009 1.00 39.85 46 SER B CA 1
ATOM 3112 C C . SER B 1 46 ? 12.310 41.194 45.059 1.00 40.90 46 SER B C 1
ATOM 3113 O O . SER B 1 46 ? 13.378 40.578 45.052 1.00 40.71 46 SER B O 1
ATOM 3116 N N . VAL B 1 47 ? 12.059 42.218 44.246 1.00 41.70 47 VAL B N 1
ATOM 3117 C CA . VAL B 1 47 ? 13.057 42.699 43.298 1.00 42.68 47 VAL B CA 1
ATOM 3118 C C . VAL B 1 47 ? 14.163 43.426 44.047 1.00 44.06 47 VAL B C 1
ATOM 3119 O O . VAL B 1 47 ? 15.349 43.211 43.776 1.00 44.16 47 VAL B O 1
ATOM 3123 N N . SER B 1 48 ? 13.770 44.293 44.977 1.00 43.86 48 SER B N 1
ATOM 3124 C CA . SER B 1 48 ? 14.739 45.032 45.777 1.00 45.89 48 SER B CA 1
ATOM 3125 C C . SER B 1 48 ? 15.636 44.068 46.558 1.00 46.12 48 SER B C 1
ATOM 3126 O O . SER B 1 48 ? 16.867 44.159 46.503 1.00 43.42 48 SER B O 1
ATOM 3129 N N . SER B 1 49 ? 14.999 43.133 47.257 1.00 46.78 49 SER B N 1
ATOM 3130 C CA . SER B 1 49 ? 15.701 42.147 48.061 1.00 47.81 49 SER B CA 1
ATOM 3131 C C . SER B 1 49 ? 16.663 41.297 47.253 1.00 47.00 49 SER B C 1
ATOM 3132 O O . SER B 1 49 ? 17.808 41.057 47.670 1.00 45.18 49 SER B O 1
ATOM 3135 N N . ALA B 1 50 ? 16.202 40.842 46.097 1.00 45.61 50 ALA B N 1
ATOM 3136 C CA . ALA B 1 50 ? 17.041 40.024 45.248 1.00 48.08 50 ALA B CA 1
ATOM 3137 C C . ALA B 1 50 ? 18.298 40.811 44.890 1.00 50.39 50 ALA B C 1
ATOM 3138 O O . ALA B 1 50 ? 19.417 40.297 44.982 1.00 52.50 50 ALA B O 1
ATOM 3140 N N . ILE B 1 51 ? 18.116 42.065 44.499 1.00 50.05 51 ILE B N 1
ATOM 3141 C CA . ILE B 1 51 ? 19.241 42.906 44.125 1.00 49.84 51 ILE B CA 1
ATOM 3142 C C . ILE B 1 51 ? 20.119 43.186 45.333 1.00 50.48 51 ILE B C 1
ATOM 3143 O O . ILE B 1 51 ? 21.333 43.326 45.195 1.00 50.31 51 ILE B O 1
ATOM 3148 N N . ALA B 1 52 ? 19.504 43.270 46.511 1.00 50.58 52 ALA B N 1
ATOM 3149 C CA . ALA B 1 52 ? 20.247 43.536 47.741 1.00 51.70 52 ALA B CA 1
ATOM 3150 C C . ALA B 1 52 ? 21.246 42.418 48.033 1.00 53.36 52 ALA B C 1
ATOM 3151 O O . ALA B 1 52 ? 22.314 42.659 48.599 1.00 53.81 52 ALA B O 1
ATOM 3153 N N . LYS B 1 53 ? 20.897 41.201 47.625 1.00 54.29 53 LYS B N 1
ATOM 3154 C CA . LYS B 1 53 ? 21.741 40.030 47.841 1.00 55.52 53 LYS B CA 1
ATOM 3155 C C . LYS B 1 53 ? 22.742 39.796 46.705 1.00 55.84 53 LYS B C 1
ATOM 3156 O O . LYS B 1 53 ? 23.740 39.106 46.885 1.00 56.42 53 LYS B O 1
ATOM 3162 N N . ASP B 1 54 ? 22.466 40.355 45.534 1.00 55.63 54 ASP B N 1
ATOM 3163 C CA . ASP B 1 54 ? 23.349 40.193 44.376 1.00 54.77 54 ASP B CA 1
ATOM 3164 C C . ASP B 1 54 ? 23.362 41.479 43.555 1.00 54.75 54 ASP B C 1
ATOM 3165 O O . ASP B 1 54 ? 22.485 41.699 42.710 1.00 52.99 54 ASP B O 1
ATOM 3170 N N . LYS B 1 55 ? 24.364 42.320 43.784 1.00 54.42 55 LYS B N 1
ATOM 3171 C CA . LYS B 1 55 ? 24.437 43.581 43.074 1.00 53.32 55 LYS B CA 1
ATOM 3172 C C . LYS B 1 55 ? 24.533 43.512 41.554 1.00 51.39 55 LYS B C 1
ATOM 3173 O O . LYS B 1 55 ? 23.990 44.378 40.879 1.00 49.09 55 LYS B O 1
ATOM 3179 N N . THR B 1 56 ? 25.194 42.490 41.009 1.00 51.65 56 THR B N 1
ATOM 3180 C CA . THR B 1 56 ? 25.312 42.384 39.554 1.00 52.05 56 THR B CA 1
ATOM 3181 C C . THR B 1 56 ? 23.938 42.202 38.906 1.00 52.28 56 THR B C 1
ATOM 3182 O O . THR B 1 56 ? 23.837 42.077 37.685 1.00 52.29 56 THR B O 1
ATOM 3186 N N . LEU B 1 57 ? 22.888 42.179 39.727 1.00 51.72 57 LEU B N 1
ATOM 3187 C CA . LEU B 1 57 ? 21.523 42.037 39.225 1.00 51.39 57 LEU B CA 1
ATOM 3188 C C . LEU B 1 57 ? 20.978 43.409 38.878 1.00 50.77 57 LEU B C 1
ATOM 3189 O O . LEU B 1 57 ? 19.978 43.531 38.175 1.00 51.04 57 LEU B O 1
ATOM 3194 N N . ALA B 1 58 ? 21.636 44.442 39.388 1.00 49.44 58 ALA B N 1
ATOM 3195 C CA . ALA B 1 58 ? 21.214 45.810 39.118 1.00 48.32 58 ALA B CA 1
ATOM 3196 C C . ALA B 1 58 ? 21.247 46.018 37.617 1.00 47.96 58 ALA B C 1
ATOM 3197 O O . ALA B 1 58 ? 20.459 46.792 37.072 1.00 45.16 58 ALA B O 1
ATOM 3199 N N . TYR B 1 59 ? 22.164 45.317 36.955 1.00 49.48 59 TYR B N 1
ATOM 3200 C CA . TYR B 1 59 ? 22.300 45.419 35.510 1.00 51.72 59 TYR B CA 1
ATOM 3201 C C . TYR B 1 59 ? 21.206 44.622 34.815 1.00 51.39 59 TYR B C 1
ATOM 3202 O O . TYR B 1 59 ? 20.979 44.768 33.622 1.00 52.43 59 TYR B O 1
ATOM 3211 N N . ASP B 1 60 ? 20.528 43.778 35.575 1.00 50.78 60 ASP B N 1
ATOM 3212 C CA . ASP B 1 60 ? 19.474 42.933 35.033 1.00 49.30 60 ASP B CA 1
ATOM 3213 C C . ASP B 1 60 ? 18.029 43.356 35.312 1.00 48.35 60 ASP B C 1
ATOM 3214 O O . ASP B 1 60 ? 17.185 43.292 34.425 1.00 48.46 60 ASP B O 1
ATOM 3219 N N . LEU B 1 61 ? 17.742 43.796 36.531 1.00 47.32 61 LEU B N 1
ATOM 3220 C CA . LEU B 1 61 ? 16.364 44.137 36.909 1.00 47.03 61 LEU B CA 1
ATOM 3221 C C . LEU B 1 61 ? 15.960 45.613 37.023 1.00 46.40 61 LEU B C 1
ATOM 3222 O O . LEU B 1 61 ? 14.810 45.925 37.375 1.00 45.03 61 LEU B O 1
ATOM 3227 N N . THR B 1 62 ? 16.883 46.524 36.736 1.00 43.76 62 THR B N 1
ATOM 3228 C CA . THR B 1 62 ? 16.561 47.940 36.841 1.00 40.79 62 THR B CA 1
ATOM 3229 C C . THR B 1 62 ? 16.935 48.611 35.538 1.00 40.32 62 THR B C 1
ATOM 3230 O O . THR B 1 62 ? 17.691 48.040 34.745 1.00 38.63 62 THR B O 1
ATOM 3234 N N . THR B 1 63 ? 16.409 49.817 35.314 1.00 39.21 63 THR B N 1
ATOM 3235 C CA . THR B 1 63 ? 16.688 50.543 34.074 1.00 37.49 63 THR B CA 1
ATOM 3236 C C . THR B 1 63 ? 18.168 50.853 33.886 1.00 38.22 63 THR B C 1
ATOM 3237 O O . THR B 1 63 ? 18.566 51.336 32.827 1.00 36.29 63 THR B O 1
ATOM 3241 N N . LYS B 1 64 ? 18.975 50.575 34.910 1.00 37.23 64 LYS B N 1
ATOM 3242 C CA . LYS B 1 64 ? 20.415 50.807 34.828 1.00 39.41 64 LYS B CA 1
ATOM 3243 C C . LYS B 1 64 ? 20.966 50.013 33.651 1.00 40.68 64 LYS B C 1
ATOM 3244 O O . LYS B 1 64 ? 21.988 50.363 33.072 1.00 40.79 64 LYS B O 1
ATOM 3250 N N . LYS B 1 65 ? 20.274 48.933 33.316 1.00 41.38 65 LYS B N 1
ATOM 3251 C CA . LYS B 1 65 ? 20.658 48.083 32.211 1.00 43.49 65 LYS B CA 1
ATOM 3252 C C . LYS B 1 65 ? 20.644 48.831 30.887 1.00 43.67 65 LYS B C 1
ATOM 3253 O O . LYS B 1 65 ? 21.293 48.401 29.929 1.00 44.35 65 LYS B O 1
ATOM 3259 N N . ASN B 1 66 ? 19.930 49.951 30.814 1.00 43.82 66 ASN B N 1
ATOM 3260 C CA . ASN B 1 66 ? 19.877 50.663 29.543 1.00 45.12 66 ASN B CA 1
ATOM 3261 C C . ASN B 1 66 ? 19.849 52.197 29.585 1.00 44.88 66 ASN B C 1
ATOM 3262 O O . ASN B 1 66 ? 19.765 52.841 28.536 1.00 43.58 66 ASN B O 1
ATOM 3267 N N . THR B 1 67 ? 19.930 52.789 30.772 1.00 43.29 67 THR B N 1
ATOM 3268 C CA . THR B 1 67 ? 19.881 54.242 30.858 1.00 42.09 67 THR B CA 1
ATOM 3269 C C . THR B 1 67 ? 21.206 54.947 31.129 1.00 40.97 67 THR B C 1
ATOM 3270 O O . THR B 1 67 ? 21.854 54.732 32.151 1.00 41.94 67 THR B O 1
ATOM 3274 N N . VAL B 1 68 ? 21.600 55.799 30.192 1.00 39.22 68 VAL B N 1
ATOM 3275 C CA . VAL B 1 68 ? 22.813 56.579 30.326 1.00 36.41 68 VAL B CA 1
ATOM 3276 C C . VAL B 1 68 ? 22.415 58.035 30.547 1.00 35.66 68 VAL B C 1
ATOM 3277 O O . VAL B 1 68 ? 21.437 58.504 29.989 1.00 34.66 68 VAL B O 1
ATOM 3281 N N . ALA B 1 69 ? 23.172 58.749 31.367 1.00 37.85 69 ALA B N 1
ATOM 3282 C CA . ALA B 1 69 ? 22.856 60.141 31.648 1.00 39.61 69 ALA B CA 1
ATOM 3283 C C . ALA B 1 69 ? 23.753 61.103 30.888 1.00 40.86 69 ALA B C 1
ATOM 3284 O O . ALA B 1 69 ? 24.969 60.917 30.820 1.00 41.26 69 ALA B O 1
ATOM 3286 N N . VAL B 1 70 ? 23.140 62.127 30.306 1.00 39.94 70 VAL B N 1
ATOM 3287 C CA . VAL B 1 70 ? 23.876 63.133 29.571 1.00 40.04 70 VAL B CA 1
ATOM 3288 C C . VAL B 1 70 ? 24.055 64.288 30.532 1.00 41.35 70 VAL B C 1
ATOM 3289 O O . VAL B 1 70 ? 23.142 65.081 30.735 1.00 40.16 70 VAL B O 1
ATOM 3293 N N . ILE B 1 71 ? 25.240 64.375 31.123 1.00 44.26 71 ILE B N 1
ATOM 3294 C CA . ILE B 1 71 ? 25.547 65.399 32.118 1.00 45.56 71 ILE B CA 1
ATOM 3295 C C . ILE B 1 71 ? 26.456 66.569 31.689 1.00 47.88 71 ILE B C 1
ATOM 3296 O O . ILE B 1 71 ? 27.519 66.382 31.079 1.00 48.35 71 ILE B O 1
ATOM 3301 N N . SER B 1 72 ? 26.022 67.778 32.033 1.00 50.29 72 SER B N 1
ATOM 3302 C CA . SER B 1 72 ? 26.757 68.999 31.718 1.00 52.55 72 SER B CA 1
ATOM 3303 C C . SER B 1 72 ? 26.550 70.038 32.808 1.00 54.18 72 SER B C 1
ATOM 3304 O O . SER B 1 72 ? 25.607 69.956 33.592 1.00 54.56 72 SER B O 1
ATOM 3307 N N . ASP B 1 73 ? 27.443 71.017 32.854 1.00 54.44 73 ASP B N 1
ATOM 3308 C CA . ASP B 1 73 ? 27.359 72.076 33.845 1.00 54.43 73 ASP B CA 1
ATOM 3309 C C . ASP B 1 73 ? 26.991 73.360 33.132 1.00 54.56 73 ASP B C 1
ATOM 3310 O O . ASP B 1 73 ? 27.070 74.434 33.712 1.00 56.27 73 ASP B O 1
ATOM 3315 N N . GLY B 1 74 ? 26.581 73.239 31.872 1.00 54.49 74 GLY B N 1
ATOM 3316 C CA . GLY B 1 74 ? 26.219 74.411 31.091 1.00 53.90 74 GLY B CA 1
ATOM 3317 C C . GLY B 1 74 ? 27.344 75.413 31.238 1.00 53.13 74 GLY B C 1
ATOM 3318 O O . GLY B 1 74 ? 27.194 76.457 31.872 1.00 55.57 74 GLY B O 1
ATOM 3319 N N . THR B 1 75 ? 28.485 75.095 30.648 1.00 50.79 75 THR B N 1
ATOM 3320 C CA . THR B 1 75 ? 29.645 75.945 30.776 1.00 49.09 75 THR B CA 1
ATOM 3321 C C . THR B 1 75 ? 30.350 76.071 29.430 1.00 48.13 75 THR B C 1
ATOM 3322 O O . THR B 1 75 ? 31.204 76.942 29.220 1.00 48.34 75 THR B O 1
ATOM 3326 N N . ALA B 1 76 ? 29.956 75.202 28.512 1.00 45.43 76 ALA B N 1
ATOM 3327 C CA . ALA B 1 76 ? 30.503 75.191 27.179 1.00 45.03 76 ALA B CA 1
ATOM 3328 C C . ALA B 1 76 ? 29.431 74.620 26.270 1.00 45.78 76 ALA B C 1
ATOM 3329 O O . ALA B 1 76 ? 29.706 73.747 25.441 1.00 46.33 76 ALA B O 1
ATOM 3331 N N . VAL B 1 77 ? 28.233 75.103 26.402 1.00 45.57 77 VAL B N 1
ATOM 3332 C CA . VAL B 1 77 ? 27.169 74.621 25.542 1.00 46.14 77 VAL B CA 1
ATOM 3333 C C . VAL B 1 77 ? 27.387 74.984 24.021 1.00 47.26 77 VAL B C 1
ATOM 3334 O O . VAL B 1 77 ? 27.677 76.144 23.744 1.00 46.61 77 VAL B O 1
ATOM 3338 N N . LEU B 1 78 ? 27.248 74.038 23.022 1.00 48.74 78 LEU B N 1
ATOM 3339 C CA . LEU B 1 78 ? 27.410 74.312 21.593 1.00 51.50 78 LEU B CA 1
ATOM 3340 C C . LEU B 1 78 ? 27.286 75.807 21.305 1.00 52.65 78 LEU B C 1
ATOM 3341 O O . LEU B 1 78 ? 26.248 76.465 21.351 1.00 53.30 78 LEU B O 1
ATOM 3346 N N . GLY B 1 79 ? 28.528 76.201 20.978 1.00 54.00 79 GLY B N 1
ATOM 3347 C CA . GLY B 1 79 ? 29.059 77.469 20.553 1.00 55.50 79 GLY B CA 1
ATOM 3348 C C . GLY B 1 79 ? 28.628 78.702 21.335 1.00 56.57 79 GLY B C 1
ATOM 3349 O O . GLY B 1 79 ? 28.858 79.815 20.851 1.00 57.78 79 GLY B O 1
ATOM 3350 N N . LEU B 1 80 ? 28.023 78.586 22.517 1.00 55.25 80 LEU B N 1
ATOM 3351 C CA . LEU B 1 80 ? 27.524 79.737 23.262 1.00 53.25 80 LEU B CA 1
ATOM 3352 C C . LEU B 1 80 ? 28.262 79.977 24.581 1.00 54.62 80 LEU B C 1
ATOM 3353 O O . LEU B 1 80 ? 27.934 80.910 25.318 1.00 55.48 80 LEU B O 1
ATOM 3358 N N . GLY B 1 81 ? 29.244 79.130 24.884 1.00 53.49 81 GLY B N 1
ATOM 3359 C CA . GLY B 1 81 ? 30.015 79.297 26.107 1.00 53.63 81 GLY B CA 1
ATOM 3360 C C . GLY B 1 81 ? 29.383 78.879 27.429 1.00 53.44 81 GLY B C 1
ATOM 3361 O O . GLY B 1 81 ? 28.713 77.850 27.521 1.00 52.73 81 GLY B O 1
ATOM 3362 N N . ASP B 1 82 ? 29.615 79.692 28.458 1.00 53.91 82 ASP B N 1
ATOM 3363 C CA . ASP B 1 82 ? 29.106 79.442 29.807 1.00 54.49 82 ASP B CA 1
ATOM 3364 C C . ASP B 1 82 ? 27.748 80.098 30.023 1.00 54.83 82 ASP B C 1
ATOM 3365 O O . ASP B 1 82 ? 27.684 81.211 30.537 1.00 55.14 82 ASP B O 1
ATOM 3370 N N . ILE B 1 83 ? 26.665 79.412 29.669 1.00 54.28 83 ILE B N 1
ATOM 3371 C CA . ILE B 1 83 ? 25.337 79.986 29.841 1.00 52.64 83 ILE B CA 1
ATOM 3372 C C . ILE B 1 83 ? 24.499 79.433 30.992 1.00 51.80 83 ILE B C 1
ATOM 3373 O O . ILE B 1 83 ? 23.323 79.761 31.115 1.00 54.24 83 ILE B O 1
ATOM 3378 N N . GLY B 1 84 ? 25.089 78.599 31.836 1.00 50.64 84 GLY B N 1
ATOM 3379 C CA . GLY B 1 84 ? 24.341 78.048 32.956 1.00 50.72 84 GLY B CA 1
ATOM 3380 C C . GLY B 1 84 ? 23.595 76.763 32.633 1.00 50.11 84 GLY B C 1
ATOM 3381 O O . GLY B 1 84 ? 23.309 76.487 31.465 1.00 49.57 84 GLY B O 1
ATOM 3382 N N . PRO B 1 85 ? 23.247 75.962 33.652 1.00 49.50 85 PRO B N 1
ATOM 3383 C CA . PRO B 1 85 ? 22.525 74.689 33.484 1.00 48.63 85 PRO B CA 1
ATOM 3384 C C . PRO B 1 85 ? 21.145 74.743 32.806 1.00 46.52 85 PRO B C 1
ATOM 3385 O O . PRO B 1 85 ? 20.872 73.951 31.905 1.00 47.09 85 PRO B O 1
ATOM 3389 N N . GLU B 1 86 ? 20.269 75.655 33.221 1.00 45.11 86 GLU B N 1
ATOM 3390 C CA . GLU B 1 86 ? 18.941 75.709 32.600 1.00 43.37 86 GLU B CA 1
ATOM 3391 C C . GLU B 1 86 ? 19.011 75.863 31.081 1.00 40.88 86 GLU B C 1
ATOM 3392 O O . GLU B 1 86 ? 18.317 75.164 30.348 1.00 35.32 86 GLU B O 1
ATOM 3398 N N . ALA B 1 87 ? 19.856 76.773 30.610 1.00 42.83 87 ALA B N 1
ATOM 3399 C CA . ALA B 1 87 ? 19.971 77.006 29.173 1.00 44.44 87 ALA B CA 1
ATOM 3400 C C . ALA B 1 87 ? 20.706 75.868 28.472 1.00 44.75 87 ALA B C 1
ATOM 3401 O O . ALA B 1 87 ? 20.628 75.723 27.254 1.00 46.78 87 ALA B O 1
ATOM 3403 N N . ALA B 1 88 ? 21.410 75.054 29.244 1.00 44.65 88 ALA B N 1
ATOM 3404 C CA . ALA B 1 88 ? 22.119 73.914 28.679 1.00 46.40 88 ALA B CA 1
ATOM 3405 C C . ALA B 1 88 ? 21.149 72.747 28.483 1.00 47.13 88 ALA B C 1
ATOM 3406 O O . ALA B 1 88 ? 21.343 71.907 27.605 1.00 50.53 88 ALA B O 1
ATOM 3408 N N . MET B 1 89 ? 20.097 72.719 29.297 1.00 46.27 89 MET B N 1
ATOM 3409 C CA . MET B 1 89 ? 19.097 71.653 29.281 1.00 45.91 89 MET B CA 1
ATOM 3410 C C . MET B 1 89 ? 18.518 71.326 27.899 1.00 46.13 89 MET B C 1
ATOM 3411 O O . MET B 1 89 ? 18.303 70.154 27.570 1.00 43.53 89 MET B O 1
ATOM 3416 N N . PRO B 1 90 ? 18.252 72.352 27.067 1.00 47.76 90 PRO B N 1
ATOM 3417 C CA . PRO B 1 90 ? 17.706 72.040 25.739 1.00 47.15 90 PRO B CA 1
ATOM 3418 C C . PRO B 1 90 ? 18.685 71.174 24.928 1.00 47.40 90 PRO B C 1
ATOM 3419 O O . PRO B 1 90 ? 18.274 70.241 24.237 1.00 46.54 90 PRO B O 1
ATOM 3423 N N . VAL B 1 91 ? 19.977 71.485 25.020 1.00 47.02 91 VAL B N 1
ATOM 3424 C CA . VAL B 1 91 ? 20.993 70.726 24.296 1.00 46.21 91 VAL B CA 1
ATOM 3425 C C . VAL B 1 91 ? 21.124 69.313 24.836 1.00 44.43 91 VAL B C 1
ATOM 3426 O O . VAL B 1 91 ? 21.302 68.374 24.070 1.00 42.06 91 VAL B O 1
ATOM 3430 N N . MET B 1 92 ? 21.035 69.153 26.148 1.00 42.98 92 MET B N 1
ATOM 3431 C CA . MET B 1 92 ? 21.129 67.811 26.715 1.00 42.92 92 MET B CA 1
ATOM 3432 C C . MET B 1 92 ? 19.863 66.995 26.381 1.00 42.66 92 MET B C 1
ATOM 3433 O O . MET B 1 92 ? 19.925 65.779 26.211 1.00 41.55 92 MET B O 1
ATOM 3438 N N . GLU B 1 93 ? 18.719 67.661 26.254 1.00 42.96 93 GLU B N 1
ATOM 3439 C CA . GLU B 1 93 ? 17.507 66.935 25.920 1.00 43.41 93 GLU B CA 1
ATOM 3440 C C . GLU B 1 93 ? 17.629 66.390 24.502 1.00 44.18 93 GLU B C 1
ATOM 3441 O O . GLU B 1 93 ? 17.192 65.276 24.224 1.00 45.97 93 GLU B O 1
ATOM 3447 N N . GLY B 1 94 ? 18.246 67.169 23.614 1.00 43.80 94 GLY B N 1
ATOM 3448 C CA . GLY B 1 94 ? 18.407 66.747 22.227 1.00 41.95 94 GLY B CA 1
ATOM 3449 C C . GLY B 1 94 ? 19.408 65.615 22.067 1.00 40.26 94 GLY B C 1
ATOM 3450 O O . GLY B 1 94 ? 19.213 64.691 21.272 1.00 38.82 94 GLY B O 1
ATOM 3451 N N . LYS B 1 95 ? 20.489 65.713 22.831 1.00 38.08 95 LYS B N 1
ATOM 3452 C CA . LYS B 1 95 ? 21.547 64.723 22.846 1.00 37.23 95 LYS B CA 1
ATOM 3453 C C . LYS B 1 95 ? 20.975 63.391 23.366 1.00 38.31 95 LYS B C 1
ATOM 3454 O O . LYS B 1 95 ? 21.286 62.317 22.829 1.00 36.12 95 LYS B O 1
ATOM 3460 N N . ALA B 1 96 ? 20.129 63.472 24.399 1.00 39.45 96 ALA B N 1
ATOM 3461 C CA . ALA B 1 96 ? 19.501 62.287 24.989 1.00 40.57 96 ALA B CA 1
ATOM 3462 C C . ALA B 1 96 ? 18.538 61.632 23.994 1.00 42.61 96 ALA B C 1
ATOM 3463 O O . ALA B 1 96 ? 18.488 60.400 23.871 1.00 40.71 96 ALA B O 1
ATOM 3465 N N . ALA B 1 97 ? 17.772 62.460 23.287 1.00 43.07 97 ALA B N 1
ATOM 3466 C CA . ALA B 1 97 ? 16.834 61.961 22.291 1.00 42.97 97 ALA B CA 1
ATOM 3467 C C . ALA B 1 97 ? 17.591 61.123 21.252 1.00 44.20 97 ALA B C 1
ATOM 3468 O O . ALA B 1 97 ? 17.146 60.025 20.890 1.00 44.66 97 ALA B O 1
ATOM 3470 N N . LEU B 1 98 ? 18.738 61.637 20.796 1.00 42.49 98 LEU B N 1
ATOM 3471 C CA . LEU B 1 98 ? 19.552 60.952 19.792 1.00 41.76 98 LEU B CA 1
ATOM 3472 C C . LEU B 1 98 ? 19.974 59.548 20.209 1.00 42.36 98 LEU B C 1
ATOM 3473 O O . LEU B 1 98 ? 20.019 58.632 19.370 1.00 42.33 98 LEU B O 1
ATOM 3478 N N . PHE B 1 99 ? 20.272 59.374 21.497 1.00 41.50 99 PHE B N 1
ATOM 3479 C CA . PHE B 1 99 ? 20.668 58.062 21.998 1.00 39.96 99 PHE B CA 1
ATOM 3480 C C . PHE B 1 99 ? 19.555 57.051 21.744 1.00 40.66 99 PHE B C 1
ATOM 3481 O O . PHE B 1 99 ? 19.802 55.931 21.303 1.00 37.09 99 PHE B O 1
ATOM 3489 N N . LYS B 1 100 ? 18.327 57.469 22.033 1.00 42.70 100 LYS B N 1
ATOM 3490 C CA . LYS B 1 100 ? 17.174 56.610 21.858 1.00 45.11 100 LYS B CA 1
ATOM 3491 C C . LYS B 1 100 ? 16.849 56.416 20.394 1.00 47.84 100 LYS B C 1
ATOM 3492 O O . LYS B 1 100 ? 16.480 55.322 19.970 1.00 47.82 100 LYS B O 1
ATOM 3498 N N . ALA B 1 101 ? 17.001 57.477 19.610 1.00 49.93 101 ALA B N 1
ATOM 3499 C CA . ALA B 1 101 ? 16.668 57.408 18.194 1.00 50.23 101 ALA B CA 1
ATOM 3500 C C . ALA B 1 101 ? 17.601 56.531 17.361 1.00 50.97 101 ALA B C 1
ATOM 3501 O O . ALA B 1 101 ? 17.140 55.728 16.539 1.00 50.38 101 ALA B O 1
ATOM 3503 N N . PHE B 1 102 ? 18.906 56.663 17.567 1.00 50.38 102 PHE B N 1
ATOM 3504 C CA . PHE B 1 102 ? 19.824 55.869 16.769 1.00 51.25 102 PHE B CA 1
ATOM 3505 C C . PHE B 1 102 ? 20.145 54.504 17.334 1.00 50.16 102 PHE B C 1
ATOM 3506 O O . PHE B 1 102 ? 20.111 53.505 16.611 1.00 49.83 102 PHE B O 1
ATOM 3514 N N . ALA B 1 103 ? 20.460 54.471 18.622 1.00 49.84 103 ALA B N 1
ATOM 3515 C CA . ALA B 1 103 ? 20.774 53.239 19.328 1.00 49.35 103 ALA B CA 1
ATOM 3516 C C . ALA B 1 103 ? 19.572 52.997 20.220 1.00 48.94 103 ALA B C 1
ATOM 3517 O O . ALA B 1 103 ? 18.660 53.810 20.265 1.00 50.63 103 ALA B O 1
ATOM 3519 N N . GLY B 1 104 ? 19.547 51.897 20.941 1.00 49.22 104 GLY B N 1
ATOM 3520 C CA . GLY B 1 104 ? 18.386 51.673 21.784 1.00 49.68 104 GLY B CA 1
ATOM 3521 C C . GLY B 1 104 ? 18.461 52.396 23.114 1.00 50.64 104 GLY B C 1
ATOM 3522 O O . GLY B 1 104 ? 17.463 52.520 23.818 1.00 54.16 104 GLY B O 1
ATOM 3523 N N . VAL B 1 105 ? 19.650 52.892 23.432 1.00 48.61 105 VAL B N 1
ATOM 3524 C CA . VAL B 1 105 ? 19.948 53.577 24.679 1.00 45.44 105 VAL B CA 1
ATOM 3525 C C . VAL B 1 105 ? 18.971 54.629 25.212 1.00 46.94 105 VAL B C 1
ATOM 3526 O O . VAL B 1 105 ? 18.665 55.622 24.539 1.00 46.81 105 VAL B O 1
ATOM 3530 N N . ASP B 1 106 ? 18.489 54.400 26.436 1.00 45.85 106 ASP B N 1
ATOM 3531 C CA . ASP B 1 106 ? 17.588 55.330 27.105 1.00 44.62 106 ASP B CA 1
ATOM 3532 C C . ASP B 1 106 ? 18.531 56.351 27.738 1.00 44.62 106 ASP B C 1
ATOM 3533 O O . ASP B 1 106 ? 19.505 55.972 28.381 1.00 42.80 106 ASP B O 1
ATOM 3538 N N . ALA B 1 107 ? 18.257 57.638 27.566 1.00 43.44 107 ALA B N 1
ATOM 3539 C CA . ALA B 1 107 ? 19.132 58.645 28.145 1.00 42.46 107 ALA B CA 1
ATOM 3540 C C . ALA B 1 107 ? 18.381 59.705 28.933 1.00 43.01 107 ALA B C 1
ATOM 3541 O O . ALA B 1 107 ? 17.283 60.112 28.547 1.00 40.90 107 ALA B O 1
ATOM 3543 N N . ILE B 1 108 ? 18.967 60.154 30.038 1.00 42.41 108 ILE B N 1
ATOM 3544 C CA . ILE B 1 108 ? 18.330 61.192 30.829 1.00 43.39 108 ILE B CA 1
ATOM 3545 C C . ILE B 1 108 ? 19.208 62.424 30.909 1.00 43.54 108 ILE B C 1
ATOM 3546 O O . ILE B 1 108 ? 20.361 62.337 31.300 1.00 41.99 108 ILE B O 1
ATOM 3551 N N . PRO B 1 109 ? 18.668 63.593 30.534 1.00 44.94 109 PRO B N 1
ATOM 3552 C CA . PRO B 1 109 ? 19.433 64.839 30.583 1.00 44.85 109 PRO B CA 1
ATOM 3553 C C . PRO B 1 109 ? 19.498 65.322 32.026 1.00 45.03 109 PRO B C 1
ATOM 3554 O O . PRO B 1 109 ? 18.492 65.304 32.732 1.00 45.23 109 PRO B O 1
ATOM 3558 N N . ILE B 1 110 ? 20.678 65.753 32.460 1.00 44.99 110 ILE B N 1
ATOM 3559 C CA . ILE B 1 110 ? 20.856 66.254 33.817 1.00 43.99 110 ILE B CA 1
ATOM 3560 C C . ILE B 1 110 ? 21.823 67.428 33.859 1.00 44.96 110 ILE B C 1
ATOM 3561 O O . ILE B 1 110 ? 22.991 67.294 33.503 1.00 46.29 110 ILE B O 1
ATOM 3566 N N . VAL B 1 111 ? 21.349 68.586 34.289 1.00 44.64 111 VAL B N 1
ATOM 3567 C CA . VAL B 1 111 ? 22.238 69.735 34.374 1.00 45.00 111 VAL B CA 1
ATOM 3568 C C . VAL B 1 111 ? 22.617 70.004 35.833 1.00 46.14 111 VAL B C 1
ATOM 3569 O O . VAL B 1 111 ? 21.879 69.623 36.747 1.00 45.22 111 VAL B O 1
ATOM 3573 N N . LEU B 1 112 ? 23.768 70.644 36.050 1.00 47.95 112 LEU B N 1
ATOM 3574 C CA . LEU B 1 112 ? 24.254 70.927 37.411 1.00 50.27 112 LEU B CA 1
ATOM 3575 C C . LEU B 1 112 ? 24.541 72.395 37.751 1.00 52.52 112 LEU B C 1
ATOM 3576 O O . LEU B 1 112 ? 25.143 73.136 36.970 1.00 54.24 112 LEU B O 1
ATOM 3581 N N . ASP B 1 113 ? 24.136 72.800 38.947 1.00 54.25 113 ASP B N 1
ATOM 3582 C CA . ASP B 1 113 ? 24.359 74.164 39.411 1.00 54.64 113 ASP B CA 1
ATOM 3583 C C . ASP B 1 113 ? 25.668 74.303 40.204 1.00 55.39 113 ASP B C 1
ATOM 3584 O O . ASP B 1 113 ? 25.642 74.675 41.370 1.00 55.58 113 ASP B O 1
ATOM 3589 N N . THR B 1 114 ? 26.801 73.967 39.591 1.00 55.38 114 THR B N 1
ATOM 3590 C CA . THR B 1 114 ? 28.118 74.121 40.228 1.00 55.74 114 THR B CA 1
ATOM 3591 C C . THR B 1 114 ? 29.167 74.003 39.147 1.00 56.63 114 THR B C 1
ATOM 3592 O O . THR B 1 114 ? 28.890 73.490 38.066 1.00 55.10 114 THR B O 1
ATOM 3596 N N . LYS B 1 115 ? 30.374 74.467 39.445 1.00 57.94 115 LYS B N 1
ATOM 3597 C CA . LYS B 1 115 ? 31.460 74.405 38.487 1.00 59.70 115 LYS B CA 1
ATOM 3598 C C . LYS B 1 115 ? 32.728 73.871 39.134 1.00 60.80 115 LYS B C 1
ATOM 3599 O O . LYS B 1 115 ? 33.700 73.559 38.448 1.00 61.30 115 LYS B O 1
ATOM 3605 N N . ASP B 1 116 ? 32.708 73.771 40.460 1.00 62.05 116 ASP B N 1
ATOM 3606 C CA . ASP B 1 116 ? 33.850 73.278 41.227 1.00 63.54 116 ASP B CA 1
ATOM 3607 C C . ASP B 1 116 ? 34.127 71.838 40.808 1.00 63.95 116 ASP B C 1
ATOM 3608 O O . ASP B 1 116 ? 33.313 70.946 41.063 1.00 63.90 116 ASP B O 1
ATOM 3613 N N . THR B 1 117 ? 35.274 71.608 40.173 1.00 62.87 117 THR B N 1
ATOM 3614 C CA . THR B 1 117 ? 35.621 70.275 39.692 1.00 61.39 117 THR B CA 1
ATOM 3615 C C . THR B 1 117 ? 35.301 69.159 40.674 1.00 62.50 117 THR B C 1
ATOM 3616 O O . THR B 1 117 ? 34.530 68.265 40.346 1.00 64.29 117 THR B O 1
ATOM 3620 N N . GLU B 1 118 ? 35.869 69.217 41.874 1.00 63.46 118 GLU B N 1
ATOM 3621 C CA . GLU B 1 118 ? 35.638 68.189 42.894 1.00 63.18 118 GLU B CA 1
ATOM 3622 C C . GLU B 1 118 ? 34.163 67.930 43.177 1.00 62.46 118 GLU B C 1
ATOM 3623 O O . GLU B 1 118 ? 33.766 66.810 43.508 1.00 62.22 118 GLU B O 1
ATOM 3629 N N . GLU B 1 119 ? 33.358 68.975 43.064 1.00 62.01 119 GLU B N 1
ATOM 3630 C CA . GLU B 1 119 ? 31.920 68.868 43.286 1.00 61.29 119 GLU B CA 1
ATOM 3631 C C . GLU B 1 119 ? 31.286 68.034 42.173 1.00 59.87 119 GLU B C 1
ATOM 3632 O O . GLU B 1 119 ? 30.490 67.148 42.430 1.00 58.90 119 GLU B O 1
ATOM 3638 N N . ILE B 1 120 ? 31.659 68.328 40.935 1.00 58.50 120 ILE B N 1
ATOM 3639 C CA . ILE B 1 120 ? 31.135 67.626 39.787 1.00 58.59 120 ILE B CA 1
ATOM 3640 C C . ILE B 1 120 ? 31.493 66.141 39.826 1.00 61.72 120 ILE B C 1
ATOM 3641 O O . ILE B 1 120 ? 30.607 65.283 39.745 1.00 62.63 120 ILE B O 1
ATOM 3646 N N . ILE B 1 121 ? 32.780 65.829 39.969 1.00 63.05 121 ILE B N 1
ATOM 3647 C CA . ILE B 1 121 ? 33.208 64.433 40.007 1.00 63.71 121 ILE B CA 1
ATOM 3648 C C . ILE B 1 121 ? 32.448 63.663 41.080 1.00 62.41 121 ILE B C 1
ATOM 3649 O O . ILE B 1 121 ? 32.003 62.544 40.842 1.00 63.77 121 ILE B O 1
ATOM 3654 N N . SER B 1 122 ? 32.278 64.265 42.250 1.00 60.66 122 SER B N 1
ATOM 3655 C CA . SER B 1 122 ? 31.570 63.584 43.317 1.00 60.03 122 SER B CA 1
ATOM 3656 C C . SER B 1 122 ? 30.070 63.509 43.111 1.00 58.77 122 SER B C 1
ATOM 3657 O O . SER B 1 122 ? 29.403 62.709 43.765 1.00 60.03 122 SER B O 1
ATOM 3660 N N . ILE B 1 123 ? 29.533 64.341 42.219 1.00 55.28 123 ILE B N 1
ATOM 3661 C CA . ILE B 1 123 ? 28.102 64.294 41.939 1.00 52.02 123 ILE B CA 1
ATOM 3662 C C . ILE B 1 123 ? 27.876 63.057 41.078 1.00 49.80 123 ILE B C 1
ATOM 3663 O O . ILE B 1 123 ? 27.015 62.228 41.372 1.00 47.86 123 ILE B O 1
ATOM 3668 N N . VAL B 1 124 ? 28.679 62.923 40.028 1.00 47.34 124 VAL B N 1
ATOM 3669 C CA . VAL B 1 124 ? 28.552 61.783 39.147 1.00 47.32 124 VAL B CA 1
ATOM 3670 C C . VAL B 1 124 ? 28.741 60.482 39.944 1.00 48.70 124 VAL B C 1
ATOM 3671 O O . VAL B 1 124 ? 27.970 59.539 39.771 1.00 49.07 124 VAL B O 1
ATOM 3675 N N . LYS B 1 125 ? 29.731 60.438 40.835 1.00 48.41 125 LYS B N 1
ATOM 3676 C CA . LYS B 1 125 ? 29.960 59.251 41.653 1.00 49.03 125 LYS B CA 1
ATOM 3677 C C . LYS B 1 125 ? 28.708 58.914 42.462 1.00 49.54 125 LYS B C 1
ATOM 3678 O O . LYS B 1 125 ? 28.329 57.752 42.568 1.00 49.94 125 LYS B O 1
ATOM 3684 N N . ALA B 1 126 ? 28.018 59.928 42.988 1.00 49.05 126 ALA B N 1
ATOM 3685 C CA . ALA B 1 126 ? 26.816 59.712 43.757 1.00 47.73 126 ALA B CA 1
ATOM 3686 C C . ALA B 1 126 ? 25.639 59.109 42.937 1.00 47.34 126 ALA B C 1
ATOM 3687 O O . ALA B 1 126 ? 24.850 58.333 43.470 1.00 46.93 126 ALA B O 1
ATOM 3689 N N . LEU B 1 127 ? 25.486 59.479 41.640 1.00 45.46 127 LEU B N 1
ATOM 3690 C CA . LEU B 1 127 ? 24.361 59.018 40.794 1.00 46.12 127 LEU B CA 1
ATOM 3691 C C . LEU B 1 127 ? 24.655 57.821 39.865 1.00 46.90 127 LEU B C 1
ATOM 3692 O O . LEU B 1 127 ? 23.726 57.241 39.293 1.00 49.95 127 LEU B O 1
ATOM 3697 N N . ALA B 1 128 ? 25.926 57.428 39.687 1.00 45.48 128 ALA B N 1
ATOM 3698 C CA . ALA B 1 128 ? 26.214 56.324 38.790 1.00 43.79 128 ALA B CA 1
ATOM 3699 C C . ALA B 1 128 ? 25.397 55.049 38.975 1.00 41.36 128 ALA B C 1
ATOM 3700 O O . ALA B 1 128 ? 25.131 54.309 38.032 1.00 40.20 128 ALA B O 1
ATOM 3702 N N . PRO B 1 129 ? 25.068 54.862 40.207 1.00 39.86 129 PRO B N 1
ATOM 3703 C CA . PRO B 1 129 ? 24.392 53.670 40.662 1.00 39.95 129 PRO B CA 1
ATOM 3704 C C . PRO B 1 129 ? 23.192 53.403 39.841 1.00 39.98 129 PRO B C 1
ATOM 3705 O O . PRO B 1 129 ? 22.859 52.292 39.454 1.00 39.61 129 PRO B O 1
ATOM 3709 N N . THR B 1 130 ? 22.563 54.542 39.555 1.00 39.99 130 THR B N 1
ATOM 3710 C CA . THR B 1 130 ? 21.357 54.738 38.797 1.00 40.13 130 THR B CA 1
ATOM 3711 C C . THR B 1 130 ? 21.537 54.522 37.298 1.00 37.36 130 THR B C 1
ATOM 3712 O O . THR B 1 130 ? 20.558 54.157 36.630 1.00 39.17 130 THR B O 1
ATOM 3716 N N . PHE B 1 131 ? 22.727 54.734 36.744 1.00 37.27 131 PHE B N 1
ATOM 3717 C CA . PHE B 1 131 ? 22.865 54.580 35.305 1.00 37.60 131 PHE B CA 1
ATOM 3718 C C . PHE B 1 131 ? 23.917 53.527 34.998 1.00 37.67 131 PHE B C 1
ATOM 3719 O O . PHE B 1 131 ? 24.653 53.077 35.891 1.00 36.66 131 PHE B O 1
ATOM 3727 N N . GLY B 1 132 ? 24.013 53.162 33.714 1.00 38.01 132 GLY B N 1
ATOM 3728 C CA . GLY B 1 132 ? 24.972 52.194 33.253 1.00 37.92 132 GLY B CA 1
ATOM 3729 C C . GLY B 1 132 ? 26.076 52.880 32.468 1.00 38.80 132 GLY B C 1
ATOM 3730 O O . GLY B 1 132 ? 27.048 52.250 32.081 1.00 37.08 132 GLY B O 1
ATOM 3731 N N . GLY B 1 133 ? 25.917 54.183 32.237 1.00 40.24 133 GLY B N 1
ATOM 3732 C CA . GLY B 1 133 ? 26.900 54.938 31.484 1.00 40.46 133 GLY B CA 1
ATOM 3733 C C . GLY B 1 133 ? 26.699 56.428 31.670 1.00 43.02 133 GLY B C 1
ATOM 3734 O O . GLY B 1 133 ? 25.588 56.889 31.896 1.00 43.62 133 GLY B O 1
ATOM 3735 N N . ILE B 1 134 ? 27.781 57.187 31.579 1.00 43.49 134 ILE B N 1
ATOM 3736 C CA . ILE B 1 134 ? 27.725 58.629 31.751 1.00 44.37 134 ILE B CA 1
ATOM 3737 C C . ILE B 1 134 ? 28.375 59.343 30.565 1.00 44.49 134 ILE B C 1
ATOM 3738 O O . ILE B 1 134 ? 29.529 59.072 30.217 1.00 42.00 134 ILE B O 1
ATOM 3743 N N . ASN B 1 135 ? 27.627 60.246 29.943 1.00 44.68 135 ASN B N 1
ATOM 3744 C CA . ASN B 1 135 ? 28.137 61.005 28.813 1.00 44.51 135 ASN B CA 1
ATOM 3745 C C . ASN B 1 135 ? 28.266 62.491 29.158 1.00 44.38 135 ASN B C 1
ATOM 3746 O O . ASN B 1 135 ? 27.276 63.226 29.167 1.00 43.48 135 ASN B O 1
ATOM 3751 N N . LEU B 1 136 ? 29.486 62.917 29.483 1.00 44.76 136 LEU B N 1
ATOM 3752 C CA . LEU B 1 136 ? 29.753 64.326 29.804 1.00 45.18 136 LEU B CA 1
ATOM 3753 C C . LEU B 1 136 ? 29.601 65.098 28.506 1.00 45.47 136 LEU B C 1
ATOM 3754 O O . LEU B 1 136 ? 30.014 64.637 27.442 1.00 44.71 136 LEU B O 1
ATOM 3759 N N . GLU B 1 137 ? 28.989 66.268 28.588 1.00 45.94 137 GLU B N 1
ATOM 3760 C CA . GLU B 1 137 ? 28.769 67.060 27.391 1.00 45.53 137 GLU B CA 1
ATOM 3761 C C . GLU B 1 137 ? 28.770 68.536 27.724 1.00 45.88 137 GLU B C 1
ATOM 3762 O O . GLU B 1 137 ? 28.287 68.947 28.780 1.00 42.67 137 GLU B O 1
ATOM 3768 N N . ASP B 1 138 ? 29.348 69.321 26.825 1.00 46.79 138 ASP B N 1
ATOM 3769 C CA . ASP B 1 138 ? 29.393 70.773 26.961 1.00 46.94 138 ASP B CA 1
ATOM 3770 C C . ASP B 1 138 ? 29.897 71.349 28.280 1.00 48.04 138 ASP B C 1
ATOM 3771 O O . ASP B 1 138 ? 29.289 72.249 28.858 1.00 46.88 138 ASP B O 1
ATOM 3776 N N . ILE B 1 139 ? 31.002 70.806 28.761 1.00 48.46 139 ILE B N 1
ATOM 3777 C CA . ILE B 1 139 ? 31.638 71.310 29.954 1.00 52.60 139 ILE B CA 1
ATOM 3778 C C . ILE B 1 139 ? 32.970 71.749 29.347 1.00 54.75 139 ILE B C 1
ATOM 3779 O O . ILE B 1 139 ? 33.556 71.019 28.549 1.00 56.78 139 ILE B O 1
ATOM 3784 N N . SER B 1 140 ? 33.445 72.938 29.701 1.00 56.44 140 SER B N 1
ATOM 3785 C CA . SER B 1 140 ? 34.674 73.463 29.102 1.00 57.67 140 SER B CA 1
ATOM 3786 C C . SER B 1 140 ? 36.018 73.057 29.699 1.00 58.62 140 SER B C 1
ATOM 3787 O O . SER B 1 140 ? 36.114 72.600 30.841 1.00 58.44 140 SER B O 1
ATOM 3790 N N . ALA B 1 141 ? 37.055 73.248 28.889 1.00 59.97 141 ALA B N 1
ATOM 3791 C CA . ALA B 1 141 ? 38.428 72.961 29.276 1.00 61.99 141 ALA B CA 1
ATOM 3792 C C . ALA B 1 141 ? 38.965 74.200 30.010 1.00 63.20 141 ALA B C 1
ATOM 3793 O O . ALA B 1 141 ? 38.450 75.305 29.844 1.00 61.96 141 ALA B O 1
ATOM 3795 N N . PRO B 1 142 ? 40.016 74.035 30.819 1.00 65.26 142 PRO B N 1
ATOM 3796 C CA . PRO B 1 142 ? 40.713 72.771 31.072 1.00 66.48 142 PRO B CA 1
ATOM 3797 C C . PRO B 1 142 ? 40.086 71.890 32.154 1.00 67.32 142 PRO B C 1
ATOM 3798 O O . PRO B 1 142 ? 40.662 70.858 32.512 1.00 68.83 142 PRO B O 1
ATOM 3802 N N . ARG B 1 143 ? 38.926 72.278 32.681 1.00 66.72 143 ARG B N 1
ATOM 3803 C CA . ARG B 1 143 ? 38.310 71.470 33.731 1.00 66.91 143 ARG B CA 1
ATOM 3804 C C . ARG B 1 143 ? 37.761 70.139 33.208 1.00 66.82 143 ARG B C 1
ATOM 3805 O O . ARG B 1 143 ? 37.934 69.101 33.849 1.00 66.12 143 ARG B O 1
ATOM 3813 N N . CYS B 1 144 ? 37.114 70.153 32.046 1.00 65.84 144 CYS B N 1
ATOM 3814 C CA . CYS B 1 144 ? 36.569 68.912 31.515 1.00 65.50 144 CYS B CA 1
ATOM 3815 C C . CYS B 1 144 ? 37.652 67.838 31.488 1.00 66.28 144 CYS B C 1
ATOM 3816 O O . CYS B 1 144 ? 37.370 66.660 31.717 1.00 67.01 144 CYS B O 1
ATOM 3819 N N . PHE B 1 145 ? 38.891 68.252 31.235 1.00 66.89 145 PHE B N 1
ATOM 3820 C CA . PHE B 1 145 ? 40.023 67.326 31.193 1.00 68.03 145 PHE B CA 1
ATOM 3821 C C . PHE B 1 145 ? 40.143 66.538 32.503 1.00 67.12 145 PHE B C 1
ATOM 3822 O O . PHE B 1 145 ? 40.150 65.308 32.502 1.00 67.94 145 PHE B O 1
ATOM 3830 N N . GLU B 1 146 ? 40.249 67.252 33.616 1.00 65.94 146 GLU B N 1
ATOM 3831 C CA . GLU B 1 146 ? 40.370 66.629 34.933 1.00 64.21 146 GLU B CA 1
ATOM 3832 C C . GLU B 1 146 ? 39.098 65.886 35.315 1.00 63.02 146 GLU B C 1
ATOM 3833 O O . GLU B 1 146 ? 39.136 64.902 36.055 1.00 63.31 146 GLU B O 1
ATOM 3839 N N . ILE B 1 147 ? 37.972 66.380 34.812 1.00 61.29 147 ILE B N 1
ATOM 3840 C CA . ILE B 1 147 ? 36.663 65.812 35.093 1.00 60.25 147 ILE B CA 1
ATOM 3841 C C . ILE B 1 147 ? 36.525 64.417 34.505 1.00 59.61 147 ILE B C 1
ATOM 3842 O O . ILE B 1 147 ? 36.230 63.453 35.221 1.00 56.45 147 ILE B O 1
ATOM 3847 N N . GLU B 1 148 ? 36.738 64.312 33.195 1.00 58.44 148 GLU B N 1
ATOM 3848 C CA . GLU B 1 148 ? 36.631 63.024 32.528 1.00 58.80 148 GLU B CA 1
ATOM 3849 C C . GLU B 1 148 ? 37.704 62.039 32.969 1.00 60.01 148 GLU B C 1
ATOM 3850 O O . GLU B 1 148 ? 37.391 60.906 33.332 1.00 60.84 148 GLU B O 1
ATOM 3856 N N . GLN B 1 149 ? 38.965 62.469 32.942 1.00 61.42 149 GLN B N 1
ATOM 3857 C CA . GLN B 1 149 ? 40.078 61.590 33.308 1.00 61.65 149 GLN B CA 1
ATOM 3858 C C . GLN B 1 149 ? 39.923 61.000 34.708 1.00 60.37 149 GLN B C 1
ATOM 3859 O O . GLN B 1 149 ? 40.184 59.820 34.916 1.00 60.32 149 GLN B O 1
ATOM 3865 N N . ARG B 1 150 ? 39.469 61.796 35.664 1.00 60.35 150 ARG B N 1
ATOM 3866 C CA . ARG B 1 150 ? 39.275 61.270 37.011 1.00 60.88 150 ARG B CA 1
ATOM 3867 C C . ARG B 1 150 ? 38.107 60.276 37.022 1.00 60.30 150 ARG B C 1
ATOM 3868 O O . ARG B 1 150 ? 38.188 59.215 37.633 1.00 59.51 150 ARG B O 1
ATOM 3876 N N . LEU B 1 151 ? 37.021 60.620 36.339 1.00 60.82 151 LEU B N 1
ATOM 3877 C CA . LEU B 1 151 ? 35.855 59.741 36.291 1.00 61.58 151 LEU B CA 1
ATOM 3878 C C . LEU B 1 151 ? 36.169 58.390 35.665 1.00 62.47 151 LEU B C 1
ATOM 3879 O O . LEU B 1 151 ? 35.784 57.349 36.194 1.00 61.66 151 LEU B O 1
ATOM 3884 N N . ILE B 1 152 ? 36.870 58.409 34.539 1.00 63.50 152 ILE B N 1
ATOM 3885 C CA . ILE B 1 152 ? 37.225 57.177 33.854 1.00 64.31 152 ILE B CA 1
ATOM 3886 C C . ILE B 1 152 ? 37.877 56.192 34.819 1.00 64.48 152 ILE B C 1
ATOM 3887 O O . ILE B 1 152 ? 37.576 54.997 34.799 1.00 65.98 152 ILE B O 1
ATOM 3892 N N . LYS B 1 153 ? 38.757 56.693 35.675 1.00 65.06 153 LYS B N 1
ATOM 3893 C CA . LYS B 1 153 ? 39.450 55.830 36.625 1.00 67.27 153 LYS B CA 1
ATOM 3894 C C . LYS B 1 153 ? 39.012 56.048 38.067 1.00 66.55 153 LYS B C 1
ATOM 3895 O O . LYS B 1 153 ? 39.844 56.278 38.944 1.00 67.04 153 LYS B O 1
ATOM 3901 N N . GLU B 1 154 ? 37.706 55.960 38.305 1.00 65.84 154 GLU B N 1
ATOM 3902 C CA . GLU B 1 154 ? 37.123 56.151 39.636 1.00 65.66 154 GLU B CA 1
ATOM 3903 C C . GLU B 1 154 ? 35.639 55.824 39.597 1.00 65.48 154 GLU B C 1
ATOM 3904 O O . GLU B 1 154 ? 34.926 56.026 40.581 1.00 65.30 154 GLU B O 1
ATOM 3910 N N . CYS B 1 155 ? 35.179 55.331 38.450 1.00 64.52 155 CYS B N 1
ATOM 3911 C CA . CYS B 1 155 ? 33.777 54.969 38.273 1.00 63.91 155 CYS B CA 1
ATOM 3912 C C . CYS B 1 155 ? 33.633 53.543 37.804 1.00 62.84 155 CYS B C 1
ATOM 3913 O O . CYS B 1 155 ? 34.419 53.073 36.984 1.00 63.13 155 CYS B O 1
ATOM 3916 N N . HIS B 1 156 ? 32.611 52.861 38.302 1.00 62.49 156 HIS B N 1
ATOM 3917 C CA . HIS B 1 156 ? 32.393 51.476 37.922 1.00 62.94 156 HIS B CA 1
ATOM 3918 C C . HIS B 1 156 ? 31.654 51.372 36.604 1.00 61.48 156 HIS B C 1
ATOM 3919 O O . HIS B 1 156 ? 31.608 50.302 35.995 1.00 62.47 156 HIS B O 1
ATOM 3926 N N . ILE B 1 157 ? 31.071 52.485 36.170 1.00 58.68 157 ILE B N 1
ATOM 3927 C CA . ILE B 1 157 ? 30.376 52.518 34.897 1.00 54.30 157 ILE B CA 1
ATOM 3928 C C . ILE B 1 157 ? 31.172 53.476 34.035 1.00 54.23 157 ILE B C 1
ATOM 3929 O O . ILE B 1 157 ? 31.727 54.458 34.529 1.00 51.07 157 ILE B O 1
ATOM 3934 N N . PRO B 1 158 ? 31.241 53.200 32.728 1.00 54.05 158 PRO B N 1
ATOM 3935 C CA . PRO B 1 158 ? 31.971 54.003 31.744 1.00 54.51 158 PRO B CA 1
ATOM 3936 C C . PRO B 1 158 ? 31.514 55.455 31.674 1.00 55.42 158 PRO B C 1
ATOM 3937 O O . PRO B 1 158 ? 30.318 55.722 31.560 1.00 55.15 158 PRO B O 1
ATOM 3941 N N . VAL B 1 159 ? 32.485 56.370 31.748 1.00 55.86 159 VAL B N 1
ATOM 3942 C CA . VAL B 1 159 ? 32.272 57.820 31.684 1.00 55.64 159 VAL B CA 1
ATOM 3943 C C . VAL B 1 159 ? 32.954 58.298 30.411 1.00 56.66 159 VAL B C 1
ATOM 3944 O O . VAL B 1 159 ? 34.115 57.981 30.166 1.00 58.68 159 VAL B O 1
ATOM 3948 N N . PHE B 1 160 ? 32.250 59.088 29.617 1.00 56.21 160 PHE B N 1
ATOM 3949 C CA . PHE B 1 160 ? 32.779 59.537 28.338 1.00 54.98 160 PHE B CA 1
ATOM 3950 C C . PHE B 1 160 ? 32.420 61.004 28.103 1.00 55.67 160 PHE B C 1
ATOM 3951 O O . PHE B 1 160 ? 31.369 61.464 28.537 1.00 55.02 160 PHE B O 1
ATOM 3959 N N . HIS B 1 161 ? 33.303 61.734 27.430 1.00 56.04 161 HIS B N 1
ATOM 3960 C CA . HIS B 1 161 ? 33.055 63.135 27.103 1.00 54.47 161 HIS B CA 1
ATOM 3961 C C . HIS B 1 161 ? 32.985 63.236 25.578 1.00 54.57 161 HIS B C 1
ATOM 3962 O O . HIS B 1 161 ? 33.957 63.572 24.920 1.00 52.53 161 HIS B O 1
ATOM 3969 N N . ASP B 1 162 ? 31.816 62.935 25.029 1.00 56.81 162 ASP B N 1
ATOM 3970 C CA . ASP B 1 162 ? 31.602 62.953 23.592 1.00 58.47 162 ASP B CA 1
ATOM 3971 C C . ASP B 1 162 ? 32.192 64.147 22.832 1.00 60.05 162 ASP B C 1
ATOM 3972 O O . ASP B 1 162 ? 32.618 64.002 21.688 1.00 62.47 162 ASP B O 1
ATOM 3977 N N . ASP B 1 163 ? 32.231 65.322 23.449 1.00 61.30 163 ASP B N 1
ATOM 3978 C CA . ASP B 1 163 ? 32.763 66.489 22.747 1.00 61.66 163 ASP B CA 1
ATOM 3979 C C . ASP B 1 163 ? 34.234 66.380 22.315 1.00 62.02 163 ASP B C 1
ATOM 3980 O O . ASP B 1 163 ? 34.585 66.765 21.195 1.00 61.04 163 ASP B O 1
ATOM 3985 N N . GLN B 1 164 ? 35.097 65.840 23.171 1.00 61.79 164 GLN B N 1
ATOM 3986 C CA . GLN B 1 164 ? 36.506 65.735 22.799 1.00 61.61 164 GLN B CA 1
ATOM 3987 C C . GLN B 1 164 ? 36.950 64.493 22.030 1.00 60.73 164 GLN B C 1
ATOM 3988 O O . GLN B 1 164 ? 38.012 64.518 21.410 1.00 61.36 164 GLN B O 1
ATOM 3994 N N . HIS B 1 165 ? 36.148 63.429 22.045 1.00 58.68 165 HIS B N 1
ATOM 3995 C CA . HIS B 1 165 ? 36.510 62.190 21.356 1.00 55.82 165 HIS B CA 1
ATOM 3996 C C . HIS B 1 165 ? 35.553 61.771 20.254 1.00 55.27 165 HIS B C 1
ATOM 3997 O O . HIS B 1 165 ? 35.971 61.187 19.260 1.00 56.18 165 HIS B O 1
ATOM 4004 N N . GLY B 1 166 ? 34.266 62.050 20.428 1.00 54.78 166 GLY B N 1
ATOM 4005 C CA . GLY B 1 166 ? 33.289 61.668 19.422 1.00 54.59 166 GLY B CA 1
ATOM 4006 C C . GLY B 1 166 ? 33.712 61.991 18.001 1.00 55.63 166 GLY B C 1
ATOM 4007 O O . GLY B 1 166 ? 33.996 61.099 17.194 1.00 55.16 166 GLY B O 1
ATOM 4008 N N . THR B 1 167 ? 33.737 63.281 17.689 1.00 54.90 167 THR B N 1
ATOM 4009 C CA . THR B 1 167 ? 34.130 63.741 16.365 1.00 53.52 167 THR B CA 1
ATOM 4010 C C . THR B 1 167 ? 35.479 63.133 15.990 1.00 53.87 167 THR B C 1
ATOM 4011 O O . THR B 1 167 ? 35.727 62.834 14.819 1.00 54.21 167 THR B O 1
ATOM 4015 N N . ALA B 1 168 ? 36.347 62.942 16.979 1.00 51.80 168 ALA B N 1
ATOM 4016 C CA . ALA B 1 168 ? 37.653 62.368 16.697 1.00 52.64 168 ALA B CA 1
ATOM 4017 C C . ALA B 1 168 ? 37.482 60.974 16.125 1.00 53.65 168 ALA B C 1
ATOM 4018 O O . ALA B 1 168 ? 38.104 60.626 15.122 1.00 55.40 168 ALA B O 1
ATOM 4020 N N . ILE B 1 169 ? 36.628 60.181 16.760 1.00 52.66 169 ILE B N 1
ATOM 4021 C CA . ILE B 1 169 ? 36.383 58.817 16.315 1.00 50.56 169 ILE B CA 1
ATOM 4022 C C . ILE B 1 169 ? 35.930 58.698 14.853 1.00 49.13 169 ILE B C 1
ATOM 4023 O O . ILE B 1 169 ? 36.435 57.848 14.128 1.00 48.37 169 ILE B O 1
ATOM 4028 N N . VAL B 1 170 ? 34.984 59.540 14.425 1.00 47.61 170 VAL B N 1
ATOM 4029 C CA . VAL B 1 170 ? 34.481 59.485 13.049 1.00 45.79 170 VAL B CA 1
ATOM 4030 C C . VAL B 1 170 ? 35.542 59.869 12.010 1.00 47.15 170 VAL B C 1
ATOM 4031 O O . VAL B 1 170 ? 35.603 59.281 10.924 1.00 46.80 170 VAL B O 1
ATOM 4035 N N . VAL B 1 171 ? 36.375 60.856 12.324 1.00 48.30 171 VAL B N 1
ATOM 4036 C CA . VAL B 1 171 ? 37.404 61.243 11.373 1.00 48.82 171 VAL B CA 1
ATOM 4037 C C . VAL B 1 171 ? 38.272 60.016 11.156 1.00 49.46 171 VAL B C 1
ATOM 4038 O O . VAL B 1 171 ? 38.648 59.692 10.029 1.00 47.55 171 VAL B O 1
ATOM 4042 N N . LEU B 1 172 ? 38.574 59.321 12.249 1.00 50.58 172 LEU B N 1
ATOM 4043 C CA . LEU B 1 172 ? 39.377 58.111 12.164 1.00 51.34 172 LEU B CA 1
ATOM 4044 C C . LEU B 1 172 ? 38.666 57.117 11.240 1.00 51.63 172 LEU B C 1
ATOM 4045 O O . LEU B 1 172 ? 39.288 56.523 10.353 1.00 51.67 172 LEU B O 1
ATOM 4050 N N . ALA B 1 173 ? 37.364 56.951 11.444 1.00 51.03 173 ALA B N 1
ATOM 4051 C CA . ALA B 1 173 ? 36.586 56.053 10.610 1.00 52.39 173 ALA B CA 1
ATOM 4052 C C . ALA B 1 173 ? 36.835 56.444 9.156 1.00 54.27 173 ALA B C 1
ATOM 4053 O O . ALA B 1 173 ? 37.081 55.597 8.298 1.00 53.30 173 ALA B O 1
ATOM 4055 N N . ALA B 1 174 ? 36.794 57.744 8.892 1.00 56.03 174 ALA B N 1
ATOM 4056 C CA . ALA B 1 174 ? 36.993 58.248 7.546 1.00 56.88 174 ALA B CA 1
ATOM 4057 C C . ALA B 1 174 ? 38.378 57.954 6.955 1.00 56.90 174 ALA B C 1
ATOM 4058 O O . ALA B 1 174 ? 38.473 57.570 5.788 1.00 56.89 174 ALA B O 1
ATOM 4060 N N . ILE B 1 175 ? 39.446 58.104 7.735 1.00 57.03 175 ILE B N 1
ATOM 4061 C CA . ILE B 1 175 ? 40.765 57.848 7.173 1.00 58.78 175 ILE B CA 1
ATOM 4062 C C . ILE B 1 175 ? 41.115 56.356 7.018 1.00 62.14 175 ILE B C 1
ATOM 4063 O O . ILE B 1 175 ? 41.981 56.003 6.210 1.00 61.81 175 ILE B O 1
ATOM 4068 N N . PHE B 1 176 ? 40.458 55.482 7.787 1.00 64.56 176 PHE B N 1
ATOM 4069 C CA . PHE B 1 176 ? 40.710 54.043 7.667 1.00 65.97 176 PHE B CA 1
ATOM 4070 C C . PHE B 1 176 ? 40.258 53.687 6.262 1.00 67.14 176 PHE B C 1
ATOM 4071 O O . PHE B 1 176 ? 40.936 52.943 5.554 1.00 68.47 176 PHE B O 1
ATOM 4079 N N . ASN B 1 177 ? 39.109 54.230 5.867 1.00 66.54 177 ASN B N 1
ATOM 4080 C CA . ASN B 1 177 ? 38.571 53.968 4.547 1.00 68.09 177 ASN B CA 1
ATOM 4081 C C . ASN B 1 177 ? 39.326 54.685 3.438 1.00 68.62 177 ASN B C 1
ATOM 4082 O O . ASN B 1 177 ? 39.533 54.121 2.358 1.00 69.59 177 ASN B O 1
ATOM 4087 N N . SER B 1 178 ? 39.742 55.922 3.687 1.00 68.57 178 SER B N 1
ATOM 4088 C CA . SER B 1 178 ? 40.493 56.653 2.674 1.00 66.80 178 SER B CA 1
ATOM 4089 C C . SER B 1 178 ? 41.814 55.936 2.437 1.00 66.40 178 SER B C 1
ATOM 4090 O O . SER B 1 178 ? 42.336 55.928 1.327 1.00 65.52 178 SER B O 1
ATOM 4093 N N . LEU B 1 179 ? 42.348 55.322 3.485 1.00 66.56 179 LEU B N 1
ATOM 4094 C CA . LEU B 1 179 ? 43.605 54.597 3.360 1.00 66.93 179 LEU B CA 1
ATOM 4095 C C . LEU B 1 179 ? 43.494 53.442 2.367 1.00 67.07 179 LEU B C 1
ATOM 4096 O O . LEU B 1 179 ? 44.506 52.953 1.867 1.00 66.66 179 LEU B O 1
ATOM 4101 N N . LYS B 1 180 ? 42.265 53.025 2.072 1.00 67.73 180 LYS B N 1
ATOM 4102 C CA . LYS B 1 180 ? 42.031 51.941 1.126 1.00 68.20 180 LYS B CA 1
ATOM 4103 C C . LYS B 1 180 ? 42.154 52.460 -0.306 1.00 69.08 180 LYS B C 1
ATOM 4104 O O . LYS B 1 180 ? 42.930 51.923 -1.100 1.00 68.91 180 LYS B O 1
ATOM 4110 N N . LEU B 1 181 ? 41.400 53.506 -0.641 1.00 69.88 181 LEU B N 1
ATOM 4111 C CA . LEU B 1 181 ? 41.467 54.073 -1.986 1.00 68.73 181 LEU B CA 1
ATOM 4112 C C . LEU B 1 181 ? 42.908 54.458 -2.277 1.00 69.47 181 LEU B C 1
ATOM 4113 O O . LEU B 1 181 ? 43.350 54.412 -3.419 1.00 69.88 181 LEU B O 1
ATOM 4118 N N . LEU B 1 182 ? 43.634 54.838 -1.229 1.00 69.35 182 LEU B N 1
ATOM 4119 C CA . LEU B 1 182 ? 45.036 55.222 -1.351 1.00 69.96 182 LEU B CA 1
ATOM 4120 C C . LEU B 1 182 ? 45.929 53.991 -1.365 1.00 70.65 182 LEU B C 1
ATOM 4121 O O . LEU B 1 182 ? 47.026 54.019 -1.919 1.00 71.06 182 LEU B O 1
ATOM 4126 N N . LYS B 1 183 ? 45.459 52.923 -0.728 1.00 71.64 183 LYS B N 1
ATOM 4127 C CA . LYS B 1 183 ? 46.193 51.667 -0.661 1.00 71.55 183 LYS B CA 1
ATOM 4128 C C . LYS B 1 183 ? 47.518 51.795 0.092 1.00 71.63 183 LYS B C 1
ATOM 4129 O O . LYS B 1 183 ? 48.449 51.022 -0.134 1.00 71.19 183 LYS B O 1
ATOM 4135 N N . LYS B 1 184 ? 47.601 52.767 0.992 1.00 71.81 184 LYS B N 1
ATOM 4136 C CA . LYS B 1 184 ? 48.818 52.953 1.773 1.00 72.74 184 LYS B CA 1
ATOM 4137 C C . LYS B 1 184 ? 48.569 52.585 3.238 1.00 73.19 184 LYS B C 1
ATOM 4138 O O . LYS B 1 184 ? 47.434 52.635 3.724 1.00 72.18 184 LYS B O 1
ATOM 4144 N N . SER B 1 185 ? 49.643 52.210 3.929 1.00 73.08 185 SER B N 1
ATOM 4145 C CA . SER B 1 185 ? 49.588 51.829 5.339 1.00 71.87 185 SER B CA 1
ATOM 4146 C C . SER B 1 185 ? 49.515 53.057 6.250 1.00 71.80 185 SER B C 1
ATOM 4147 O O . SER B 1 185 ? 50.215 54.051 6.028 1.00 69.63 185 SER B O 1
ATOM 4150 N N . LEU B 1 186 ? 48.658 52.980 7.270 1.00 72.78 186 LEU B N 1
ATOM 4151 C CA . LEU B 1 186 ? 48.494 54.065 8.237 1.00 73.42 186 LEU B CA 1
ATOM 4152 C C . LEU B 1 186 ? 49.820 54.243 8.962 1.00 72.58 186 LEU B C 1
ATOM 4153 O O . LEU B 1 186 ? 49.911 54.929 9.980 1.00 73.88 186 LEU B O 1
ATOM 4158 N N . ASP B 1 187 ? 50.849 53.610 8.419 1.00 71.36 187 ASP B N 1
ATOM 4159 C CA . ASP B 1 187 ? 52.184 53.660 8.980 1.00 70.93 187 ASP B CA 1
ATOM 4160 C C . ASP B 1 187 ? 53.068 54.489 8.053 1.00 69.98 187 ASP B C 1
ATOM 4161 O O . ASP B 1 187 ? 54.042 55.113 8.487 1.00 68.68 187 ASP B O 1
ATOM 4166 N N . GLU B 1 188 ? 52.701 54.483 6.771 1.00 70.06 188 GLU B N 1
ATOM 4167 C CA . GLU B 1 188 ? 53.436 55.178 5.714 1.00 69.07 188 GLU B CA 1
ATOM 4168 C C . GLU B 1 188 ? 52.975 56.622 5.518 1.00 67.31 188 GLU B C 1
ATOM 4169 O O . GLU B 1 188 ? 53.761 57.486 5.125 1.00 67.39 188 GLU B O 1
ATOM 4175 N N . VAL B 1 189 ? 51.702 56.881 5.793 1.00 63.99 189 VAL B N 1
ATOM 4176 C CA . VAL B 1 189 ? 51.163 58.215 5.635 1.00 60.69 189 VAL B CA 1
ATOM 4177 C C . VAL B 1 189 ? 51.749 59.228 6.598 1.00 60.59 189 VAL B C 1
ATOM 4178 O O . VAL B 1 189 ? 52.030 58.930 7.761 1.00 59.33 189 VAL B O 1
ATOM 4182 N N . SER B 1 190 ? 51.936 60.432 6.074 1.00 59.50 190 SER B N 1
ATOM 4183 C CA . SER B 1 190 ? 52.442 61.573 6.817 1.00 58.12 190 SER B CA 1
ATOM 4184 C C . SER B 1 190 ? 51.196 62.396 7.192 1.00 57.54 190 SER B C 1
ATOM 4185 O O . SER B 1 190 ? 50.534 62.977 6.319 1.00 58.56 190 SER B O 1
ATOM 4188 N N . ILE B 1 191 ? 50.877 62.445 8.484 1.00 54.98 191 ILE B N 1
ATOM 4189 C CA . ILE B 1 191 ? 49.691 63.163 8.943 1.00 51.57 191 ILE B CA 1
ATOM 4190 C C . ILE B 1 191 ? 49.926 64.475 9.704 1.00 49.29 191 ILE B C 1
ATOM 4191 O O . ILE B 1 191 ? 50.736 64.556 10.632 1.00 48.53 191 ILE B O 1
ATOM 4196 N N . VAL B 1 192 ? 49.191 65.500 9.288 1.00 47.35 192 VAL B N 1
ATOM 4197 C CA . VAL B 1 192 ? 49.263 66.825 9.893 1.00 45.58 192 VAL B CA 1
ATOM 4198 C C . VAL B 1 192 ? 47.931 67.146 10.549 1.00 43.65 192 VAL B C 1
ATOM 4199 O O . VAL B 1 192 ? 46.889 67.005 9.933 1.00 42.92 192 VAL B O 1
ATOM 4203 N N . VAL B 1 193 ? 47.970 67.576 11.800 1.00 45.14 193 VAL B N 1
ATOM 4204 C CA . VAL B 1 193 ? 46.747 67.910 12.534 1.00 45.24 193 VAL B CA 1
ATOM 4205 C C . VAL B 1 193 ? 46.784 69.344 13.025 1.00 44.82 193 VAL B C 1
ATOM 4206 O O . VAL B 1 193 ? 47.596 69.682 13.896 1.00 43.45 193 VAL B O 1
ATOM 4210 N N . ASN B 1 194 ? 45.904 70.178 12.473 1.00 45.18 194 ASN B N 1
ATOM 4211 C CA . ASN B 1 194 ? 45.848 71.583 12.864 1.00 46.53 194 ASN B CA 1
ATOM 4212 C C . ASN B 1 194 ? 44.886 71.819 14.011 1.00 46.52 194 ASN B C 1
ATOM 4213 O O . ASN B 1 194 ? 43.679 71.675 13.863 1.00 44.75 194 ASN B O 1
ATOM 4218 N N . GLY B 1 195 ? 45.446 72.187 15.158 1.00 48.99 195 GLY B N 1
ATOM 4219 C CA . GLY B 1 195 ? 44.646 72.433 16.345 1.00 49.89 195 GLY B CA 1
ATOM 4220 C C . GLY B 1 195 ? 45.212 71.657 17.508 1.00 49.43 195 GLY B C 1
ATOM 4221 O O . GLY B 1 195 ? 45.128 70.438 17.535 1.00 49.51 195 GLY B O 1
ATOM 4222 N N . GLY B 1 196 ? 45.788 72.365 18.472 1.00 52.40 196 GLY B N 1
ATOM 4223 C CA . GLY B 1 196 ? 46.384 71.706 19.622 1.00 53.73 196 GLY B CA 1
ATOM 4224 C C . GLY B 1 196 ? 45.445 71.643 20.800 1.00 54.76 196 GLY B C 1
ATOM 4225 O O . GLY B 1 196 ? 45.885 71.549 21.945 1.00 56.00 196 GLY B O 1
ATOM 4226 N N . GLY B 1 197 ? 44.147 71.685 20.511 1.00 54.74 197 GLY B N 1
ATOM 4227 C CA . GLY B 1 197 ? 43.141 71.643 21.562 1.00 55.53 197 GLY B CA 1
ATOM 4228 C C . GLY B 1 197 ? 42.588 70.269 21.914 1.00 55.09 197 GLY B C 1
ATOM 4229 O O . GLY B 1 197 ? 43.074 69.242 21.464 1.00 54.48 197 GLY B O 1
ATOM 4230 N N . SER B 1 198 ? 41.554 70.263 22.738 1.00 56.80 198 SER B N 1
ATOM 4231 C CA . SER B 1 198 ? 40.920 69.032 23.175 1.00 57.96 198 SER B CA 1
ATOM 4232 C C . SER B 1 198 ? 40.726 68.043 22.015 1.00 58.51 198 SER B C 1
ATOM 4233 O O . SER B 1 198 ? 41.326 66.965 21.995 1.00 57.38 198 SER B O 1
ATOM 4236 N N . ALA B 1 199 ? 39.892 68.418 21.048 1.00 58.50 199 ALA B N 1
ATOM 4237 C CA . ALA B 1 199 ? 39.622 67.560 19.898 1.00 57.66 199 ALA B CA 1
ATOM 4238 C C . ALA B 1 199 ? 40.900 67.234 19.126 1.00 55.54 199 ALA B C 1
ATOM 4239 O O . ALA B 1 199 ? 41.127 66.080 18.732 1.00 52.92 199 ALA B O 1
ATOM 4241 N N . GLY B 1 200 ? 41.723 68.258 18.905 1.00 55.50 200 GLY B N 1
ATOM 4242 C CA . GLY B 1 200 ? 42.974 68.056 18.199 1.00 55.18 200 GLY B CA 1
ATOM 4243 C C . GLY B 1 200 ? 43.710 66.847 18.754 1.00 55.32 200 GLY B C 1
ATOM 4244 O O . GLY B 1 200 ? 43.971 65.885 18.024 1.00 54.34 200 GLY B O 1
ATOM 4245 N N . LEU B 1 201 ? 44.024 66.891 20.052 1.00 54.43 201 LEU B N 1
ATOM 4246 C CA . LEU B 1 201 ? 44.731 65.808 20.733 1.00 53.52 201 LEU B CA 1
ATOM 4247 C C . LEU B 1 201 ? 44.058 64.447 20.618 1.00 51.67 201 LEU B C 1
ATOM 4248 O O . LEU B 1 201 ? 44.702 63.450 20.284 1.00 51.76 201 LEU B O 1
ATOM 4253 N N . SER B 1 202 ? 42.769 64.405 20.904 1.00 49.97 202 SER B N 1
ATOM 4254 C CA . SER B 1 202 ? 42.030 63.160 20.823 1.00 50.58 202 SER B CA 1
ATOM 4255 C C . SER B 1 202 ? 42.230 62.518 19.446 1.00 50.54 202 SER B C 1
ATOM 4256 O O . SER B 1 202 ? 42.258 61.286 19.313 1.00 48.46 202 SER B O 1
ATOM 4259 N N . ILE B 1 203 ? 42.372 63.355 18.423 1.00 50.24 203 ILE B N 1
ATOM 4260 C CA . ILE B 1 203 ? 42.586 62.845 17.074 1.00 51.00 203 ILE B CA 1
ATOM 4261 C C . ILE B 1 203 ? 43.952 62.155 16.997 1.00 49.96 203 ILE B C 1
ATOM 4262 O O . ILE B 1 203 ? 44.061 60.997 16.595 1.00 48.71 203 ILE B O 1
ATOM 4267 N N . THR B 1 204 ? 44.987 62.883 17.397 1.00 49.87 204 THR B N 1
ATOM 4268 C CA . THR B 1 204 ? 46.339 62.362 17.364 1.00 51.50 204 THR B CA 1
ATOM 4269 C C . THR B 1 204 ? 46.452 61.103 18.203 1.00 51.14 204 THR B C 1
ATOM 4270 O O . THR B 1 204 ? 46.874 60.060 17.708 1.00 49.85 204 THR B O 1
ATOM 4274 N N . ARG B 1 205 ? 46.070 61.209 19.470 1.00 52.94 205 ARG B N 1
ATOM 4275 C CA . ARG B 1 205 ? 46.127 60.086 20.395 1.00 53.91 205 ARG B CA 1
ATOM 4276 C C . ARG B 1 205 ? 45.489 58.815 19.816 1.00 54.64 205 ARG B C 1
ATOM 4277 O O . ARG B 1 205 ? 45.974 57.707 20.060 1.00 55.28 205 ARG B O 1
ATOM 4285 N N . LYS B 1 206 ? 44.417 58.964 19.041 1.00 55.19 206 LYS B N 1
ATOM 4286 C CA . LYS B 1 206 ? 43.775 57.805 18.426 1.00 55.72 206 LYS B CA 1
ATOM 4287 C C . LYS B 1 206 ? 44.566 57.295 17.234 1.00 56.69 206 LYS B C 1
ATOM 4288 O O . LYS B 1 206 ? 44.679 56.086 17.033 1.00 57.96 206 LYS B O 1
ATOM 4294 N N . LEU B 1 207 ? 45.103 58.209 16.436 1.00 56.90 207 LEU B N 1
ATOM 4295 C CA . LEU B 1 207 ? 45.884 57.812 15.266 1.00 58.58 207 LEU B CA 1
ATOM 4296 C C . LEU B 1 207 ? 47.131 57.051 15.706 1.00 59.10 207 LEU B C 1
ATOM 4297 O O . LEU B 1 207 ? 47.489 56.037 15.111 1.00 58.64 207 LEU B O 1
ATOM 4302 N N . LEU B 1 208 ? 47.769 57.539 16.768 1.00 60.48 208 LEU B N 1
ATOM 4303 C CA . LEU B 1 208 ? 48.979 56.922 17.312 1.00 62.12 208 LEU B CA 1
ATOM 4304 C C . LEU B 1 208 ? 48.727 55.570 18.001 1.00 62.51 208 LEU B C 1
ATOM 4305 O O . LEU B 1 208 ? 49.674 54.868 18.381 1.00 62.80 208 LEU B O 1
ATOM 4310 N N . ALA B 1 209 ? 47.457 55.220 18.177 1.00 61.03 209 ALA B N 1
ATOM 4311 C CA . ALA B 1 209 ? 47.099 53.954 18.795 1.00 60.42 209 ALA B CA 1
ATOM 4312 C C . ALA B 1 209 ? 46.532 53.067 17.693 1.00 60.68 209 ALA B C 1
ATOM 4313 O O . ALA B 1 209 ? 46.520 51.836 17.805 1.00 60.26 209 ALA B O 1
ATOM 4315 N N . ALA B 1 210 ? 46.074 53.704 16.618 1.00 59.65 210 ALA B N 1
ATOM 4316 C CA . ALA B 1 210 ? 45.526 52.978 15.482 1.00 58.99 210 ALA B CA 1
ATOM 4317 C C . ALA B 1 210 ? 46.662 52.554 14.548 1.00 59.12 210 ALA B C 1
ATOM 4318 O O . ALA B 1 210 ? 46.439 51.870 13.547 1.00 58.70 210 ALA B O 1
ATOM 4320 N N . GLY B 1 211 ? 47.884 52.965 14.878 1.00 58.80 211 GLY B N 1
ATOM 4321 C CA . GLY B 1 211 ? 49.023 52.605 14.050 1.00 58.91 211 GLY B CA 1
ATOM 4322 C C . GLY B 1 211 ? 49.571 53.705 13.147 1.00 58.91 211 GLY B C 1
ATOM 4323 O O . GLY B 1 211 ? 49.881 53.461 11.983 1.00 58.14 211 GLY B O 1
ATOM 4324 N N . ALA B 1 212 ? 49.675 54.916 13.680 1.00 58.64 212 ALA B N 1
ATOM 4325 C CA . ALA B 1 212 ? 50.211 56.045 12.936 1.00 58.03 212 ALA B CA 1
ATOM 4326 C C . ALA B 1 212 ? 51.602 56.306 13.493 1.00 57.40 212 ALA B C 1
ATOM 4327 O O . ALA B 1 212 ? 51.791 56.355 14.710 1.00 54.96 212 ALA B O 1
ATOM 4329 N N . THR B 1 213 ? 52.568 56.468 12.594 1.00 56.99 213 THR B N 1
ATOM 4330 C CA . THR B 1 213 ? 53.961 56.701 12.970 1.00 55.99 213 THR B CA 1
ATOM 4331 C C . THR B 1 213 ? 54.395 58.133 12.687 1.00 56.22 213 THR B C 1
ATOM 4332 O O . THR B 1 213 ? 55.382 58.623 13.260 1.00 56.22 213 THR B O 1
ATOM 4336 N N . LYS B 1 214 ? 53.661 58.799 11.798 1.00 55.08 214 LYS B N 1
ATOM 4337 C CA . LYS B 1 214 ? 54.019 60.156 11.407 1.00 54.32 214 LYS B CA 1
ATOM 4338 C C . LYS B 1 214 ? 52.879 61.162 11.510 1.00 52.40 214 LYS B C 1
ATOM 4339 O O . LYS B 1 214 ? 52.159 61.425 10.550 1.00 50.37 214 LYS B O 1
ATOM 4345 N N . VAL B 1 215 ? 52.735 61.725 12.701 1.00 52.87 215 VAL B N 1
ATOM 4346 C CA . VAL B 1 215 ? 51.709 62.715 12.963 1.00 51.38 215 VAL B CA 1
ATOM 4347 C C . VAL B 1 215 ? 52.414 63.910 13.564 1.00 50.88 215 VAL B C 1
ATOM 4348 O O . VAL B 1 215 ? 53.258 63.756 14.462 1.00 49.77 215 VAL B O 1
ATOM 4352 N N . THR B 1 216 ? 52.095 65.094 13.044 1.00 50.08 216 THR B N 1
ATOM 4353 C CA . THR B 1 216 ? 52.668 66.343 13.551 1.00 48.62 216 THR B CA 1
ATOM 4354 C C . THR B 1 216 ? 51.512 67.305 13.813 1.00 47.28 216 THR B C 1
ATOM 4355 O O . THR B 1 216 ? 50.646 67.497 12.945 1.00 45.80 216 THR B O 1
ATOM 4359 N N . VAL B 1 217 ? 51.503 67.895 15.008 1.00 45.43 217 VAL B N 1
ATOM 4360 C CA . VAL B 1 217 ? 50.453 68.822 15.408 1.00 44.70 217 VAL B CA 1
ATOM 4361 C C . VAL B 1 217 ? 50.909 70.270 15.327 1.00 46.90 217 VAL B C 1
ATOM 4362 O O . VAL B 1 217 ? 52.042 70.595 15.675 1.00 47.32 217 VAL B O 1
ATOM 4366 N N . VAL B 1 218 ? 50.011 71.134 14.865 1.00 49.31 218 VAL B N 1
ATOM 4367 C CA . VAL B 1 218 ? 50.297 72.558 14.726 1.00 50.38 218 VAL B CA 1
ATOM 4368 C C . VAL B 1 218 ? 49.250 73.324 15.537 1.00 51.74 218 VAL B C 1
ATOM 4369 O O . VAL B 1 218 ? 48.088 72.903 15.625 1.00 50.17 218 VAL B O 1
ATOM 4373 N N . ASP B 1 219 ? 49.661 74.443 16.132 1.00 51.59 219 ASP B N 1
ATOM 4374 C CA . ASP B 1 219 ? 48.735 75.253 16.912 1.00 53.21 219 ASP B CA 1
ATOM 4375 C C . ASP B 1 219 ? 48.966 76.733 16.685 1.00 53.66 219 ASP B C 1
ATOM 4376 O O . ASP B 1 219 ? 49.726 77.130 15.810 1.00 53.22 219 ASP B O 1
ATOM 4381 N N . LYS B 1 220 ? 48.299 77.544 17.491 1.00 55.23 220 LYS B N 1
ATOM 4382 C CA . LYS B 1 220 ? 48.388 78.994 17.392 1.00 56.69 220 LYS B CA 1
ATOM 4383 C C . LYS B 1 220 ? 49.755 79.561 16.993 1.00 57.24 220 LYS B C 1
ATOM 4384 O O . LYS B 1 220 ? 49.815 80.605 16.352 1.00 57.77 220 LYS B O 1
ATOM 4390 N N . PHE B 1 221 ? 50.847 78.887 17.355 1.00 58.28 221 PHE B N 1
ATOM 4391 C CA . PHE B 1 221 ? 52.178 79.406 17.033 1.00 59.29 221 PHE B CA 1
ATOM 4392 C C . PHE B 1 221 ? 52.985 78.619 16.011 1.00 60.96 221 PHE B C 1
ATOM 4393 O O . PHE B 1 221 ? 54.078 79.039 15.608 1.00 61.85 221 PHE B O 1
ATOM 4401 N N . GLY B 1 222 ? 52.456 77.480 15.589 1.00 60.75 222 GLY B N 1
ATOM 4402 C CA . GLY B 1 222 ? 53.168 76.678 14.613 1.00 60.01 222 GLY B CA 1
ATOM 4403 C C . GLY B 1 222 ? 53.352 75.254 15.078 1.00 59.94 222 GLY B C 1
ATOM 4404 O O . GLY B 1 222 ? 52.778 74.851 16.089 1.00 61.07 222 GLY B O 1
ATOM 4405 N N . ILE B 1 223 ? 54.158 74.500 14.334 1.00 59.96 223 ILE B N 1
ATOM 4406 C CA . ILE B 1 223 ? 54.432 73.098 14.636 1.00 57.79 223 ILE B CA 1
ATOM 4407 C C . ILE B 1 223 ? 54.848 72.897 16.075 1.00 57.42 223 ILE B C 1
ATOM 4408 O O . ILE B 1 223 ? 55.670 73.655 16.609 1.00 56.39 223 ILE B O 1
ATOM 4413 N N . ILE B 1 224 ? 54.277 71.881 16.710 1.00 56.45 224 ILE B N 1
ATOM 4414 C CA . ILE B 1 224 ? 54.644 71.599 18.082 1.00 56.07 224 ILE B CA 1
ATOM 4415 C C . ILE B 1 224 ? 55.943 70.837 17.958 1.00 54.74 224 ILE B C 1
ATOM 4416 O O . ILE B 1 224 ? 55.991 69.781 17.335 1.00 51.40 224 ILE B O 1
ATOM 4421 N N . ASN B 1 225 ? 57.008 71.401 18.520 1.00 56.51 225 ASN B N 1
ATOM 4422 C CA . ASN B 1 225 ? 58.322 70.766 18.456 1.00 57.38 225 ASN B CA 1
ATOM 4423 C C . ASN B 1 225 ? 58.785 70.358 19.837 1.00 57.18 225 ASN B C 1
ATOM 4424 O O . ASN B 1 225 ? 59.022 71.203 20.690 1.00 58.29 225 ASN B O 1
ATOM 4429 N N . GLU B 1 226 ? 58.927 69.053 20.034 1.00 57.49 226 GLU B N 1
ATOM 4430 C CA . GLU B 1 226 ? 59.349 68.486 21.302 1.00 56.87 226 GLU B CA 1
ATOM 4431 C C . GLU B 1 226 ? 60.573 69.169 21.904 1.00 58.13 226 GLU B C 1
ATOM 4432 O O . GLU B 1 226 ? 60.705 69.262 23.125 1.00 59.09 226 GLU B O 1
ATOM 4438 N N . GLN B 1 227 ? 61.476 69.636 21.052 1.00 59.25 227 GLN B N 1
ATOM 4439 C CA . GLN B 1 227 ? 62.682 70.290 21.537 1.00 60.25 227 GLN B CA 1
ATOM 4440 C C . GLN B 1 227 ? 62.457 71.786 21.750 1.00 60.90 227 GLN B C 1
ATOM 4441 O O . GLN B 1 227 ? 63.372 72.504 22.131 1.00 60.28 227 GLN B O 1
ATOM 4447 N N . GLU B 1 228 ? 61.240 72.255 21.496 1.00 63.16 228 GLU B N 1
ATOM 4448 C CA . GLU B 1 228 ? 60.911 73.672 21.687 1.00 66.58 228 GLU B CA 1
ATOM 4449 C C . GLU B 1 228 ? 59.855 73.857 22.791 1.00 66.95 228 GLU B C 1
ATOM 4450 O O . GLU B 1 228 ? 59.975 74.734 23.654 1.00 65.66 228 GLU B O 1
ATOM 4456 N N . ALA B 1 229 ? 58.830 73.010 22.760 1.00 67.92 229 ALA B N 1
ATOM 4457 C CA . ALA B 1 229 ? 57.740 73.061 23.728 1.00 68.78 229 ALA B CA 1
ATOM 4458 C C . ALA B 1 229 ? 58.177 73.025 25.194 1.00 69.25 229 ALA B C 1
ATOM 4459 O O . ALA B 1 229 ? 59.236 72.483 25.549 1.00 69.05 229 ALA B O 1
ATOM 4461 N N . ALA B 1 230 ? 57.336 73.623 26.032 1.00 70.48 230 ALA B N 1
ATOM 4462 C CA . ALA B 1 230 ? 57.546 73.695 27.476 1.00 71.94 230 ALA B CA 1
ATOM 4463 C C . ALA B 1 230 ? 56.155 73.749 28.098 1.00 72.04 230 ALA B C 1
ATOM 4464 O O . ALA B 1 230 ? 55.284 74.485 27.617 1.00 71.89 230 ALA B O 1
ATOM 4466 N N . GLN B 1 231 ? 55.939 72.972 29.153 1.00 72.84 231 GLN B N 1
ATOM 4467 C CA . GLN B 1 231 ? 54.627 72.943 29.794 1.00 74.14 231 GLN B CA 1
ATOM 4468 C C . GLN B 1 231 ? 54.666 73.262 31.284 1.00 74.95 231 GLN B C 1
ATOM 4469 O O . GLN B 1 231 ? 55.738 73.387 31.891 1.00 75.08 231 GLN B O 1
ATOM 4471 N N . LEU B 1 232 ? 53.476 73.380 31.865 1.00 75.92 232 LEU B N 1
ATOM 4472 C CA . LEU B 1 232 ? 53.329 73.694 33.278 1.00 76.43 232 LEU B CA 1
ATOM 4473 C C . LEU B 1 232 ? 52.958 72.441 34.077 1.00 76.69 232 LEU B C 1
ATOM 4474 O O . LEU B 1 232 ? 51.988 72.434 34.826 1.00 77.62 232 LEU B O 1
ATOM 4479 N N . ALA B 1 233 ? 53.756 71.401 33.929 1.00 76.82 233 ALA B N 1
ATOM 4480 C CA . ALA B 1 233 ? 53.588 70.103 34.611 1.00 76.86 233 ALA B CA 1
ATOM 4481 C C . ALA B 1 233 ? 54.592 69.110 33.990 1.00 76.95 233 ALA B C 1
ATOM 4482 O O . ALA B 1 233 ? 55.240 68.373 34.720 1.00 76.74 233 ALA B O 1
ATOM 4484 N N . PRO B 1 234 ? 54.716 69.070 32.692 1.00 77.25 234 PRO B N 1
ATOM 4485 C CA . PRO B 1 234 ? 55.632 68.127 32.061 1.00 77.41 234 PRO B CA 1
ATOM 4486 C C . PRO B 1 234 ? 55.571 66.776 32.777 1.00 77.03 234 PRO B C 1
ATOM 4487 O O . PRO B 1 234 ? 54.769 65.912 32.432 1.00 76.36 234 PRO B O 1
ATOM 4489 N N . ASP B 1 238 ? 53.933 61.107 27.754 1.00 75.20 238 ASP B N 1
ATOM 4490 C CA . ASP B 1 238 ? 52.537 61.448 28.018 1.00 74.86 238 ASP B CA 1
ATOM 4491 C C . ASP B 1 238 ? 52.095 62.676 27.222 1.00 74.18 238 ASP B C 1
ATOM 4492 O O . ASP B 1 238 ? 51.030 62.663 26.593 1.00 73.53 238 ASP B O 1
ATOM 4497 N N . ILE B 1 239 ? 52.909 63.734 27.253 1.00 73.89 239 ILE B N 1
ATOM 4498 C CA . ILE B 1 239 ? 52.585 64.956 26.522 1.00 72.62 239 ILE B CA 1
ATOM 4499 C C . ILE B 1 239 ? 52.705 64.745 25.009 1.00 72.70 239 ILE B C 1
ATOM 4500 O O . ILE B 1 239 ? 53.527 63.949 24.537 1.00 73.37 239 ILE B O 1
ATOM 4505 N N . ALA B 1 240 ? 51.855 65.451 24.265 1.00 71.76 240 ALA B N 1
ATOM 4506 C CA . ALA B 1 240 ? 51.801 65.364 22.806 1.00 70.14 240 ALA B CA 1
ATOM 4507 C C . ALA B 1 240 ? 53.157 65.574 22.147 1.00 68.94 240 ALA B C 1
ATOM 4508 O O . ALA B 1 240 ? 53.494 64.913 21.163 1.00 67.34 240 ALA B O 1
ATOM 4510 N N . LYS B 1 241 ? 53.927 66.497 22.705 1.00 68.25 241 LYS B N 1
ATOM 4511 C CA . LYS B 1 241 ? 55.239 66.843 22.186 1.00 67.59 241 LYS B CA 1
ATOM 4512 C C . LYS B 1 241 ? 56.159 65.648 21.936 1.00 66.63 241 LYS B C 1
ATOM 4513 O O . LYS B 1 241 ? 56.735 65.524 20.864 1.00 65.08 241 LYS B O 1
ATOM 4519 N N . VAL B 1 242 ? 56.284 64.770 22.927 1.00 66.13 242 VAL B N 1
ATOM 4520 C CA . VAL B 1 242 ? 57.166 63.608 22.839 1.00 64.25 242 VAL B CA 1
ATOM 4521 C C . VAL B 1 242 ? 56.664 62.453 21.962 1.00 62.54 242 VAL B C 1
ATOM 4522 O O . VAL B 1 242 ? 57.362 61.457 21.794 1.00 61.68 242 VAL B O 1
ATOM 4526 N N . THR B 1 243 ? 55.467 62.575 21.397 1.00 60.65 243 THR B N 1
ATOM 4527 C CA . THR B 1 243 ? 54.938 61.503 20.552 1.00 59.20 243 THR B CA 1
ATOM 4528 C C . THR B 1 243 ? 54.673 61.944 19.121 1.00 57.73 243 THR B C 1
ATOM 4529 O O . THR B 1 243 ? 54.197 61.162 18.306 1.00 56.64 243 THR B O 1
ATOM 4533 N N . ASN B 1 244 ? 54.999 63.197 18.822 1.00 58.39 244 ASN B N 1
ATOM 4534 C CA . ASN B 1 244 ? 54.804 63.759 17.491 1.00 58.99 244 ASN B CA 1
ATOM 4535 C C . ASN B 1 244 ? 56.045 64.492 17.008 1.00 58.80 244 ASN B C 1
ATOM 4536 O O . ASN B 1 244 ? 57.028 64.618 17.730 1.00 57.79 244 ASN B O 1
ATOM 4541 N N . ARG B 1 245 ? 55.965 64.994 15.780 1.00 60.56 245 ARG B N 1
ATOM 4542 C CA . ARG B 1 245 ? 57.045 65.746 15.149 1.00 61.06 245 ARG B CA 1
ATOM 4543 C C . ARG B 1 245 ? 58.423 65.164 15.454 1.00 61.48 245 ARG B C 1
ATOM 4544 O O . ARG B 1 245 ? 59.360 65.897 15.781 1.00 60.08 245 ARG B O 1
ATOM 4552 N N . GLU B 1 246 ? 58.551 63.847 15.329 1.00 62.44 246 GLU B N 1
ATOM 4553 C CA . GLU B 1 246 ? 59.820 63.187 15.624 1.00 65.68 246 GLU B CA 1
ATOM 4554 C C . GLU B 1 246 ? 61.006 63.675 14.772 1.00 66.20 246 GLU B C 1
ATOM 4555 O O . GLU B 1 246 ? 62.166 63.488 15.142 1.00 64.41 246 GLU B O 1
ATOM 4561 N N . PHE B 1 247 ? 60.707 64.298 13.635 1.00 67.53 247 PHE B N 1
ATOM 4562 C CA . PHE B 1 247 ? 61.740 64.862 12.767 1.00 68.65 247 PHE B CA 1
ATOM 4563 C C . PHE B 1 247 ? 62.332 66.056 13.519 1.00 67.87 247 PHE B C 1
ATOM 4564 O O . PHE B 1 247 ? 63.394 66.559 13.162 1.00 69.18 247 PHE B O 1
ATOM 4572 N N . LYS B 1 248 ? 61.628 66.508 14.558 1.00 66.87 248 LYS B N 1
ATOM 4573 C CA . LYS B 1 248 ? 62.047 67.666 15.350 1.00 65.84 248 LYS B CA 1
ATOM 4574 C C . LYS B 1 248 ? 62.039 68.885 14.447 1.00 64.33 248 LYS B C 1
ATOM 4575 O O . LYS B 1 248 ? 62.727 69.865 14.707 1.00 64.44 248 LYS B O 1
ATOM 4581 N N . SER B 1 249 ? 61.261 68.810 13.376 1.00 64.33 249 SER B N 1
ATOM 4582 C CA . SER B 1 249 ? 61.169 69.909 12.423 1.00 66.26 249 SER B CA 1
ATOM 4583 C C . SER B 1 249 ? 60.121 70.907 12.863 1.00 65.63 249 SER B C 1
ATOM 4584 O O . SER B 1 249 ? 58.932 70.658 12.732 1.00 65.67 249 SER B O 1
ATOM 4587 N N . GLY B 1 250 ? 60.565 72.041 13.383 1.00 66.21 250 GLY B N 1
ATOM 4588 C CA . GLY B 1 250 ? 59.625 73.047 13.836 1.00 67.76 250 GLY B CA 1
ATOM 4589 C C . GLY B 1 250 ? 59.601 74.248 12.922 1.00 68.99 250 GLY B C 1
ATOM 4590 O O . GLY B 1 250 ? 60.640 74.856 12.658 1.00 69.20 250 GLY B O 1
ATOM 4591 N N . THR B 1 251 ? 58.412 74.597 12.439 1.00 70.56 251 THR B N 1
ATOM 4592 C CA . THR B 1 251 ? 58.267 75.736 11.539 1.00 70.67 251 THR B CA 1
ATOM 4593 C C . THR B 1 251 ? 56.811 76.236 11.507 1.00 70.72 251 THR B C 1
ATOM 4594 O O . THR B 1 251 ? 56.137 76.259 12.542 1.00 70.24 251 THR B O 1
ATOM 4598 N N . LEU B 1 252 ? 56.327 76.634 10.331 1.00 70.89 252 LEU B N 1
ATOM 4599 C CA . LEU B 1 252 ? 54.957 77.136 10.203 1.00 71.66 252 LEU B CA 1
ATOM 4600 C C . LEU B 1 252 ? 53.931 76.045 9.933 1.00 71.38 252 LEU B C 1
ATOM 4601 O O . LEU B 1 252 ? 54.279 74.894 9.678 1.00 72.01 252 LEU B O 1
ATOM 4606 N N . GLU B 1 253 ? 52.657 76.403 9.990 1.00 72.27 253 GLU B N 1
ATOM 4607 C CA . GLU B 1 253 ? 51.626 75.420 9.715 1.00 73.60 253 GLU B CA 1
ATOM 4608 C C . GLU B 1 253 ? 51.610 75.184 8.212 1.00 74.82 253 GLU B C 1
ATOM 4609 O O . GLU B 1 253 ? 51.041 74.209 7.725 1.00 75.37 253 GLU B O 1
ATOM 4615 N N . ASP B 1 254 ? 52.248 76.091 7.481 1.00 75.59 254 ASP B N 1
ATOM 4616 C CA . ASP B 1 254 ? 52.333 75.988 6.031 1.00 74.64 254 ASP B CA 1
ATOM 4617 C C . ASP B 1 254 ? 53.577 75.189 5.678 1.00 73.39 254 ASP B C 1
ATOM 4618 O O . ASP B 1 254 ? 53.506 74.199 4.958 1.00 73.43 254 ASP B O 1
ATOM 4623 N N . ALA B 1 255 ? 54.717 75.628 6.199 1.00 72.65 255 ALA B N 1
ATOM 4624 C CA . ALA B 1 255 ? 55.990 74.957 5.964 1.00 71.69 255 ALA B CA 1
ATOM 4625 C C . ALA B 1 255 ? 55.988 73.665 6.761 1.00 71.48 255 ALA B C 1
ATOM 4626 O O . ALA B 1 255 ? 56.871 73.432 7.585 1.00 72.61 255 ALA B O 1
ATOM 4628 N N . LEU B 1 256 ? 54.982 72.833 6.511 1.00 71.04 256 LEU B N 1
ATOM 4629 C CA . LEU B 1 256 ? 54.828 71.559 7.201 1.00 70.20 256 LEU B CA 1
ATOM 4630 C C . LEU B 1 256 ? 53.863 70.617 6.465 1.00 70.81 256 LEU B C 1
ATOM 4631 O O . LEU B 1 256 ? 53.882 69.403 6.680 1.00 72.41 256 LEU B O 1
ATOM 4636 N N . GLU B 1 257 ? 53.006 71.166 5.612 1.00 69.28 257 GLU B N 1
ATOM 4637 C CA . GLU B 1 257 ? 52.096 70.318 4.863 1.00 68.53 257 GLU B CA 1
ATOM 4638 C C . GLU B 1 257 ? 52.860 69.863 3.633 1.00 68.82 257 GLU B C 1
ATOM 4639 O O . GLU B 1 257 ? 52.273 69.370 2.664 1.00 69.31 257 GLU B O 1
ATOM 4645 N N . GLY B 1 258 ? 54.180 70.045 3.687 1.00 67.91 258 GLY B N 1
ATOM 4646 C CA . GLY B 1 258 ? 55.045 69.658 2.591 1.00 66.78 258 GLY B CA 1
ATOM 4647 C C . GLY B 1 258 ? 54.940 68.176 2.299 1.00 66.10 258 GLY B C 1
ATOM 4648 O O . GLY B 1 258 ? 55.411 67.341 3.074 1.00 67.24 258 GLY B O 1
ATOM 4649 N N . ALA B 1 259 ? 54.309 67.848 1.178 1.00 64.58 259 ALA B N 1
ATOM 4650 C CA . ALA B 1 259 ? 54.136 66.459 0.772 1.00 63.62 259 ALA B CA 1
ATOM 4651 C C . ALA B 1 259 ? 53.459 65.599 1.849 1.00 61.52 259 ALA B C 1
ATOM 4652 O O . ALA B 1 259 ? 53.698 64.396 1.944 1.00 60.19 259 ALA B O 1
ATOM 4654 N N . ASP B 1 260 ? 52.608 66.228 2.654 1.00 60.20 260 ASP B N 1
ATOM 4655 C CA . ASP B 1 260 ? 51.865 65.523 3.695 1.00 58.12 260 ASP B CA 1
ATOM 4656 C C . ASP B 1 260 ? 50.688 64.864 2.996 1.00 56.18 260 ASP B C 1
ATOM 4657 O O . ASP B 1 260 ? 50.075 65.467 2.112 1.00 52.83 260 ASP B O 1
ATOM 4659 N N . ILE B 1 261 ? 50.365 63.634 3.377 1.00 55.71 261 ILE B N 1
ATOM 4660 C CA . ILE B 1 261 ? 49.248 62.966 2.725 1.00 55.56 261 ILE B CA 1
ATOM 4661 C C . ILE B 1 261 ? 47.912 63.213 3.431 1.00 53.38 261 ILE B C 1
ATOM 4662 O O . ILE B 1 261 ? 46.850 63.118 2.804 1.00 51.28 261 ILE B O 1
ATOM 4667 N N . PHE B 1 262 ? 47.962 63.565 4.716 1.00 53.19 262 PHE B N 1
ATOM 4668 C CA . PHE B 1 262 ? 46.736 63.784 5.491 1.00 54.07 262 PHE B CA 1
ATOM 4669 C C . PHE B 1 262 ? 46.679 65.037 6.351 1.00 51.93 262 PHE B C 1
ATOM 4670 O O . PHE B 1 262 ? 47.638 65.366 7.050 1.00 48.76 262 PHE B O 1
ATOM 4678 N N . ILE B 1 263 ? 45.540 65.723 6.299 1.00 50.44 263 ILE B N 1
ATOM 4679 C CA . ILE B 1 263 ? 45.317 66.880 7.151 1.00 49.86 263 ILE B CA 1
ATOM 4680 C C . ILE B 1 263 ? 43.930 66.837 7.781 1.00 50.62 263 ILE B C 1
ATOM 4681 O O . ILE B 1 263 ? 42.912 66.612 7.116 1.00 47.57 263 ILE B O 1
ATOM 4686 N N . GLY B 1 264 ? 43.920 67.037 9.091 1.00 53.04 264 GLY B N 1
ATOM 4687 C CA . GLY B 1 264 ? 42.690 67.070 9.845 1.00 54.42 264 GLY B CA 1
ATOM 4688 C C . GLY B 1 264 ? 42.749 68.439 10.479 1.00 54.73 264 GLY B C 1
ATOM 4689 O O . GLY B 1 264 ? 43.744 68.778 11.116 1.00 54.25 264 GLY B O 1
ATOM 4690 N N . VAL B 1 265 ? 41.724 69.252 10.271 1.00 55.63 265 VAL B N 1
ATOM 4691 C CA . VAL B 1 265 ? 41.712 70.576 10.871 1.00 58.10 265 VAL B CA 1
ATOM 4692 C C . VAL B 1 265 ? 40.501 70.627 11.796 1.00 59.37 265 VAL B C 1
ATOM 4693 O O . VAL B 1 265 ? 39.439 70.099 11.459 1.00 59.31 265 VAL B O 1
ATOM 4697 N N . SER B 1 266 ? 40.668 71.271 12.952 1.00 60.54 266 SER B N 1
ATOM 4698 C CA . SER B 1 266 ? 39.619 71.347 13.962 1.00 61.57 266 SER B CA 1
ATOM 4699 C C . SER B 1 266 ? 38.780 72.620 14.115 1.00 63.32 266 SER B C 1
ATOM 4700 O O . SER B 1 266 ? 37.558 72.550 14.026 1.00 64.31 266 SER B O 1
ATOM 4703 N N . ALA B 1 267 ? 39.397 73.777 14.352 1.00 63.97 267 ALA B N 1
ATOM 4704 C CA . ALA B 1 267 ? 38.582 74.979 14.544 1.00 64.04 267 ALA B CA 1
ATOM 4705 C C . ALA B 1 267 ? 39.035 76.340 13.991 1.00 64.54 267 ALA B C 1
ATOM 4706 O O . ALA B 1 267 ? 38.918 77.358 14.672 1.00 65.14 267 ALA B O 1
ATOM 4708 N N . PRO B 1 268 ? 39.594 76.378 12.776 1.00 65.37 268 PRO B N 1
ATOM 4709 C CA . PRO B 1 268 ? 39.996 77.701 12.273 1.00 64.84 268 PRO B CA 1
ATOM 4710 C C . PRO B 1 268 ? 39.158 78.242 11.080 1.00 63.83 268 PRO B C 1
ATOM 4711 O O . PRO B 1 268 ? 38.079 78.816 11.270 1.00 61.94 268 PRO B O 1
ATOM 4715 N N . GLY B 1 269 ? 39.666 78.056 9.862 1.00 62.83 269 GLY B N 1
ATOM 4716 C CA . GLY B 1 269 ? 38.989 78.553 8.664 1.00 63.99 269 GLY B CA 1
ATOM 4717 C C . GLY B 1 269 ? 40.005 78.972 7.600 1.00 64.68 269 GLY B C 1
ATOM 4718 O O . GLY B 1 269 ? 39.643 79.470 6.527 1.00 62.93 269 GLY B O 1
ATOM 4719 N N . VAL B 1 270 ? 41.279 78.718 7.926 1.00 65.41 270 VAL B N 1
ATOM 4720 C CA . VAL B 1 270 ? 42.467 79.021 7.126 1.00 65.50 270 VAL B CA 1
ATOM 4721 C C . VAL B 1 270 ? 42.676 78.134 5.888 1.00 67.12 270 VAL B C 1
ATOM 4722 O O . VAL B 1 270 ? 41.955 78.283 4.903 1.00 68.91 270 VAL B O 1
ATOM 4726 N N . LEU B 1 271 ? 43.671 77.240 5.945 1.00 67.10 271 LEU B N 1
ATOM 4727 C CA . LEU B 1 271 ? 44.028 76.294 4.874 1.00 67.59 271 LEU B CA 1
ATOM 4728 C C . LEU B 1 271 ? 43.794 76.813 3.458 1.00 67.73 271 LEU B C 1
ATOM 4729 O O . LEU B 1 271 ? 42.706 76.664 2.901 1.00 67.66 271 LEU B O 1
ATOM 4734 N N . LYS B 1 272 ? 44.835 77.402 2.876 1.00 68.50 272 LYS B N 1
ATOM 4735 C CA . LYS B 1 272 ? 44.772 77.987 1.536 1.00 68.96 272 LYS B CA 1
ATOM 4736 C C . LYS B 1 272 ? 44.929 77.010 0.363 1.00 68.64 272 LYS B C 1
ATOM 4737 O O . LYS B 1 272 ? 45.762 76.093 0.392 1.00 66.36 272 LYS B O 1
ATOM 4743 N N . ALA B 1 273 ? 44.126 77.248 -0.674 1.00 67.39 273 ALA B N 1
ATOM 4744 C CA . ALA B 1 273 ? 44.112 76.442 -1.889 1.00 66.62 273 ALA B CA 1
ATOM 4745 C C . ALA B 1 273 ? 45.478 76.239 -2.545 1.00 66.18 273 ALA B C 1
ATOM 4746 O O . ALA B 1 273 ? 45.700 75.227 -3.203 1.00 64.23 273 ALA B O 1
ATOM 4748 N N . GLU B 1 274 ? 46.383 77.198 -2.374 1.00 67.00 274 GLU B N 1
ATOM 4749 C CA . GLU B 1 274 ? 47.727 77.114 -2.956 1.00 67.05 274 GLU B CA 1
ATOM 4750 C C . GLU B 1 274 ? 48.565 76.032 -2.286 1.00 66.97 274 GLU B C 1
ATOM 4751 O O . GLU B 1 274 ? 49.502 75.505 -2.886 1.00 67.74 274 GLU B O 1
ATOM 4757 N N . TRP B 1 275 ? 48.232 75.703 -1.044 1.00 65.79 275 TRP B N 1
ATOM 4758 C CA . TRP B 1 275 ? 48.991 74.705 -0.307 1.00 65.74 275 TRP B CA 1
ATOM 4759 C C . TRP B 1 275 ? 48.824 73.249 -0.751 1.00 65.19 275 TRP B C 1
ATOM 4760 O O . TRP B 1 275 ? 49.761 72.459 -0.626 1.00 64.29 275 TRP B O 1
ATOM 4771 N N . ILE B 1 276 ? 47.646 72.891 -1.259 1.00 64.74 276 ILE B N 1
ATOM 4772 C CA . ILE B 1 276 ? 47.378 71.510 -1.679 1.00 65.36 276 ILE B CA 1
ATOM 4773 C C . ILE B 1 276 ? 48.531 70.864 -2.456 1.00 66.25 276 ILE B C 1
ATOM 4774 O O . ILE B 1 276 ? 49.133 69.880 -2.001 1.00 64.33 276 ILE B O 1
ATOM 4779 N N . SER B 1 277 ? 48.827 71.419 -3.630 1.00 67.03 277 SER B N 1
ATOM 4780 C CA . SER B 1 277 ? 49.899 70.901 -4.480 1.00 67.80 277 SER B CA 1
ATOM 4781 C C . SER B 1 277 ? 51.222 70.736 -3.744 1.00 67.51 277 SER B C 1
ATOM 4782 O O . SER B 1 277 ? 52.031 69.898 -4.118 1.00 67.87 277 SER B O 1
ATOM 4785 N N . LYS B 1 278 ? 51.445 71.537 -2.707 1.00 66.84 278 LYS B N 1
ATOM 4786 C CA . LYS B 1 278 ? 52.677 71.434 -1.929 1.00 66.00 278 LYS B CA 1
ATOM 4787 C C . LYS B 1 278 ? 52.628 70.189 -1.039 1.00 65.08 278 LYS B C 1
ATOM 4788 O O . LYS B 1 278 ? 53.649 69.771 -0.495 1.00 63.74 278 LYS B O 1
ATOM 4790 N N . MET B 1 279 ? 51.434 69.611 -0.885 1.00 64.71 279 MET B N 1
ATOM 4791 C CA . MET B 1 279 ? 51.251 68.392 -0.084 1.00 65.01 279 MET B CA 1
ATOM 4792 C C . MET B 1 279 ? 51.645 67.172 -0.947 1.00 64.78 279 MET B C 1
ATOM 4793 O O . MET B 1 279 ? 52.262 67.315 -2.009 1.00 63.82 279 MET B O 1
ATOM 4798 N N . ALA B 1 280 ? 51.298 65.973 -0.497 1.00 64.17 280 ALA B N 1
ATOM 4799 C CA . ALA B 1 280 ? 51.634 64.786 -1.269 1.00 64.41 280 ALA B CA 1
ATOM 4800 C C . ALA B 1 280 ? 50.748 64.693 -2.523 1.00 65.09 280 ALA B C 1
ATOM 4801 O O . ALA B 1 280 ? 49.793 65.461 -2.690 1.00 64.08 280 ALA B O 1
ATOM 4803 N N . ALA B 1 281 ? 51.086 63.751 -3.400 1.00 66.16 281 ALA B N 1
ATOM 4804 C CA . ALA B 1 281 ? 50.367 63.534 -4.651 1.00 67.18 281 ALA B CA 1
ATOM 4805 C C . ALA B 1 281 ? 48.853 63.359 -4.518 1.00 66.28 281 ALA B C 1
ATOM 4806 O O . ALA B 1 281 ? 48.093 63.942 -5.289 1.00 65.52 281 ALA B O 1
ATOM 4808 N N . ARG B 1 282 ? 48.417 62.548 -3.560 1.00 65.89 282 ARG B N 1
ATOM 4809 C CA . ARG B 1 282 ? 46.984 62.315 -3.364 1.00 65.80 282 ARG B CA 1
ATOM 4810 C C . ARG B 1 282 ? 46.580 62.661 -1.923 1.00 65.22 282 ARG B C 1
ATOM 4811 O O . ARG B 1 282 ? 46.359 61.775 -1.087 1.00 67.08 282 ARG B O 1
ATOM 4813 N N . PRO B 1 283 ? 46.467 63.966 -1.622 1.00 63.62 283 PRO B N 1
ATOM 4814 C CA . PRO B 1 283 ? 46.101 64.449 -0.289 1.00 62.44 283 PRO B CA 1
ATOM 4815 C C . PRO B 1 283 ? 44.629 64.311 0.061 1.00 60.83 283 PRO B C 1
ATOM 4816 O O . PRO B 1 283 ? 43.772 64.312 -0.822 1.00 60.20 283 PRO B O 1
ATOM 4820 N N . VAL B 1 284 ? 44.344 64.184 1.355 1.00 58.61 284 VAL B N 1
ATOM 4821 C CA . VAL B 1 284 ? 42.960 64.094 1.822 1.00 57.43 284 VAL B CA 1
ATOM 4822 C C . VAL B 1 284 ? 42.753 65.239 2.813 1.00 54.96 284 VAL B C 1
ATOM 4823 O O . VAL B 1 284 ? 43.583 65.478 3.686 1.00 53.11 284 VAL B O 1
ATOM 4827 N N . ILE B 1 285 ? 41.650 65.956 2.657 1.00 53.74 285 ILE B N 1
ATOM 4828 C CA . ILE B 1 285 ? 41.354 67.085 3.520 1.00 52.52 285 ILE B CA 1
ATOM 4829 C C . ILE B 1 285 ? 40.095 66.885 4.355 1.00 51.64 285 ILE B C 1
ATOM 4830 O O . ILE B 1 285 ? 38.996 66.757 3.820 1.00 52.14 285 ILE B O 1
ATOM 4835 N N . PHE B 1 286 ? 40.245 66.840 5.668 1.00 50.48 286 PHE B N 1
ATOM 4836 C CA . PHE B 1 286 ? 39.066 66.757 6.516 1.00 48.15 286 PHE B CA 1
ATOM 4837 C C . PHE B 1 286 ? 39.004 68.128 7.184 1.00 47.52 286 PHE B C 1
ATOM 4838 O O . PHE B 1 286 ? 39.788 68.416 8.077 1.00 47.75 286 PHE B O 1
ATOM 4846 N N . ALA B 1 287 ? 38.115 68.991 6.704 1.00 47.89 287 ALA B N 1
ATOM 4847 C CA . ALA B 1 287 ? 37.959 70.339 7.263 1.00 48.86 287 ALA B CA 1
ATOM 4848 C C . ALA B 1 287 ? 36.775 70.310 8.230 1.00 48.83 287 ALA B C 1
ATOM 4849 O O . ALA B 1 287 ? 35.625 70.477 7.813 1.00 48.64 287 ALA B O 1
ATOM 4851 N N . MET B 1 288 ? 37.070 70.122 9.518 1.00 47.94 288 MET B N 1
ATOM 4852 C CA . MET B 1 288 ? 36.035 69.986 10.551 1.00 48.38 288 MET B CA 1
ATOM 4853 C C . MET B 1 288 ? 35.428 71.222 11.242 1.00 45.91 288 MET B C 1
ATOM 4854 O O . MET B 1 288 ? 34.432 71.104 11.963 1.00 45.77 288 MET B O 1
ATOM 4859 N N . ALA B 1 289 ? 35.995 72.401 11.027 1.00 44.32 289 ALA B N 1
ATOM 4860 C CA . ALA B 1 289 ? 35.448 73.601 11.650 1.00 42.95 289 ALA B CA 1
ATOM 4861 C C . ALA B 1 289 ? 34.088 73.951 11.080 1.00 43.14 289 ALA B C 1
ATOM 4862 O O . ALA B 1 289 ? 33.761 73.610 9.952 1.00 39.67 289 ALA B O 1
ATOM 4864 N N . ASN B 1 290 ? 33.286 74.622 11.885 1.00 46.46 290 ASN B N 1
ATOM 4865 C CA . ASN B 1 290 ? 31.978 75.041 11.433 1.00 52.21 290 ASN B CA 1
ATOM 4866 C C . ASN B 1 290 ? 31.462 76.165 12.321 1.00 52.07 290 ASN B C 1
ATOM 4867 O O . ASN B 1 290 ? 31.911 76.342 13.452 1.00 51.64 290 ASN B O 1
ATOM 4872 N N . PRO B 1 291 ? 30.510 76.947 11.811 1.00 51.81 291 PRO B N 1
ATOM 4873 C CA . PRO B 1 291 ? 29.952 76.769 10.471 1.00 51.40 291 PRO B CA 1
ATOM 4874 C C . PRO B 1 291 ? 30.942 76.884 9.294 1.00 50.65 291 PRO B C 1
ATOM 4875 O O . PRO B 1 291 ? 30.737 76.259 8.255 1.00 52.49 291 PRO B O 1
ATOM 4879 N N . ILE B 1 292 ? 32.043 77.637 9.457 1.00 48.21 292 ILE B N 1
ATOM 4880 C CA . ILE B 1 292 ? 32.980 77.875 8.368 1.00 45.22 292 ILE B CA 1
ATOM 4881 C C . ILE B 1 292 ? 34.134 76.865 8.436 1.00 44.61 292 ILE B C 1
ATOM 4882 O O . ILE B 1 292 ? 35.034 76.941 9.277 1.00 43.04 292 ILE B O 1
ATOM 4887 N N . PRO B 1 293 ? 34.202 75.942 7.446 1.00 45.31 293 PRO B N 1
ATOM 4888 C CA . PRO B 1 293 ? 35.299 74.967 7.416 1.00 45.19 293 PRO B CA 1
ATOM 4889 C C . PRO B 1 293 ? 36.639 75.638 7.163 1.00 46.25 293 PRO B C 1
ATOM 4890 O O . PRO B 1 293 ? 36.700 76.831 6.850 1.00 47.88 293 PRO B O 1
ATOM 4894 N N . GLU B 1 294 ? 37.717 74.880 7.304 1.00 45.88 294 GLU B N 1
ATOM 4895 C CA . GLU B 1 294 ? 39.045 75.429 7.064 1.00 45.63 294 GLU B CA 1
ATOM 4896 C C . GLU B 1 294 ? 39.150 75.745 5.575 1.00 45.74 294 GLU B C 1
ATOM 4897 O O . GLU B 1 294 ? 39.891 76.632 5.166 1.00 43.48 294 GLU B O 1
ATOM 4903 N N . ILE B 1 295 ? 38.390 74.999 4.778 1.00 47.04 295 ILE B N 1
ATOM 4904 C CA . ILE B 1 295 ? 38.344 75.180 3.332 1.00 47.91 295 ILE B CA 1
ATOM 4905 C C . ILE B 1 295 ? 37.152 74.436 2.754 1.00 49.31 295 ILE B C 1
ATOM 4906 O O . ILE B 1 295 ? 36.912 73.283 3.086 1.00 50.60 295 ILE B O 1
ATOM 4911 N N . TYR B 1 296 ? 36.400 75.100 1.888 1.00 50.80 296 TYR B N 1
ATOM 4912 C CA . TYR B 1 296 ? 35.247 74.468 1.277 1.00 53.63 296 TYR B CA 1
ATOM 4913 C C . TYR B 1 296 ? 35.651 73.320 0.341 1.00 56.51 296 TYR B C 1
ATOM 4914 O O . TYR B 1 296 ? 36.676 73.393 -0.352 1.00 57.91 296 TYR B O 1
ATOM 4923 N N . PRO B 1 297 ? 34.843 72.244 0.305 1.00 57.97 297 PRO B N 1
ATOM 4924 C CA . PRO B 1 297 ? 35.138 71.091 -0.549 1.00 59.22 297 PRO B CA 1
ATOM 4925 C C . PRO B 1 297 ? 35.415 71.545 -1.977 1.00 61.49 297 PRO B C 1
ATOM 4926 O O . PRO B 1 297 ? 36.349 71.064 -2.628 1.00 61.23 297 PRO B O 1
ATOM 4930 N N . ASP B 1 298 ? 34.593 72.493 -2.458 1.00 63.74 298 ASP B N 1
ATOM 4931 C CA . ASP B 1 298 ? 34.699 73.050 -3.768 1.00 65.92 298 ASP B CA 1
ATOM 4932 C C . ASP B 1 298 ? 36.143 73.276 -4.164 1.00 67.17 298 ASP B C 1
ATOM 4933 O O . ASP B 1 298 ? 36.724 72.525 -4.960 1.00 68.16 298 ASP B O 1
ATOM 4938 N N . GLU B 1 299 ? 36.743 74.325 -3.591 1.00 67.35 299 GLU B N 1
ATOM 4939 C CA . GLU B 1 299 ? 38.127 74.694 -3.859 1.00 67.37 299 GLU B CA 1
ATOM 4940 C C . GLU B 1 299 ? 39.098 73.551 -3.668 1.00 65.24 299 GLU B C 1
ATOM 4941 O O . GLU B 1 299 ? 40.002 73.374 -4.471 1.00 65.66 299 GLU B O 1
ATOM 4947 N N . ALA B 1 300 ? 38.918 72.786 -2.598 1.00 64.58 300 ALA B N 1
ATOM 4948 C CA . ALA B 1 300 ? 39.810 71.667 -2.303 1.00 63.58 300 ALA B CA 1
ATOM 4949 C C . ALA B 1 300 ? 39.966 70.732 -3.504 1.00 62.51 300 ALA B C 1
ATOM 4950 O O . ALA B 1 300 ? 41.084 70.407 -3.910 1.00 58.65 300 ALA B O 1
ATOM 4952 N N . LEU B 1 301 ? 38.841 70.297 -4.061 1.00 62.12 301 LEU B N 1
ATOM 4953 C CA . LEU B 1 301 ? 38.866 69.416 -5.214 1.00 63.94 301 LEU B CA 1
ATOM 4954 C C . LEU B 1 301 ? 39.494 70.135 -6.415 1.00 64.68 301 LEU B C 1
ATOM 4955 O O . LEU B 1 301 ? 40.317 69.554 -7.125 1.00 64.21 301 LEU B O 1
ATOM 4960 N N . GLU B 1 302 ? 39.125 71.398 -6.630 1.00 65.74 302 GLU B N 1
ATOM 4961 C CA . GLU B 1 302 ? 39.703 72.175 -7.730 1.00 66.60 302 GLU B CA 1
ATOM 4962 C C . GLU B 1 302 ? 41.213 72.105 -7.567 1.00 64.88 302 GLU B C 1
ATOM 4963 O O . GLU B 1 302 ? 41.921 71.564 -8.410 1.00 65.26 302 GLU B O 1
ATOM 4969 N N . ALA B 1 303 ? 41.681 72.660 -6.454 1.00 62.70 303 ALA B N 1
ATOM 4970 C CA . ALA B 1 303 ? 43.097 72.719 -6.102 1.00 61.47 303 ALA B CA 1
ATOM 4971 C C . ALA B 1 303 ? 43.881 71.412 -6.205 1.00 60.85 303 ALA B C 1
ATOM 4972 O O . ALA B 1 303 ? 45.094 71.397 -5.966 1.00 61.68 303 ALA B O 1
ATOM 4974 N N . GLY B 1 304 ? 43.203 70.317 -6.530 1.00 59.94 304 GLY B N 1
ATOM 4975 C CA . GLY B 1 304 ? 43.894 69.047 -6.659 1.00 59.72 304 GLY B CA 1
ATOM 4976 C C . GLY B 1 304 ? 44.051 68.236 -5.385 1.00 59.22 304 GLY B C 1
ATOM 4977 O O . GLY B 1 304 ? 45.166 67.896 -4.987 1.00 59.98 304 GLY B O 1
ATOM 4978 N N . ALA B 1 305 ? 42.928 67.922 -4.751 1.00 59.19 305 ALA B N 1
ATOM 4979 C CA . ALA B 1 305 ? 42.908 67.132 -3.529 1.00 59.12 305 ALA B CA 1
ATOM 4980 C C . ALA B 1 305 ? 42.147 65.830 -3.818 1.00 58.24 305 ALA B C 1
ATOM 4981 O O . ALA B 1 305 ? 41.019 65.859 -4.322 1.00 57.33 305 ALA B O 1
ATOM 4983 N N . TYR B 1 306 ? 42.770 64.698 -3.497 1.00 57.14 306 TYR B N 1
ATOM 4984 C CA . TYR B 1 306 ? 42.181 63.386 -3.745 1.00 56.99 306 TYR B CA 1
ATOM 4985 C C . TYR B 1 306 ? 40.818 63.156 -3.087 1.00 57.04 306 TYR B C 1
ATOM 4986 O O . TYR B 1 306 ? 39.861 62.750 -3.753 1.00 55.85 306 TYR B O 1
ATOM 4995 N N . ILE B 1 307 ? 40.736 63.398 -1.780 1.00 58.74 307 ILE B N 1
ATOM 4996 C CA . ILE B 1 307 ? 39.481 63.212 -1.040 1.00 58.94 307 ILE B CA 1
ATOM 4997 C C . ILE B 1 307 ? 39.227 64.359 -0.059 1.00 58.74 307 ILE B C 1
ATOM 4998 O O . ILE B 1 307 ? 40.163 64.904 0.532 1.00 57.97 307 ILE B O 1
ATOM 5003 N N . VAL B 1 308 ? 37.957 64.719 0.109 1.00 58.71 308 VAL B N 1
ATOM 5004 C CA . VAL B 1 308 ? 37.581 65.796 1.022 1.00 57.82 308 VAL B CA 1
ATOM 5005 C C . VAL B 1 308 ? 36.315 65.470 1.795 1.00 58.37 308 VAL B C 1
ATOM 5006 O O . VAL B 1 308 ? 35.363 64.927 1.249 1.00 58.58 308 VAL B O 1
ATOM 5010 N N . GLY B 1 309 ? 36.328 65.802 3.079 1.00 60.18 309 GLY B N 1
ATOM 5011 C CA . GLY B 1 309 ? 35.184 65.573 3.943 1.00 60.96 309 GLY B CA 1
ATOM 5012 C C . GLY B 1 309 ? 35.118 66.682 4.984 1.00 61.32 309 GLY B C 1
ATOM 5013 O O . GLY B 1 309 ? 36.148 67.196 5.416 1.00 62.04 309 GLY B O 1
ATOM 5014 N N . THR B 1 310 ? 33.918 67.060 5.400 1.00 60.68 310 THR B N 1
ATOM 5015 C CA . THR B 1 310 ? 33.790 68.122 6.380 1.00 59.16 310 THR B CA 1
ATOM 5016 C C . THR B 1 310 ? 32.764 67.769 7.441 1.00 59.97 310 THR B C 1
ATOM 5017 O O . THR B 1 310 ? 32.434 66.605 7.640 1.00 60.49 310 THR B O 1
ATOM 5021 N N . GLY B 1 311 ? 32.279 68.795 8.130 1.00 59.73 311 GLY B N 1
ATOM 5022 C CA . GLY B 1 311 ? 31.264 68.606 9.136 1.00 60.58 311 GLY B CA 1
ATOM 5023 C C . GLY B 1 311 ? 30.034 69.263 8.548 1.00 62.76 311 GLY B C 1
ATOM 5024 O O . GLY B 1 311 ? 29.291 69.974 9.234 1.00 64.09 311 GLY B O 1
ATOM 5025 N N . ARG B 1 312 ? 29.828 69.040 7.255 1.00 61.97 312 ARG B N 1
ATOM 5026 C CA . ARG B 1 312 ? 28.693 69.631 6.575 1.00 62.38 312 ARG B CA 1
ATOM 5027 C C . ARG B 1 312 ? 27.845 68.593 5.862 1.00 61.94 312 ARG B C 1
ATOM 5028 O O . ARG B 1 312 ? 28.366 67.778 5.105 1.00 60.42 312 ARG B O 1
ATOM 5036 N N . SER B 1 313 ? 26.540 68.620 6.119 1.00 62.24 313 SER B N 1
ATOM 5037 C CA . SER B 1 313 ? 25.606 67.704 5.468 1.00 63.88 313 SER B CA 1
ATOM 5038 C C . SER B 1 313 ? 25.400 68.291 4.080 1.00 64.49 313 SER B C 1
ATOM 5039 O O . SER B 1 313 ? 24.744 67.714 3.214 1.00 66.68 313 SER B O 1
ATOM 5042 N N . ASP B 1 314 ? 25.990 69.461 3.900 1.00 65.54 314 ASP B N 1
ATOM 5043 C CA . ASP B 1 314 ? 25.923 70.223 2.675 1.00 65.87 314 ASP B CA 1
ATOM 5044 C C . ASP B 1 314 ? 26.678 69.557 1.530 1.00 65.22 314 ASP B C 1
ATOM 5045 O O . ASP B 1 314 ? 26.229 69.592 0.385 1.00 66.93 314 ASP B O 1
ATOM 5050 N N . PHE B 1 315 ? 27.819 68.949 1.840 1.00 63.61 315 PHE B N 1
ATOM 5051 C CA . PHE B 1 315 ? 28.654 68.304 0.829 1.00 62.70 315 PHE B CA 1
ATOM 5052 C C . PHE B 1 315 ? 28.856 66.813 1.085 1.00 62.70 315 PHE B C 1
ATOM 5053 O O . PHE B 1 315 ? 28.386 66.276 2.084 1.00 63.12 315 PHE B O 1
ATOM 5061 N N . PRO B 1 316 ? 29.558 66.118 0.172 1.00 62.99 316 PRO B N 1
ATOM 5062 C CA . PRO B 1 316 ? 29.791 64.684 0.372 1.00 63.32 316 PRO B CA 1
ATOM 5063 C C . PRO B 1 316 ? 30.788 64.407 1.504 1.00 63.31 316 PRO B C 1
ATOM 5064 O O . PRO B 1 316 ? 31.549 65.285 1.903 1.00 61.95 316 PRO B O 1
ATOM 5068 N N . ASN B 1 317 ? 30.770 63.183 2.020 1.00 63.79 317 ASN B N 1
ATOM 5069 C CA . ASN B 1 317 ? 31.666 62.787 3.098 1.00 63.42 317 ASN B CA 1
ATOM 5070 C C . ASN B 1 317 ? 31.502 63.559 4.406 1.00 63.19 317 ASN B C 1
ATOM 5071 O O . ASN B 1 317 ? 32.498 63.893 5.057 1.00 62.07 317 ASN B O 1
ATOM 5076 N N . GLN B 1 318 ? 30.271 63.845 4.811 1.00 62.44 318 GLN B N 1
ATOM 5077 C CA . GLN B 1 318 ? 30.108 64.571 6.065 1.00 63.75 318 GLN B CA 1
ATOM 5078 C C . GLN B 1 318 ? 30.466 63.680 7.254 1.00 63.55 318 GLN B C 1
ATOM 5079 O O . GLN B 1 318 ? 29.875 62.613 7.464 1.00 62.04 318 GLN B O 1
ATOM 5085 N N . ILE B 1 319 ? 31.458 64.142 8.010 1.00 63.04 319 ILE B N 1
ATOM 5086 C CA . ILE B 1 319 ? 31.967 63.466 9.190 1.00 61.37 319 ILE B CA 1
ATOM 5087 C C . ILE B 1 319 ? 31.176 63.963 10.393 1.00 60.74 319 ILE B C 1
ATOM 5088 O O . ILE B 1 319 ? 31.483 65.026 10.915 1.00 63.04 319 ILE B O 1
ATOM 5093 N N . ASN B 1 320 ? 30.154 63.237 10.834 1.00 59.50 320 ASN B N 1
ATOM 5094 C CA . ASN B 1 320 ? 29.412 63.711 12.002 1.00 58.42 320 ASN B CA 1
ATOM 5095 C C . ASN B 1 320 ? 29.285 62.745 13.194 1.00 55.73 320 ASN B C 1
ATOM 5096 O O . ASN B 1 320 ? 29.202 61.525 13.031 1.00 53.62 320 ASN B O 1
ATOM 5101 N N . ASN B 1 321 ? 29.285 63.334 14.391 1.00 52.68 321 ASN B N 1
ATOM 5102 C CA . ASN B 1 321 ? 29.184 62.616 15.654 1.00 50.20 321 ASN B CA 1
ATOM 5103 C C . ASN B 1 321 ? 28.186 61.488 15.719 1.00 46.63 321 ASN B C 1
ATOM 5104 O O . ASN B 1 321 ? 28.538 60.384 16.072 1.00 44.89 321 ASN B O 1
ATOM 5109 N N . VAL B 1 322 ? 26.934 61.786 15.408 1.00 46.28 322 VAL B N 1
ATOM 5110 C CA . VAL B 1 322 ? 25.845 60.813 15.432 1.00 45.63 322 VAL B 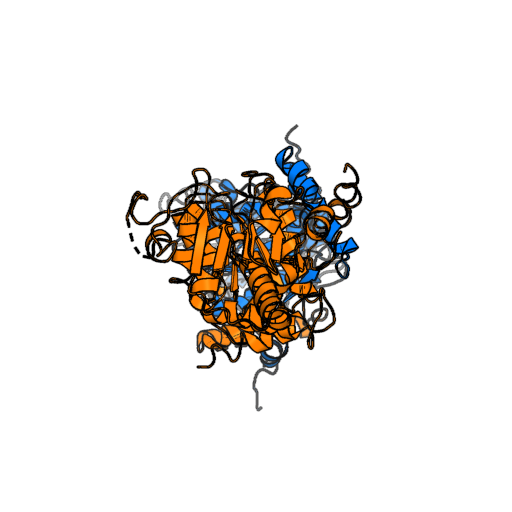CA 1
ATOM 5111 C C . VAL B 1 322 ? 26.225 59.389 15.007 1.00 43.87 322 VAL B C 1
ATOM 5112 O O . VAL B 1 322 ? 25.482 58.438 15.255 1.00 42.75 322 VAL B O 1
ATOM 5116 N N . LEU B 1 323 ? 27.375 59.244 14.360 1.00 43.30 323 LEU B N 1
ATOM 5117 C CA . LEU B 1 323 ? 27.838 57.932 13.934 1.00 43.41 323 LEU B CA 1
ATOM 5118 C C . LEU B 1 323 ? 28.580 57.213 15.052 1.00 43.78 323 LEU B C 1
ATOM 5119 O O . LEU B 1 323 ? 28.579 55.989 15.101 1.00 46.79 323 LEU B O 1
ATOM 5124 N N . ALA B 1 324 ? 29.202 57.958 15.958 1.00 41.42 324 ALA B N 1
ATOM 5125 C CA . ALA B 1 324 ? 29.961 57.328 17.034 1.00 41.74 324 ALA B CA 1
ATOM 5126 C C . ALA B 1 324 ? 29.296 57.039 18.399 1.00 43.04 324 ALA B C 1
ATOM 5127 O O . ALA B 1 324 ? 29.050 55.884 18.724 1.00 42.15 324 ALA B O 1
ATOM 5129 N N . PHE B 1 325 ? 28.991 58.067 19.188 1.00 45.29 325 PHE B N 1
ATOM 5130 C CA . PHE B 1 325 ? 28.451 57.855 20.547 1.00 45.74 325 PHE B CA 1
ATOM 5131 C C . PHE B 1 325 ? 27.258 56.932 20.769 1.00 45.73 325 PHE B C 1
ATOM 5132 O O . PHE B 1 325 ? 27.239 56.170 21.733 1.00 45.60 325 PHE B O 1
ATOM 5140 N N . PRO B 1 326 ? 26.258 56.966 19.882 1.00 45.76 326 PRO B N 1
ATOM 5141 C CA . PRO B 1 326 ? 25.121 56.082 20.115 1.00 45.59 326 PRO B CA 1
ATOM 5142 C C . PRO B 1 326 ? 25.558 54.635 20.189 1.00 45.00 326 PRO B C 1
ATOM 5143 O O . PRO B 1 326 ? 25.187 53.909 21.103 1.00 45.43 326 PRO B O 1
ATOM 5147 N N . GLY B 1 327 ? 26.364 54.226 19.224 1.00 45.27 327 GLY B N 1
ATOM 5148 C CA . GLY B 1 327 ? 26.841 52.860 19.196 1.00 44.79 327 GLY B CA 1
ATOM 5149 C C . GLY B 1 327 ? 27.906 52.509 20.217 1.00 45.85 327 GLY B C 1
ATOM 5150 O O . GLY B 1 327 ? 27.944 51.377 20.690 1.00 45.28 327 GLY B O 1
ATOM 5151 N N . ILE B 1 328 ? 28.785 53.437 20.576 1.00 45.69 328 ILE B N 1
ATOM 5152 C CA . ILE B 1 328 ? 29.801 53.057 21.547 1.00 46.58 328 ILE B CA 1
ATOM 5153 C C . ILE B 1 328 ? 29.184 52.827 22.931 1.00 46.76 328 ILE B C 1
ATOM 5154 O O . ILE B 1 328 ? 29.714 52.050 23.729 1.00 46.08 328 ILE B O 1
ATOM 5159 N N . PHE B 1 329 ? 28.064 53.489 23.214 1.00 45.77 329 PHE B N 1
ATOM 5160 C CA . PHE B 1 329 ? 27.373 53.308 24.495 1.00 45.28 329 PHE B CA 1
ATOM 5161 C C . PHE B 1 329 ? 26.443 52.101 24.417 1.00 44.93 329 PHE B C 1
ATOM 5162 O O . PHE B 1 329 ? 26.249 51.397 25.398 1.00 46.10 329 PHE B O 1
ATOM 5170 N N . ARG B 1 330 ? 25.858 51.871 23.246 1.00 46.33 330 ARG B N 1
ATOM 5171 C CA . ARG B 1 330 ? 24.973 50.729 23.050 1.00 45.86 330 ARG B CA 1
ATOM 5172 C C . ARG B 1 330 ? 25.763 49.455 23.346 1.00 47.11 330 ARG B C 1
ATOM 5173 O O . ARG B 1 330 ? 25.242 48.519 23.945 1.00 47.75 330 ARG B O 1
ATOM 5181 N N . GLY B 1 331 ? 27.033 49.455 22.936 1.00 46.42 331 GLY B N 1
ATOM 5182 C CA . GLY B 1 331 ? 27.898 48.311 23.121 1.00 43.84 331 GLY B CA 1
ATOM 5183 C C . GLY B 1 331 ? 28.643 48.273 24.435 1.00 44.49 331 GLY B C 1
ATOM 5184 O O . GLY B 1 331 ? 28.948 47.192 24.937 1.00 44.37 331 GLY B O 1
ATOM 5185 N N . ALA B 1 332 ? 28.952 49.433 24.999 1.00 43.85 332 ALA B N 1
ATOM 5186 C CA . ALA B 1 332 ? 29.664 49.464 26.276 1.00 44.76 332 ALA B CA 1
ATOM 5187 C C . ALA B 1 332 ? 28.688 49.197 27.414 1.00 46.43 332 ALA B C 1
ATOM 5188 O O . ALA B 1 332 ? 29.065 49.203 28.586 1.00 48.36 332 ALA B O 1
ATOM 5190 N N . LEU B 1 333 ? 27.438 48.950 27.035 1.00 46.33 333 LEU B N 1
ATOM 5191 C CA . LEU B 1 333 ? 26.333 48.714 27.946 1.00 47.18 333 LEU B CA 1
ATOM 5192 C C . LEU B 1 333 ? 25.822 47.294 27.693 1.00 48.74 333 LEU B C 1
ATOM 5193 O O . LEU B 1 333 ? 25.502 46.553 28.623 1.00 48.32 333 LEU B O 1
ATOM 5198 N N . ASP B 1 334 ? 25.720 46.926 26.423 1.00 49.42 334 ASP B N 1
ATOM 5199 C CA . ASP B 1 334 ? 25.264 45.593 26.091 1.00 51.52 334 ASP B CA 1
ATOM 5200 C C . ASP B 1 334 ? 26.273 44.617 26.696 1.00 52.07 334 ASP B C 1
ATOM 5201 O O . ASP B 1 334 ? 25.911 43.519 27.132 1.00 53.38 334 ASP B O 1
ATOM 5206 N N . ALA B 1 335 ? 27.535 45.046 26.735 1.00 51.63 335 ALA B N 1
ATOM 5207 C CA . ALA B 1 335 ? 28.625 44.235 27.259 1.00 52.10 335 ALA B CA 1
ATOM 5208 C C . ALA B 1 335 ? 28.976 44.578 28.692 1.00 53.29 335 ALA B C 1
ATOM 5209 O O . ALA B 1 335 ? 29.908 44.012 29.252 1.00 50.95 335 ALA B O 1
ATOM 5211 N N . ARG B 1 336 ? 28.231 45.506 29.285 1.00 56.59 336 ARG B N 1
ATOM 5212 C CA . ARG B 1 336 ? 28.481 45.921 30.665 1.00 59.75 336 ARG B CA 1
ATOM 5213 C C . ARG B 1 336 ? 29.969 46.130 30.871 1.00 60.72 336 ARG B C 1
ATOM 5214 O O . ARG B 1 336 ? 30.671 45.222 31.302 1.00 60.93 336 ARG B O 1
ATOM 5222 N N . ALA B 1 337 ? 30.455 47.320 30.554 1.00 61.98 337 ALA B N 1
ATOM 5223 C CA . ALA B 1 337 ? 31.868 47.608 30.722 1.00 62.47 337 ALA B CA 1
ATOM 5224 C C . ALA B 1 337 ? 32.012 48.680 31.783 1.00 61.90 337 ALA B C 1
ATOM 5225 O O . ALA B 1 337 ? 31.093 49.462 32.015 1.00 61.42 337 ALA B O 1
ATOM 5227 N N . LYS B 1 338 ? 33.165 48.710 32.434 1.00 61.45 338 LYS B N 1
ATOM 5228 C CA . LYS B 1 338 ? 33.399 49.690 33.479 1.00 60.37 338 LYS B CA 1
ATOM 5229 C C . LYS B 1 338 ? 34.132 50.918 32.957 1.00 59.67 338 LYS B C 1
ATOM 5230 O O . LYS B 1 338 ? 34.300 51.896 33.675 1.00 59.06 338 LYS B O 1
ATOM 5236 N N . THR B 1 339 ? 34.543 50.872 31.694 1.00 58.82 339 THR B N 1
ATOM 5237 C CA . THR B 1 339 ? 35.267 51.986 31.098 1.00 57.40 339 THR B CA 1
ATOM 5238 C C . THR B 1 339 ? 35.162 51.972 29.584 1.00 57.45 339 THR B C 1
ATOM 5239 O O . THR B 1 339 ? 34.934 50.922 28.986 1.00 57.71 339 THR B O 1
ATOM 5243 N N . ILE B 1 340 ? 35.324 53.144 28.972 1.00 56.53 340 ILE B N 1
ATOM 5244 C CA . ILE B 1 340 ? 35.307 53.275 27.515 1.00 54.75 340 ILE B CA 1
ATOM 5245 C C . ILE B 1 340 ? 36.755 53.588 27.139 1.00 55.20 340 ILE B C 1
ATOM 5246 O O . ILE B 1 340 ? 37.229 54.717 27.320 1.00 56.15 340 ILE B O 1
ATOM 5251 N N . THR B 1 341 ? 37.454 52.570 26.641 1.00 54.10 341 THR B N 1
ATOM 5252 C CA . THR B 1 341 ? 38.863 52.676 26.260 1.00 54.59 341 THR B CA 1
ATOM 5253 C C . THR B 1 341 ? 39.107 53.091 24.819 1.00 54.41 341 THR B C 1
ATOM 5254 O O . THR B 1 341 ? 38.190 53.151 24.009 1.00 54.94 341 THR B O 1
ATOM 5258 N N . VAL B 1 342 ? 40.370 53.351 24.504 1.00 53.54 342 VAL B N 1
ATOM 5259 C CA . VAL B 1 342 ? 40.742 53.733 23.156 1.00 54.16 342 VAL B CA 1
ATOM 5260 C C . VAL B 1 342 ? 40.506 52.539 22.221 1.00 54.87 342 VAL B C 1
ATOM 5261 O O . VAL B 1 342 ? 40.009 52.692 21.098 1.00 53.82 342 VAL B O 1
ATOM 5265 N N . GLU B 1 343 ? 40.857 51.347 22.698 1.00 54.07 343 GLU B N 1
ATOM 5266 C CA . GLU B 1 343 ? 40.670 50.123 21.927 1.00 53.36 343 GLU B CA 1
ATOM 5267 C C . GLU B 1 343 ? 39.215 50.098 21.457 1.00 51.39 343 GLU B C 1
ATOM 5268 O O . GLU B 1 343 ? 38.919 49.813 20.292 1.00 49.10 343 GLU B O 1
ATOM 5274 N N . MET B 1 344 ? 38.316 50.393 22.389 1.00 49.03 344 MET B N 1
ATOM 5275 C CA . MET B 1 344 ? 36.896 50.410 22.103 1.00 47.72 344 MET B CA 1
ATOM 5276 C C . MET B 1 344 ? 36.568 51.503 21.089 1.00 46.76 344 MET B C 1
ATOM 5277 O O . MET B 1 344 ? 35.768 51.294 20.168 1.00 45.01 344 MET B O 1
ATOM 5282 N N . GLN B 1 345 ? 37.201 52.659 21.257 1.00 46.18 345 GLN B N 1
ATOM 5283 C CA . GLN B 1 345 ? 36.983 53.782 20.350 1.00 47.33 345 GLN B CA 1
ATOM 5284 C C . GLN B 1 345 ? 37.468 53.457 18.938 1.00 46.95 345 GLN B C 1
ATOM 5285 O O . GLN B 1 345 ? 36.760 53.691 17.942 1.00 44.99 345 GLN B O 1
ATOM 5291 N N . ILE B 1 346 ? 38.670 52.901 18.850 1.00 47.27 346 ILE B N 1
ATOM 5292 C CA . ILE B 1 346 ? 39.199 52.540 17.552 1.00 46.66 346 ILE B CA 1
ATOM 5293 C C . ILE B 1 346 ? 38.229 51.509 16.980 1.00 47.88 346 ILE B C 1
ATOM 5294 O O . ILE B 1 346 ? 37.786 51.622 15.834 1.00 46.23 346 ILE B O 1
ATOM 5299 N N . ALA B 1 347 ? 37.867 50.525 17.798 1.00 49.14 347 ALA B N 1
ATOM 5300 C CA . ALA B 1 347 ? 36.947 49.489 17.350 1.00 49.77 347 ALA B CA 1
ATOM 5301 C C . ALA B 1 347 ? 35.650 50.138 16.875 1.00 49.97 347 ALA B C 1
ATOM 5302 O O . ALA B 1 347 ? 35.039 49.691 15.903 1.00 49.80 347 ALA B O 1
ATOM 5304 N N . ALA B 1 348 ? 35.237 51.207 17.541 1.00 50.73 348 ALA B N 1
ATOM 5305 C CA . ALA B 1 348 ? 34.013 51.883 17.136 1.00 52.13 348 ALA B CA 1
ATOM 5306 C C . ALA B 1 348 ? 34.170 52.370 15.696 1.00 53.08 348 ALA B C 1
ATOM 5307 O O . ALA B 1 348 ? 33.347 52.058 14.835 1.00 53.59 348 ALA B O 1
ATOM 5309 N N . ALA B 1 349 ? 35.242 53.112 15.436 1.00 54.62 349 ALA B N 1
ATOM 5310 C CA . ALA B 1 349 ? 35.517 53.634 14.097 1.00 55.66 349 ALA B CA 1
ATOM 5311 C C . ALA B 1 349 ? 35.637 52.526 13.039 1.00 57.40 349 ALA B C 1
ATOM 5312 O O . ALA B 1 349 ? 35.111 52.671 11.933 1.00 57.27 349 ALA B O 1
ATOM 5314 N N . LYS B 1 350 ? 36.333 51.435 13.368 1.00 59.14 350 LYS B N 1
ATOM 5315 C CA . LYS B 1 350 ? 36.489 50.325 12.428 1.00 60.04 350 LYS B CA 1
ATOM 5316 C C . LYS B 1 350 ? 35.105 49.824 12.053 1.00 60.84 350 LYS B C 1
ATOM 5317 O O . LYS B 1 350 ? 34.835 49.492 10.887 1.00 61.30 350 LYS B O 1
ATOM 5323 N N . GLY B 1 351 ? 34.223 49.771 13.046 1.00 60.32 351 GLY B N 1
ATOM 5324 C CA . GLY B 1 351 ? 32.874 49.332 12.765 1.00 60.88 351 GLY B CA 1
ATOM 5325 C C . GLY B 1 351 ? 32.283 50.289 11.752 1.00 60.43 351 GLY B C 1
ATOM 5326 O O . GLY B 1 351 ? 31.839 49.884 10.678 1.00 59.70 351 GLY B O 1
ATOM 5327 N N . ILE B 1 352 ? 32.305 51.575 12.096 1.00 60.77 352 ILE B N 1
ATOM 5328 C CA . ILE B 1 352 ? 31.762 52.625 11.243 1.00 59.92 352 ILE B CA 1
ATOM 5329 C C . ILE B 1 352 ? 32.193 52.454 9.787 1.00 59.99 352 ILE B C 1
ATOM 5330 O O . ILE B 1 352 ? 31.356 52.279 8.901 1.00 59.26 352 ILE B O 1
ATOM 5335 N N . ALA B 1 353 ? 33.497 52.489 9.546 1.00 59.20 353 ALA B N 1
ATOM 5336 C CA . ALA B 1 353 ? 34.030 52.345 8.192 1.00 58.76 353 ALA B CA 1
ATOM 5337 C C . ALA B 1 353 ? 33.433 51.152 7.411 1.00 58.56 353 ALA B C 1
ATOM 5338 O O . ALA B 1 353 ? 33.116 51.273 6.226 1.00 57.82 353 ALA B O 1
ATOM 5340 N N . SER B 1 354 ? 33.269 50.017 8.086 1.00 58.27 354 SER B N 1
ATOM 5341 C CA . SER B 1 354 ? 32.726 48.812 7.465 1.00 58.22 354 SER B CA 1
ATOM 5342 C C . SER B 1 354 ? 31.282 48.970 6.979 1.00 59.92 354 SER B C 1
ATOM 5343 O O . SER B 1 354 ? 30.771 48.123 6.237 1.00 60.21 354 SER B O 1
ATOM 5346 N N . LEU B 1 355 ? 30.620 50.044 7.398 1.00 60.72 355 LEU B N 1
ATOM 5347 C CA . LEU B 1 355 ? 29.246 50.266 6.976 1.00 62.56 355 LEU B CA 1
ATOM 5348 C C . LEU B 1 355 ? 29.217 50.713 5.523 1.00 63.41 355 LEU B C 1
ATOM 5349 O O . LEU B 1 355 ? 28.146 50.935 4.946 1.00 62.86 355 LEU B O 1
ATOM 5354 N N . VAL B 1 356 ? 30.413 50.827 4.948 1.00 65.37 356 VAL B N 1
ATOM 5355 C CA . VAL B 1 356 ? 30.614 51.215 3.556 1.00 67.05 356 VAL B CA 1
ATOM 5356 C C . VAL B 1 356 ? 31.425 50.104 2.875 1.00 69.31 356 VAL B C 1
ATOM 5357 O O . VAL B 1 356 ? 32.643 50.024 3.047 1.00 69.12 356 VAL B O 1
ATOM 5361 N N . PRO B 1 357 ? 30.754 49.215 2.118 1.00 72.06 357 PRO B N 1
ATOM 5362 C CA . PRO B 1 357 ? 31.440 48.117 1.424 1.00 74.41 357 PRO B CA 1
ATOM 5363 C C . PRO B 1 357 ? 32.287 48.653 0.276 1.00 76.86 357 PRO B C 1
ATOM 5364 O O . PRO B 1 357 ? 31.754 49.248 -0.662 1.00 77.35 357 PRO B O 1
ATOM 5368 N N . ASP B 1 358 ? 33.598 48.431 0.357 1.00 78.49 358 ASP B N 1
ATOM 5369 C CA . ASP B 1 358 ? 34.550 48.903 -0.652 1.00 79.72 358 ASP B CA 1
ATOM 5370 C C . ASP B 1 358 ? 34.052 50.145 -1.400 1.00 80.04 358 ASP B C 1
ATOM 5371 O O . ASP B 1 358 ? 33.371 50.081 -2.432 1.00 80.59 358 ASP B O 1
ATOM 5376 N N . ASP B 1 359 ? 34.435 51.270 -0.802 1.00 80.22 359 ASP B N 1
ATOM 5377 C CA . ASP B 1 359 ? 34.112 52.651 -1.159 1.00 79.71 359 ASP B CA 1
ATOM 5378 C C . ASP B 1 359 ? 34.427 53.310 -2.506 1.00 79.09 359 ASP B C 1
ATOM 5379 O O . ASP B 1 359 ? 34.517 52.669 -3.552 1.00 80.32 359 ASP B O 1
ATOM 5384 N N . ALA B 1 360 ? 34.572 54.634 -2.418 1.00 77.56 360 ALA B N 1
ATOM 5385 C CA . ALA B 1 360 ? 34.866 55.556 -3.516 1.00 76.12 360 ALA B CA 1
ATOM 5386 C C . ALA B 1 360 ? 35.155 56.888 -2.804 1.00 75.50 360 ALA B C 1
ATOM 5387 O O . ALA B 1 360 ? 35.856 56.905 -1.786 1.00 75.93 360 ALA B O 1
ATOM 5389 N N . LEU B 1 361 ? 34.636 57.996 -3.338 1.00 73.44 361 LEU B N 1
ATOM 5390 C CA . LEU B 1 361 ? 34.792 59.298 -2.677 1.00 70.04 361 LEU B CA 1
ATOM 5391 C C . LEU B 1 361 ? 33.476 59.483 -1.926 1.00 68.93 361 LEU B C 1
ATOM 5392 O O . LEU B 1 361 ? 32.722 60.432 -2.144 1.00 66.70 361 LEU B O 1
ATOM 5397 N N . SER B 1 362 ? 33.224 58.491 -1.074 1.00 68.60 362 SER B N 1
ATOM 5398 C CA . SER B 1 362 ? 32.073 58.354 -0.186 1.00 68.78 362 SER B CA 1
ATOM 5399 C C . SER B 1 362 ? 32.676 57.504 0.931 1.00 68.63 362 SER B C 1
ATOM 5400 O O . SER B 1 362 ? 32.219 56.392 1.199 1.00 68.52 362 SER B O 1
ATOM 5403 N N . THR B 1 363 ? 33.729 58.035 1.551 1.00 67.67 363 THR B N 1
ATOM 5404 C CA . THR B 1 363 ? 34.459 57.352 2.617 1.00 66.17 363 THR B CA 1
ATOM 5405 C C . THR B 1 363 ? 33.665 56.989 3.871 1.00 66.94 363 THR B C 1
ATOM 5406 O O . THR B 1 363 ? 34.115 56.157 4.664 1.00 66.87 363 THR B O 1
ATOM 5410 N N . THR B 1 364 ? 32.501 57.607 4.062 1.00 65.86 364 THR B N 1
ATOM 5411 C CA . THR B 1 364 ? 31.695 57.315 5.236 1.00 64.34 364 THR B CA 1
ATOM 5412 C C . THR B 1 364 ? 30.245 57.006 4.992 1.00 65.02 364 THR B C 1
ATOM 5413 O O . THR B 1 364 ? 29.657 57.342 3.968 1.00 64.21 364 THR B O 1
ATOM 5417 N N . ASN B 1 365 ? 29.679 56.372 6.001 1.00 66.35 365 ASN B N 1
ATOM 5418 C CA . ASN B 1 365 ? 28.302 55.941 6.025 1.00 67.41 365 ASN B CA 1
ATOM 5419 C C . ASN B 1 365 ? 27.382 57.054 6.484 1.00 67.62 365 ASN B C 1
ATOM 5420 O O . ASN B 1 365 ? 27.834 58.031 7.070 1.00 67.39 365 ASN B O 1
ATOM 5425 N N . ILE B 1 366 ? 26.090 56.884 6.219 1.00 68.66 366 ILE B N 1
ATOM 5426 C CA . ILE B 1 366 ? 25.065 57.855 6.576 1.00 69.62 366 ILE B CA 1
ATOM 5427 C C . ILE B 1 366 ? 24.363 57.491 7.893 1.00 69.79 366 ILE B C 1
ATOM 5428 O O . ILE B 1 366 ? 24.897 57.725 8.978 1.00 70.18 366 ILE B O 1
ATOM 5433 N N . ILE B 1 367 ? 23.161 56.930 7.780 1.00 70.33 367 ILE B N 1
ATOM 5434 C CA . ILE B 1 367 ? 22.349 56.507 8.922 1.00 70.53 367 ILE B CA 1
ATOM 5435 C C . ILE B 1 367 ? 21.289 55.498 8.452 1.00 72.87 367 ILE B C 1
ATOM 5436 O O . ILE B 1 367 ? 20.076 55.723 8.595 1.00 71.75 367 ILE B O 1
ATOM 5441 N N . PRO B 1 368 ? 21.739 54.376 7.861 1.00 74.43 368 PRO B N 1
ATOM 5442 C CA . PRO B 1 368 ? 20.791 53.360 7.387 1.00 75.01 368 PRO B CA 1
ATOM 5443 C C . PRO B 1 368 ? 20.166 52.671 8.597 1.00 75.36 368 PRO B C 1
ATOM 5444 O O . PRO B 1 368 ? 19.894 53.312 9.613 1.00 75.36 368 PRO B O 1
ATOM 5448 N N . ASP B 1 369 ? 19.940 51.368 8.492 1.00 74.80 369 ASP B N 1
ATOM 5449 C CA . ASP B 1 369 ? 19.364 50.624 9.601 1.00 74.09 369 ASP B CA 1
ATOM 5450 C C . ASP B 1 369 ? 20.454 49.876 10.336 1.00 71.97 369 ASP B C 1
ATOM 5451 O O . ASP B 1 369 ? 21.378 49.348 9.726 1.00 70.77 369 ASP B O 1
ATOM 5456 N N . ALA B 1 370 ? 20.344 49.851 11.655 1.00 69.89 370 ALA B N 1
ATOM 5457 C CA . ALA B 1 370 ? 21.301 49.150 12.497 1.00 68.06 370 ALA B CA 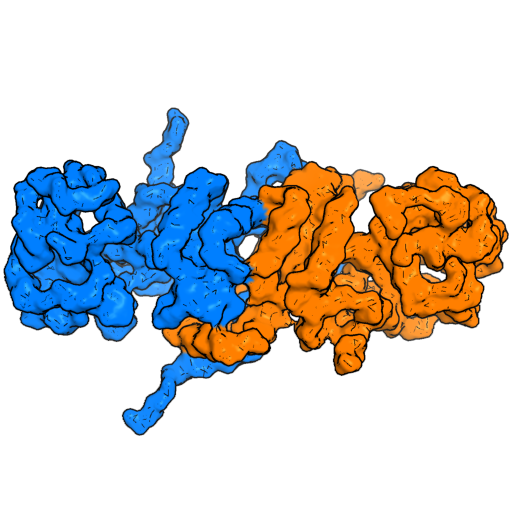1
ATOM 5458 C C . ALA B 1 370 ? 22.741 49.661 12.414 1.00 65.59 370 ALA B C 1
ATOM 5459 O O . ALA B 1 370 ? 23.680 48.900 12.664 1.00 64.77 370 ALA B O 1
ATOM 5461 N N . PHE B 1 371 ? 22.921 50.936 12.068 1.00 61.87 371 PHE B N 1
ATOM 5462 C CA . PHE B 1 371 ? 24.266 51.508 12.007 1.00 59.27 371 PHE B CA 1
ATOM 5463 C C . PHE B 1 371 ? 24.848 51.447 13.417 1.00 57.50 371 PHE B C 1
ATOM 5464 O O . PHE B 1 371 ? 25.980 51.023 13.620 1.00 56.08 371 PHE B O 1
ATOM 5466 N N . LYS B 1 372 ? 24.045 51.864 14.388 1.00 55.72 372 LYS B N 1
ATOM 5467 C CA . LYS B 1 372 ? 24.438 51.863 15.793 1.00 55.57 372 LYS B CA 1
ATOM 5468 C C . LYS B 1 372 ? 24.739 50.454 16.300 1.00 55.64 372 LYS B C 1
ATOM 5469 O O . LYS B 1 372 ? 25.477 50.279 17.276 1.00 54.81 372 LYS B O 1
ATOM 5471 N N . GLU B 1 373 ? 24.170 49.451 15.636 1.00 56.28 373 GLU B N 1
ATOM 5472 C CA . GLU B 1 373 ? 24.392 48.060 16.024 1.00 56.14 373 GLU B CA 1
ATOM 5473 C C . GLU B 1 373 ? 25.708 47.543 15.460 1.00 53.85 373 GLU B C 1
ATOM 5474 O O . GLU B 1 373 ? 26.484 46.937 16.183 1.00 52.88 373 GLU B O 1
ATOM 5480 N N . GLY B 1 374 ? 25.953 47.786 14.173 1.00 53.16 374 GLY B N 1
ATOM 5481 C CA . GLY B 1 374 ? 27.191 47.348 13.550 1.00 52.40 374 GLY B CA 1
ATOM 5482 C C . GLY B 1 374 ? 28.375 47.842 14.359 1.00 53.19 374 GLY B C 1
ATOM 5483 O O . GLY B 1 374 ? 29.399 47.165 14.444 1.00 53.23 374 GLY B O 1
ATOM 5484 N N . VAL B 1 375 ? 28.218 49.024 14.963 1.00 53.95 375 VAL B N 1
ATOM 5485 C CA . VAL B 1 375 ? 29.244 49.664 15.795 1.00 54.19 375 VAL B CA 1
ATOM 5486 C C . VAL B 1 375 ? 29.252 49.105 17.219 1.00 55.07 375 VAL B C 1
ATOM 5487 O O . VAL B 1 375 ? 30.307 48.950 17.825 1.00 55.17 375 VAL B O 1
ATOM 5491 N N . ALA B 1 376 ? 28.068 48.825 17.749 1.00 56.01 376 ALA B N 1
ATOM 5492 C CA . ALA B 1 376 ? 27.934 48.257 19.081 1.00 57.46 376 ALA B CA 1
ATOM 5493 C C . ALA B 1 376 ? 28.565 46.871 19.063 1.00 59.05 376 ALA B C 1
ATOM 5494 O O . ALA B 1 376 ? 29.278 46.484 19.977 1.00 60.44 376 ALA B O 1
ATOM 5496 N N . GLU B 1 377 ? 28.289 46.137 17.995 1.00 61.01 377 GLU B N 1
ATOM 5497 C CA . GLU B 1 377 ? 28.793 44.781 17.793 1.00 62.36 377 GLU B CA 1
ATOM 5498 C C . GLU B 1 377 ? 30.326 44.782 17.733 1.00 62.94 377 GLU B C 1
ATOM 5499 O O . GLU B 1 377 ? 30.967 43.820 18.153 1.00 62.45 377 GLU B O 1
ATOM 5505 N N . ILE B 1 378 ? 30.907 45.865 17.217 1.00 62.99 378 ILE B N 1
ATOM 5506 C CA . ILE B 1 378 ? 32.362 45.972 17.112 1.00 62.90 378 ILE B CA 1
ATOM 5507 C C . ILE B 1 378 ? 32.991 46.391 18.435 1.00 61.84 378 ILE B C 1
ATOM 5508 O O . ILE B 1 378 ? 34.070 45.916 18.785 1.00 59.15 378 ILE B O 1
ATOM 5513 N N . VAL B 1 379 ? 32.331 47.287 19.163 1.00 62.93 379 VAL B N 1
ATOM 5514 C CA . VAL B 1 379 ? 32.873 47.730 20.442 1.00 65.30 379 VAL B CA 1
ATOM 5515 C C . VAL B 1 379 ? 32.746 46.621 21.479 1.00 66.75 379 VAL B C 1
ATOM 5516 O O . VAL B 1 379 ? 33.697 46.330 22.207 1.00 66.34 379 VAL B O 1
ATOM 5520 N N . ALA B 1 380 ? 31.564 46.017 21.558 1.00 68.57 380 ALA B N 1
ATOM 5521 C CA . ALA B 1 380 ? 31.350 44.902 22.468 1.00 71.05 380 ALA B CA 1
ATOM 5522 C C . ALA B 1 380 ? 32.112 43.790 21.752 1.00 72.95 380 ALA B C 1
ATOM 5523 O O . ALA B 1 380 ? 32.406 43.914 20.561 1.00 73.84 380 ALA B O 1
ATOM 5525 N N . LYS B 1 381 ? 32.438 42.714 22.452 1.00 75.67 381 LYS B N 1
ATOM 5526 C CA . LYS B 1 381 ? 33.185 41.630 21.822 1.00 78.36 381 LYS B CA 1
ATOM 5527 C C . LYS B 1 381 ? 34.615 42.083 21.528 1.00 78.66 381 LYS B C 1
ATOM 5528 O O . LYS B 1 381 ? 35.403 41.338 20.953 1.00 79.55 381 LYS B O 1
ATOM 5534 N N . SER B 1 382 ? 34.940 43.311 21.916 1.00 78.59 382 SER B N 1
ATOM 5535 C CA . SER B 1 382 ? 36.284 43.845 21.729 1.00 78.98 382 SER B CA 1
ATOM 5536 C C . SER B 1 382 ? 36.814 44.180 23.119 1.00 79.27 382 SER B C 1
ATOM 5537 O O . SER B 1 382 ? 37.936 44.664 23.286 1.00 77.28 382 SER B O 1
ATOM 5540 N N . VAL B 1 383 ? 35.967 43.923 24.110 1.00 80.34 383 VAL B N 1
ATOM 5541 C CA . VAL B 1 383 ? 36.297 44.157 25.506 1.00 81.55 383 VAL B CA 1
ATOM 5542 C C . VAL B 1 383 ? 36.238 42.781 26.160 1.00 83.57 383 VAL B C 1
ATOM 5543 O O . VAL B 1 383 ? 36.686 42.594 27.293 1.00 83.70 383 VAL B O 1
ATOM 5547 N N . ARG B 1 384 ? 35.677 41.824 25.423 1.00 84.86 384 ARG B N 1
ATOM 5548 C CA . ARG B 1 384 ? 35.526 40.447 25.889 1.00 86.51 384 ARG B CA 1
ATOM 5549 C C . ARG B 1 384 ? 36.867 39.794 26.235 1.00 87.18 384 ARG B C 1
ATOM 5550 O O . ARG B 1 384 ? 36.907 38.807 26.976 1.00 87.80 384 ARG B O 1
ATOM 5558 N N . SER B 1 385 ? 37.956 40.343 25.696 1.00 86.79 385 SER B N 1
ATOM 5559 C CA . SER B 1 385 ? 39.296 39.804 25.936 1.00 86.52 385 SER B CA 1
ATOM 5560 C C . SER B 1 385 ? 39.610 39.561 27.420 1.00 86.37 385 SER B C 1
ATOM 5561 O O . SER B 1 385 ? 39.093 40.318 28.277 1.00 84.80 385 SER B O 1
#

InterPro domains:
  IPR001891 Malic oxidoreductase [PIRSF000106] (56-385)
  IPR001891 Malic oxidoreductase [PR00072] (79-101)
  IPR001891 Malic oxidoreductase [PR00072] (158-174)
  IPR001891 Malic oxidoreductase [PR00072] (278-294)
  IPR012301 Malic enzyme, N-terminal domain [PF00390] (19-149)
  IPR012301 Malic enzyme, N-terminal domain [SM01274] (17-150)
  IPR012302 Malic enzyme, NAD-binding [PF03949] (164-368)
  IPR012302 Malic enzyme, NAD-binding [SM00919] (162-386)
  IPR015884 Malic enzyme, conserved site [PS00331] (158-174)
  IPR036291 NAD(P)-binding domain superfamily [SSF51735] (162-386)
  IPR037062 Malic enzyme, N-terminal domain superfamily [G3DSA:3.40.50.10380] (1-159)
  IPR045213 Malic enzyme, NAD-binding domain, bacterial type [cd05311] (162-381)
  IPR046346 Aminoacid dehydrogenase-like, N-terminal domain superfamily [SSF53223] (14-160)
  IPR051674 Malate Decarboxylating Enzymes [PTHR43237] (2-384)

B-factor: mean 56.89, std 11.25, range [20.0, 95.03]

Solvent-accessible surface area: 30857 Å² total; per-residue (Å²): 149,94,130,136,91,43,36,112,27,50,123,30,6,119,96,80,2,0,11,8,39,8,60,32,58,13,88,19,171,64,84,131,24,20,34,29,2,24,68,44,1,1,14,31,3,0,46,34,0,37,191,61,128,87,51,2,31,36,12,1,6,15,84,26,8,0,0,0,1,2,3,0,10,32,0,57,67,74,30,81,42,17,12,19,2,0,1,2,0,0,1,1,5,0,1,1,0,34,49,53,11,35,0,2,0,15,10,0,0,1,76,22,109,75,21,90,68,5,0,31,4,0,81,3,0,9,12,1,2,1,0,0,0,1,2,5,8,36,62,108,52,8,53,90,0,2,97,74,0,60,179,66,11,148,5,1,5,5,4,0,68,22,24,0,45,4,0,0,15,8,3,2,4,27,9,0,18,147,30,19,185,51,42,11,77,106,0,25,3,5,6,10,16,27,50,46,36,5,18,11,40,3,122,10,7,50,64,21,32,5,81,87,1,7,0,1,50,180,170,5,17,11,1,68,126,72,111,96,37,80,90,59,76,118,8,13,80,67,2,32,92,170,74,38,55,45,102,10,58,53,10,0,48,71,1,15,6,1,15,9,64,32,89,41,57,4,111,18,98,43,2,76,144,12,24,87,115,2,0,0,4,0,42,6,106,91,104,1,1,10,84,4,87,72,0,92,136,26,45,11,84,15,8,0,0,40,74,98,94,43,68,20,54,4,44,22,18,12,0,0,3,1,0,0,48,0,1,7,89,50,91,16,156,51,18,46,66,102,4,12,16,7,0,0,115,0,2,14,91,38,19,123,134,42,63,131,61,6,27,10,103,55,68,153,39,14,12,108,15,0,8,119,54,1,22,163,29,78,91,88,90,153,213,122,105,118,88,112,20,38,124,53,21,58,21,2,138,106,82,3,0,8,8,45,5,64,38,59,18,95,18,99,76,121,118,34,28,27,19,2,17,61,82,2,0,27,31,8,0,30,23,0,45,182,60,121,88,48,2,54,20,11,2,7,8,91,24,8,0,0,0,2,2,3,0,8,33,0,78,80,64,36,77,30,11,17,39,2,0,4,1,0,0,1,0,4,1,0,2,0,41,46,48,4,33,0,3,0,10,8,0,0,2,86,36,107,89,30,92,65,2,6,46,5,0,76,1,0,8,14,4,2,4,0,0,0,2,5,5,7,36,54,106,55,4,64,78,0,6,95,55,0,50,141,71,13,141,4,1,1,3,4,1,65,11,24,0,45,2,0,0,7,4,0,0,7,37,3,0,14,119,35,22,182,80,54,19,73,104,1,37,8,2,1,20,18,35,40,32,31,1,36,7,11,2,106,9,7,53,56,25,34,11,83,83,5,5,0,0,56,190,179,6,14,15,9,52,130,119,44,103,56,185,102,86,137,49,3,50,74,66,2,35,91,150,67,54,31,81,113,19,57,64,24,1,51,63,0,12,5,2,7,2,24,91,60,35,58,3,76,44,139,37,1,99,63,9,20,113,34,1,0,0,4,0,20,7,107,101,107,2,2,14,85,4,71,82,0,82,146,27,45,9,93,1,8,0,0,34,49,71,95,39,81,15,44,6,46,34,20,10,0,1,1,0,0,1,21,0,1,14,91,43,106,12,139,36,5,47,66,99,4,8,19,2,0,0,112,1,0,6,76,56,24,116,133,38,56,92,58,0,16,12,107,47,84,139,62,15,7,74,22,2,6,112,63,0,8,135,43,52,186,123

Secondary structure (DSSP, 8-state):
-----S--TTHHHHHHTSSEEEEESS--SSHHHHHHHSTTTTHHHHHHHHH-GGGHHHHSGGGTEEEEEE-SSS-TTS----HHHHHHHHHHHHHHHHHHSS-EEEEEE-----HHHHHHHHHHHGGG-SEEEE-SPPTTHHHHHHHHHHHH-SS-EEEHHHHHHHHHHHHHHHHHHHTTT--TTS-EEEEE--SHHHHHHHHHHHHHT--EEEEEETTEE--TT---S----HHHHHS-TT---S-SHHHHTT-SEEE--STT---HHHHHTS-SS-EEEE--SSS-SS-HHHHHTTT-SEEEES-TTSSSB--GGGTHHHHHHHHHHHT-SS--HHHHHHHHHHHHHT-SS-SS--S--S-SSTTHHHHHHHTTTT-----/-TTTTTTTS--HIIIIISSEEEEESS--SSHHHHHHHSTTTHHHHHHHHHH-GGGHHHHSGGGTEEEEEE-SSSBTTTBS--HHHHHHHHHHHHHHHHHHSS-EEEEEE-S---HHHHHHHHHHHGGG-SEEEE-S--TTHHHHHHHHHHTT-SS-EEEHHHHHHHHHHHHHHHHHHHHHT--TTT--EEEE--SHHHHHHHHHHHHHT-S-EEEEETTEE--TTT---S----GGGGS-TT-----SSTT-TT-SEEEE-S-----TTTGGGS-SS-EEEE--SSS-SS-HHHHHHTT-SEEEES-TTSSS---GGGSHHHHHHHHHHTT-S---HHHHHHHHHHHHHTSSS-SS--S----SSHHHHHHHHHTTSS--

Radius of gyration: 31.19 Å; Cα contacts (8 Å, |Δi|>4): 1703; chains: 2; bounding box: 85×66×91 Å

CATH classification: 3.40.50.10380 (+1 more: 3.40.50.720)

Foldseek 3Di:
DDDDPVVVVVVVCVVPVADDDDDDPADDPDPVRCCCVHDPNVVVLVVVCVVPVVCCCVRHCLLFEEEEEEQCQFQDPPGSPGFVVNRNVQVVVQVLLCVQANHHYHYDHDNDLPLVVVLVVVQVCLSVHQEYEYERYDPPSLVVSQVCNQVSFQHAYHDLVALQLLLLVLLLVVLVCVVVVHDLQRFAEEEEDLDPRSVLSVVLSVVLPHQEYWYAYPPATLAQVPVPDDPSNPVNVRYPPVGDTDHPLVRLQQGQEYAYADALCDQLQSPLRHHQAYAYEQAHPPRTVADPVNNVVSHHNYYEYCDPVAQHHSDSSLAPNLLVSLCSVVSPSYQDSLLSNLLSVLQQVQDDDDDSPRGDDSDRCSSVSSSVSSHVSVVDDPD/DVVVCCVVVPVVCVVVVFDDDDDDPADDPDVVSCVCVHPPNCVVVVVVCVVPVVCLCPPACLLAEEEEEEQCAQAVPPGRDGFVVNQNVRSVVQVLLVVQAVHHYHYDYDPDQPLVVLLVVCQVCNSVHQEYEYERYDPPSVVVNQVVCQVPFQHAYYHCVLQLLLLLVLLLVVLVCVVVVHDLAPAAEEEEAPDSNSVNNVVLSVVVHHQHYWYAYPVWTQALVPDDDDPDVDPNVRYPPVSDTDHSQVRLQQGQEYAYAADQADDLQSQVRHRQAHEEEFEHPPHTVDDPVSCVVSRHNEYEYCDPPDANHRDSSLAVSQLCSQCSNQSGRYRDSLLSNLLSNLQQVVQPNDDSRSGDDRDPCSSVSSSVRSHVSRVD

Organism: Streptococcus pyogenes serotype M1 (NCBI:txid301447)

Sequence (763 aa):
LKNQLGQLALEQAKTFGGKLEVQPKVDIKTKHDLSIAYTPGVASVSSAIAKDKTLAYDLTTKKNTVAVISDGTAVLGLGDIGPEAAMPVMEGKAALFKAFAGVDAIPIVLDTKDTEEIISIVKALAPTFGGINLEDISAPRCFEIEQRLIKECHIPVFHDDQHGTAIVVLAAIFNSLKLLKKSLDEVSIVVNGGGSAGLSITRKLLAAGATKVTVVDKFGIINEQEAAQLAPDIAKVTNREFKSGTLEDALEGADIFIGVSAPGVLKAEWISKMAARPVIFAMANPIPEIYPDEALEAGAYIVGTGRSDFPNQINNVLAFPGIFRGALDARAKTITVEMQIAAAKGIASLVPDDALSTTNIIPDAFKEGVAEIVAKSVRSVVLLKNQLGQLALEQAKTFGGKLEVQPKVDIKTKHDLSIAYTPGVASVSSAIAKDKTLAYDLTTKKNTVAVISDGTAVLGLGDIGPEAAMPVMEGKAALFKAFAGVDAIPIVLDTKDTEEIISIVKALAPTFGGINLEDISAPRCFEIEQRLIKECHIPVFHDDQHGTAIVVLAAIFNSLKLLKKSLDEVSIVVNGGGSAGLSITRKLLAAGATKVTVVDKFGIINEQEAAQLAPDIAKVTNREFKSGTLEDALEGADIFIGVSAPGVLKAEWISKMAARPVIFAMANPIPEIYPDEALEAGAYIVGTGRSDFPNQINNVLAFPGIFRGALDARAKTITVEMQIAAAKGIASLVPDDALSTTNIIPDAFKEGVAEIVAKSVRS

Nearest PDB structures (foldseek):
  2a9f-assembly1_B  TM=1.003E+00  e=9.729E-77  Streptococcus pyogenes
  5cee-assembly1_A-2  TM=9.279E-01  e=2.177E-40  Aster yellows witches'-broom phytoplasma AYWB
  6zn4-assembly1_A  TM=9.277E-01  e=8.412E-39  Bdellovibrio bacteriovorus HD100
  6zng-assembly1_B  TM=9.178E-01  e=2.390E-38  Bdellovibrio bacteriovorus HD100
  1vl6-assembly1_B  TM=8.839E-01  e=1.278E-34  Thermotoga maritima MSB8